Protein 3ML1 (pdb70)

Solvent-accessible surface area: 31423 Å² total; per-residue (Å²): 94,64,112,53,175,133,61,152,16,84,43,8,31,4,2,12,12,2,18,0,2,4,11,2,0,4,0,0,16,42,107,78,34,0,3,5,5,51,7,2,92,131,2,66,5,4,83,22,12,4,14,0,10,2,25,2,0,2,18,0,2,24,2,117,30,18,10,51,113,0,22,10,27,51,105,132,68,141,38,34,18,125,4,91,14,30,71,10,70,13,96,92,0,2,48,15,0,38,143,21,0,39,126,1,20,172,131,101,14,43,88,2,0,0,0,0,0,0,0,13,0,1,3,2,0,0,0,0,0,1,0,0,0,1,0,0,0,52,3,6,2,0,0,0,18,0,8,14,13,0,7,0,0,20,18,0,0,74,38,0,0,16,15,6,2,0,0,1,0,1,25,0,0,53,24,0,40,0,0,0,0,2,23,1,17,0,4,1,36,3,3,8,0,1,8,32,0,1,15,40,21,49,58,95,84,196,5,80,0,0,0,0,3,23,17,52,5,46,0,38,46,0,18,41,18,21,1,54,13,109,6,2,4,4,0,0,1,1,3,11,1,2,4,32,0,35,180,72,131,83,36,58,157,82,8,9,96,118,16,8,41,14,55,51,7,43,50,59,1,2,21,17,16,73,118,105,65,98,58,24,140,81,18,165,40,36,118,94,24,28,33,45,128,109,12,78,71,78,83,0,19,128,38,0,59,164,18,64,16,104,90,0,26,161,45,0,55,0,75,109,70,76,1,36,90,0,0,68,15,0,1,39,96,128,35,89,0,0,0,0,0,15,12,22,1,0,9,2,2,3,0,0,2,0,0,0,2,0,0,2,0,0,0,0,13,14,6,0,1,30,69,0,21,0,0,0,1,0,1,18,7,3,0,0,0,1,0,0,2,18,0,0,0,5,2,60,17,0,1,16,22,21,42,0,76,49,84,160,50,42,119,41,0,14,147,8,0,79,5,0,85,41,0,3,26,65,152,68,16,36,11,1,13,54,0,7,17,35,0,83,69,14,117,0,5,0,0,0,0,0,26,14,13,2,3,4,16,8,5,4,2,62,72,12,1,25,47,0,1,70,31,110,52,5,2,0,0,0,1,19,12,1,4,1,0,0,0,39,1,0,0,0,1,0,0,6,5,12,3,0,8,12,3,0,0,7,1,2,0,1,1,8,3,9,3,2,23,5,23,7,57,24,48,63,71,10,93,6,3,2,24,0,0,0,31,0,0,77,49,0,102,0,88,78,17,6,38,109,111,6,9,72,106,46,74,112,22,113,41,93,26,0,23,44,2,0,0,105,12,52,58,0,25,128,37,66,84,187,48,31,65,105,126,42,115,11,58,2,1,173,58,14,40,3,4,0,0,23,0,0,1,34,10,12,1,58,6,5,76,56,115,2,22,14,12,4,88,2,76,34,0,25,138,26,60,5,34,4,4,0,10,41,157,62,63,60,2,102,22,0,0,81,58,83,36,3,79,69,15,146,87,78,37,20,26,44,0,45,22,22,152,86,10,63,0,9,0,6,0,0,17,42,24,69,12,19,21,47,41,58,213,121,36,63,22,40,1,5,5,5,49,1,0,2,5,19,29,7,0,17,18,0,6,3,0,30,29,0,3,49,14,25,19,11,1,8,0,3,2,48,74,80,6,3,156,79,57,51,10,176,92,19,18,15,0,22,0,36,6,112,23,14,125,1,50,0,25,0,18,31,136,30,56,3,54,4,47,139,24,3,0,7,0,0,32,4,0,1,13,5,3,2,5,1,0,3,17,10,2,1,0,14,38,4,58,0,1,6,15,32,15,3,0,0,100,6,62,106,85,63,26,111,4,32,4,10,27,144,39,57,19,47,86,34,27,188,4,51,124,43,73,85,37,41,95,186,129,68,16,95,46,23,69,56,87,41,96,64,93,87,24,28,59,118,66,12,83,29,26,146,83,53,29,103,160,96,145,60,27,56,74,59,30,11,33,38,105,100,111,84,85,65,108,86,16,0,23,34,66,26,22,28,18,15,28,40,2,25,13,9,89,30,176,55,71,42,32,30,70,35,39,64,30,93,86,27,82,202

Organism: Cupriavidus necator (strain ATCC 17699 / DSM 428 / KCTC 22496 / NCIMB 10442 / H16 / Stanier 337) (NCBI:txid381666)

Secondary structure (DSSP, 8-state):
----S--SSEEEEEE-SS-TT--EEEEEEETTEEEEEEE-TT-TTTTT---HHHHTGGGTT-BTT---S-EEEEETTEE-TTSEEEE--HHHHHHHHHHHHHHHHHHT-GGGEEEEE-TTS-HHHHHHHHIIIIIII----EEEGGGGTTHHHHHHHHHHHSS-S-SS-GGGGGT-SEEEEES--HHHHSHHHHHHHHHHHHHSTT-EEEEEESSB-GGGGT-SEEEE--TTTHHHHHHHHHHHHHHTT---HHHHHHHEEEEEE------S--TTSHHHHH-SSTTSTT-EEEE-HHHHHHHHHTS-HHHHHHHHT--HHHHHHHHHHHH-TTS-EEEEESHHHHSSTTHHHHHHHHHHHHHHHT--SBTTBEEEEPP-STTIIIIIIIII-STTB-STT-BTT-HHHHHHHHHHTT--TT-S-SS----HHHHHHHHHHTS--EEEEES--HHHHSS-TTTTHHHHHH-TT-EEEEEESS--HHHHT-SEEEEEE-GGGS-EEEE-TTSEEEEE---S--STT-EEHHHHHHHHHTT-BHHHHS-HHHHTTSGGGTT-BHHHHHTSSSSTT-SBGGGS-TTS--HHHHHHSB-HHHHHHHHHHHHHTTTT-PPPPHHHHHHSS-EESS-BTTB--SSSSBTTT-TTSPTT-SB--TTSTTS-EEEEE------SS---SSS-EEEEEE--TT--TTSTTGGGSHHHHHHS-S-EEEE-HHHHHHHT--TT-EEEEE-SS-EEEEEEESSSS-BPPTTEEEEES--TTS-GGGTS---B-TTT--B--S-EEEEEEE-/----TTT-SS-TTS-PPPPP-PPBP---PPPPBSS--TT--EETTEEHHHHHHS---PPPPGGGGB-TT--B-SS--HHHHSGGGT--B-BSS--SS-B----HHHHT-

Structure (mmCIF, N/CA/C/O backbone):
data_3ML1
#
_entry.id   3ML1
#
_cell.length_a   142.202
_cell.length_b   82.384
_cell.length_c   96.837
_cell.angle_alpha   90.00
_cell.angle_beta   100.72
_cell.angle_gamma   90.00
#
_symmetry.space_group_name_H-M   'C 1 2 1'
#
loop_
_entity.id
_entity.type
_entity.pdbx_description
1 polymer 'Periplasmic nitrate reductase'
2 polymer 'Diheme cytochrome c napB'
3 non-polymer 'IRON/SULFUR CLUSTER'
4 non-polymer 'DIOXOTHIOMOLYBDENUM(VI) ION'
5 non-polymer '2-AMINO-5,6-DIMERCAPTO-7-METHYL-3,7,8A,9-TETRAHYDRO-8-OXA-1,3,9,10-TETRAAZA-ANTHRACEN-4-ONE GUANOSINE DINUCLEOTIDE'
6 non-polymer 'HEME C'
7 water water
#
loop_
_atom_site.group_PDB
_atom_site.id
_atom_site.type_symbol
_atom_site.label_atom_id
_atom_site.label_alt_id
_atom_site.label_comp_id
_atom_site.label_asym_id
_atom_site.label_entity_id
_atom_site.label_seq_id
_atom_site.pdbx_PDB_ins_code
_atom_site.Cartn_x
_atom_site.Cartn_y
_atom_site.Cartn_z
_atom_site.occupancy
_atom_site.B_iso_or_equiv
_atom_site.auth_seq_id
_atom_site.auth_comp_id
_atom_site.auth_asym_id
_atom_site.auth_atom_id
_atom_site.pdbx_PDB_model_num
ATOM 1 N N . VAL A 1 4 ? 68.764 -6.459 35.158 1.00 29.65 4 VAL A N 1
ATOM 2 C CA . VAL A 1 4 ? 68.212 -7.578 35.950 1.00 29.29 4 VAL A CA 1
ATOM 3 C C . VAL A 1 4 ? 69.166 -7.983 37.065 1.00 31.67 4 VAL A C 1
ATOM 4 O O . VAL A 1 4 ? 68.819 -7.856 38.249 1.00 31.57 4 VAL A O 1
ATOM 8 N N . THR A 1 5 ? 70.348 -8.475 36.665 1.00 33.76 5 THR A N 1
ATOM 9 C CA . THR A 1 5 ? 71.438 -8.908 37.583 1.00 38.05 5 THR A CA 1
ATOM 10 C C . THR A 1 5 ? 72.721 -8.060 37.352 1.00 39.23 5 THR A C 1
ATOM 11 O O . THR A 1 5 ? 73.073 -7.833 36.190 1.00 39.07 5 THR A O 1
ATOM 15 N N . ASP A 1 6 ? 73.410 -7.616 38.431 1.00 41.52 6 ASP A N 1
ATOM 16 C CA . ASP A 1 6 ? 74.769 -6.925 38.370 1.00 42.78 6 ASP A CA 1
ATOM 17 C C . ASP A 1 6 ? 75.977 -7.836 37.990 1.00 42.56 6 ASP A C 1
ATOM 18 O O . ASP A 1 6 ? 77.056 -7.372 37.537 1.00 43.52 6 ASP A O 1
ATOM 20 N N . SER A 1 7 ? 75.770 -9.135 38.171 1.00 40.68 7 SER A N 1
ATOM 21 C CA . SER A 1 7 ? 76.810 -10.142 38.091 1.00 39.12 7 SER A CA 1
ATOM 22 C C . SER A 1 7 ? 77.620 -10.168 36.787 1.00 38.87 7 SER A C 1
ATOM 23 O O . SER A 1 7 ? 77.048 -9.989 35.698 1.00 38.38 7 SER A O 1
ATOM 26 N N . GLU A 1 8 ? 78.925 -10.439 36.903 1.00 36.73 8 GLU A N 1
ATOM 27 C CA . GLU A 1 8 ? 79.822 -10.578 35.739 1.00 37.31 8 GLU A CA 1
ATOM 28 C C . GLU A 1 8 ? 80.119 -12.022 35.365 1.00 36.84 8 GLU A C 1
ATOM 29 O O . GLU A 1 8 ? 80.923 -12.261 34.464 1.00 37.73 8 GLU A O 1
ATOM 35 N N . VAL A 1 9 ? 79.507 -12.980 36.070 1.00 34.94 9 VAL A N 1
ATOM 36 C CA . VAL A 1 9 ? 79.806 -14.390 35.855 1.00 34.63 9 VAL A CA 1
ATOM 37 C C . VAL A 1 9 ? 78.581 -15.244 35.416 1.00 34.61 9 VAL A C 1
ATOM 38 O O . VAL A 1 9 ? 78.726 -16.440 35.326 1.00 36.91 9 VAL A O 1
ATOM 42 N N . THR A 1 10 ? 77.413 -14.662 35.174 1.00 33.40 10 THR A N 1
ATOM 43 C CA . THR A 1 10 ? 76.296 -15.479 34.613 1.00 33.63 10 THR A CA 1
ATOM 44 C C . THR A 1 10 ? 76.740 -15.846 33.163 1.00 31.65 10 THR A C 1
ATOM 45 O O . THR A 1 10 ? 77.396 -15.018 32.530 1.00 30.67 10 THR A O 1
ATOM 49 N N . LYS A 1 11 ? 76.493 -17.054 32.632 1.00 31.56 11 LYS A N 1
ATOM 50 C CA . LYS A 1 11 ? 76.713 -17.216 31.144 1.00 31.81 11 LYS A CA 1
ATOM 51 C C . LYS A 1 11 ? 75.434 -16.771 30.369 1.00 29.25 11 LYS A C 1
ATOM 52 O O . LYS A 1 11 ? 75.432 -16.533 29.105 1.00 28.73 11 LYS A O 1
ATOM 58 N N . LEU A 1 12 ? 74.371 -16.496 31.132 1.00 26.30 12 LEU A N 1
ATOM 59 C CA . LEU A 1 12 ? 73.149 -16.013 30.487 1.00 22.36 12 LEU A CA 1
ATOM 60 C C . LEU A 1 12 ? 73.018 -14.493 30.534 1.00 20.09 12 LEU A C 1
ATOM 61 O O . LEU A 1 12 ? 73.416 -13.923 31.543 1.00 20.41 12 LEU A O 1
ATOM 66 N N . LYS A 1 13 ? 72.464 -13.844 29.494 1.00 17.24 13 LYS A N 1
ATOM 67 C CA . LYS A 1 13 ? 72.210 -12.432 29.527 1.00 16.50 13 LYS A CA 1
ATOM 68 C C . LYS A 1 13 ? 70.715 -12.246 29.853 1.00 13.96 13 LYS A C 1
ATOM 69 O O . LYS A 1 13 ? 69.846 -12.626 29.070 1.00 14.20 13 LYS A O 1
ATOM 75 N N . TRP A 1 14 ? 70.441 -11.691 31.038 1.00 13.63 14 TRP A N 1
ATOM 76 C CA . TRP A 1 14 ? 69.052 -11.516 31.487 1.00 12.17 14 TRP A CA 1
ATOM 77 C C . TRP A 1 14 ? 68.636 -10.067 31.248 1.00 12.34 14 TRP A C 1
ATOM 78 O O . TRP A 1 14 ? 69.379 -9.134 31.655 1.00 12.90 14 TRP A O 1
ATOM 89 N N . SER A 1 15 ? 67.462 -9.877 30.617 1.00 10.87 15 SER A N 1
ATOM 90 C CA . SER A 1 15 ? 66.855 -8.515 30.338 1.00 9.61 15 SER A CA 1
ATOM 91 C C . SER A 1 15 ? 65.374 -8.479 30.611 1.00 10.30 15 SER A C 1
ATOM 92 O O . SER A 1 15 ? 64.693 -9.483 30.518 1.00 12.23 15 SER A O 1
ATOM 95 N N . LYS A 1 16 ? 64.883 -7.276 30.914 1.00 8.73 16 LYS A N 1
ATOM 96 C CA . LYS A 1 16 ? 63.484 -7.113 31.316 1.00 8.27 16 LYS A CA 1
ATOM 97 C C . LYS A 1 16 ? 62.620 -6.993 30.049 1.00 10.70 16 LYS A C 1
ATOM 98 O O . LYS A 1 16 ? 63.095 -6.480 28.990 1.00 11.06 16 LYS A O 1
ATOM 104 N N . ALA A 1 17 ? 61.315 -7.367 30.175 1.00 8.98 17 ALA A N 1
ATOM 105 C CA . ALA A 1 17 ? 60.369 -7.203 29.077 1.00 9.89 17 ALA A CA 1
ATOM 106 C C . ALA A 1 17 ? 59.008 -7.424 29.726 1.00 10.88 17 ALA A C 1
ATOM 107 O O . ALA A 1 17 ? 58.903 -8.129 30.748 1.00 10.38 17 ALA A O 1
ATOM 109 N N . PRO A 1 18 ? 57.964 -6.866 29.136 1.00 9.66 18 PRO A N 1
ATOM 110 C CA . PRO A 1 18 ? 56.597 -7.302 29.551 1.00 9.35 18 PRO A CA 1
ATOM 111 C C . PRO A 1 18 ? 56.247 -8.563 28.930 1.00 8.79 18 PRO A C 1
ATOM 112 O O . PRO A 1 18 ? 56.770 -8.958 27.862 1.00 9.23 18 PRO A O 1
ATOM 116 N N . CYS A 1 19 ? 55.363 -9.286 29.623 1.00 6.98 19 CYS A N 1
ATOM 117 C CA . CYS A 1 19 ? 54.803 -10.489 29.063 1.00 8.64 19 CYS A CA 1
ATOM 118 C C . CYS A 1 19 ? 54.173 -10.239 27.690 1.00 6.25 19 CYS A C 1
ATOM 119 O O . CYS A 1 19 ? 53.566 -9.177 27.455 1.00 8.27 19 CYS A O 1
ATOM 122 N N . ARG A 1 20 ? 54.333 -11.229 26.779 1.00 6.93 20 ARG A N 1
ATOM 123 C CA . ARG A 1 20 ? 53.760 -11.167 25.432 1.00 6.17 20 ARG A CA 1
ATOM 124 C C . ARG A 1 20 ? 52.205 -11.340 25.420 1.00 7.67 20 ARG A C 1
ATOM 125 O O . ARG A 1 20 ? 51.583 -11.040 24.407 1.00 8.28 20 ARG A O 1
ATOM 133 N N . PHE A 1 21 ? 51.590 -11.800 26.510 1.00 7.08 21 PHE A N 1
ATOM 134 C CA . PHE A 1 21 ? 50.182 -12.148 26.522 1.00 7.48 21 PHE A CA 1
ATOM 135 C C . PHE A 1 21 ? 49.300 -11.079 27.195 1.00 8.64 21 PHE A C 1
ATOM 136 O O . PHE A 1 21 ? 49.183 -10.023 26.589 1.00 8.35 21 PHE A O 1
ATOM 144 N N . CYS A 1 22 ? 48.599 -11.382 28.285 1.00 7.91 22 CYS A N 1
ATOM 145 C CA . CYS A 1 22 ? 47.406 -10.569 28.618 1.00 6.33 22 CYS A CA 1
ATOM 146 C C . CYS A 1 22 ? 47.704 -9.166 29.118 1.00 7.73 22 CYS A C 1
ATOM 147 O O . CYS A 1 22 ? 48.818 -8.834 29.492 1.00 6.86 22 CYS A O 1
ATOM 150 N N . GLY A 1 23 ? 46.623 -8.366 29.074 1.00 7.97 23 GLY A N 1
ATOM 151 C CA . GLY A 1 23 ? 46.713 -6.932 29.471 1.00 7.81 23 GLY A CA 1
ATOM 152 C C . GLY A 1 23 ? 47.090 -6.714 30.930 1.00 7.98 23 GLY A C 1
ATOM 153 O O . GLY A 1 23 ? 47.210 -5.562 31.358 1.00 8.25 23 GLY A O 1
ATOM 154 N N . THR A 1 24 ? 47.095 -7.766 31.761 1.00 6.50 24 THR A N 1
ATOM 155 C CA . THR A 1 24 ? 47.711 -7.597 33.106 1.00 6.60 24 THR A CA 1
ATOM 156 C C . THR A 1 24 ? 49.044 -6.855 32.947 1.00 7.05 24 THR A C 1
ATOM 157 O O . THR A 1 24 ? 49.372 -5.945 33.719 1.00 7.07 24 THR A O 1
ATOM 161 N N . GLY A 1 25 ? 49.878 -7.377 32.030 1.00 8.26 25 GLY A N 1
ATOM 162 C CA . GLY A 1 25 ? 51.188 -6.795 31.803 1.00 6.45 25 GLY A CA 1
ATOM 163 C C . GLY A 1 25 ? 52.198 -7.106 32.901 1.00 7.71 25 GLY A C 1
ATOM 164 O O . GLY A 1 25 ? 52.921 -6.159 33.316 1.00 7.87 25 GLY A O 1
ATOM 165 N N . CYS A 1 26 ? 52.280 -8.351 33.328 1.00 8.54 26 CYS A N 1
ATOM 166 C CA . CYS A 1 26 ? 53.411 -8.837 34.182 1.00 7.80 26 CYS A CA 1
ATOM 167 C C . CYS A 1 26 ? 54.734 -8.469 33.560 1.00 7.58 26 CYS A C 1
ATOM 168 O O . CYS A 1 26 ? 54.912 -8.504 32.357 1.00 8.93 26 CYS A O 1
ATOM 171 N N . GLY A 1 27 ? 55.663 -8.089 34.420 1.00 7.74 27 GLY A N 1
ATOM 172 C CA . GLY A 1 27 ? 57.048 -7.980 33.938 1.00 7.93 27 GLY A CA 1
ATOM 173 C C . GLY A 1 27 ? 57.712 -9.317 34.061 1.00 8.27 27 GLY A C 1
ATOM 174 O O . GLY A 1 27 ? 57.559 -10.059 35.074 1.00 8.96 27 GLY A O 1
ATOM 175 N N . VAL A 1 28 ? 58.445 -9.683 33.007 1.00 8.65 28 VAL A N 1
ATOM 176 C CA . VAL A 1 28 ? 59.334 -10.864 33.048 1.00 7.99 28 VAL A CA 1
ATOM 177 C C . VAL A 1 28 ? 60.804 -10.446 32.864 1.00 9.26 28 VAL A C 1
ATOM 178 O O . VAL A 1 28 ? 61.094 -9.286 32.474 1.00 9.32 28 VAL A O 1
ATOM 182 N N . THR A 1 29 ? 61.680 -11.335 33.237 1.00 8.59 29 THR A N 1
ATOM 183 C CA . THR A 1 29 ? 63.094 -11.282 32.849 1.00 10.46 29 THR A CA 1
ATOM 184 C C . THR A 1 29 ? 63.340 -12.533 31.933 1.00 11.77 29 THR A C 1
ATOM 185 O O . THR A 1 29 ? 62.810 -13.648 32.094 1.00 12.41 29 THR A O 1
ATOM 189 N N . VAL A 1 30 ? 64.173 -12.303 30.945 1.00 9.58 30 VAL A N 1
ATOM 190 C CA . VAL A 1 30 ? 64.335 -13.194 29.813 1.00 9.72 30 VAL A CA 1
ATOM 191 C C . VAL A 1 30 ? 65.845 -13.466 29.739 1.00 10.09 30 VAL A C 1
ATOM 192 O O . VAL A 1 30 ? 66.679 -12.522 29.642 1.00 11.08 30 VAL A O 1
ATOM 196 N N . ALA A 1 31 ? 66.175 -14.751 29.778 1.00 11.23 31 ALA A N 1
ATOM 197 C CA . ALA A 1 31 ? 67.556 -15.190 29.680 1.00 10.83 31 ALA A CA 1
ATOM 198 C C . ALA A 1 31 ? 67.953 -15.632 28.293 1.00 12.92 31 ALA A C 1
ATOM 199 O O . ALA A 1 31 ? 67.291 -16.520 27.727 1.00 14.55 31 ALA A O 1
ATOM 201 N N . VAL A 1 32 ? 69.045 -15.098 27.780 1.00 12.91 32 VAL A N 1
ATOM 202 C CA . VAL A 1 32 ? 69.492 -15.410 26.442 1.00 12.05 32 VAL A CA 1
ATOM 203 C C . VAL A 1 32 ? 70.932 -15.908 26.420 1.00 13.22 32 VAL A C 1
ATOM 204 O O . VAL A 1 32 ? 71.819 -15.387 27.098 1.00 13.92 32 VAL A O 1
ATOM 208 N N . LYS A 1 33 ? 71.196 -16.888 25.562 1.00 13.41 33 LYS A N 1
ATOM 209 C CA . LYS A 1 33 ? 72.601 -17.314 25.308 1.00 15.87 33 LYS A CA 1
ATOM 210 C C . LYS A 1 33 ? 72.578 -17.864 23.869 1.00 15.49 33 LYS A C 1
ATOM 211 O O . LYS A 1 33 ? 71.605 -18.584 23.543 1.00 14.87 33 LYS A O 1
ATOM 217 N N . ASP A 1 34 ? 73.565 -17.519 23.043 1.00 17.16 34 ASP A N 1
ATOM 218 C CA . ASP A 1 34 ? 73.723 -18.080 21.650 1.00 18.28 34 ASP A CA 1
ATOM 219 C C . ASP A 1 34 ? 72.430 -17.894 20.878 1.00 18.23 34 ASP A C 1
ATOM 220 O O . ASP A 1 34 ? 71.907 -18.842 20.234 1.00 17.62 34 ASP A O 1
ATOM 225 N N . ASN A 1 35 ? 71.897 -16.681 20.967 1.00 17.61 35 ASN A N 1
ATOM 226 C CA . ASN A 1 35 ? 70.671 -16.318 20.203 1.00 16.15 35 ASN A CA 1
ATOM 227 C C . ASN A 1 35 ? 69.440 -17.099 20.521 1.00 16.57 35 ASN A C 1
ATOM 228 O O . ASN A 1 35 ? 68.529 -17.197 19.713 1.00 17.77 35 ASN A O 1
ATOM 233 N N . LYS A 1 36 ? 69.393 -17.668 21.719 1.00 15.46 36 LYS A N 1
ATOM 234 C CA . LYS A 1 36 ? 68.218 -18.433 22.141 1.00 15.42 36 LYS A CA 1
ATOM 235 C C . LYS A 1 36 ? 67.725 -17.878 23.488 1.00 14.37 36 LYS A C 1
ATOM 236 O O . LYS A 1 36 ? 68.518 -17.736 24.411 1.00 14.76 36 LYS A O 1
ATOM 242 N N . VAL A 1 37 ? 66.399 -17.653 23.597 1.00 13.06 37 VAL A N 1
ATOM 243 C CA . VAL A 1 37 ? 65.769 -17.452 24.926 1.00 13.10 37 VAL A CA 1
ATOM 244 C C . VAL A 1 37 ? 65.651 -18.820 25.596 1.00 14.81 37 VAL A C 1
ATOM 245 O O . VAL A 1 37 ? 64.899 -19.720 25.127 1.00 16.49 37 VAL A O 1
ATOM 249 N N . VAL A 1 38 ? 66.377 -19.007 26.690 1.00 14.16 38 VAL A N 1
ATOM 250 C CA . VAL A 1 38 ? 66.438 -20.343 27.307 1.00 15.27 38 VAL A CA 1
ATOM 251 C C . VAL A 1 38 ? 65.606 -20.421 28.587 1.00 15.20 38 VAL A C 1
ATOM 252 O O . VAL A 1 38 ? 65.339 -21.522 29.152 1.00 18.50 38 VAL A O 1
ATOM 256 N N . ALA A 1 39 ? 65.145 -19.245 29.056 1.00 14.49 39 ALA A N 1
ATOM 257 C CA . ALA A 1 39 ? 64.286 -19.162 30.242 1.00 13.61 39 ALA A CA 1
ATOM 258 C C . ALA A 1 39 ? 63.662 -17.812 30.390 1.00 13.67 39 ALA A C 1
ATOM 259 O O . ALA A 1 39 ? 64.177 -16.820 29.881 1.00 12.32 39 ALA A O 1
ATOM 261 N N . THR A 1 40 ? 62.515 -17.769 31.040 1.00 13.29 40 THR A N 1
ATOM 262 C CA . THR A 1 40 ? 61.982 -16.490 31.446 1.00 15.06 40 THR A CA 1
ATOM 263 C C . THR A 1 40 ? 61.619 -16.713 32.921 1.00 15.46 40 THR A C 1
ATOM 264 O O . THR A 1 40 ? 61.617 -17.875 33.396 1.00 18.48 40 THR A O 1
ATOM 268 N N . GLN A 1 41 ? 61.407 -15.612 33.641 1.00 14.90 41 GLN A N 1
ATOM 269 C CA A GLN A 1 41 ? 60.969 -15.679 35.017 0.50 13.24 41 GLN A CA 1
ATOM 270 C CA B GLN A 1 41 ? 60.947 -15.692 35.038 0.50 13.12 41 GLN A CA 1
ATOM 271 C C . GLN A 1 41 ? 60.101 -14.473 35.274 1.00 12.17 41 GLN A C 1
ATOM 272 O O . GLN A 1 41 ? 60.251 -13.439 34.579 1.00 12.97 41 GLN A O 1
ATOM 283 N N . GLY A 1 42 ? 59.239 -14.554 36.290 1.00 12.33 42 GLY A N 1
ATOM 284 C CA . GLY A 1 42 ? 58.506 -13.368 36.708 1.00 10.20 42 GLY A CA 1
ATOM 285 C C . GLY A 1 42 ? 59.511 -12.371 37.276 1.00 10.30 42 GLY A C 1
ATOM 286 O O . GLY A 1 42 ? 60.374 -12.774 38.096 1.00 12.14 42 GLY A O 1
ATOM 287 N N . ASP A 1 43 ? 59.368 -11.090 36.901 1.00 9.20 43 ASP A N 1
ATOM 288 C CA . ASP A 1 43 ? 60.345 -10.119 37.350 1.00 8.52 43 ASP A CA 1
ATOM 289 C C . ASP A 1 43 ? 60.031 -9.741 38.819 1.00 9.98 43 ASP A C 1
ATOM 290 O O . ASP A 1 43 ? 58.977 -9.101 39.085 1.00 8.61 43 ASP A O 1
ATOM 295 N N . PRO A 1 44 ? 60.934 -10.048 39.777 1.00 9.65 44 PRO A N 1
ATOM 296 C CA . PRO A 1 44 ? 60.647 -9.663 41.205 1.00 12.91 44 PRO A CA 1
ATOM 297 C C . PRO A 1 44 ? 60.517 -8.165 41.413 1.00 15.32 44 PRO A C 1
ATOM 298 O O . PRO A 1 44 ? 59.805 -7.748 42.381 1.00 15.92 44 PRO A O 1
ATOM 302 N N . GLN A 1 45 ? 61.091 -7.382 40.500 1.00 13.16 45 GLN A N 1
ATOM 303 C CA A GLN A 1 45 ? 61.128 -5.900 40.602 0.60 15.95 45 GLN A CA 1
ATOM 304 C CA B GLN A 1 45 ? 61.117 -5.937 40.709 0.40 15.43 45 GLN A CA 1
ATOM 305 C C . GLN A 1 45 ? 59.940 -5.221 39.957 1.00 15.40 45 GLN A C 1
ATOM 306 O O . GLN A 1 45 ? 59.832 -3.963 40.001 1.00 18.13 45 GLN A O 1
ATOM 317 N N . ALA A 1 46 ? 59.086 -6.009 39.264 1.00 10.59 46 ALA A N 1
ATOM 318 C CA . ALA A 1 46 ? 57.948 -5.433 38.553 1.00 10.50 46 ALA A CA 1
ATOM 319 C C . ALA A 1 46 ? 56.800 -5.317 39.569 1.00 10.97 46 ALA A C 1
ATOM 320 O O . ALA A 1 46 ? 56.477 -6.283 40.332 1.00 10.58 46 ALA A O 1
ATOM 322 N N . GLU A 1 47 ? 56.189 -4.150 39.610 1.00 10.67 47 GLU A N 1
ATOM 323 C CA . GLU A 1 47 ? 55.128 -3.911 40.609 1.00 11.76 47 GLU A CA 1
ATOM 324 C C . GLU A 1 47 ? 53.841 -4.708 40.316 1.00 10.52 47 GLU A C 1
ATOM 325 O O . GLU A 1 47 ? 53.110 -5.064 41.254 1.00 11.53 47 GLU A O 1
ATOM 331 N N . VAL A 1 48 ? 53.538 -4.906 39.043 1.00 7.94 48 VAL A N 1
ATOM 332 C CA . VAL A 1 48 ? 52.245 -5.601 38.684 1.00 8.36 48 VAL A CA 1
ATOM 333 C C . VAL A 1 48 ? 52.250 -6.941 39.419 1.00 9.73 48 VAL A C 1
ATOM 334 O O . VAL A 1 48 ? 51.281 -7.345 40.071 1.00 10.49 48 VAL A O 1
ATOM 338 N N . ASN A 1 49 ? 53.299 -7.713 39.205 1.00 9.03 49 ASN A N 1
ATOM 339 C CA . ASN A 1 49 ? 53.260 -9.154 39.549 1.00 8.95 49 ASN A CA 1
ATOM 340 C C . ASN A 1 49 ? 54.260 -9.594 40.620 1.00 9.41 49 ASN A C 1
ATOM 341 O O . ASN A 1 49 ? 54.146 -10.677 41.179 1.00 9.80 49 ASN A O 1
ATOM 346 N N . LYS A 1 50 ? 55.255 -8.723 40.929 1.00 9.10 50 LYS A N 1
ATOM 347 C CA A LYS A 1 50 ? 56.241 -8.996 41.971 0.50 10.21 50 LYS A CA 1
ATOM 348 C CA B LYS A 1 50 ? 56.181 -8.987 42.014 0.50 9.87 50 LYS A CA 1
ATOM 349 C C . LYS A 1 50 ? 56.698 -10.456 41.946 1.00 9.24 50 LYS A C 1
ATOM 350 O O . LYS A 1 50 ? 56.588 -11.254 42.968 1.00 11.50 50 LYS A O 1
ATOM 361 N N . GLY A 1 51 ? 57.196 -10.836 40.764 1.00 9.58 51 GLY A N 1
ATOM 362 C CA . GLY A 1 51 ? 57.869 -12.089 40.547 1.00 9.65 51 GLY A CA 1
ATOM 363 C C . GLY A 1 51 ? 56.975 -13.217 40.110 1.00 11.76 51 GLY A C 1
ATOM 364 O O . GLY A 1 51 ? 57.522 -14.301 39.841 1.00 15.14 51 GLY A O 1
ATOM 365 N N . LEU A 1 52 ? 55.642 -13.056 40.086 1.00 8.72 52 LEU A N 1
ATOM 366 C CA . LEU A 1 52 ? 54.826 -14.291 39.756 1.00 8.83 52 LEU A CA 1
ATOM 367 C C . LEU A 1 52 ? 54.419 -14.235 38.277 1.00 8.23 52 LEU A C 1
ATOM 368 O O . LEU A 1 52 ? 54.384 -13.158 37.646 1.00 11.31 52 LEU A O 1
ATOM 373 N N . ASN A 1 53 ? 54.058 -15.372 37.693 1.00 8.26 53 ASN A N 1
ATOM 374 C CA . ASN A 1 53 ? 53.491 -15.364 36.367 1.00 7.89 53 ASN A CA 1
ATOM 375 C C . ASN A 1 53 ? 52.294 -16.385 36.416 1.00 8.10 53 ASN A C 1
ATOM 376 O O . ASN A 1 53 ? 52.114 -17.008 37.434 1.00 8.62 53 ASN A O 1
ATOM 381 N N . CYS A 1 54 ? 51.543 -16.548 35.311 1.00 8.69 54 CYS A N 1
ATOM 382 C CA . CYS A 1 54 ? 50.641 -17.722 35.185 1.00 8.76 54 CYS A CA 1
ATOM 383 C C . CYS A 1 54 ? 51.351 -18.689 34.238 1.00 8.26 54 CYS A C 1
ATOM 384 O O . CYS A 1 54 ? 52.467 -18.367 33.686 1.00 8.28 54 CYS A O 1
ATOM 387 N N . VAL A 1 55 ? 50.746 -19.851 34.047 1.00 8.62 55 VAL A N 1
ATOM 388 C CA . VAL A 1 55 ? 51.365 -20.847 33.197 1.00 8.80 55 VAL A CA 1
ATOM 389 C C . VAL A 1 55 ? 51.782 -20.339 31.809 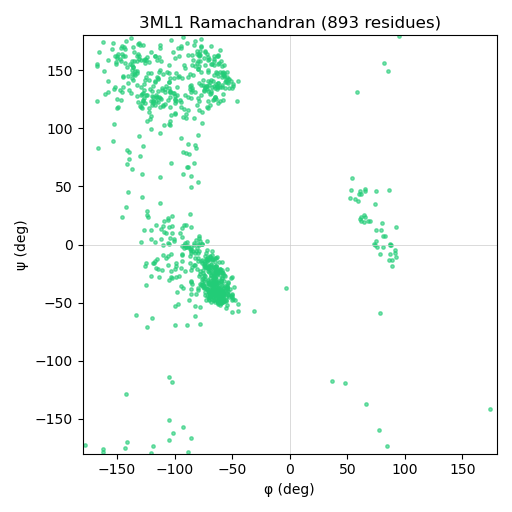1.00 8.40 55 VAL A C 1
ATOM 390 O O . VAL A 1 55 ? 52.832 -20.798 31.285 1.00 8.67 55 VAL A O 1
ATOM 394 N N . LYS A 1 56 ? 50.986 -19.473 31.169 1.00 8.05 56 LYS A N 1
ATOM 395 C CA . LYS A 1 56 ? 51.413 -18.919 29.831 1.00 7.73 56 LYS A CA 1
ATOM 396 C C . LYS A 1 56 ? 52.715 -18.106 29.917 1.00 7.49 56 LYS A C 1
ATOM 397 O O . LYS A 1 56 ? 53.591 -18.354 29.125 1.00 8.91 56 LYS A O 1
ATOM 403 N N . GLY A 1 57 ? 52.856 -17.236 30.950 1.00 7.36 57 GLY A N 1
ATOM 404 C CA . GLY A 1 57 ? 54.059 -16.417 31.063 1.00 7.80 57 GLY A CA 1
ATOM 405 C C . GLY A 1 57 ? 55.211 -17.371 31.376 1.00 8.89 57 GLY A C 1
ATOM 406 O O . GLY A 1 57 ? 56.351 -17.093 30.913 1.00 9.05 57 GLY A O 1
ATOM 407 N N . TYR A 1 58 ? 55.001 -18.424 32.173 1.00 8.48 58 TYR A N 1
ATOM 408 C CA . TYR A 1 58 ? 56.126 -19.348 32.423 1.00 9.94 58 TYR A CA 1
ATOM 409 C C . TYR A 1 58 ? 56.660 -20.107 31.191 1.00 10.35 58 TYR A C 1
ATOM 410 O O . TYR A 1 58 ? 57.822 -20.579 31.204 1.00 11.33 58 TYR A O 1
ATOM 419 N N . PHE A 1 59 ? 55.873 -20.183 30.114 1.00 8.34 59 PHE A N 1
ATOM 420 C CA . PHE A 1 59 ? 56.310 -20.887 28.888 1.00 9.81 59 PHE A CA 1
ATOM 421 C C . PHE A 1 59 ? 56.600 -19.920 27.742 1.00 11.62 59 PHE A C 1
ATOM 422 O O . PHE A 1 59 ? 56.714 -20.320 26.580 1.00 12.38 59 PHE A O 1
ATOM 430 N N . LEU A 1 60 ? 56.832 -18.667 28.111 1.00 10.34 60 LEU A N 1
ATOM 431 C CA . LEU A 1 60 ? 57.263 -17.661 27.114 1.00 10.18 60 LEU A CA 1
ATOM 432 C C . LEU A 1 60 ? 58.540 -18.075 26.393 1.00 8.40 60 LEU A C 1
ATOM 433 O O . LEU A 1 60 ? 58.694 -17.657 25.203 1.00 10.12 60 LEU A O 1
ATOM 438 N N . SER A 1 61 ? 59.413 -18.804 27.044 1.00 10.53 61 SER A N 1
ATOM 439 C CA . SER A 1 61 ? 60.727 -19.235 26.417 1.00 8.80 61 SER A CA 1
ATOM 440 C C . SER A 1 61 ? 60.447 -20.154 25.217 1.00 10.59 61 SER A C 1
ATOM 441 O O . SER A 1 61 ? 61.378 -20.423 24.443 1.00 12.30 61 SER A O 1
ATOM 444 N N . LYS A 1 62 ? 59.196 -20.630 25.038 1.00 10.21 62 LYS A N 1
ATOM 445 C CA . LYS A 1 62 ? 58.928 -21.590 23.899 1.00 9.15 62 LYS A CA 1
ATOM 446 C C . LYS A 1 62 ? 58.110 -21.042 22.790 1.00 9.68 62 LYS A C 1
ATOM 447 O O . LYS A 1 62 ? 58.017 -21.681 21.735 1.00 9.63 62 LYS A O 1
ATOM 453 N N . ILE A 1 63 ? 57.531 -19.832 22.951 1.00 8.54 63 ILE A N 1
ATOM 454 C CA . ILE A 1 63 ? 56.518 -19.399 21.967 1.00 10.18 63 ILE A CA 1
ATOM 455 C C . ILE A 1 63 ? 57.095 -18.996 20.629 1.00 10.07 63 ILE A C 1
ATOM 456 O O . ILE A 1 63 ? 56.379 -18.988 19.673 1.00 10.48 63 ILE A O 1
ATOM 461 N N . MET A 1 64 ? 58.405 -18.684 20.581 1.00 9.95 64 MET A N 1
ATOM 462 C CA . MET A 1 64 ? 59.035 -18.216 19.309 1.00 9.81 64 MET A CA 1
ATOM 463 C C . MET A 1 64 ? 59.616 -19.404 18.514 1.00 9.96 64 MET A C 1
ATOM 464 O O . MET A 1 64 ? 60.179 -19.168 17.445 1.00 11.12 64 MET A O 1
ATOM 469 N N . TYR A 1 65 ? 59.551 -20.652 19.052 1.00 10.30 65 TYR A N 1
ATOM 470 C CA . TYR A 1 65 ? 60.347 -21.741 18.517 1.00 10.45 65 TYR A CA 1
ATOM 471 C C . TYR A 1 65 ? 59.543 -22.893 17.911 1.00 11.18 65 TYR A C 1
ATOM 472 O O . TYR A 1 65 ? 60.075 -23.990 17.747 1.00 11.14 65 TYR A O 1
ATOM 481 N N . GLY A 1 66 ? 58.268 -22.675 17.606 1.00 10.56 66 GLY A N 1
ATOM 482 C CA . GLY A 1 66 ? 57.541 -23.646 16.755 1.00 11.82 66 GLY A CA 1
ATOM 483 C C . GLY A 1 66 ? 58.358 -23.963 15.497 1.00 12.68 66 GLY A C 1
ATOM 484 O O . GLY A 1 66 ? 58.926 -23.019 14.890 1.00 12.60 66 GLY A O 1
ATOM 485 N N . GLN A 1 67 ? 58.396 -25.242 15.108 1.00 12.03 67 GLN A N 1
ATOM 486 C CA . GLN A 1 67 ? 59.289 -25.691 13.996 1.00 16.59 67 GLN A CA 1
ATOM 487 C C . GLN A 1 67 ? 58.859 -25.037 12.657 1.00 14.89 67 GLN A C 1
ATOM 488 O O . GLN A 1 67 ? 59.714 -24.824 11.730 1.00 15.18 67 GLN A O 1
ATOM 494 N N . ASP A 1 68 ? 57.570 -24.574 12.585 1.00 13.10 68 ASP A N 1
ATOM 495 C CA . ASP A 1 68 ? 57.077 -24.013 11.323 1.00 13.35 68 ASP A CA 1
ATOM 496 C C . ASP A 1 68 ? 57.051 -22.447 11.347 1.00 12.54 68 ASP A C 1
ATOM 497 O O . ASP A 1 68 ? 56.305 -21.863 10.523 1.00 12.36 68 ASP A O 1
ATOM 502 N N . ARG A 1 69 ? 57.888 -21.795 12.195 1.00 11.62 69 ARG A N 1
ATOM 503 C CA . ARG A 1 69 ? 58.022 -20.313 12.095 1.00 11.64 69 ARG A CA 1
ATOM 504 C C . ARG A 1 69 ? 58.151 -20.002 10.598 1.00 11.95 69 ARG A C 1
ATOM 505 O O . ARG A 1 69 ? 58.987 -20.644 9.858 1.00 12.44 69 ARG A O 1
ATOM 513 N N . LEU A 1 70 ? 57.504 -18.901 10.201 1.00 11.11 70 LEU A N 1
ATOM 514 C CA . LEU A 1 70 ? 57.681 -18.386 8.816 1.00 12.18 70 LEU A CA 1
ATOM 515 C C . LEU A 1 70 ? 59.086 -17.706 8.685 1.00 12.05 70 LEU A C 1
ATOM 516 O O . LEU A 1 70 ? 59.511 -16.901 9.523 1.00 12.39 70 LEU A O 1
ATOM 521 N N . THR A 1 71 ? 59.787 -18.064 7.632 1.00 12.88 71 THR A N 1
ATOM 522 C CA . THR A 1 71 ? 61.184 -17.606 7.435 1.00 13.86 71 THR A CA 1
ATOM 523 C C . THR A 1 71 ? 61.363 -16.902 6.087 1.00 15.80 71 THR A C 1
ATOM 524 O O . THR A 1 71 ? 62.371 -16.253 5.855 1.00 16.32 71 THR A O 1
ATOM 528 N N . ARG A 1 72 ? 60.407 -17.081 5.167 1.00 13.89 72 ARG A N 1
ATOM 529 C CA . ARG A 1 72 ? 60.585 -16.463 3.818 1.00 15.20 72 ARG A CA 1
ATOM 530 C C . ARG A 1 72 ? 59.207 -15.928 3.388 1.00 13.75 72 ARG A C 1
ATOM 531 O O . ARG A 1 72 ? 58.194 -16.551 3.698 1.00 13.38 72 ARG A O 1
ATOM 539 N N . PRO A 1 73 ? 59.176 -14.783 2.673 1.00 14.16 73 PRO A N 1
ATOM 540 C CA . PRO A 1 73 ? 57.901 -14.353 2.047 1.00 14.95 73 PRO A CA 1
ATOM 541 C C . PRO A 1 73 ? 57.333 -15.468 1.132 1.00 15.51 73 PRO A C 1
ATOM 542 O O . PRO A 1 73 ? 58.103 -16.199 0.442 1.00 15.76 73 PRO A O 1
ATOM 546 N N . LEU A 1 74 ? 55.999 -15.642 1.161 1.00 14.13 74 LEU A N 1
ATOM 547 C CA . LEU A 1 74 ? 55.367 -16.707 0.353 1.00 14.24 74 LEU A CA 1
ATOM 548 C C . LEU A 1 74 ? 54.282 -16.061 -0.478 1.00 14.54 74 LEU A C 1
ATOM 549 O O . LEU A 1 74 ? 53.441 -15.352 0.073 1.00 14.08 74 LEU A O 1
ATOM 554 N N . MET A 1 75 ? 54.281 -16.240 -1.796 1.00 14.98 75 MET A N 1
ATOM 555 C CA . MET A 1 75 ? 53.276 -15.537 -2.603 1.00 16.12 75 MET A CA 1
ATOM 556 C C . MET A 1 75 ? 52.542 -16.585 -3.456 1.00 16.28 75 MET A C 1
ATOM 557 O O . MET A 1 75 ? 53.198 -17.537 -3.945 1.00 17.29 75 MET A O 1
ATOM 562 N N . ARG A 1 76 ? 51.207 -16.483 -3.596 1.00 16.79 76 ARG A N 1
ATOM 563 C CA . ARG A 1 76 ? 50.508 -17.392 -4.537 1.00 17.90 76 ARG A CA 1
ATOM 564 C C . ARG A 1 76 ? 50.991 -17.160 -5.977 1.00 19.75 76 ARG A C 1
ATOM 565 O O . ARG A 1 76 ? 50.973 -16.036 -6.483 1.00 18.34 76 ARG A O 1
ATOM 573 N N . MET A 1 77 ? 51.512 -18.210 -6.602 1.00 20.24 77 MET A N 1
ATOM 574 C CA . MET A 1 77 ? 52.016 -18.119 -7.997 1.00 21.53 77 MET A CA 1
ATOM 575 C C . MET A 1 77 ? 51.550 -19.280 -8.880 1.00 22.00 77 MET A C 1
ATOM 576 O O . MET A 1 77 ? 51.288 -20.382 -8.428 1.00 19.93 77 MET A O 1
ATOM 581 N N . LYS A 1 78 ? 51.396 -18.983 -10.150 1.00 24.52 78 LYS A N 1
ATOM 582 C CA . LYS A 1 78 ? 51.148 -20.038 -11.145 1.00 27.38 78 LYS A CA 1
ATOM 583 C C . LYS A 1 78 ? 51.807 -19.556 -12.405 1.00 28.59 78 LYS A C 1
ATOM 584 O O . LYS A 1 78 ? 51.694 -18.396 -12.734 1.00 26.12 78 LYS A O 1
ATOM 590 N N . ASN A 1 79 ? 52.575 -20.441 -13.073 1.00 29.55 79 ASN A N 1
ATOM 591 C CA . ASN A 1 79 ? 53.189 -20.143 -14.375 1.00 33.96 79 ASN A CA 1
ATOM 592 C C . ASN A 1 79 ? 54.050 -18.902 -14.273 1.00 33.36 79 ASN A C 1
ATOM 593 O O . ASN A 1 79 ? 54.014 -18.057 -15.166 1.00 35.50 79 ASN A O 1
ATOM 598 N N . GLY A 1 80 ? 54.754 -18.771 -13.154 1.00 33.03 80 GLY A N 1
ATOM 599 C CA . GLY A 1 80 ? 55.759 -17.714 -12.948 1.00 33.04 80 GLY A CA 1
ATOM 600 C C . GLY A 1 80 ? 55.304 -16.313 -12.573 1.00 32.51 80 GLY A C 1
ATOM 601 O O . GLY A 1 80 ? 56.106 -15.380 -12.593 1.00 33.62 80 GLY A O 1
ATOM 602 N N . LYS A 1 81 ? 54.031 -16.131 -12.193 1.00 29.90 81 LYS A N 1
ATOM 603 C CA . LYS A 1 81 ? 53.585 -14.783 -11.802 1.00 27.43 81 LYS A CA 1
ATOM 604 C C . LYS A 1 81 ? 52.555 -14.900 -10.701 1.00 24.32 81 LYS A C 1
ATOM 605 O O . LYS A 1 81 ? 51.996 -16.003 -10.464 1.00 22.53 81 LYS A O 1
ATOM 611 N N . TYR A 1 82 ? 52.312 -13.797 -10.025 1.00 20.94 82 TYR A N 1
ATOM 612 C CA . TYR A 1 82 ? 51.248 -13.764 -9.016 1.00 20.19 82 TYR A CA 1
ATOM 613 C C . TYR A 1 82 ? 49.911 -14.256 -9.608 1.00 20.29 82 TYR A C 1
ATOM 614 O O . TYR A 1 82 ? 49.542 -13.865 -10.727 1.00 21.32 82 TYR A O 1
ATOM 623 N N . ASP A 1 83 ? 49.207 -15.123 -8.872 1.00 19.35 83 ASP A N 1
ATOM 624 C CA . ASP A 1 83 ? 47.904 -15.634 -9.295 1.00 20.95 83 ASP A CA 1
ATOM 625 C C . ASP A 1 83 ? 47.090 -15.929 -8.035 1.00 19.52 83 ASP A C 1
ATOM 626 O O . ASP A 1 83 ? 47.525 -16.673 -7.178 1.00 19.22 83 ASP A O 1
ATOM 631 N N . LYS A 1 84 ? 45.886 -15.358 -7.936 1.00 18.37 84 LYS A N 1
ATOM 632 C CA . LYS A 1 84 ? 44.976 -15.625 -6.792 1.00 17.64 84 LYS A CA 1
ATOM 633 C C . LYS A 1 84 ? 44.703 -17.138 -6.560 1.00 18.94 84 LYS A C 1
ATOM 634 O O . LYS A 1 84 ? 44.405 -17.592 -5.420 1.00 19.35 84 LYS A O 1
ATOM 640 N N . ASN A 1 85 ? 44.697 -17.910 -7.647 1.00 21.24 85 ASN A N 1
ATOM 641 C CA . ASN A 1 85 ? 44.443 -19.355 -7.564 1.00 24.35 85 ASN A CA 1
ATOM 642 C C . ASN A 1 85 ? 45.674 -20.206 -7.425 1.00 24.69 85 ASN A C 1
ATOM 643 O O . ASN A 1 85 ? 45.554 -21.424 -7.291 1.00 26.65 85 ASN A O 1
ATOM 648 N N . GLY A 1 86 ? 46.857 -19.604 -7.396 1.00 23.75 86 GLY A N 1
ATOM 649 C CA . GLY A 1 86 ? 48.073 -20.450 -7.330 1.00 23.16 86 GLY A CA 1
ATOM 650 C C . GLY A 1 86 ? 48.349 -20.932 -5.896 1.00 22.11 86 GLY A C 1
ATOM 651 O O . GLY A 1 86 ? 47.738 -20.399 -4.954 1.00 19.95 86 GLY A O 1
ATOM 652 N N . ASP A 1 87 ? 49.247 -21.925 -5.747 1.00 22.75 87 ASP A N 1
ATOM 653 C CA A ASP A 1 87 ? 49.660 -22.250 -4.348 0.50 21.59 87 ASP A CA 1
ATOM 654 C CA B ASP A 1 87 ? 49.864 -22.425 -4.514 0.50 21.99 87 ASP A CA 1
ATOM 655 C C . ASP A 1 87 ? 50.884 -21.386 -4.033 1.00 19.97 87 ASP A C 1
ATOM 656 O O . ASP A 1 87 ? 51.549 -20.755 -4.887 1.00 19.17 87 ASP A O 1
ATOM 665 N N . PHE A 1 88 ? 51.121 -21.261 -2.737 1.00 18.23 88 PHE A N 1
ATOM 666 C CA . PHE A 1 88 ? 52.202 -20.447 -2.273 1.00 16.75 88 PHE A CA 1
ATOM 667 C C . PHE A 1 88 ? 53.567 -20.891 -2.706 1.00 18.03 88 PHE A C 1
ATOM 668 O O . PHE A 1 88 ? 53.888 -22.108 -2.717 1.00 21.60 88 PHE A O 1
ATOM 676 N N . ALA A 1 89 ? 54.410 -19.924 -3.078 1.00 19.45 89 ALA A N 1
ATOM 677 C CA . ALA A 1 89 ? 55.794 -20.241 -3.395 1.00 19.70 89 ALA A CA 1
ATOM 678 C C . ALA A 1 89 ? 56.713 -19.202 -2.715 1.00 19.85 89 ALA A C 1
ATOM 679 O O . ALA A 1 89 ? 56.333 -18.048 -2.572 1.00 20.84 89 ALA A O 1
ATOM 681 N N . PRO A 1 90 ? 57.922 -19.606 -2.290 1.00 21.45 90 PRO A N 1
ATOM 682 C CA . PRO A 1 90 ? 58.863 -18.626 -1.720 1.00 20.27 90 PRO A CA 1
ATOM 683 C C . PRO A 1 90 ? 59.305 -17.547 -2.727 1.00 19.96 90 PRO A C 1
ATOM 684 O O . PRO A 1 90 ? 59.580 -17.840 -3.890 1.00 20.46 90 PRO A O 1
ATOM 688 N N . VAL A 1 91 ? 59.326 -16.289 -2.287 1.00 18.44 91 VAL A N 1
ATOM 689 C CA . VAL A 1 91 ? 59.798 -15.184 -3.103 1.00 19.18 91 VAL A CA 1
ATOM 690 C C . VAL A 1 91 ? 60.711 -14.332 -2.199 1.00 18.98 91 VAL A C 1
ATOM 691 O O . VAL A 1 91 ? 60.722 -14.512 -0.943 1.00 18.37 91 VAL A O 1
ATOM 695 N N . THR A 1 92 ? 61.492 -13.441 -2.795 1.00 19.05 92 THR A N 1
ATOM 696 C CA . THR A 1 92 ? 62.294 -12.513 -1.959 1.00 18.92 92 THR A CA 1
ATOM 697 C C . THR A 1 92 ? 61.460 -11.356 -1.402 1.00 17.27 92 THR A C 1
ATOM 698 O O . THR A 1 92 ? 60.329 -11.110 -1.866 1.00 17.23 92 THR A O 1
ATOM 702 N N . TRP A 1 93 ? 61.981 -10.670 -0.365 1.00 16.15 93 TRP A N 1
ATOM 703 C CA . TRP A 1 93 ? 61.318 -9.495 0.141 1.00 16.22 93 TRP A CA 1
ATOM 704 C C . TRP A 1 93 ? 61.064 -8.471 -1.028 1.00 17.03 93 TRP A C 1
ATOM 705 O O . TRP A 1 93 ? 59.979 -7.823 -1.066 1.00 15.93 93 TRP A O 1
ATOM 716 N N . ASP A 1 94 ? 62.077 -8.274 -1.886 1.00 18.44 94 ASP A N 1
ATOM 717 C CA . ASP A 1 94 ? 61.927 -7.296 -2.958 1.00 19.86 94 ASP A CA 1
ATOM 718 C C . ASP A 1 94 ? 60.787 -7.725 -3.902 1.00 20.65 94 ASP A C 1
ATOM 719 O O . ASP A 1 94 ? 59.972 -6.863 -4.302 1.00 22.13 94 ASP A O 1
ATOM 724 N N . GLN A 1 95 ? 60.682 -9.019 -4.214 1.00 18.56 95 GLN A N 1
ATOM 725 C CA . GLN A 1 95 ? 59.590 -9.490 -5.022 1.00 18.87 95 GLN A CA 1
ATOM 726 C C . GLN A 1 95 ? 58.199 -9.362 -4.355 1.00 18.72 95 GLN A C 1
ATOM 727 O O . GLN A 1 95 ? 57.185 -9.050 -5.053 1.00 20.20 95 GLN A O 1
ATOM 733 N N . ALA A 1 96 ? 58.151 -9.594 -3.030 1.00 14.72 96 ALA A N 1
ATOM 734 C CA . ALA A 1 96 ? 56.890 -9.490 -2.312 1.00 15.38 96 ALA A CA 1
ATOM 735 C C . ALA A 1 96 ? 56.425 -8.023 -2.353 1.00 16.19 96 ALA A C 1
ATOM 736 O O . ALA A 1 96 ? 55.229 -7.684 -2.611 1.00 16.33 96 ALA A O 1
ATOM 738 N N . PHE A 1 97 ? 57.347 -7.130 -2.035 1.00 16.46 97 PHE A N 1
ATOM 739 C CA . PHE A 1 97 ? 56.987 -5.718 -2.047 1.00 14.86 97 PHE A CA 1
ATOM 740 C C . PHE A 1 97 ? 56.684 -5.189 -3.461 1.00 15.85 97 PHE A C 1
ATOM 741 O O . PHE A 1 97 ? 55.861 -4.273 -3.601 1.00 19.47 97 PHE A O 1
ATOM 749 N N . ASP A 1 98 ? 57.371 -5.710 -4.505 1.00 16.24 98 ASP A N 1
ATOM 750 C CA . ASP A 1 98 ? 57.099 -5.315 -5.890 1.00 16.75 98 ASP A CA 1
ATOM 751 C C . ASP A 1 98 ? 55.626 -5.643 -6.194 1.00 18.05 98 ASP A C 1
ATOM 752 O O . ASP A 1 98 ? 54.915 -4.885 -6.841 1.00 18.66 98 ASP A O 1
ATOM 757 N N . GLU A 1 99 ? 55.186 -6.816 -5.782 1.00 17.67 99 GLU A N 1
ATOM 758 C CA . GLU A 1 99 ? 53.801 -7.218 -6.039 1.00 18.64 99 GLU A CA 1
ATOM 759 C C . GLU A 1 99 ? 52.800 -6.423 -5.225 1.00 17.57 99 GLU A C 1
ATOM 760 O O . GLU A 1 99 ? 51.762 -6.026 -5.770 1.00 17.19 99 GLU A O 1
ATOM 766 N N . MET A 1 100 ? 53.082 -6.158 -3.934 1.00 15.14 100 MET A N 1
ATOM 767 C CA . MET A 1 100 ? 52.194 -5.358 -3.103 1.00 15.00 100 MET A CA 1
ATOM 768 C C . MET A 1 100 ? 52.134 -3.959 -3.681 1.00 16.27 100 MET A C 1
ATOM 769 O O . MET A 1 100 ? 51.083 -3.333 -3.699 1.00 15.72 100 MET A O 1
ATOM 774 N N . GLU A 1 101 ? 53.281 -3.484 -4.133 1.00 15.92 101 GLU A N 1
ATOM 775 C CA . GLU A 1 101 ? 53.328 -2.172 -4.793 1.00 16.54 101 GLU A CA 1
ATOM 776 C C . GLU A 1 101 ? 52.431 -2.095 -6.049 1.00 17.72 101 GLU A C 1
ATOM 777 O O . GLU A 1 101 ? 51.637 -1.155 -6.170 1.00 17.71 101 GLU A O 1
ATOM 783 N N . ARG A 1 102 ? 52.552 -3.059 -6.965 1.00 17.83 102 ARG A N 1
ATOM 784 C CA . ARG A 1 102 ? 51.677 -3.084 -8.130 1.00 17.64 102 ARG A CA 1
ATOM 785 C C . ARG A 1 102 ? 50.212 -3.151 -7.703 1.00 16.47 102 ARG A C 1
ATOM 786 O O . ARG A 1 102 ? 49.432 -2.335 -8.210 1.00 17.55 102 ARG A O 1
ATOM 794 N N . GLN A 1 103 ? 49.851 -4.075 -6.794 1.00 14.88 103 GLN A N 1
ATOM 795 C CA . GLN A 1 103 ? 48.445 -4.197 -6.393 1.00 14.62 103 GLN A CA 1
ATOM 796 C C . GLN A 1 103 ? 47.877 -2.927 -5.708 1.00 14.87 103 GLN A C 1
ATOM 797 O O . GLN A 1 103 ? 46.812 -2.495 -6.113 1.00 15.54 103 GLN A O 1
ATOM 803 N N . PHE A 1 104 ? 48.558 -2.362 -4.677 1.00 15.34 104 PHE A N 1
ATOM 804 C CA . PHE A 1 104 ? 48.086 -1.158 -4.009 1.00 13.91 104 PHE A CA 1
ATOM 805 C C . PHE A 1 104 ? 48.014 0.033 -4.999 1.00 14.69 104 PHE A C 1
ATOM 806 O O . PHE A 1 104 ? 47.047 0.789 -5.004 1.00 16.87 104 PHE A O 1
ATOM 814 N N . LYS A 1 105 ? 49.009 0.159 -5.871 1.00 14.60 105 LYS A N 1
ATOM 815 C CA . LYS A 1 105 ? 48.948 1.269 -6.820 1.00 16.46 105 LYS A CA 1
ATOM 816 C C . LYS A 1 105 ? 47.773 1.181 -7.793 1.00 16.79 105 LYS A C 1
ATOM 817 O O . LYS A 1 105 ? 47.134 2.201 -8.060 1.00 18.96 105 LYS A O 1
ATOM 823 N N . ARG A 1 106 ? 47.471 -0.025 -8.273 1.00 16.37 106 ARG A N 1
ATOM 824 C CA . ARG A 1 106 ? 46.367 -0.269 -9.205 1.00 17.73 106 ARG A CA 1
ATOM 825 C C . ARG A 1 106 ? 45.028 0.108 -8.532 1.00 15.81 106 ARG A C 1
ATOM 826 O O . ARG A 1 106 ? 44.244 0.829 -9.068 1.00 16.28 106 ARG A O 1
ATOM 834 N N . VAL A 1 107 ? 44.858 -0.361 -7.293 1.00 14.93 107 VAL A N 1
ATOM 835 C CA . VAL A 1 107 ? 43.656 -0.099 -6.537 1.00 14.53 107 VAL A CA 1
ATOM 836 C C . VAL A 1 107 ? 43.534 1.398 -6.190 1.00 15.24 107 VAL A C 1
ATOM 837 O O . VAL A 1 107 ? 42.464 1.969 -6.382 1.00 15.14 107 VAL A O 1
ATOM 841 N N . LEU A 1 108 ? 44.640 2.048 -5.742 1.00 16.03 108 LEU A N 1
ATOM 842 C CA . LEU A 1 108 ? 44.601 3.485 -5.405 1.00 16.36 108 LEU A CA 1
ATOM 843 C C . LEU A 1 108 ? 44.202 4.251 -6.646 1.00 17.10 108 LEU A C 1
ATOM 844 O O . LEU A 1 108 ? 43.405 5.210 -6.577 1.00 18.02 108 LEU A O 1
ATOM 849 N N . LYS A 1 109 ? 44.747 3.862 -7.800 1.00 17.05 109 LYS A N 1
ATOM 850 C CA . LYS A 1 109 ? 44.431 4.633 -9.023 1.00 18.06 109 LYS A CA 1
ATOM 851 C C . LYS A 1 109 ? 42.976 4.437 -9.474 1.00 19.52 109 LYS A C 1
ATOM 852 O O . LYS A 1 109 ? 42.314 5.365 -9.950 1.00 17.87 109 LYS A O 1
ATOM 858 N N . GLU A 1 110 ? 42.481 3.217 -9.397 1.00 16.81 110 GLU A N 1
ATOM 859 C CA . GLU A 1 110 ? 41.156 2.930 -10.018 1.00 17.48 110 GLU A CA 1
ATOM 860 C C . GLU A 1 110 ? 40.002 3.272 -9.027 1.00 16.71 110 GLU A C 1
ATOM 861 O O . GLU A 1 110 ? 38.954 3.704 -9.456 1.00 17.16 110 GLU A O 1
ATOM 867 N N . LYS A 1 111 ? 40.198 2.982 -7.736 1.00 17.85 111 LYS A N 1
ATOM 868 C CA . LYS A 1 111 ? 39.133 3.100 -6.758 1.00 18.08 111 LYS A CA 1
ATOM 869 C C . LYS A 1 111 ? 39.420 4.182 -5.767 1.00 18.11 111 LYS A C 1
ATOM 870 O O . LYS A 1 111 ? 38.480 4.649 -5.127 1.00 19.51 111 LYS A O 1
ATOM 876 N N . GLY A 1 112 ? 40.703 4.463 -5.530 1.00 16.41 112 GLY A N 1
ATOM 877 C CA . GLY A 1 112 ? 41.110 5.395 -4.458 1.00 16.06 112 GLY A CA 1
ATOM 878 C C . GLY A 1 112 ? 41.244 4.814 -3.056 1.00 15.51 112 GLY A C 1
ATOM 879 O O . GLY A 1 112 ? 41.153 3.599 -2.896 1.00 15.47 112 GLY A O 1
ATOM 880 N N . PRO A 1 113 ? 41.487 5.678 -2.038 1.00 15.27 113 PRO A N 1
ATOM 881 C CA . PRO A 1 113 ? 41.965 5.217 -0.744 1.00 15.92 113 PRO A CA 1
ATOM 882 C C . PRO A 1 113 ? 40.894 4.528 0.068 1.00 14.76 113 PRO A C 1
ATOM 883 O O . PRO A 1 113 ? 41.220 3.786 1.043 1.00 14.14 113 PRO A O 1
ATOM 887 N N . THR A 1 114 ? 39.627 4.673 -0.318 1.00 15.95 114 THR A N 1
ATOM 888 C CA . THR A 1 114 ? 38.595 3.881 0.414 1.00 15.04 114 THR A CA 1
ATOM 889 C C . THR A 1 114 ? 38.678 2.390 0.076 1.00 15.54 114 THR A C 1
ATOM 890 O O . THR A 1 114 ? 37.991 1.619 0.701 1.00 14.97 114 THR A O 1
ATOM 894 N N . ALA A 1 115 ? 39.473 2.021 -0.946 1.00 14.36 115 ALA A N 1
ATOM 895 C CA . ALA A 1 115 ? 39.608 0.615 -1.361 1.00 13.85 115 ALA A CA 1
ATOM 896 C C . ALA A 1 115 ? 40.926 -0.040 -0.904 1.00 14.50 115 ALA A C 1
ATOM 897 O O . ALA A 1 115 ? 41.199 -1.220 -1.228 1.00 15.43 115 ALA A O 1
ATOM 899 N N . VAL A 1 116 ? 41.726 0.678 -0.114 1.00 12.02 116 VAL A N 1
ATOM 900 C CA . VAL A 1 116 ? 42.843 -0.019 0.540 1.00 12.41 116 VAL A CA 1
ATOM 901 C C . VAL A 1 116 ? 42.593 -0.081 2.048 1.00 12.90 116 VAL A C 1
ATOM 902 O O . VAL A 1 116 ? 41.859 0.724 2.592 1.00 12.92 116 VAL A O 1
ATOM 906 N N . GLY A 1 117 ? 43.215 -1.010 2.733 1.00 12.07 117 GLY A N 1
ATOM 907 C CA . GLY A 1 117 ? 42.986 -1.044 4.202 1.00 11.11 117 GLY A CA 1
ATOM 908 C C . GLY A 1 117 ? 44.028 -1.837 4.932 1.00 12.04 117 GLY A C 1
ATOM 909 O O . GLY A 1 117 ? 44.894 -2.504 4.336 1.00 11.55 117 GLY A O 1
ATOM 910 N N . MET A 1 118 ? 43.900 -1.783 6.246 1.00 11.75 118 MET A N 1
ATOM 911 C CA . MET A 1 118 ? 44.772 -2.572 7.105 1.00 11.28 118 MET A CA 1
ATOM 912 C C . MET A 1 118 ? 43.983 -3.018 8.303 1.00 11.14 118 MET A C 1
ATOM 913 O O . MET A 1 118 ? 43.177 -2.258 8.864 1.00 10.67 118 MET A O 1
ATOM 918 N N . PHE A 1 119 ? 44.303 -4.237 8.750 1.00 9.47 119 PHE A N 1
ATOM 919 C CA . PHE A 1 119 ? 43.747 -4.756 9.982 1.00 9.44 119 PHE A CA 1
ATOM 920 C C . PHE A 1 119 ? 44.920 -5.061 10.879 1.00 9.25 119 PHE A C 1
ATOM 921 O O . PHE A 1 119 ? 45.715 -5.976 10.652 1.00 10.52 119 PHE A O 1
ATOM 929 N N . GLY A 1 120 ? 45.023 -4.187 11.910 1.00 9.67 120 GLY A N 1
ATOM 930 C CA . GLY A 1 120 ? 46.129 -4.238 12.849 1.00 11.08 120 GLY A CA 1
ATOM 931 C C . GLY A 1 120 ? 45.789 -4.826 14.224 1.00 10.01 120 GLY A C 1
ATOM 932 O O . GLY A 1 120 ? 44.856 -5.592 14.370 1.00 10.45 120 GLY A O 1
ATOM 933 N N . SER A 1 121 ? 46.514 -4.369 15.264 1.00 8.32 121 SER A N 1
ATOM 934 C CA . SER A 1 121 ? 46.574 -5.201 16.438 1.00 6.89 121 SER A CA 1
ATOM 935 C C . SER A 1 121 ? 46.929 -4.404 17.707 1.00 8.34 121 SER A C 1
ATOM 936 O O . SER A 1 121 ? 47.839 -3.550 17.694 1.00 8.50 121 SER A O 1
ATOM 939 N N . GLY A 1 122 ? 46.260 -4.771 18.800 1.00 7.76 122 GLY A N 1
ATOM 940 C CA . GLY A 1 122 ? 46.716 -4.477 20.181 1.00 7.95 122 GLY A CA 1
ATOM 941 C C . GLY A 1 122 ? 47.941 -5.327 20.615 1.00 8.03 122 GLY A C 1
ATOM 942 O O . GLY A 1 122 ? 48.366 -5.246 21.773 1.00 9.07 122 GLY A O 1
ATOM 943 N N . GLN A 1 123 ? 48.487 -6.149 19.726 1.00 6.82 123 GLN A N 1
ATOM 944 C CA . GLN A 1 123 ? 49.788 -6.759 19.968 1.00 7.89 123 GLN A CA 1
ATOM 945 C C . GLN A 1 123 ? 50.912 -6.118 19.154 1.00 8.59 123 GLN A C 1
ATOM 946 O O . GLN A 1 123 ? 52.025 -6.565 19.197 1.00 9.39 123 GLN A O 1
ATOM 952 N N . TRP A 1 124 ? 50.606 -5.113 18.358 1.00 10.04 124 TRP A N 1
ATOM 953 C CA . TRP A 1 124 ? 51.638 -4.259 17.801 1.00 8.27 124 TRP A CA 1
ATOM 954 C C . TRP A 1 124 ? 52.315 -3.536 18.915 1.00 7.94 124 TRP A C 1
ATOM 955 O O . TRP A 1 124 ? 51.694 -3.129 19.923 1.00 8.35 124 TRP A O 1
ATOM 966 N N . THR A 1 125 ? 53.596 -3.266 18.694 1.00 8.58 125 THR A N 1
ATOM 967 C CA . THR A 1 125 ? 54.258 -2.323 19.591 1.00 8.38 125 THR A CA 1
ATOM 968 C C . THR A 1 125 ? 53.787 -0.906 19.384 1.00 10.04 125 THR A C 1
ATOM 969 O O . THR A 1 125 ? 53.157 -0.593 18.390 1.00 8.45 125 THR A O 1
ATOM 973 N N . VAL A 1 126 ? 53.964 -0.055 20.384 1.00 9.71 126 VAL A N 1
ATOM 974 C CA . VAL A 1 126 ? 53.475 1.342 20.247 1.00 8.73 126 VAL A CA 1
ATOM 975 C C . VAL A 1 126 ? 53.924 2.018 18.945 1.00 11.28 126 VAL A C 1
ATOM 976 O O . VAL A 1 126 ? 53.147 2.670 18.296 1.00 9.96 126 VAL A O 1
ATOM 980 N N . TRP A 1 127 ? 55.233 1.899 18.648 1.00 11.51 127 TRP A N 1
ATOM 981 C CA . TRP A 1 127 ? 55.758 2.459 17.425 1.00 10.86 127 TRP A CA 1
ATOM 982 C C . TRP A 1 127 ? 55.305 1.741 16.155 1.00 11.48 127 TRP A C 1
ATOM 983 O O . TRP A 1 127 ? 55.242 2.432 15.117 1.00 10.91 127 TRP A O 1
ATOM 994 N N . GLU A 1 128 ? 54.996 0.431 16.188 1.00 9.06 128 GLU A N 1
ATOM 995 C CA . GLU A 1 128 ? 54.361 -0.200 15.016 1.00 9.52 128 GLU A CA 1
ATOM 996 C C . GLU A 1 128 ? 52.997 0.441 14.718 1.00 10.17 128 GLU A C 1
ATOM 997 O O . GLU A 1 128 ? 52.661 0.835 13.566 1.00 10.15 128 GLU A O 1
ATOM 1003 N N . GLY A 1 129 ? 52.201 0.542 15.783 1.00 10.63 129 GLY A N 1
ATOM 1004 C CA . GLY A 1 129 ? 50.840 1.143 15.621 1.00 8.40 129 GLY A CA 1
ATOM 1005 C C . GLY A 1 129 ? 50.972 2.542 15.072 1.00 10.55 129 GLY A C 1
ATOM 1006 O O . GLY A 1 129 ? 50.168 2.956 14.207 1.00 9.98 129 GLY A O 1
ATOM 1007 N N . TYR A 1 130 ? 51.933 3.293 15.606 1.00 9.32 130 TYR A N 1
ATOM 1008 C CA . TYR A 1 130 ? 52.002 4.718 15.230 1.00 11.42 130 TYR A CA 1
ATOM 1009 C C . TYR A 1 130 ? 52.476 4.781 13.751 1.00 12.14 130 TYR A C 1
ATOM 1010 O O . TYR A 1 130 ? 51.978 5.589 12.957 1.00 11.61 130 TYR A O 1
ATOM 1019 N N . ALA A 1 131 ? 53.501 4.002 13.427 1.00 13.12 131 ALA A N 1
ATOM 1020 C CA . ALA A 1 131 ? 53.981 4.032 12.026 1.00 11.93 131 ALA A CA 1
ATOM 1021 C C . ALA A 1 131 ? 52.827 3.635 11.049 1.00 11.69 131 ALA A C 1
ATOM 1022 O O . ALA A 1 131 ? 52.738 4.178 9.939 1.00 11.21 131 ALA A O 1
ATOM 1024 N N . ALA A 1 132 ? 51.999 2.663 11.415 1.00 10.01 132 ALA A N 1
ATOM 1025 C CA . ALA A 1 132 ? 50.917 2.167 10.501 1.00 11.12 132 ALA A CA 1
ATOM 1026 C C . ALA A 1 132 ? 49.851 3.275 10.387 1.00 10.06 132 ALA A C 1
ATOM 1027 O O . ALA A 1 132 ? 49.317 3.527 9.283 1.00 11.37 132 ALA A O 1
ATOM 1029 N N . ALA A 1 133 ? 49.525 3.936 11.513 1.00 11.49 133 ALA A N 1
ATOM 1030 C CA . ALA A 1 133 ? 48.467 4.975 11.530 1.00 10.52 133 ALA A CA 1
ATOM 1031 C C . ALA A 1 133 ? 48.957 6.085 10.580 1.00 11.88 133 ALA A C 1
ATOM 1032 O O . ALA A 1 133 ? 48.173 6.679 9.813 1.00 12.34 133 ALA A O 1
ATOM 1034 N N . LYS A 1 134 ? 50.265 6.424 10.667 1.00 10.49 134 LYS A N 1
ATOM 1035 C CA . LYS A 1 134 ? 50.795 7.431 9.748 1.00 11.11 134 LYS A CA 1
ATOM 1036 C C . LYS A 1 134 ? 50.690 7.023 8.284 1.00 12.53 134 LYS A C 1
ATOM 1037 O O . LYS A 1 134 ? 50.252 7.799 7.432 1.00 12.26 134 LYS A O 1
ATOM 1043 N N . LEU A 1 135 ? 51.116 5.790 7.994 1.00 12.28 135 LEU A N 1
ATOM 1044 C CA . LEU A 1 135 ? 51.134 5.253 6.588 1.00 12.97 135 LEU A CA 1
ATOM 1045 C C . LEU A 1 135 ? 49.732 5.313 5.969 1.00 12.73 135 LEU A C 1
ATOM 1046 O O . LEU A 1 135 ? 49.554 5.802 4.842 1.00 13.30 135 LEU A O 1
ATOM 1051 N N . TYR A 1 136 ? 48.718 4.926 6.746 1.00 12.39 136 TYR A N 1
ATOM 1052 C CA . TYR A 1 136 ? 47.377 4.960 6.201 1.00 12.22 136 TYR A CA 1
ATOM 1053 C C . TYR A 1 136 ? 46.696 6.310 6.243 1.00 14.06 136 TYR A C 1
ATOM 1054 O O . TYR A 1 136 ? 46.202 6.773 5.205 1.00 13.19 136 TYR A O 1
ATOM 1063 N N . LYS A 1 137 ? 46.636 6.956 7.420 1.00 13.30 137 LYS A N 1
ATOM 1064 C CA . LYS A 1 137 ? 45.842 8.175 7.529 1.00 13.75 137 LYS A CA 1
ATOM 1065 C C . LYS A 1 137 ? 46.526 9.345 6.886 1.00 15.59 137 LYS A C 1
ATOM 1066 O O . LYS A 1 137 ? 45.854 10.202 6.333 1.00 14.28 137 LYS A O 1
ATOM 1072 N N . ALA A 1 138 ? 47.883 9.419 6.959 1.00 15.28 138 ALA A N 1
ATOM 1073 C CA . ALA A 1 138 ? 48.573 10.586 6.362 1.00 16.18 138 ALA A CA 1
ATOM 1074 C C . ALA A 1 138 ? 49.131 10.253 4.988 1.00 16.33 138 ALA A C 1
ATOM 1075 O O . ALA A 1 138 ? 49.332 11.158 4.164 1.00 16.28 138 ALA A O 1
ATOM 1077 N N . GLY A 1 139 ? 49.455 8.973 4.765 1.00 15.68 139 GLY A N 1
ATOM 1078 C CA . GLY A 1 139 ? 50.146 8.576 3.503 1.00 15.74 139 GLY A CA 1
ATOM 1079 C C . GLY A 1 139 ? 49.152 8.243 2.404 1.00 16.16 139 GLY A C 1
ATOM 1080 O O . GLY A 1 139 ? 49.053 8.960 1.413 1.00 17.38 139 GLY A O 1
ATOM 1081 N N . PHE A 1 140 ? 48.421 7.124 2.566 1.00 14.74 140 PHE A N 1
ATOM 1082 C CA . PHE A 1 140 ? 47.418 6.728 1.588 1.00 15.51 140 PHE A CA 1
ATOM 1083 C C . PHE A 1 140 ? 46.145 7.590 1.722 1.00 13.67 140 PHE A C 1
ATOM 1084 O O . PHE A 1 140 ? 45.307 7.612 0.805 1.00 14.53 140 PHE A O 1
ATOM 1092 N N . ARG A 1 141 ? 46.042 8.328 2.829 1.00 14.51 141 ARG A N 1
ATOM 1093 C CA . ARG A 1 141 ? 44.849 9.156 3.125 1.00 14.04 141 ARG A CA 1
ATOM 1094 C C . ARG A 1 141 ? 43.584 8.275 3.216 1.00 15.03 141 ARG A C 1
ATOM 1095 O O . ARG A 1 141 ? 42.515 8.621 2.649 1.00 15.14 141 ARG A O 1
ATOM 1103 N N . SER A 1 142 ? 43.741 7.138 3.908 1.00 13.76 142 SER A N 1
ATOM 1104 C CA . SER A 1 142 ? 42.652 6.160 4.108 1.00 13.07 142 SER A CA 1
ATOM 1105 C C . SER A 1 142 ? 42.416 6.019 5.594 1.00 11.67 142 SER A C 1
ATOM 1106 O O . SER A 1 142 ? 43.377 5.800 6.327 1.00 12.02 142 SER A O 1
ATOM 1109 N N . ASN A 1 143 ? 41.147 6.079 6.020 1.00 11.78 143 ASN A N 1
ATOM 1110 C CA . ASN A 1 143 ? 40.868 5.780 7.434 1.00 11.72 143 ASN A CA 1
ATOM 1111 C C . ASN A 1 143 ? 40.501 4.296 7.602 1.00 11.18 143 ASN A C 1
ATOM 1112 O O . ASN A 1 143 ? 39.972 3.905 8.655 1.00 13.02 143 ASN A O 1
ATOM 1117 N N . ASN A 1 144 ? 40.758 3.433 6.591 1.00 12.09 144 ASN A N 1
ATOM 1118 C CA . ASN A 1 144 ? 40.514 1.946 6.689 1.00 11.59 144 ASN A CA 1
ATOM 1119 C C . ASN A 1 144 ? 41.599 1.220 7.428 1.00 11.68 144 ASN A C 1
ATOM 1120 O O . ASN A 1 144 ? 42.259 0.340 6.883 1.00 13.71 144 ASN A O 1
ATOM 1125 N N . ILE A 1 145 ? 41.877 1.683 8.634 1.00 11.17 145 ILE A N 1
ATOM 1126 C CA . ILE A 1 145 ? 42.791 0.948 9.487 1.00 12.34 145 ILE A CA 1
ATOM 1127 C C . ILE A 1 145 ? 42.014 0.788 10.763 1.00 11.24 145 ILE A C 1
ATOM 1128 O O . ILE A 1 145 ? 41.539 1.759 11.354 1.00 12.17 145 ILE A O 1
ATOM 1133 N N . ASP A 1 146 ? 41.868 -0.458 11.149 1.00 11.03 146 ASP A N 1
ATOM 1134 C CA . ASP A 1 146 ? 41.184 -0.781 12.383 1.00 9.21 146 ASP A CA 1
ATOM 1135 C C . ASP A 1 146 ? 41.928 -1.963 12.968 1.00 9.42 146 ASP A C 1
ATOM 1136 O O . ASP A 1 146 ? 42.717 -2.676 12.252 1.00 10.23 146 ASP A O 1
ATOM 1141 N N . PRO A 1 147 ? 41.726 -2.235 14.274 1.00 9.98 147 PRO A N 1
ATOM 1142 C CA . PRO A 1 147 ? 42.491 -3.350 14.871 1.00 8.36 147 PRO A CA 1
ATOM 1143 C C . PRO A 1 147 ? 41.587 -4.462 15.447 1.00 7.27 147 PRO A C 1
ATOM 1144 O O . PRO A 1 147 ? 40.371 -4.266 15.645 1.00 8.21 147 PRO A O 1
ATOM 1148 N N . ASN A 1 148 ? 42.202 -5.600 15.724 1.00 9.64 148 ASN A N 1
ATOM 1149 C CA . ASN A 1 148 ? 41.535 -6.636 16.502 1.00 8.47 148 ASN A CA 1
ATOM 1150 C C . ASN A 1 148 ? 40.905 -6.131 17.804 1.00 9.45 148 ASN A C 1
ATOM 1151 O O . ASN A 1 148 ? 39.891 -6.669 18.259 1.00 8.30 148 ASN A O 1
ATOM 1156 N N . ALA A 1 149 ? 41.462 -5.081 18.353 1.00 8.00 149 ALA A N 1
ATOM 1157 C CA . ALA A 1 149 ? 40.887 -4.483 19.556 1.00 9.73 149 ALA A CA 1
ATOM 1158 C C . ALA A 1 149 ? 39.503 -3.813 19.352 1.00 8.79 149 ALA A C 1
ATOM 1159 O O . ALA A 1 149 ? 38.852 -3.460 20.356 1.00 7.84 149 ALA A O 1
ATOM 1161 N N . ARG A 1 150 ? 39.052 -3.684 18.104 1.00 8.69 150 ARG A N 1
ATOM 1162 C CA . ARG A 1 150 ? 37.638 -3.314 17.860 1.00 8.63 150 ARG A CA 1
ATOM 1163 C C . ARG A 1 150 ? 36.715 -4.421 18.388 1.00 9.62 150 ARG A C 1
ATOM 1164 O O . ARG A 1 150 ? 35.560 -4.158 18.795 1.00 9.62 150 ARG A O 1
ATOM 1172 N N . HIS A 1 151 ? 37.209 -5.670 18.343 1.00 8.28 151 HIS A N 1
ATOM 1173 C CA . HIS A 1 151 ? 36.397 -6.801 18.841 1.00 7.61 151 HIS A CA 1
ATOM 1174 C C . HIS A 1 151 ? 36.386 -6.844 20.364 1.00 8.13 151 HIS A C 1
ATOM 1175 O O . HIS A 1 151 ? 35.759 -7.718 20.948 1.00 7.08 151 HIS A O 1
ATOM 1182 N N . CYS A 1 152 ? 37.047 -5.924 21.011 1.00 7.05 152 CYS A N 1
ATOM 1183 C CA . CYS A 1 152 ? 37.445 -6.094 22.403 1.00 7.56 152 CYS A CA 1
ATOM 1184 C C . CYS A 1 152 ? 37.141 -4.841 23.284 1.00 7.85 152 CYS A C 1
ATOM 1185 O O . CYS A 1 152 ? 36.404 -4.939 24.304 1.00 8.54 152 CYS A O 1
ATOM 1188 N N . MET A 1 153 ? 37.720 -3.708 22.947 1.00 7.40 153 MET A N 1
ATOM 1189 C CA . MET A 1 153 ? 37.702 -2.607 23.894 1.00 8.71 153 MET A CA 1
ATOM 1190 C C . MET A 1 153 ? 36.935 -1.404 23.366 1.00 7.03 153 MET A C 1
ATOM 1191 O O . MET A 1 153 ? 36.869 -0.353 23.986 1.00 9.33 153 MET A O 1
ATOM 1196 N N . ALA A 1 154 ? 36.367 -1.561 22.165 1.00 7.54 154 ALA A N 1
ATOM 1197 C CA . ALA A 1 154 ? 35.681 -0.375 21.577 1.00 7.67 154 ALA A CA 1
ATOM 1198 C C . ALA A 1 154 ? 34.451 0.021 22.395 1.00 7.65 154 ALA A C 1
ATOM 1199 O O . ALA A 1 154 ? 34.123 1.203 22.531 1.00 9.69 154 ALA A O 1
ATOM 1201 N N . SER A 1 155 ? 33.713 -0.953 22.976 1.00 8.57 155 SER A N 1
ATOM 1202 C CA . SER A 1 155 ? 32.583 -0.568 23.872 1.00 8.52 155 SER A CA 1
ATOM 1203 C C . SER A 1 155 ? 33.096 0.134 25.151 1.00 7.71 155 SER A C 1
ATOM 1204 O O . SER A 1 155 ? 32.411 1.084 25.621 1.00 8.26 155 SER A O 1
ATOM 1207 N N . ALA A 1 156 ? 34.270 -0.261 25.669 1.00 10.26 156 ALA A N 1
ATOM 1208 C CA . ALA A 1 156 ? 34.815 0.393 26.837 1.00 7.73 156 ALA A CA 1
ATOM 1209 C C . ALA A 1 156 ? 35.225 1.819 26.464 1.00 8.03 156 ALA A C 1
ATOM 1210 O O . ALA A 1 156 ? 34.971 2.768 27.192 1.00 8.70 156 ALA A O 1
ATOM 1212 N N . ALA A 1 157 ? 35.904 1.936 25.340 1.00 9.37 157 ALA A N 1
ATOM 1213 C CA . ALA A 1 157 ? 36.368 3.252 24.912 1.00 10.54 157 ALA A CA 1
ATOM 1214 C C . ALA A 1 157 ? 35.155 4.160 24.650 1.00 11.36 157 ALA A C 1
ATOM 1215 O O . ALA A 1 157 ? 35.145 5.364 25.046 1.00 8.29 157 ALA A O 1
ATOM 1217 N N . ALA A 1 158 ? 34.164 3.674 23.946 1.00 10.22 158 ALA A N 1
ATOM 1218 C CA . ALA A 1 158 ? 32.942 4.518 23.720 1.00 10.40 158 ALA A CA 1
ATOM 1219 C C . ALA A 1 158 ? 32.296 4.899 25.101 1.00 10.46 158 ALA A C 1
ATOM 1220 O O . ALA A 1 158 ? 31.856 6.062 25.298 1.00 11.00 158 ALA A O 1
ATOM 1222 N N . GLY A 1 159 ? 32.246 3.916 26.015 1.00 8.71 159 GLY A N 1
ATOM 1223 C CA . GLY A 1 159 ? 31.692 4.182 27.371 1.00 8.80 159 GLY A CA 1
ATOM 1224 C C . GLY A 1 159 ? 32.480 5.297 28.092 1.00 8.82 159 GLY A C 1
ATOM 1225 O O . GLY A 1 159 ? 31.916 6.229 28.614 1.00 9.97 159 GLY A O 1
ATOM 1226 N N . PHE A 1 160 ? 33.808 5.177 28.072 1.00 8.49 160 PHE A N 1
ATOM 1227 C CA . PHE A 1 160 ? 34.679 6.262 28.670 1.00 8.02 160 PHE A CA 1
ATOM 1228 C C . PHE A 1 160 ? 34.451 7.602 28.032 1.00 8.54 160 PHE A C 1
ATOM 1229 O O . PHE A 1 160 ? 34.275 8.579 28.784 1.00 9.01 160 PHE A O 1
ATOM 1237 N N . MET A 1 161 ? 34.410 7.671 26.684 1.00 8.74 161 MET A N 1
ATOM 1238 C CA . MET A 1 161 ? 34.299 8.979 26.021 1.00 9.31 161 MET A CA 1
ATOM 1239 C C . MET A 1 161 ? 32.902 9.589 26.361 1.00 10.39 161 MET A C 1
ATOM 1240 O O . MET A 1 161 ? 32.764 10.816 26.596 1.00 11.42 161 MET A O 1
ATOM 1245 N N . ARG A 1 162 ? 31.874 8.764 26.461 1.00 9.46 162 ARG A N 1
ATOM 1246 C CA . ARG A 1 162 ? 30.539 9.270 26.777 1.00 9.50 162 ARG A CA 1
ATOM 1247 C C . ARG A 1 162 ? 30.391 9.686 28.231 1.00 10.21 162 ARG A C 1
ATOM 1248 O O . ARG A 1 162 ? 29.665 10.656 28.491 1.00 11.32 162 ARG A O 1
ATOM 1256 N N . THR A 1 163 ? 30.998 8.974 29.172 1.00 9.06 163 THR A N 1
ATOM 1257 C CA . THR A 1 163 ? 30.785 9.284 30.607 1.00 9.07 163 THR A CA 1
ATOM 1258 C C . THR A 1 163 ? 31.775 10.381 31.022 1.00 9.74 163 THR A C 1
ATOM 1259 O O . THR A 1 163 ? 31.385 11.301 31.752 1.00 10.61 163 THR A O 1
ATOM 1263 N N . PHE A 1 164 ? 33.043 10.271 30.560 1.00 10.10 164 PHE A N 1
ATOM 1264 C CA . PHE A 1 164 ? 34.124 11.079 31.072 1.00 10.00 164 PHE A CA 1
ATOM 1265 C C . PHE A 1 164 ? 34.799 11.992 30.059 1.00 11.08 164 PHE A C 1
ATOM 1266 O O . PHE A 1 164 ? 35.596 12.823 30.494 1.00 12.52 164 PHE A O 1
ATOM 1274 N N . GLY A 1 165 ? 34.572 11.737 28.765 1.00 11.42 165 GLY A N 1
ATOM 1275 C CA . GLY A 1 165 ? 35.170 12.531 27.694 1.00 12.03 165 GLY A CA 1
ATOM 1276 C C . GLY A 1 165 ? 36.625 12.229 27.505 1.00 13.25 165 GLY A C 1
ATOM 1277 O O . GLY A 1 165 ? 37.278 12.938 26.761 1.00 12.97 165 GLY A O 1
ATOM 1278 N N . MET A 1 166 ? 37.122 11.163 28.098 1.00 12.07 166 MET A N 1
ATOM 1279 C CA A MET A 1 166 ? 38.540 10.808 27.986 0.50 12.08 166 MET A CA 1
ATOM 1280 C CA B MET A 1 166 ? 38.553 10.799 28.011 0.50 12.65 166 MET A CA 1
ATOM 1281 C C . MET A 1 166 ? 38.659 9.297 28.266 1.00 12.24 166 MET A C 1
ATOM 1282 O O . MET A 1 166 ? 37.900 8.737 29.086 1.00 12.39 166 MET A O 1
ATOM 1291 N N . ASP A 1 167 ? 39.560 8.603 27.561 1.00 9.86 167 ASP A N 1
ATOM 1292 C CA . ASP A 1 167 ? 39.630 7.132 27.656 1.00 10.51 167 ASP A CA 1
ATOM 1293 C C . ASP A 1 167 ? 40.470 6.682 28.815 1.00 10.45 167 ASP A C 1
ATOM 1294 O O . ASP A 1 167 ? 41.267 7.423 29.345 1.00 11.11 167 ASP A O 1
ATOM 1299 N N . GLU A 1 168 ? 40.269 5.432 29.146 1.00 10.08 168 GLU A N 1
ATOM 1300 C CA . GLU A 1 168 ? 41.074 4.498 29.978 1.00 11.95 168 GLU A CA 1
ATOM 1301 C C . GLU A 1 168 ? 40.805 4.723 31.468 1.00 10.42 168 GLU A C 1
ATOM 1302 O O . GLU A 1 168 ? 40.291 5.773 31.866 1.00 10.39 168 GLU A O 1
ATOM 1308 N N . PRO A 1 169 ? 41.042 3.684 32.293 1.00 9.63 169 PRO A N 1
ATOM 1309 C CA . PRO A 1 169 ? 40.644 3.785 33.721 1.00 9.26 169 PRO A CA 1
ATOM 1310 C C . PRO A 1 169 ? 41.257 4.963 34.485 1.00 10.58 169 PRO A C 1
ATOM 1311 O O . PRO A 1 169 ? 42.335 5.459 34.140 1.00 12.14 169 PRO A O 1
ATOM 1315 N N . MET A 1 170 ? 40.542 5.370 35.542 1.00 8.86 170 MET A N 1
ATOM 1316 C CA . MET A 1 170 ? 40.997 6.429 36.408 1.00 10.43 170 MET A CA 1
ATOM 1317 C C . MET A 1 170 ? 41.528 5.768 37.679 1.00 9.97 170 MET A C 1
ATOM 1318 O O . MET A 1 170 ? 42.061 6.492 38.438 1.00 12.25 170 MET A O 1
ATOM 1323 N N . GLY A 1 171 ? 41.373 4.468 37.894 1.00 10.41 171 GLY A N 1
ATOM 1324 C CA . GLY A 1 171 ? 42.043 3.780 39.052 1.00 10.03 171 GLY A CA 1
ATOM 1325 C C . GLY A 1 171 ? 43.275 3.053 38.498 1.00 12.52 171 GLY A C 1
ATOM 1326 O O . GLY A 1 171 ? 43.759 3.306 37.324 1.00 9.91 171 GLY A O 1
ATOM 1327 N N . CYS A 1 172 ? 43.754 2.101 39.310 1.00 10.90 172 CYS A N 1
ATOM 1328 C CA . CYS A 1 172 ? 44.980 1.391 38.937 1.00 8.94 172 CYS A CA 1
ATOM 1329 C C . CYS A 1 172 ? 45.043 0.116 39.769 1.00 7.58 172 CYS A C 1
ATOM 1330 O O . CYS A 1 172 ? 44.156 -0.197 40.557 1.00 9.26 172 CYS A O 1
ATOM 1333 N N . TYR A 1 173 ? 46.113 -0.621 39.566 1.00 7.60 173 TYR A N 1
ATOM 1334 C CA . TYR A 1 173 ? 46.066 -1.941 40.233 1.00 7.17 173 TYR A CA 1
ATOM 1335 C C . TYR A 1 173 ? 46.230 -1.823 41.770 1.00 7.50 173 TYR A C 1
ATOM 1336 O O . TYR A 1 173 ? 45.894 -2.769 42.493 1.00 8.44 173 TYR A O 1
ATOM 1345 N N . ASP A 1 174 ? 46.718 -0.723 42.262 1.00 8.27 174 ASP A N 1
ATOM 1346 C CA . ASP A 1 174 ? 46.825 -0.514 43.735 1.00 8.70 174 ASP A CA 1
ATOM 1347 C C . ASP A 1 174 ? 45.400 -0.623 44.350 1.00 9.94 174 ASP A C 1
ATOM 1348 O O . ASP A 1 174 ? 45.267 -0.897 45.539 1.00 10.37 174 ASP A O 1
ATOM 1353 N N . ASP A 1 175 ? 44.366 -0.413 43.539 1.00 9.08 175 ASP A N 1
ATOM 1354 C CA . ASP A 1 175 ? 42.983 -0.551 44.071 1.00 8.73 175 ASP A CA 1
ATOM 1355 C C . ASP A 1 175 ? 42.696 -2.005 44.600 1.00 8.97 175 ASP A C 1
ATOM 1356 O O . ASP A 1 175 ? 41.816 -2.162 45.437 1.00 9.15 175 ASP A O 1
ATOM 1361 N N . PHE A 1 176 ? 43.393 -3.008 44.076 1.00 8.77 176 PHE A N 1
ATOM 1362 C CA . PHE A 1 176 ? 43.130 -4.416 44.464 1.00 7.45 176 PHE A CA 1
ATOM 1363 C C . PHE A 1 176 ? 43.523 -4.559 45.954 1.00 8.59 176 PHE A C 1
ATOM 1364 O O . PHE A 1 176 ? 42.891 -5.323 46.656 1.00 8.95 176 PHE A O 1
ATOM 1372 N N . GLU A 1 177 ? 44.472 -3.787 46.464 1.00 9.45 177 GLU A N 1
ATOM 1373 C CA . GLU A 1 177 ? 44.867 -3.906 47.875 1.00 9.06 177 GLU A CA 1
ATOM 1374 C C . GLU A 1 177 ? 44.036 -3.068 48.835 1.00 9.86 177 GLU A C 1
ATOM 1375 O O . GLU A 1 177 ? 44.171 -3.175 50.051 1.00 10.95 177 GLU A O 1
ATOM 1381 N N . ALA A 1 178 ? 43.132 -2.281 48.274 1.00 9.55 178 ALA A N 1
ATOM 1382 C CA . ALA A 1 178 ? 42.299 -1.330 49.087 1.00 8.20 178 ALA A CA 1
ATOM 1383 C C . ALA A 1 178 ? 40.774 -1.639 49.055 1.00 8.03 178 ALA A C 1
ATOM 1384 O O . ALA A 1 178 ? 40.044 -1.177 49.920 1.00 8.59 178 ALA A O 1
ATOM 1386 N N . ALA A 1 179 ? 40.302 -2.383 48.048 1.00 8.28 179 ALA A N 1
ATOM 1387 C CA . ALA A 1 179 ? 38.847 -2.638 47.952 1.00 8.01 179 ALA A CA 1
ATOM 1388 C C . ALA A 1 179 ? 38.270 -3.483 49.075 1.00 8.91 179 ALA A C 1
ATOM 1389 O O . ALA A 1 179 ? 38.963 -4.325 49.628 1.00 9.48 179 ALA A O 1
ATOM 1391 N N . ASP A 1 180 ? 37.030 -3.186 49.450 1.00 8.07 180 ASP A N 1
ATOM 1392 C CA . ASP A 1 180 ? 36.312 -4.078 50.408 1.00 9.20 180 ASP A CA 1
ATOM 1393 C C . ASP A 1 180 ? 35.362 -5.039 49.702 1.00 7.84 180 ASP A C 1
ATOM 1394 O O . ASP A 1 180 ? 34.859 -5.962 50.356 1.00 10.39 180 ASP A O 1
ATOM 1399 N N . ALA A 1 181 ? 35.023 -4.789 48.446 1.00 7.52 181 ALA A N 1
ATOM 1400 C CA . ALA A 1 181 ? 34.195 -5.710 47.688 1.00 7.83 181 ALA A CA 1
ATOM 1401 C C . ALA A 1 181 ? 34.664 -5.671 46.277 1.00 8.11 181 ALA A C 1
ATOM 1402 O O . ALA A 1 181 ? 34.952 -4.603 45.760 1.00 9.64 181 ALA A O 1
ATOM 1404 N N . PHE A 1 182 ? 34.788 -6.853 45.688 1.00 8.43 182 PHE A N 1
ATOM 1405 C CA . PHE A 1 182 ? 35.083 -6.937 44.287 1.00 7.80 182 PHE A CA 1
ATOM 1406 C C . PHE A 1 182 ? 33.852 -7.489 43.600 1.00 7.78 182 PHE A C 1
ATOM 1407 O O . PHE A 1 182 ? 33.317 -8.512 44.069 1.00 9.43 182 PHE A O 1
ATOM 1415 N N . VAL A 1 183 ? 33.463 -6.837 42.495 1.00 6.24 183 VAL A N 1
ATOM 1416 C CA . VAL A 1 183 ? 32.272 -7.284 41.774 1.00 6.26 183 VAL A CA 1
ATOM 1417 C C . VAL A 1 183 ? 32.667 -7.570 40.345 1.00 7.26 183 VAL A C 1
ATOM 1418 O O . VAL A 1 183 ? 32.981 -6.636 39.588 1.00 8.40 183 VAL A O 1
ATOM 1422 N N . LEU A 1 184 ? 32.740 -8.873 39.999 1.00 5.96 184 LEU A N 1
ATOM 1423 C CA . LEU A 1 184 ? 33.108 -9.292 38.634 1.00 5.87 184 LEU A CA 1
ATOM 1424 C C . LEU A 1 184 ? 31.854 -9.428 37.735 1.00 6.32 184 LEU A C 1
ATOM 1425 O O . LEU A 1 184 ? 31.051 -10.325 37.922 1.00 6.82 184 LEU A O 1
ATOM 1430 N N . TRP A 1 185 ? 31.730 -8.482 36.800 1.00 6.52 185 TRP A N 1
ATOM 1431 C CA . TRP A 1 185 ? 30.561 -8.440 35.940 1.00 6.60 185 TRP A CA 1
ATOM 1432 C C . TRP A 1 185 ? 30.793 -9.299 34.674 1.00 6.61 185 TRP A C 1
ATOM 1433 O O . TRP A 1 185 ? 30.874 -8.741 33.548 1.00 8.17 185 TRP A O 1
ATOM 1444 N N . GLY A 1 186 ? 30.904 -10.617 34.886 1.00 6.83 186 GLY A N 1
ATOM 1445 C CA . GLY A 1 186 ? 31.174 -11.574 33.777 1.00 5.95 186 GLY A CA 1
ATOM 1446 C C . GLY A 1 186 ? 32.679 -11.761 33.487 1.00 6.66 186 GLY A C 1
ATOM 1447 O O . GLY A 1 186 ? 32.982 -12.609 32.645 1.00 8.19 186 GLY A O 1
ATOM 1448 N N . SER A 1 187 ? 33.587 -10.981 34.088 1.00 6.52 187 SER A N 1
ATOM 1449 C CA . SER A 1 187 ? 35.054 -11.234 33.885 1.00 6.93 187 SER A CA 1
ATOM 1450 C C . SER A 1 187 ? 35.381 -12.615 34.421 1.00 7.87 187 SER A C 1
ATOM 1451 O O . SER A 1 187 ? 35.028 -12.902 35.564 1.00 8.63 187 SER A O 1
ATOM 1454 N N . ASN A 1 188 ? 36.165 -13.407 33.660 1.00 6.18 188 ASN A N 1
ATOM 1455 C CA . ASN A 1 188 ? 36.704 -14.689 34.211 1.00 5.63 188 ASN A CA 1
ATOM 1456 C C . ASN A 1 188 ? 38.144 -14.442 34.544 1.00 5.70 188 ASN A C 1
ATOM 1457 O O . ASN A 1 188 ? 39.065 -14.865 33.835 1.00 7.12 188 ASN A O 1
ATOM 1462 N N . MET A 1 189 ? 38.364 -13.617 35.609 1.00 5.47 189 MET A N 1
ATOM 1463 C CA . MET A 1 189 ? 39.790 -13.257 35.931 1.00 5.93 189 MET A CA 1
ATOM 1464 C C . MET A 1 189 ? 40.730 -14.389 36.280 1.00 5.55 189 MET A C 1
ATOM 1465 O O . MET A 1 189 ? 41.940 -14.303 35.997 1.00 5.83 189 MET A O 1
ATOM 1470 N N . ALA A 1 190 ? 40.184 -15.451 36.875 1.00 5.85 190 ALA A N 1
ATOM 1471 C CA . ALA A 1 190 ? 40.988 -16.582 37.212 1.00 6.52 190 ALA A CA 1
ATOM 1472 C C . ALA A 1 190 ? 41.764 -17.165 36.063 1.00 5.91 190 ALA A C 1
ATOM 1473 O O . ALA A 1 190 ? 42.936 -17.604 36.255 1.00 7.68 190 ALA A O 1
ATOM 1475 N N . GLU A 1 191 ? 41.152 -17.159 34.887 1.00 5.86 191 GLU A N 1
ATOM 1476 C CA . GLU A 1 191 ? 41.847 -17.692 33.688 1.00 5.95 191 GLU A CA 1
ATOM 1477 C C . GLU A 1 191 ? 42.389 -16.607 32.768 1.00 5.83 191 GLU A C 1
ATOM 1478 O O . GLU A 1 191 ? 43.357 -16.888 32.058 1.00 5.94 191 GLU A O 1
ATOM 1484 N N . MET A 1 192 ? 41.721 -15.440 32.793 1.00 6.06 192 MET A N 1
ATOM 1485 C CA . MET A 1 192 ? 41.993 -14.369 31.798 1.00 5.73 192 MET A CA 1
ATOM 1486 C C . MET A 1 192 ? 42.829 -13.166 32.277 1.00 6.80 192 MET A C 1
ATOM 1487 O O . MET A 1 192 ? 43.357 -12.411 31.442 1.00 6.48 192 MET A O 1
ATOM 1492 N N . HIS A 1 193 ? 42.839 -12.942 33.615 1.00 5.48 193 HIS A N 1
ATOM 1493 C CA . HIS A 1 193 ? 43.803 -11.990 34.204 1.00 5.50 193 HIS A CA 1
ATOM 1494 C C . HIS A 1 193 ? 44.371 -12.617 35.463 1.00 5.59 193 HIS A C 1
ATOM 1495 O O . HIS A 1 193 ? 44.158 -12.072 36.553 1.00 7.27 193 HIS A O 1
ATOM 1502 N N . PRO A 1 194 ? 45.119 -13.735 35.309 1.00 5.72 194 PRO A N 1
ATOM 1503 C CA . PRO A 1 194 ? 45.414 -14.574 36.468 1.00 6.00 194 PRO A CA 1
ATOM 1504 C C . PRO A 1 194 ? 46.171 -13.819 37.573 1.00 7.94 194 PRO A C 1
ATOM 1505 O O . PRO A 1 194 ? 45.773 -13.979 38.736 1.00 6.75 194 PRO A O 1
ATOM 1509 N N . ILE A 1 195 ? 47.151 -12.967 37.219 1.00 7.71 195 ILE A N 1
ATOM 1510 C CA . ILE A 1 195 ? 47.895 -12.296 38.309 1.00 7.12 195 ILE A CA 1
ATOM 1511 C C . ILE A 1 195 ? 47.053 -11.214 38.951 1.00 6.09 195 ILE A C 1
ATOM 1512 O O . ILE A 1 195 ? 47.196 -10.992 40.177 1.00 6.21 195 ILE A O 1
ATOM 1517 N N . LEU A 1 196 ? 46.081 -10.622 38.238 1.00 5.87 196 LEU A N 1
ATOM 1518 C CA . LEU A 1 196 ? 45.154 -9.666 38.959 1.00 5.82 196 LEU A CA 1
ATOM 1519 C C . LEU A 1 196 ? 44.213 -10.499 39.846 1.00 6.59 196 LEU A C 1
ATOM 1520 O O . LEU A 1 196 ? 43.907 -10.018 40.936 1.00 6.19 196 LEU A O 1
ATOM 1525 N N . TRP A 1 197 ? 43.801 -11.681 39.391 1.00 7.38 197 TRP A N 1
ATOM 1526 C CA . TRP A 1 197 ? 43.009 -12.601 40.289 1.00 5.82 197 TRP A CA 1
ATOM 1527 C C . TRP A 1 197 ? 43.841 -12.974 41.516 1.00 7.91 197 TRP A C 1
ATOM 1528 O O . TRP A 1 197 ? 43.273 -13.014 42.609 1.00 6.44 197 TRP A O 1
ATOM 1539 N N . THR A 1 198 ? 45.189 -13.176 41.366 1.00 6.17 198 THR A N 1
ATOM 1540 C CA . THR A 1 198 ? 46.030 -13.402 42.563 1.00 6.46 198 THR A CA 1
ATOM 1541 C C . THR A 1 198 ? 45.920 -12.200 43.520 1.00 6.55 198 THR A C 1
ATOM 1542 O O . THR A 1 198 ? 45.906 -12.431 44.743 1.00 8.41 198 THR A O 1
ATOM 1546 N N . ARG A 1 199 ? 45.907 -10.989 42.992 1.00 6.43 199 ARG A N 1
ATOM 1547 C CA . ARG A 1 199 ? 45.796 -9.848 43.906 1.00 7.87 199 ARG A CA 1
ATOM 1548 C C . ARG A 1 199 ? 44.390 -9.730 44.547 1.00 6.54 199 ARG A C 1
ATOM 1549 O O . ARG A 1 199 ? 44.329 -9.372 45.771 1.00 8.06 199 ARG A O 1
ATOM 1557 N N . VAL A 1 200 ? 43.324 -10.138 43.818 1.00 6.56 200 VAL A N 1
ATOM 1558 C CA . VAL A 1 200 ? 42.006 -10.169 44.452 1.00 6.34 200 VAL A CA 1
ATOM 1559 C C . VAL A 1 200 ? 42.020 -11.285 45.561 1.00 7.56 200 VAL A C 1
ATOM 1560 O O . VAL A 1 200 ? 41.514 -11.093 46.674 1.00 6.87 200 VAL A O 1
ATOM 1564 N N . THR A 1 201 ? 42.625 -12.437 45.194 1.00 6.60 201 THR A N 1
ATOM 1565 C CA . THR A 1 201 ? 42.664 -13.580 46.162 1.00 6.89 201 THR A CA 1
ATOM 1566 C C . THR A 1 201 ? 43.439 -13.223 47.466 1.00 7.72 201 THR A C 1
ATOM 1567 O O . THR A 1 201 ? 43.046 -13.546 48.598 1.00 7.98 201 THR A O 1
ATOM 1571 N N . ASP A 1 202 ? 44.622 -12.535 47.300 1.00 7.24 202 ASP A N 1
ATOM 1572 C CA . ASP A 1 202 ? 45.381 -12.092 48.476 1.00 8.17 202 ASP A CA 1
ATOM 1573 C C . ASP A 1 202 ? 44.518 -11.168 49.325 1.00 8.45 202 ASP A C 1
ATOM 1574 O O . ASP A 1 202 ? 44.529 -11.297 50.577 1.00 8.41 202 ASP A O 1
ATOM 1579 N N . ARG A 1 203 ? 43.901 -10.166 48.690 1.00 7.48 203 ARG A N 1
ATOM 1580 C CA . ARG A 1 203 ? 43.049 -9.203 49.431 1.00 9.27 203 ARG A CA 1
ATOM 1581 C C . ARG A 1 203 ? 41.940 -10.002 50.180 1.00 8.20 203 ARG A C 1
ATOM 1582 O O . ARG A 1 203 ? 41.776 -9.795 51.395 1.00 10.52 203 ARG A O 1
ATOM 1590 N N . ARG A 1 204 ? 41.251 -10.912 49.510 1.00 7.57 204 ARG A N 1
ATOM 1591 C CA . ARG A 1 204 ? 40.091 -11.634 50.122 1.00 7.77 204 ARG A CA 1
ATOM 1592 C C . ARG A 1 204 ? 40.503 -12.603 51.227 1.00 9.31 204 ARG A C 1
ATOM 1593 O O . ARG A 1 204 ? 39.902 -12.632 52.292 1.00 9.45 204 ARG A O 1
ATOM 1601 N N . LEU A 1 205 ? 41.548 -13.361 50.966 1.00 8.17 205 LEU A N 1
ATOM 1602 C CA . LEU A 1 205 ? 41.938 -14.334 51.977 1.00 10.13 205 LEU A CA 1
ATOM 1603 C C . LEU A 1 205 ? 42.656 -13.675 53.142 1.00 9.74 205 LEU A C 1
ATOM 1604 O O . LEU A 1 205 ? 42.525 -14.168 54.286 1.00 12.59 205 LEU A O 1
ATOM 1609 N N . SER A 1 206 ? 43.447 -12.625 52.880 1.00 10.28 206 SER A N 1
ATOM 1610 C CA . SER A 1 206 ? 44.165 -11.963 53.995 1.00 10.92 206 SER A CA 1
ATOM 1611 C C . SER A 1 206 ? 43.337 -10.993 54.789 1.00 12.65 206 SER A C 1
ATOM 1612 O O . SER A 1 206 ? 43.702 -10.688 55.942 1.00 13.41 206 SER A O 1
ATOM 1615 N N . HIS A 1 207 ? 42.237 -10.494 54.189 1.00 11.38 207 HIS A N 1
ATOM 1616 C CA . HIS A 1 207 ? 41.342 -9.513 54.839 1.00 12.11 207 HIS A CA 1
ATOM 1617 C C . HIS A 1 207 ? 39.896 -10.075 54.668 1.00 12.46 207 HIS A C 1
ATOM 1618 O O . HIS A 1 207 ? 39.197 -9.617 53.790 1.00 10.90 207 HIS A O 1
ATOM 1625 N N . PRO A 1 208 ? 39.492 -11.110 55.459 1.00 13.57 208 PRO A N 1
ATOM 1626 C CA . PRO A 1 208 ? 38.330 -11.910 55.127 1.00 13.82 208 PRO A CA 1
ATOM 1627 C C . PRO A 1 208 ? 36.951 -11.250 55.287 1.00 14.05 208 PRO A C 1
ATOM 1628 O O . PRO A 1 208 ? 35.969 -11.842 54.872 1.00 14.44 208 PRO A O 1
ATOM 1632 N N . LYS A 1 209 ? 36.900 -10.031 55.798 1.00 12.82 209 LYS A N 1
ATOM 1633 C CA . LYS A 1 209 ? 35.643 -9.250 55.703 1.00 12.87 209 LYS A CA 1
ATOM 1634 C C . LYS A 1 209 ? 35.334 -8.821 54.263 1.00 11.70 209 LYS A C 1
ATOM 1635 O O . LYS A 1 209 ? 34.150 -8.515 53.918 1.00 12.21 209 LYS A O 1
ATOM 1641 N N . THR A 1 210 ? 36.377 -8.784 53.419 1.00 9.82 210 THR A N 1
ATOM 1642 C CA . THR A 1 210 ? 36.256 -8.435 52.003 1.00 9.72 210 THR A CA 1
ATOM 1643 C C . THR A 1 210 ? 35.259 -9.411 51.379 1.00 10.32 210 THR A C 1
ATOM 1644 O O . THR A 1 210 ? 35.202 -10.546 51.791 1.00 13.07 210 THR A O 1
ATOM 1648 N N . ARG A 1 211 ? 34.480 -8.907 50.420 1.00 10.55 211 ARG A N 1
ATOM 1649 C CA . ARG A 1 211 ? 33.563 -9.760 49.715 1.00 9.72 211 ARG A CA 1
ATOM 1650 C C . ARG A 1 211 ? 33.953 -9.876 48.262 1.00 9.19 211 ARG A C 1
ATOM 1651 O O . ARG A 1 211 ? 34.376 -8.892 47.639 1.00 10.93 211 ARG A O 1
ATOM 1659 N N . VAL A 1 212 ? 33.777 -11.074 47.725 1.00 7.50 212 VAL A N 1
ATOM 1660 C CA . VAL A 1 212 ? 34.022 -11.273 46.294 1.00 7.23 212 VAL A CA 1
ATOM 1661 C C . VAL A 1 212 ? 32.697 -11.748 45.681 1.00 8.43 212 VAL A C 1
ATOM 1662 O O . VAL A 1 212 ? 32.144 -12.772 46.131 1.00 8.37 212 VAL A O 1
ATOM 1666 N N . VAL A 1 213 ? 32.175 -10.983 44.713 1.00 7.93 213 VAL A N 1
ATOM 1667 C CA . VAL A 1 213 ? 30.926 -11.310 44.085 1.00 8.25 213 VAL A CA 1
ATOM 1668 C C . VAL A 1 213 ? 31.202 -11.524 42.599 1.00 8.89 213 VAL A C 1
ATOM 1669 O O . VAL A 1 213 ? 31.904 -10.748 41.939 1.00 9.07 213 VAL A O 1
ATOM 1673 N N . VAL A 1 214 ? 30.812 -12.708 42.155 1.00 6.78 214 VAL A N 1
ATOM 1674 C CA . VAL A 1 214 ? 31.068 -13.060 40.750 1.00 7.77 214 VAL A CA 1
ATOM 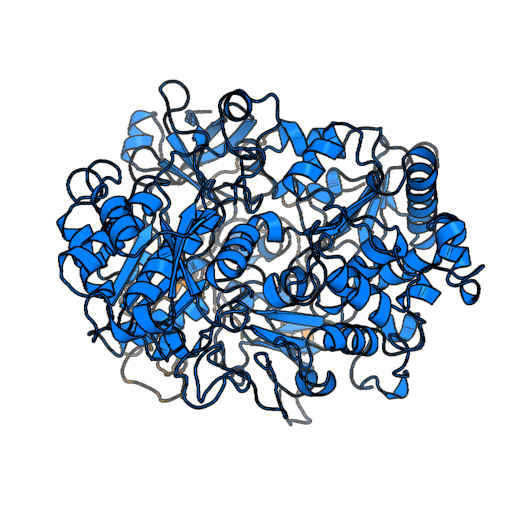1675 C C . VAL A 1 214 ? 29.746 -13.294 40.056 1.00 6.75 214 VAL A C 1
ATOM 1676 O O . VAL A 1 214 ? 28.939 -14.151 40.477 1.00 7.27 214 VAL A O 1
ATOM 1680 N N . LEU A 1 215 ? 29.543 -12.526 38.981 1.00 6.64 215 LEU A N 1
ATOM 1681 C CA . LEU A 1 215 ? 28.362 -12.621 38.121 1.00 7.59 215 LEU A CA 1
ATOM 1682 C C . LEU A 1 215 ? 28.769 -13.238 36.783 1.00 6.65 215 LEU A C 1
ATOM 1683 O O . LEU A 1 215 ? 29.820 -12.887 36.256 1.00 8.65 215 LEU A O 1
ATOM 1688 N N . SER A 1 216 ? 28.052 -14.232 36.292 1.00 8.44 216 SER A N 1
ATOM 1689 C CA . SER A 1 216 ? 28.478 -14.857 35.030 1.00 7.89 216 SER A CA 1
ATOM 1690 C C . SER A 1 216 ? 27.292 -15.538 34.381 1.00 8.66 216 SER A C 1
ATOM 1691 O O . SER A 1 216 ? 26.263 -15.795 35.022 1.00 7.78 216 SER A O 1
ATOM 1694 N N . THR A 1 217 ? 27.385 -15.764 33.084 1.00 7.59 217 THR A N 1
ATOM 1695 C CA . THR A 1 217 ? 26.328 -16.644 32.462 1.00 8.21 217 THR A CA 1
ATOM 1696 C C . THR A 1 217 ? 26.614 -18.151 32.529 1.00 8.95 217 THR A C 1
ATOM 1697 O O . THR A 1 217 ? 25.789 -18.971 32.205 1.00 8.77 217 THR A O 1
ATOM 1701 N N . PHE A 1 218 ? 27.790 -18.547 33.060 1.00 8.38 218 PHE A N 1
ATOM 1702 C CA . PHE A 1 218 ? 28.074 -19.947 33.432 1.00 8.94 218 PHE A CA 1
ATOM 1703 C C . PHE A 1 218 ? 29.084 -20.013 34.577 1.00 9.18 218 PHE A C 1
ATOM 1704 O O . PHE A 1 218 ? 29.799 -19.016 34.828 1.00 7.79 218 PHE A O 1
ATOM 1712 N N . THR A 1 219 ? 29.173 -21.151 35.263 1.00 8.08 219 THR A N 1
ATOM 1713 C CA . THR A 1 219 ? 30.052 -21.219 36.461 1.00 8.25 219 THR A CA 1
ATOM 1714 C C . THR A 1 219 ? 31.465 -21.568 35.999 1.00 8.72 219 THR A C 1
ATOM 1715 O O . THR A 1 219 ? 31.632 -22.455 35.133 1.00 9.10 219 THR A O 1
ATOM 1719 N N . HIS A 1 220 ? 32.456 -20.864 36.508 1.00 7.44 220 HIS A N 1
ATOM 1720 C CA . HIS A 1 220 ? 33.854 -21.088 36.103 1.00 7.84 220 HIS A CA 1
ATOM 1721 C C . HIS A 1 220 ? 34.690 -20.913 37.339 1.00 7.11 220 HIS A C 1
ATOM 1722 O O . HIS A 1 220 ? 34.159 -20.728 38.487 1.00 8.21 220 HIS A O 1
ATOM 1729 N N . ARG A 1 221 ? 36.010 -20.987 37.147 1.00 6.96 221 ARG A N 1
ATOM 1730 C CA . ARG A 1 221 ? 36.899 -20.984 38.314 1.00 7.62 221 ARG A CA 1
ATOM 1731 C C . ARG A 1 221 ? 36.807 -19.724 39.211 1.00 6.76 221 ARG A C 1
ATOM 1732 O O . ARG A 1 221 ? 37.257 -19.803 40.353 1.00 7.92 221 ARG A O 1
ATOM 1740 N N . CYS A 1 222 ? 36.312 -18.568 38.760 1.00 6.51 222 CYS A N 1
ATOM 1741 C CA . CYS A 1 222 ? 36.240 -17.507 39.752 1.00 8.63 222 CYS A CA 1
ATOM 1742 C C . CYS A 1 222 ? 35.266 -17.841 40.866 1.00 6.71 222 CYS A C 1
ATOM 1743 O O . CYS A 1 222 ? 35.384 -17.246 41.942 1.00 7.89 222 CYS A O 1
ATOM 1746 N N . PHE A 1 223 ? 34.284 -18.734 40.613 1.00 7.33 223 PHE A N 1
ATOM 1747 C CA . PHE A 1 223 ? 33.359 -19.102 41.647 1.00 7.33 223 PHE A CA 1
ATOM 1748 C C . PHE A 1 223 ? 34.004 -19.839 42.810 1.00 9.67 223 PHE A C 1
ATOM 1749 O O . PHE A 1 223 ? 33.360 -20.077 43.851 1.00 12.74 223 PHE A O 1
ATOM 1757 N N . ASP A 1 224 ? 35.267 -20.261 42.649 1.00 8.52 224 ASP A N 1
ATOM 1758 C CA . ASP A 1 224 ? 35.951 -21.003 43.710 1.00 9.93 224 ASP A CA 1
ATOM 1759 C C . ASP A 1 224 ? 36.455 -19.984 44.788 1.00 8.55 224 ASP A C 1
ATOM 1760 O O . ASP A 1 224 ? 36.874 -20.459 45.855 1.00 10.63 224 ASP A O 1
ATOM 1765 N N . LEU A 1 225 ? 36.347 -18.655 44.549 1.00 7.40 225 LEU A N 1
ATOM 1766 C CA . LEU A 1 225 ? 36.678 -17.694 45.607 1.00 8.03 225 LEU A CA 1
ATOM 1767 C C . LEU A 1 225 ? 35.405 -16.930 46.006 1.00 10.55 225 LEU A C 1
ATOM 1768 O O . LEU A 1 225 ? 35.394 -16.237 47.035 1.00 12.00 225 LEU A O 1
ATOM 1773 N N . ALA A 1 226 ? 34.342 -17.044 45.209 1.00 9.88 226 ALA A N 1
ATOM 1774 C CA . ALA A 1 226 ? 33.160 -16.120 45.370 1.00 10.49 226 ALA A CA 1
ATOM 1775 C C . ALA A 1 226 ? 32.446 -16.302 46.704 1.00 10.42 226 ALA A C 1
ATOM 1776 O O . ALA A 1 226 ? 32.183 -17.471 47.153 1.00 13.21 226 ALA A O 1
ATOM 1778 N N . ASP A 1 227 ? 32.125 -15.159 47.357 1.00 10.89 227 ASP A N 1
ATOM 1779 C CA . ASP A 1 227 ? 31.202 -15.170 48.483 1.00 11.85 227 ASP A CA 1
ATOM 1780 C C . ASP A 1 227 ? 29.770 -15.235 48.023 1.00 11.24 227 ASP A C 1
ATOM 1781 O O . ASP A 1 227 ? 28.940 -15.855 48.720 1.00 12.84 227 ASP A O 1
ATOM 1786 N N . ILE A 1 228 ? 29.487 -14.538 46.923 1.00 10.88 228 ILE A N 1
ATOM 1787 C CA . ILE A 1 228 ? 28.141 -14.542 46.319 1.00 11.56 228 ILE A CA 1
ATOM 1788 C C . ILE A 1 228 ? 28.393 -14.845 44.806 1.00 10.44 228 ILE A C 1
ATOM 1789 O O . ILE A 1 228 ? 29.179 -14.109 44.162 1.00 10.58 228 ILE A O 1
ATOM 1794 N N . GLY A 1 229 ? 27.825 -15.950 44.355 1.00 11.29 229 GLY A N 1
ATOM 1795 C CA . GLY A 1 229 ? 27.884 -16.362 42.902 1.00 9.88 229 GLY A CA 1
ATOM 1796 C C . GLY A 1 229 ? 26.526 -16.064 42.317 1.00 9.93 229 GLY A C 1
ATOM 1797 O O . GLY A 1 229 ? 25.502 -16.517 42.892 1.00 10.54 229 GLY A O 1
ATOM 1798 N N . ILE A 1 230 ? 26.494 -15.392 41.153 1.00 7.96 230 ILE A N 1
ATOM 1799 C CA . ILE A 1 230 ? 25.231 -15.157 40.498 1.00 10.12 230 ILE A CA 1
ATOM 1800 C C . ILE A 1 230 ? 25.327 -15.612 39.019 1.00 9.06 230 ILE A C 1
ATOM 1801 O O . ILE A 1 230 ? 26.147 -15.095 38.269 1.00 10.61 230 ILE A O 1
ATOM 1806 N N . ILE A 1 231 ? 24.510 -16.574 38.664 1.00 10.78 231 ILE A N 1
ATOM 1807 C CA . ILE A 1 231 ? 24.379 -16.962 37.219 1.00 9.54 231 ILE A CA 1
ATOM 1808 C C . ILE A 1 231 ? 23.123 -16.263 36.706 1.00 11.82 231 ILE A C 1
ATOM 1809 O O . ILE A 1 231 ? 21.988 -16.433 37.256 1.00 11.59 231 ILE A O 1
ATOM 1814 N N . PHE A 1 232 ? 23.297 -15.462 35.652 1.00 9.45 232 PHE A N 1
ATOM 1815 C CA . PHE A 1 232 ? 22.206 -14.677 35.123 1.00 9.01 232 PHE A CA 1
ATOM 1816 C C . PHE A 1 232 ? 22.021 -14.970 33.638 1.00 10.11 232 PHE A C 1
ATOM 1817 O O . PHE A 1 232 ? 22.937 -15.491 32.951 1.00 9.72 232 PHE A O 1
ATOM 1825 N N . LYS A 1 233 ? 20.821 -14.673 33.142 1.00 9.90 233 LYS A N 1
ATOM 1826 C CA . LYS A 1 233 ? 20.482 -14.905 31.671 1.00 9.31 233 LYS A CA 1
ATOM 1827 C C . LYS A 1 233 ? 21.290 -13.877 30.813 1.00 9.16 233 LYS A C 1
ATOM 1828 O O . LYS A 1 233 ? 21.432 -12.690 31.177 1.00 9.27 233 LYS A O 1
ATOM 1834 N N . PRO A 1 234 ? 21.866 -14.314 29.682 1.00 8.81 234 PRO A N 1
ATOM 1835 C CA . PRO A 1 234 ? 22.640 -13.398 28.816 1.00 8.64 234 PRO A CA 1
ATOM 1836 C C . PRO A 1 234 ? 21.877 -12.120 28.523 1.00 8.59 234 PRO A C 1
ATOM 1837 O O . PRO A 1 234 ? 20.654 -12.175 28.226 1.00 9.58 234 PRO A O 1
ATOM 1841 N N . GLN A 1 235 ? 22.624 -10.976 28.602 1.00 8.44 235 GLN A N 1
ATOM 1842 C CA . GLN A 1 235 ? 22.190 -9.612 28.272 1.00 11.06 235 GLN A CA 1
ATOM 1843 C C . GLN A 1 235 ? 21.336 -8.962 29.389 1.00 9.57 235 GLN A C 1
ATOM 1844 O O . GLN A 1 235 ? 21.048 -7.753 29.314 1.00 11.44 235 GLN A O 1
ATOM 1850 N N . THR A 1 236 ? 20.962 -9.740 30.418 1.00 8.53 236 THR A N 1
ATOM 1851 C CA . THR A 1 236 ? 20.067 -9.188 31.516 1.00 8.76 236 THR A CA 1
ATOM 1852 C C . THR A 1 236 ? 20.862 -8.397 32.516 1.00 10.09 236 THR A C 1
ATOM 1853 O O . THR A 1 236 ? 20.274 -7.820 33.422 1.00 9.75 236 THR A O 1
ATOM 1857 N N . ASP A 1 237 ? 22.172 -8.408 32.362 1.00 9.92 237 ASP A N 1
ATOM 1858 C CA . ASP A 1 237 ? 22.999 -7.504 33.147 1.00 8.13 237 ASP A CA 1
ATOM 1859 C C . ASP A 1 237 ? 22.569 -6.042 33.018 1.00 8.34 237 ASP A C 1
ATOM 1860 O O . ASP A 1 237 ? 22.602 -5.316 34.004 1.00 9.49 237 ASP A O 1
ATOM 1865 N N . LEU A 1 238 ? 22.062 -5.622 31.850 1.00 8.64 238 LEU A N 1
ATOM 1866 C CA . LEU A 1 238 ? 21.553 -4.255 31.726 1.00 8.46 238 LEU A CA 1
ATOM 1867 C C . LEU A 1 238 ? 20.468 -4.008 32.767 1.00 9.94 238 LEU A C 1
ATOM 1868 O O . LEU A 1 238 ? 20.450 -2.953 33.402 1.00 11.10 238 LEU A O 1
ATOM 1873 N N . ALA A 1 239 ? 19.589 -4.964 32.989 1.00 8.79 239 ALA A N 1
ATOM 1874 C CA . ALA A 1 239 ? 18.489 -4.762 33.919 1.00 10.27 239 ALA A CA 1
ATOM 1875 C C . ALA A 1 239 ? 19.017 -4.794 35.345 1.00 9.80 239 ALA A C 1
ATOM 1876 O O . ALA A 1 239 ? 18.507 -4.073 36.191 1.00 10.60 239 ALA A O 1
ATOM 1878 N N . MET A 1 240 ? 19.936 -5.708 35.624 1.00 11.00 240 MET A N 1
ATOM 1879 C CA . MET A 1 240 ? 20.546 -5.796 36.969 1.00 9.24 240 MET A CA 1
ATOM 1880 C C . MET A 1 240 ? 21.257 -4.461 37.295 1.00 10.03 240 MET A C 1
ATOM 1881 O O . MET A 1 240 ? 21.225 -4.004 38.452 1.00 9.27 240 MET A O 1
ATOM 1886 N N . LEU A 1 241 ? 21.977 -3.870 36.316 1.00 8.25 241 LEU A N 1
ATOM 1887 C CA . LEU A 1 241 ? 22.680 -2.612 36.575 1.00 7.96 241 LEU A CA 1
ATOM 1888 C C . LEU A 1 241 ? 21.618 -1.521 36.941 1.00 9.40 241 LEU A C 1
ATOM 1889 O O . LEU A 1 241 ? 21.807 -0.733 37.914 1.00 9.06 241 LEU A O 1
ATOM 1894 N N . ASN A 1 242 ? 20.510 -1.427 36.214 1.00 8.72 242 ASN A N 1
ATOM 1895 C CA . ASN A 1 242 ? 19.487 -0.454 36.576 1.00 9.83 242 ASN A CA 1
ATOM 1896 C C . ASN A 1 242 ? 18.829 -0.747 37.914 1.00 9.90 242 ASN A C 1
ATOM 1897 O O . ASN A 1 242 ? 18.437 0.193 38.640 1.00 10.77 242 ASN A O 1
ATOM 1902 N N . TYR A 1 243 ? 18.681 -2.035 38.241 1.00 9.45 243 TYR A N 1
ATOM 1903 C CA . TYR A 1 243 ? 18.109 -2.451 39.559 1.00 10.54 243 TYR A CA 1
ATOM 1904 C C . TYR A 1 243 ? 18.978 -1.836 40.686 1.00 9.63 243 TYR A C 1
ATOM 1905 O O . TYR A 1 243 ? 18.463 -1.336 41.674 1.00 10.00 243 TYR A O 1
ATOM 1914 N N . ILE A 1 244 ? 20.298 -1.894 40.520 1.00 9.13 244 ILE A N 1
ATOM 1915 C CA . ILE A 1 244 ? 21.166 -1.386 41.602 1.00 9.04 244 ILE A CA 1
ATOM 1916 C C . ILE A 1 244 ? 21.113 0.130 41.724 1.00 9.46 244 ILE A C 1
ATOM 1917 O O . ILE A 1 244 ? 21.042 0.667 42.813 1.00 9.52 244 ILE A O 1
ATOM 1922 N N . ALA A 1 245 ? 21.047 0.793 40.562 1.00 9.19 245 ALA A N 1
ATOM 1923 C CA . ALA A 1 245 ? 20.824 2.259 40.575 1.00 9.49 245 ALA A CA 1
ATOM 1924 C C . ALA A 1 245 ? 19.523 2.608 41.295 1.00 10.07 245 ALA A C 1
ATOM 1925 O O . ALA A 1 245 ? 19.490 3.500 42.173 1.00 10.38 245 ALA A O 1
ATOM 1927 N N . ASN A 1 246 ? 18.466 1.876 40.955 1.00 10.28 246 ASN A N 1
ATOM 1928 C CA . ASN A 1 246 ? 17.170 2.049 41.617 1.00 10.99 246 ASN A CA 1
ATOM 1929 C C . ASN A 1 246 ? 17.255 1.759 43.138 1.00 11.77 246 ASN A C 1
ATOM 1930 O O . ASN A 1 246 ? 16.705 2.520 43.934 1.00 12.56 246 ASN A O 1
ATOM 1935 N N . TYR A 1 247 ? 18.001 0.706 43.515 1.00 10.84 247 TYR A N 1
ATOM 1936 C CA . TYR A 1 247 ? 18.174 0.372 44.950 1.00 10.89 247 TYR A CA 1
ATOM 1937 C C . TYR A 1 247 ? 18.876 1.516 45.658 1.00 10.94 247 TYR A C 1
ATOM 1938 O O . TYR A 1 247 ? 18.450 1.897 46.722 1.00 11.40 247 TYR A O 1
ATOM 1947 N N . ILE A 1 248 ? 19.985 2.021 45.096 1.00 11.00 248 ILE A N 1
ATOM 1948 C CA . ILE A 1 248 ? 20.681 3.144 45.708 1.00 10.97 248 ILE A CA 1
ATOM 1949 C C . ILE A 1 248 ? 19.775 4.312 45.979 1.00 12.53 248 ILE A C 1
ATOM 1950 O O . ILE A 1 248 ? 19.785 4.869 47.067 1.00 12.40 248 ILE A O 1
ATOM 1955 N N . ILE A 1 249 ? 18.953 4.653 44.997 1.00 11.32 249 ILE A N 1
ATOM 1956 C CA . ILE A 1 249 ? 18.038 5.783 45.143 1.00 11.93 249 ILE A CA 1
ATOM 1957 C C . ILE A 1 249 ? 16.950 5.451 46.132 1.00 12.93 249 ILE A C 1
ATOM 1958 O O . ILE A 1 249 ? 16.657 6.299 47.059 1.00 14.12 249 ILE A O 1
ATOM 1963 N N . ARG A 1 250 ? 16.363 4.270 45.971 1.00 14.59 250 ARG A N 1
ATOM 1964 C CA . ARG A 1 250 ? 15.216 3.864 46.856 1.00 15.95 250 ARG A CA 1
ATOM 1965 C C . ARG A 1 250 ? 15.603 3.842 48.348 1.00 13.62 250 ARG A C 1
ATOM 1966 O O . ARG A 1 250 ? 14.759 4.040 49.238 1.00 14.97 250 ARG A O 1
ATOM 1974 N N . ASN A 1 251 ? 16.869 3.589 48.605 1.00 13.96 251 ASN A N 1
ATOM 1975 C CA . ASN A 1 251 ? 17.318 3.423 50.017 1.00 15.36 251 ASN A CA 1
ATOM 1976 C C . ASN A 1 251 ? 18.021 4.693 50.508 1.00 16.11 251 ASN A C 1
ATOM 1977 O O . ASN A 1 251 ? 18.652 4.661 51.586 1.00 17.44 251 ASN A O 1
ATOM 1982 N N . ASN A 1 252 ? 17.946 5.768 49.719 1.00 14.22 252 ASN A N 1
ATOM 1983 C CA . ASN A 1 252 ? 18.471 7.079 50.045 1.00 16.73 252 ASN A CA 1
ATOM 1984 C C . ASN A 1 252 ? 19.991 7.046 50.234 1.00 16.28 252 ASN A C 1
ATOM 1985 O O . ASN A 1 252 ? 20.507 7.617 51.211 1.00 18.69 252 ASN A O 1
ATOM 1990 N N . LYS A 1 253 ? 20.673 6.344 49.338 1.00 12.95 253 LYS A N 1
ATOM 1991 C CA . LYS A 1 253 ? 22.137 6.199 49.448 1.00 12.94 253 LYS A CA 1
ATOM 1992 C C . LYS A 1 253 ? 22.888 6.959 48.347 1.00 12.21 253 LYS A C 1
ATOM 1993 O O . LYS A 1 253 ? 24.090 6.689 48.127 1.00 12.94 253 LYS A O 1
ATOM 1999 N N . VAL A 1 254 ? 22.206 7.888 47.660 1.00 13.05 254 VAL A N 1
ATOM 2000 C CA . VAL A 1 254 ? 22.929 8.760 46.700 1.00 12.79 254 VAL A CA 1
ATOM 2001 C C . VAL A 1 254 ? 23.877 9.685 47.471 1.00 12.67 254 VAL A C 1
ATOM 2002 O O . VAL A 1 254 ? 23.476 10.255 48.466 1.00 14.95 254 VAL A O 1
ATOM 2006 N N . ASN A 1 255 ? 25.107 9.815 46.967 1.00 11.51 255 ASN A N 1
ATOM 2007 C CA . ASN A 1 255 ? 26.068 10.773 47.539 1.00 12.47 255 ASN A CA 1
ATOM 2008 C C . ASN A 1 255 ? 25.704 12.143 46.979 1.00 12.75 255 ASN A C 1
ATOM 2009 O O . ASN A 1 255 ? 26.124 12.510 45.836 1.00 12.24 255 ASN A O 1
ATOM 2014 N N . LYS A 1 256 ? 24.897 12.880 47.759 1.00 14.03 256 LYS A N 1
ATOM 2015 C CA . LYS A 1 256 ? 24.302 14.144 47.307 1.00 15.83 256 LYS A CA 1
ATOM 2016 C C . LYS A 1 256 ? 25.421 15.113 46.914 1.00 16.10 256 LYS A C 1
ATOM 2017 O O . LYS A 1 256 ? 25.329 15.788 45.866 1.00 15.76 256 LYS A O 1
ATOM 2023 N N . ASP A 1 257 ? 26.460 15.187 47.755 1.00 15.20 257 ASP A N 1
ATOM 2024 C CA . ASP A 1 257 ? 27.531 16.177 47.508 1.00 16.99 257 ASP A CA 1
ATOM 2025 C C . ASP A 1 257 ? 28.280 15.883 46.202 1.00 14.46 257 ASP A C 1
ATOM 2026 O O . ASP A 1 257 ? 28.480 16.771 45.364 1.00 16.67 257 ASP A O 1
ATOM 2031 N N . PHE A 1 258 ? 28.584 14.622 45.996 1.00 13.77 258 PHE A N 1
ATOM 2032 C CA . PHE A 1 258 ? 29.326 14.283 44.818 1.00 14.11 258 PHE A CA 1
ATOM 2033 C C . PHE A 1 258 ? 28.477 14.452 43.563 1.00 14.05 258 PHE A C 1
ATOM 2034 O O . PHE A 1 258 ? 28.942 15.007 42.541 1.00 14.22 258 PHE A O 1
ATOM 2042 N N . VAL A 1 259 ? 27.217 13.960 43.616 1.00 13.00 259 VAL A N 1
ATOM 2043 C CA . VAL A 1 259 ? 26.340 14.082 42.479 1.00 13.67 259 VAL A CA 1
ATOM 2044 C C . VAL A 1 259 ? 26.060 15.551 42.077 1.00 14.31 259 VAL A C 1
ATOM 2045 O O . VAL A 1 259 ? 26.142 15.899 40.865 1.00 12.66 259 VAL A O 1
ATOM 2049 N N . ASN A 1 260 ? 25.776 16.380 43.068 1.00 14.36 260 ASN A N 1
ATOM 2050 C CA . ASN A 1 260 ? 25.529 17.794 42.827 1.00 17.68 260 ASN A CA 1
ATOM 2051 C C . ASN A 1 260 ? 26.741 18.516 42.286 1.00 17.26 260 ASN A C 1
ATOM 2052 O O . ASN A 1 260 ? 26.560 19.368 41.442 1.00 18.47 260 ASN A O 1
ATOM 2057 N N . LYS A 1 261 ? 27.965 18.178 42.740 1.00 16.65 261 LYS A N 1
ATOM 2058 C CA . LYS A 1 261 ? 29.149 18.959 42.306 1.00 16.24 261 LYS A CA 1
ATOM 2059 C C . LYS A 1 261 ? 29.704 18.439 40.991 1.00 16.71 261 LYS A C 1
ATOM 2060 O O . LYS A 1 261 ? 30.298 19.192 40.208 1.00 17.16 261 LYS A O 1
ATOM 2066 N N . HIS A 1 262 ? 29.570 17.131 40.759 1.00 12.84 262 HIS A N 1
ATOM 2067 C CA . HIS A 1 262 ? 30.434 16.475 39.806 1.00 13.80 262 HIS A CA 1
ATOM 2068 C C . HIS A 1 262 ? 29.727 15.627 38.731 1.00 12.06 262 HIS A C 1
ATOM 2069 O O . HIS A 1 262 ? 30.426 15.025 37.925 1.00 11.78 262 HIS A O 1
ATOM 2076 N N . THR A 1 263 ? 28.385 15.602 38.724 1.00 13.27 263 THR A N 1
ATOM 2077 C CA . THR A 1 263 ? 27.714 14.831 37.677 1.00 13.17 263 THR A CA 1
ATOM 2078 C C . THR A 1 263 ? 26.582 15.613 37.005 1.00 12.12 263 THR A C 1
ATOM 2079 O O . THR A 1 263 ? 26.056 16.631 37.530 1.00 13.11 263 THR A O 1
ATOM 2083 N N . VAL A 1 264 ? 26.254 15.161 35.765 1.00 11.91 264 VAL A N 1
ATOM 2084 C CA . VAL A 1 264 ? 25.028 15.571 35.125 1.00 12.67 264 VAL A CA 1
ATOM 2085 C C . VAL A 1 264 ? 24.346 14.251 34.636 1.00 11.82 264 VAL A C 1
ATOM 2086 O O . VAL A 1 264 ? 24.932 13.180 34.699 1.00 11.95 264 VAL A O 1
ATOM 2090 N N . PHE A 1 265 ? 23.117 14.385 34.172 1.00 12.13 265 PHE A N 1
ATOM 2091 C CA . PHE A 1 265 ? 22.326 13.231 33.713 1.00 11.83 265 PHE A CA 1
ATOM 2092 C C . PHE A 1 265 ? 21.895 13.382 32.303 1.00 12.03 265 PHE A C 1
ATOM 2093 O O . PHE A 1 265 ? 21.542 14.484 31.817 1.00 12.60 265 PHE A O 1
ATOM 2101 N N . LYS A 1 266 ? 21.931 12.227 31.598 1.00 11.59 266 LYS A N 1
ATOM 2102 C CA . LYS A 1 266 ? 21.393 12.139 30.237 1.00 13.63 266 LYS A CA 1
ATOM 2103 C C . LYS A 1 266 ? 20.564 10.885 30.037 1.00 12.65 266 LYS A C 1
ATOM 2104 O O . LYS A 1 266 ? 20.718 9.913 30.779 1.00 14.01 266 LYS A O 1
ATOM 2110 N N . GLU A 1 267 ? 19.681 10.942 29.032 1.00 12.91 267 GLU A N 1
ATOM 2111 C CA . GLU A 1 267 ? 18.881 9.801 28.635 1.00 11.82 267 GLU A CA 1
ATOM 2112 C C . GLU A 1 267 ? 19.199 9.496 27.188 1.00 12.35 267 GLU A C 1
ATOM 2113 O O . GLU A 1 267 ? 19.123 10.326 26.331 1.00 14.04 267 GLU A O 1
ATOM 2119 N N . GLY A 1 268 ? 19.625 8.256 26.938 1.00 12.67 268 GLY A N 1
ATOM 2120 C CA . GLY A 1 268 ? 20.052 7.960 25.533 1.00 14.99 268 GLY A CA 1
ATOM 2121 C C . GLY A 1 268 ? 18.923 7.486 24.646 1.00 14.66 268 GLY A C 1
ATOM 2122 O O . GLY A 1 268 ? 17.842 6.961 25.113 1.00 15.48 268 GLY A O 1
ATOM 2123 N N . VAL A 1 269 ? 19.197 7.561 23.329 1.00 13.83 269 VAL A N 1
ATOM 2124 C CA . VAL A 1 269 ? 18.210 7.044 22.367 1.00 13.79 269 VAL A CA 1
ATOM 2125 C C . VAL A 1 269 ? 18.136 5.534 22.409 1.00 12.25 269 VAL A C 1
ATOM 2126 O O . VAL A 1 269 ? 19.096 4.875 22.758 1.00 12.77 269 VAL A O 1
ATOM 2130 N N . THR A 1 270 ? 16.966 5.005 22.107 1.00 12.24 270 THR A N 1
ATOM 2131 C CA . THR A 1 270 ? 16.780 3.556 22.238 1.00 12.69 270 THR A CA 1
ATOM 2132 C C . THR A 1 270 ? 16.397 2.968 20.886 1.00 13.81 270 THR A C 1
ATOM 2133 O O . THR A 1 270 ? 16.296 3.722 19.876 1.00 15.52 270 THR A O 1
ATOM 2137 N N . ASP A 1 271 ? 16.176 1.637 20.846 1.00 12.69 271 ASP A N 1
ATOM 2138 C CA . ASP A 1 271 ? 15.771 0.978 19.600 1.00 13.61 271 ASP A CA 1
ATOM 2139 C C . ASP A 1 271 ? 16.787 1.309 18.482 1.00 13.73 271 ASP A C 1
ATOM 2140 O O . ASP A 1 271 ? 16.460 1.818 17.412 1.00 14.67 271 ASP A O 1
ATOM 2145 N N . ILE A 1 272 ? 18.057 0.963 18.765 1.00 13.17 272 ILE A N 1
ATOM 2146 C CA . ILE A 1 272 ? 19.136 1.422 17.916 1.00 12.66 272 ILE A CA 1
ATOM 2147 C C . ILE A 1 272 ? 19.701 0.295 16.972 1.00 13.56 272 ILE A C 1
ATOM 2148 O O . ILE A 1 272 ? 20.778 0.450 16.411 1.00 13.61 272 ILE A O 1
ATOM 2153 N N . GLY A 1 273 ? 18.976 -0.804 16.829 1.00 13.60 273 GLY A N 1
ATOM 2154 C CA . GLY A 1 273 ? 19.412 -1.851 15.916 1.00 12.89 273 GLY A CA 1
ATOM 2155 C C . GLY A 1 273 ? 20.554 -2.688 16.526 1.00 11.88 273 GLY A C 1
ATOM 2156 O O . GLY A 1 273 ? 20.800 -2.661 17.745 1.00 11.53 273 GLY A O 1
ATOM 2157 N N . TYR A 1 274 ? 21.283 -3.354 15.657 1.00 11.95 274 TYR A N 1
ATOM 2158 C CA . TYR A 1 274 ? 22.269 -4.364 16.093 1.00 11.67 274 TYR A CA 1
ATOM 2159 C C . TYR A 1 274 ? 23.485 -4.400 15.213 1.00 11.03 274 TYR A C 1
ATOM 2160 O O . TYR A 1 274 ? 24.151 -5.466 15.133 1.00 10.69 274 TYR A O 1
ATOM 2169 N N . GLY A 1 275 ? 23.755 -3.285 14.522 1.00 11.14 275 GLY A N 1
ATOM 2170 C CA . GLY A 1 275 ? 25.046 -3.182 13.725 1.00 11.13 275 GLY A CA 1
ATOM 2171 C C . GLY A 1 275 ? 25.156 -4.221 12.611 1.00 11.47 275 GLY A C 1
ATOM 2172 O O . GLY A 1 275 ? 26.225 -4.440 12.073 1.00 11.43 275 GLY A O 1
ATOM 2173 N N . LEU A 1 276 ? 24.031 -4.770 12.197 1.00 11.89 276 LEU A N 1
ATOM 2174 C CA . LEU A 1 276 ? 24.012 -5.696 11.067 1.00 12.34 276 LEU A CA 1
ATOM 2175 C C . LEU A 1 276 ? 23.994 -4.934 9.697 1.00 13.00 276 LEU A C 1
ATOM 2176 O O . LEU A 1 276 ? 23.858 -3.691 9.656 1.00 13.41 276 LEU A O 1
ATOM 2181 N N . ARG A 1 277 ? 24.076 -5.655 8.578 1.00 13.48 277 ARG A N 1
ATOM 2182 C CA . ARG A 1 277 ? 23.920 -4.991 7.245 1.00 14.21 277 ARG A CA 1
ATOM 2183 C C . ARG A 1 277 ? 22.561 -4.295 7.136 1.00 17.22 277 ARG A C 1
ATOM 2184 O O . ARG A 1 277 ? 21.583 -4.731 7.705 1.00 16.86 277 ARG A O 1
ATOM 2192 N N . PRO A 1 278 ? 22.497 -3.175 6.399 1.00 18.22 278 PRO A N 1
ATOM 2193 C CA . PRO A 1 278 ? 21.317 -2.327 6.419 1.00 21.11 278 PRO A CA 1
ATOM 2194 C C . PRO A 1 278 ? 20.006 -3.023 5.949 1.00 21.44 278 PRO A C 1
ATOM 2195 O O . PRO A 1 278 ? 18.902 -2.536 6.296 1.00 21.44 278 PRO A O 1
ATOM 2199 N N . ASP A 1 279 ? 20.158 -4.098 5.160 1.00 20.89 279 ASP A N 1
ATOM 2200 C CA A ASP A 1 279 ? 18.996 -4.831 4.682 0.50 23.10 279 ASP A CA 1
ATOM 2201 C CA B ASP A 1 279 ? 19.145 -4.982 4.604 0.50 22.93 279 ASP A CA 1
ATOM 2202 C C . ASP A 1 279 ? 18.567 -6.009 5.611 1.00 20.63 279 ASP A C 1
ATOM 2203 O O . ASP A 1 279 ? 17.528 -6.630 5.378 1.00 21.49 279 ASP A O 1
ATOM 2212 N N . HIS A 1 280 ? 19.257 -6.223 6.709 1.00 19.05 280 HIS A N 1
ATOM 2213 C CA . HIS A 1 280 ? 18.848 -7.229 7.713 1.00 17.50 280 HIS A CA 1
ATOM 2214 C C . HIS A 1 280 ? 17.510 -6.722 8.327 1.00 18.76 280 HIS A C 1
ATOM 2215 O O . HIS A 1 280 ? 17.351 -5.509 8.583 1.00 17.45 280 HIS A O 1
ATOM 2222 N N . PRO A 1 281 ? 16.553 -7.615 8.596 1.00 18.91 281 PRO A N 1
ATOM 2223 C CA . PRO A 1 281 ? 15.262 -7.228 9.193 1.00 19.95 281 PRO A CA 1
ATOM 2224 C C . PRO A 1 281 ? 15.393 -6.429 10.521 1.00 19.60 281 PRO A C 1
ATOM 2225 O O . PRO A 1 281 ? 14.632 -5.455 10.742 1.00 19.89 281 PRO A O 1
ATOM 2229 N N . LEU A 1 282 ? 16.398 -6.761 11.314 1.00 17.10 282 LEU A N 1
ATOM 2230 C CA . LEU A 1 282 ? 16.652 -6.008 12.598 1.00 16.63 282 LEU A CA 1
ATOM 2231 C C . LEU A 1 282 ? 17.092 -4.554 12.378 1.00 17.16 282 LEU A C 1
ATOM 2232 O O . LEU A 1 282 ? 16.804 -3.644 13.200 1.00 18.08 282 LEU A O 1
ATOM 2237 N N . GLN A 1 283 ? 17.759 -4.306 11.255 1.00 16.64 283 GLN A N 1
ATOM 2238 C CA . GLN A 1 283 ? 18.077 -2.957 10.903 1.00 14.43 283 GLN A CA 1
ATOM 2239 C C . GLN A 1 283 ? 16.884 -2.208 10.278 1.00 15.79 283 GLN A C 1
ATOM 2240 O O . GLN A 1 283 ? 16.672 -1.086 10.644 1.00 17.87 283 GLN A O 1
ATOM 2246 N N . LYS A 1 284 ? 16.088 -2.869 9.447 1.00 16.08 284 LYS A N 1
ATOM 2247 C CA . LYS A 1 284 ? 14.937 -2.218 8.826 1.00 20.18 284 LYS A CA 1
ATOM 2248 C C . LYS A 1 284 ? 13.919 -1.814 9.900 1.00 21.21 284 LYS A C 1
ATOM 2249 O O . LYS A 1 284 ? 13.198 -0.847 9.748 1.00 23.19 284 LYS A O 1
ATOM 2255 N N . ALA A 1 285 ? 13.844 -2.624 10.948 1.00 21.83 285 ALA A N 1
ATOM 2256 C CA . ALA A 1 285 ? 12.871 -2.440 12.016 1.00 21.80 285 ALA A CA 1
ATOM 2257 C C . ALA A 1 285 ? 13.297 -1.339 12.997 1.00 22.57 285 ALA A C 1
ATOM 2258 O O . ALA A 1 285 ? 12.434 -0.794 13.707 1.00 21.99 285 ALA A O 1
ATOM 2260 N N . ALA A 1 286 ? 14.612 -1.085 13.138 1.00 18.15 286 ALA A N 1
ATOM 2261 C CA . ALA A 1 286 ? 15.118 -0.194 14.188 1.00 20.19 286 ALA A CA 1
ATOM 2262 C C . ALA A 1 286 ? 14.775 1.268 13.860 1.00 20.55 286 ALA A C 1
ATOM 2263 O O . ALA A 1 286 ? 14.938 1.700 12.726 1.00 23.31 286 ALA A O 1
ATOM 2265 N N . LYS A 1 287 ? 14.266 2.033 14.819 1.00 21.14 287 LYS A N 1
ATOM 2266 C CA . LYS A 1 287 ? 13.972 3.457 14.570 1.00 22.98 287 LYS A CA 1
ATOM 2267 C C . LYS A 1 287 ? 15.211 4.365 14.564 1.00 21.47 287 LYS A C 1
ATOM 2268 O O . LYS A 1 287 ? 15.247 5.339 13.780 1.00 22.84 287 LYS A O 1
ATOM 2274 N N . ASN A 1 288 ? 16.241 4.029 15.372 1.00 18.49 288 ASN A N 1
ATOM 2275 C CA . ASN A 1 288 ? 17.332 4.959 15.712 1.00 17.69 288 ASN A CA 1
ATOM 2276 C C . ASN A 1 288 ? 18.708 4.415 15.373 1.00 16.94 288 ASN A C 1
ATOM 2277 O O . ASN A 1 288 ? 19.712 4.802 15.958 1.00 16.69 288 ASN A O 1
ATOM 2282 N N . ALA A 1 289 ? 18.761 3.508 14.406 1.00 15.76 289 ALA A N 1
ATOM 2283 C CA . ALA A 1 289 ? 20.093 3.045 13.995 1.00 16.68 289 ALA A CA 1
ATOM 2284 C C . ALA A 1 289 ? 21.018 4.104 13.367 1.00 17.87 289 ALA A C 1
ATOM 2285 O O . ALA A 1 289 ? 22.248 3.917 13.297 1.00 18.14 289 ALA A O 1
ATOM 2287 N N . SER A 1 290 ? 20.466 5.199 12.851 1.00 19.77 290 SER A N 1
ATOM 2288 C CA . SER A 1 290 ? 21.376 6.081 12.088 1.00 23.21 290 SER A CA 1
ATOM 2289 C C . SER A 1 290 ? 22.139 7.060 12.999 1.00 23.94 290 SER A C 1
ATOM 2290 O O . SER A 1 290 ? 23.230 7.556 12.650 1.00 26.14 290 SER A O 1
ATOM 2293 N N . ASP A 1 291 ? 21.644 7.289 14.208 1.00 22.93 291 ASP A N 1
ATOM 2294 C CA . ASP A 1 291 ? 22.421 8.101 15.163 1.00 21.34 291 ASP A CA 1
ATOM 2295 C C . ASP A 1 291 ? 22.284 7.443 16.551 1.00 19.00 291 ASP A C 1
ATOM 2296 O O . ASP A 1 291 ? 21.585 7.988 17.424 1.00 17.59 291 ASP A O 1
ATOM 2301 N N . PRO A 1 292 ? 22.960 6.299 16.763 1.00 15.60 292 PRO A N 1
ATOM 2302 C CA . PRO A 1 292 ? 22.608 5.431 17.885 1.00 14.44 292 PRO A CA 1
ATOM 2303 C C . PRO A 1 292 ? 23.169 5.876 19.250 1.00 13.94 292 PRO A C 1
ATOM 2304 O O . PRO A 1 292 ? 22.768 5.295 20.243 1.00 12.74 292 PRO A O 1
ATOM 2308 N N . GLY A 1 293 ? 24.087 6.844 19.268 1.00 12.98 293 GLY A N 1
ATOM 2309 C CA . GLY A 1 293 ? 24.670 7.332 20.547 1.00 14.96 293 GLY A CA 1
ATOM 2310 C C . GLY A 1 293 ? 24.041 8.643 21.035 1.00 14.25 293 GLY A C 1
ATOM 2311 O O . GLY A 1 293 ? 24.503 9.205 22.058 1.00 14.69 293 GLY A O 1
ATOM 2312 N N . ALA A 1 294 ? 22.997 9.156 20.337 1.00 13.77 294 ALA A N 1
ATOM 2313 C CA . ALA A 1 294 ? 22.317 10.425 20.650 1.00 13.66 294 ALA A CA 1
ATOM 2314 C C . ALA A 1 294 ? 21.779 10.377 22.119 1.00 14.06 294 ALA A C 1
ATOM 2315 O O . ALA A 1 294 ? 21.476 9.293 22.628 1.00 12.25 294 ALA A O 1
ATOM 2317 N N . ALA A 1 295 ? 21.770 11.521 22.818 1.00 15.80 295 ALA A N 1
ATOM 2318 C CA . ALA A 1 295 ? 21.286 11.574 24.214 1.00 14.11 295 ALA A CA 1
ATOM 2319 C C . ALA A 1 295 ? 20.737 12.966 24.470 1.00 18.53 295 ALA A C 1
ATOM 2320 O O . ALA A 1 295 ? 21.081 13.903 23.741 1.00 20.46 295 ALA A O 1
ATOM 2322 N N . LYS A 1 296 ? 19.831 13.104 25.438 1.00 18.03 296 LYS A N 1
ATOM 2323 C CA . LYS A 1 296 ? 19.379 14.444 25.820 1.00 17.43 296 LYS A CA 1
ATOM 2324 C C . LYS A 1 296 ? 19.668 14.619 27.313 1.00 17.81 296 LYS A C 1
ATOM 2325 O O . LYS A 1 296 ? 19.687 13.649 28.079 1.00 14.43 296 LYS A O 1
ATOM 2331 N N . VAL A 1 297 ? 19.780 15.878 27.727 1.00 17.21 297 VAL A N 1
ATOM 2332 C CA . VAL A 1 297 ? 19.999 16.181 29.142 1.00 17.56 297 VAL A CA 1
ATOM 2333 C C . VAL A 1 297 ? 18.669 15.966 29.881 1.00 15.85 297 VAL A C 1
ATOM 2334 O O . VAL A 1 297 ? 17.594 16.346 29.402 1.00 17.78 297 VAL A O 1
ATOM 2338 N N . ILE A 1 298 ? 18.769 15.327 31.057 1.00 13.76 298 ILE A N 1
ATOM 2339 C CA . ILE A 1 298 ? 17.611 15.126 31.939 1.00 14.42 298 ILE A CA 1
ATOM 2340 C C . ILE A 1 298 ? 17.981 15.552 33.364 1.00 15.38 298 ILE A C 1
ATOM 2341 O O . ILE A 1 298 ? 19.126 15.868 33.660 1.00 16.25 298 ILE A O 1
ATOM 2346 N N . THR A 1 299 ? 17.003 15.556 34.246 1.00 16.78 299 THR A N 1
ATOM 2347 C CA . THR A 1 299 ? 17.288 15.767 35.667 1.00 16.15 299 THR A CA 1
ATOM 2348 C C . THR A 1 299 ? 17.453 14.486 36.454 1.00 15.62 299 THR A C 1
ATOM 2349 O O . THR A 1 299 ? 17.162 13.386 35.970 1.00 15.27 299 THR A O 1
ATOM 2353 N N . PHE A 1 300 ? 17.894 14.645 37.702 1.00 15.33 300 PHE A N 1
ATOM 2354 C CA . PHE A 1 300 ? 18.017 13.530 38.607 1.00 15.13 300 PHE A CA 1
ATOM 2355 C C . PHE A 1 300 ? 16.642 12.889 38.804 1.00 13.97 300 PHE A C 1
ATOM 2356 O O . PHE A 1 300 ? 16.515 11.636 38.800 1.00 14.07 300 PHE A O 1
ATOM 2364 N N . ASP A 1 301 ? 15.622 13.698 38.949 1.00 14.29 301 ASP A N 1
ATOM 2365 C CA . ASP A 1 301 ? 14.288 13.195 39.161 1.00 14.63 301 ASP A CA 1
ATOM 2366 C C . ASP A 1 301 ? 13.816 12.297 37.967 1.00 16.91 301 ASP A C 1
ATOM 2367 O O . ASP A 1 301 ? 13.298 11.199 38.170 1.00 14.36 301 ASP A O 1
ATOM 2372 N N . GLU A 1 302 ? 14.070 12.748 36.740 1.00 14.74 302 GLU A N 1
ATOM 2373 C CA . GLU A 1 302 ? 13.811 11.859 35.556 1.00 16.13 302 GLU A CA 1
ATOM 2374 C C . GLU A 1 302 ? 14.632 10.605 35.525 1.00 15.29 302 GLU A C 1
ATOM 2375 O O . GLU A 1 302 ? 14.124 9.541 35.152 1.00 14.13 302 GLU A O 1
ATOM 2381 N N . PHE A 1 303 ? 15.911 10.681 35.947 1.00 12.90 303 PHE A N 1
ATOM 2382 C CA . PHE A 1 303 ? 16.712 9.485 36.048 1.00 12.22 303 PHE A CA 1
ATOM 2383 C C . PHE A 1 303 ? 16.082 8.473 37.067 1.00 12.21 303 PHE A C 1
ATOM 2384 O O . PHE A 1 303 ? 15.994 7.277 36.792 1.00 11.91 303 PHE A O 1
ATOM 2392 N N . ALA A 1 304 ? 15.712 8.977 38.243 1.00 12.58 304 ALA A N 1
ATOM 2393 C CA . ALA A 1 304 ? 15.145 8.129 39.268 1.00 13.85 304 ALA A CA 1
ATOM 2394 C C . ALA A 1 304 ? 13.829 7.529 38.757 1.00 13.00 304 ALA A C 1
ATOM 2395 O O . ALA A 1 304 ? 13.583 6.309 38.981 1.00 13.26 304 ALA A O 1
ATOM 2397 N N . LYS A 1 305 ? 13.024 8.301 38.034 1.00 14.17 305 LYS A N 1
ATOM 2398 C CA . LYS A 1 305 ? 11.764 7.722 37.499 1.00 13.87 305 LYS A CA 1
ATOM 2399 C C . LYS A 1 305 ? 12.069 6.621 36.482 1.00 13.40 305 LYS A C 1
ATOM 2400 O O . LYS A 1 305 ? 11.426 5.588 36.474 1.00 13.48 305 LYS A O 1
ATOM 2406 N N . PHE A 1 306 ? 13.082 6.857 35.678 1.00 12.96 306 PHE A N 1
ATOM 2407 C CA . PHE A 1 306 ? 13.509 5.892 34.607 1.00 12.52 306 PHE A CA 1
ATOM 2408 C C . PHE A 1 306 ? 13.933 4.531 35.210 1.00 12.12 306 PHE A C 1
ATOM 2409 O O . PHE A 1 306 ? 13.413 3.485 34.838 1.00 12.79 306 PHE A O 1
ATOM 2417 N N . VAL A 1 307 ? 14.836 4.547 36.202 1.00 11.72 307 VAL A N 1
ATOM 2418 C CA . VAL A 1 307 ? 15.323 3.316 36.756 1.00 11.32 307 VAL A CA 1
ATOM 2419 C C . VAL A 1 307 ? 14.297 2.697 37.671 1.00 11.72 307 VAL A C 1
ATOM 2420 O O . VAL A 1 307 ? 14.441 1.532 37.976 1.00 11.51 307 VAL A O 1
ATOM 2424 N N . SER A 1 308 ? 13.242 3.440 38.126 1.00 12.49 308 SER A N 1
ATOM 2425 C CA . SER A 1 308 ? 12.232 2.851 39.025 1.00 15.31 308 SER A CA 1
ATOM 2426 C C . SER A 1 308 ? 11.442 1.710 38.379 1.00 15.50 308 SER A C 1
ATOM 2427 O O . SER A 1 308 ? 10.907 0.898 39.117 1.00 17.78 308 SER A O 1
ATOM 2430 N N . LYS A 1 309 ? 11.372 1.670 37.034 1.00 16.74 309 LYS A N 1
ATOM 2431 C CA . LYS A 1 309 ? 10.776 0.539 36.305 1.00 18.43 309 LYS A CA 1
ATOM 2432 C C . LYS A 1 309 ? 11.547 -0.771 36.529 1.00 17.66 309 LYS A C 1
ATOM 2433 O O . LYS A 1 309 ? 10.928 -1.882 36.429 1.00 16.98 309 LYS A O 1
ATOM 2439 N N . TYR A 1 310 ? 12.838 -0.691 36.886 1.00 13.43 310 TYR A N 1
ATOM 2440 C CA . TYR A 1 310 ? 13.666 -1.917 37.117 1.00 14.49 310 TYR A CA 1
ATOM 2441 C C . TYR A 1 310 ? 13.545 -2.353 38.563 1.00 14.31 310 TYR A C 1
ATOM 2442 O O . TYR A 1 310 ? 14.500 -2.273 39.327 1.00 14.88 310 TYR A O 1
ATOM 2451 N N . ASP A 1 311 ? 12.355 -2.778 38.936 1.00 15.42 311 ASP A N 1
ATOM 2452 C CA . ASP A 1 311 ? 12.096 -3.204 40.278 1.00 17.01 311 ASP A CA 1
ATOM 2453 C C . ASP A 1 311 ? 12.385 -4.694 40.459 1.00 16.31 311 ASP A C 1
ATOM 2454 O O . ASP A 1 311 ? 12.751 -5.434 39.503 1.00 16.33 311 ASP A O 1
ATOM 2459 N N . ALA A 1 312 ? 12.318 -5.169 41.685 1.00 17.20 312 ALA A N 1
ATOM 2460 C CA . ALA A 1 312 ? 12.812 -6.479 41.970 1.00 19.13 312 ALA A CA 1
ATOM 2461 C C . ALA A 1 312 ? 12.064 -7.587 41.262 1.00 19.36 312 ALA A C 1
ATOM 2462 O O . ALA A 1 312 ? 12.717 -8.542 40.779 1.00 19.24 312 ALA A O 1
ATOM 2464 N N . ASP A 1 313 ? 10.745 -7.460 41.170 1.00 19.44 313 ASP A N 1
ATOM 2465 C CA . ASP A 1 313 ? 9.905 -8.443 40.452 1.00 21.84 313 ASP A CA 1
ATOM 2466 C C . ASP A 1 313 ? 10.301 -8.564 38.953 1.00 21.27 313 ASP A C 1
ATOM 2467 O O . ASP A 1 313 ? 10.487 -9.692 38.420 1.00 20.21 313 ASP A O 1
ATOM 2472 N N . TYR A 1 314 ? 10.389 -7.419 38.280 1.00 16.80 314 TYR A N 1
ATOM 2473 C CA . TYR A 1 314 ? 10.745 -7.438 36.863 1.00 15.81 314 TYR A CA 1
ATOM 2474 C C . TYR A 1 314 ? 12.208 -7.978 36.656 1.00 14.36 314 TYR A C 1
ATOM 2475 O O . TYR A 1 314 ? 12.454 -8.801 35.750 1.00 12.74 314 TYR A O 1
ATOM 2484 N N . VAL A 1 315 ? 13.154 -7.471 37.431 1.00 12.49 315 VAL A N 1
ATOM 2485 C CA . VAL A 1 315 ? 14.554 -7.868 37.196 1.00 12.60 315 VAL A CA 1
ATOM 2486 C C . VAL A 1 315 ? 14.849 -9.280 37.569 1.00 12.67 315 VAL A C 1
ATOM 2487 O O . VAL A 1 315 ? 15.541 -9.952 36.817 1.00 13.38 315 VAL A O 1
ATOM 2491 N N . SER A 1 316 ? 14.303 -9.753 38.706 1.00 13.47 316 SER A N 1
ATOM 2492 C CA A SER A 1 316 ? 14.501 -11.134 39.105 0.50 14.03 316 SER A CA 1
ATOM 2493 C CA B SER A 1 316 ? 14.529 -11.139 39.093 0.50 14.45 316 SER A CA 1
ATOM 2494 C C . SER A 1 316 ? 13.915 -12.110 38.078 1.00 14.54 316 SER A C 1
ATOM 2495 O O . SER A 1 316 ? 14.557 -13.155 37.734 1.00 15.19 316 SER A O 1
ATOM 2500 N N . LYS A 1 317 ? 12.710 -11.800 37.584 1.00 15.09 317 LYS A N 1
ATOM 2501 C CA . LYS A 1 317 ? 12.083 -12.696 36.595 1.00 16.30 317 LYS A CA 1
ATOM 2502 C C . LYS A 1 317 ? 12.854 -12.642 35.265 1.00 16.28 317 LYS A C 1
ATOM 2503 O O . LYS A 1 317 ? 13.076 -13.694 34.619 1.00 16.88 317 LYS A O 1
ATOM 2509 N N . LEU A 1 318 ? 13.278 -11.463 34.843 1.00 14.73 318 LEU A N 1
ATOM 2510 C CA . LEU A 1 318 ? 13.995 -11.365 33.540 1.00 14.35 318 LEU A CA 1
ATOM 2511 C C . LEU A 1 318 ? 15.368 -12.022 33.578 1.00 13.42 318 LEU A C 1
ATOM 2512 O O . LEU A 1 318 ? 15.741 -12.778 32.671 1.00 13.15 318 LEU A O 1
ATOM 2517 N N . SER A 1 319 ? 16.091 -11.749 34.648 1.00 11.31 319 SER A N 1
ATOM 2518 C CA . SER A 1 319 ? 17.504 -12.220 34.779 1.00 10.20 319 SER A CA 1
ATOM 2519 C C . SER A 1 319 ? 17.666 -13.665 35.291 1.00 11.86 319 SER A C 1
ATOM 2520 O O . SER A 1 319 ? 18.789 -14.245 35.192 1.00 11.69 319 SER A O 1
ATOM 2523 N N . ALA A 1 320 ? 16.601 -14.217 35.912 1.00 14.68 320 ALA A N 1
ATOM 2524 C CA . ALA A 1 320 ? 16.616 -15.480 36.707 1.00 17.43 320 ALA A CA 1
ATOM 2525 C C . ALA A 1 320 ? 17.459 -15.400 37.960 1.00 16.81 320 ALA A C 1
ATOM 2526 O O . ALA A 1 320 ? 17.953 -16.400 38.450 1.00 19.04 320 ALA A O 1
ATOM 2528 N N . VAL A 1 321 ? 17.666 -14.216 38.470 1.00 14.38 321 VAL A N 1
ATOM 2529 C CA . VAL A 1 321 ? 18.466 -14.124 39.686 1.00 14.13 321 VAL A CA 1
ATOM 2530 C C . VAL A 1 321 ? 17.477 -13.871 40.860 1.00 16.24 321 VAL A C 1
ATOM 2531 O O . VAL A 1 321 ? 16.732 -12.915 40.819 1.00 15.97 321 VAL A O 1
ATOM 2535 N N . PRO A 1 322 ? 17.614 -14.631 41.945 1.00 16.50 322 PRO A N 1
ATOM 2536 C CA . PRO A 1 322 ? 16.768 -14.377 43.096 1.00 16.95 322 PRO A CA 1
ATOM 2537 C C . PRO A 1 322 ? 16.923 -12.955 43.652 1.00 14.76 322 PRO A C 1
ATOM 2538 O O . PRO A 1 322 ? 18.017 -12.401 43.669 1.00 15.43 322 PRO A O 1
ATOM 2542 N N . LYS A 1 323 ? 15.808 -12.419 44.121 1.00 16.95 323 LYS A N 1
ATOM 2543 C CA . LYS A 1 323 ? 15.763 -11.076 44.719 1.00 16.53 323 LYS A CA 1
ATOM 2544 C C . LYS A 1 323 ? 16.784 -10.943 45.851 1.00 15.28 323 LYS A C 1
ATOM 2545 O O . LYS A 1 323 ? 17.412 -9.924 45.989 1.00 13.86 323 LYS A O 1
ATOM 2551 N N . ALA A 1 324 ? 16.947 -11.995 46.669 1.00 17.43 324 ALA A N 1
ATOM 2552 C CA . ALA A 1 324 ? 17.850 -11.886 47.813 1.00 16.64 324 ALA A CA 1
ATOM 2553 C C . ALA A 1 324 ? 19.280 -11.612 47.335 1.00 15.75 324 ALA A C 1
ATOM 2554 O O . ALA A 1 324 ? 19.991 -10.788 47.969 1.00 15.92 324 ALA A O 1
ATOM 2556 N N . LYS A 1 325 ? 19.709 -12.228 46.205 1.00 14.72 325 LYS A N 1
ATOM 2557 C CA . LYS A 1 325 ? 21.076 -12.015 45.725 1.00 14.47 325 LYS A CA 1
ATOM 2558 C C . LYS A 1 325 ? 21.174 -10.629 45.073 1.00 12.33 325 LYS A C 1
ATOM 2559 O O . LYS A 1 325 ? 22.213 -9.989 45.191 1.00 11.49 325 LYS A O 1
ATOM 2565 N N . LEU A 1 326 ? 20.095 -10.166 44.418 1.00 12.75 326 LEU A N 1
ATOM 2566 C CA . LEU A 1 326 ? 20.105 -8.820 43.779 1.00 12.30 326 LEU A CA 1
ATOM 2567 C C . LEU A 1 326 ? 20.340 -7.791 44.906 1.00 13.12 326 LEU A C 1
ATOM 2568 O O . LEU A 1 326 ? 21.129 -6.826 44.732 1.00 10.83 326 LEU A O 1
ATOM 2573 N N . ASP A 1 327 ? 19.629 -7.990 46.003 1.00 12.17 327 ASP A N 1
ATOM 2574 C CA . ASP A 1 327 ? 19.743 -7.061 47.148 1.00 14.19 327 ASP A CA 1
ATOM 2575 C C . ASP A 1 327 ? 21.092 -7.118 47.822 1.00 13.68 327 ASP A C 1
ATOM 2576 O O . ASP A 1 327 ? 21.625 -6.093 48.220 1.00 14.84 327 ASP A O 1
ATOM 2581 N N . GLN A 1 328 ? 21.655 -8.315 47.984 1.00 12.07 328 GLN A N 1
ATOM 2582 C CA . GLN A 1 328 ? 23.034 -8.431 48.558 1.00 12.76 328 GLN A CA 1
ATOM 2583 C C . GLN A 1 328 ? 24.071 -7.649 47.723 1.00 12.17 328 GLN A C 1
ATOM 2584 O O . GLN A 1 328 ? 24.928 -6.964 48.276 1.00 13.95 328 GLN A O 1
ATOM 2590 N N . LEU A 1 329 ? 23.917 -7.744 46.402 1.00 12.01 329 LEU A N 1
ATOM 2591 C CA . LEU A 1 329 ? 24.834 -7.110 45.499 1.00 11.45 329 LEU A CA 1
ATOM 2592 C C . LEU A 1 329 ? 24.581 -5.597 45.553 1.00 12.06 329 LEU A C 1
ATOM 2593 O O . LEU A 1 329 ? 25.512 -4.806 45.683 1.00 11.21 329 LEU A O 1
ATOM 2598 N N . ALA A 1 330 ? 23.309 -5.171 45.472 1.00 11.54 330 ALA A N 1
ATOM 2599 C CA . ALA A 1 330 ? 23.081 -3.729 45.473 1.00 11.56 330 ALA A CA 1
ATOM 2600 C C . ALA A 1 330 ? 23.530 -3.100 46.782 1.00 12.25 330 ALA A C 1
ATOM 2601 O O . ALA A 1 330 ? 24.023 -1.982 46.755 1.00 13.38 330 ALA A O 1
ATOM 2603 N N . GLU A 1 331 ? 23.423 -3.821 47.889 1.00 11.53 331 GLU A N 1
ATOM 2604 C CA . GLU A 1 331 ? 23.775 -3.235 49.198 1.00 10.59 331 GLU A CA 1
ATOM 2605 C C . GLU A 1 331 ? 25.263 -2.890 49.242 1.00 11.08 331 GLU A C 1
ATOM 2606 O O . GLU A 1 331 ? 25.630 -1.951 49.919 1.00 10.35 331 GLU A O 1
ATOM 2612 N N . LEU A 1 332 ? 26.101 -3.713 48.573 1.00 10.05 332 LEU A N 1
ATOM 2613 C CA . LEU A 1 332 ? 27.547 -3.424 48.561 1.00 10.58 332 LEU A CA 1
ATOM 2614 C C . LEU A 1 332 ? 27.787 -2.098 47.867 1.00 10.83 332 LEU A C 1
ATOM 2615 O O . LEU A 1 332 ? 28.575 -1.281 48.344 1.00 11.96 332 LEU A O 1
ATOM 2620 N N . TYR A 1 333 ? 27.095 -1.867 46.741 1.00 10.39 333 TYR A N 1
ATOM 2621 C CA . TYR A 1 333 ? 27.193 -0.599 46.071 1.00 9.95 333 TYR A CA 1
ATOM 2622 C C . TYR A 1 333 ? 26.707 0.525 46.957 1.00 10.00 333 TYR A C 1
ATOM 2623 O O . TYR A 1 333 ? 27.311 1.611 46.959 1.00 10.93 333 TYR A O 1
ATOM 2632 N N . ALA A 1 334 ? 25.533 0.319 47.540 1.00 9.70 334 ALA A N 1
ATOM 2633 C CA . ALA A 1 334 ? 24.904 1.470 48.266 1.00 9.78 334 ALA A CA 1
ATOM 2634 C C . ALA A 1 334 ? 25.628 1.889 49.560 1.00 11.76 334 ALA A C 1
ATOM 2635 O O . ALA A 1 334 ? 25.510 3.026 50.017 1.00 11.84 334 ALA A O 1
ATOM 2637 N N . ASP A 1 335 ? 26.250 0.937 50.272 1.00 11.07 335 ASP A N 1
ATOM 2638 C CA . ASP A 1 335 ? 26.724 1.233 51.675 1.00 12.15 335 ASP A CA 1
ATOM 2639 C C . ASP A 1 335 ? 27.927 2.194 51.553 1.00 10.81 335 ASP A C 1
ATOM 2640 O O . ASP A 1 335 ? 28.932 1.826 50.919 1.00 10.98 335 ASP A O 1
ATOM 2645 N N . PRO A 1 336 ? 27.830 3.434 52.097 1.00 13.07 336 PRO A N 1
ATOM 2646 C CA . PRO A 1 336 ? 28.922 4.375 51.806 1.00 13.63 336 PRO A CA 1
ATOM 2647 C C . PRO A 1 336 ? 30.281 3.965 52.456 1.00 14.70 336 PRO A C 1
ATOM 2648 O O . PRO A 1 336 ? 31.325 4.470 52.052 1.00 17.53 336 PRO A O 1
ATOM 2652 N N . ASN A 1 337 ? 30.275 3.028 53.383 1.00 12.67 337 ASN A N 1
ATOM 2653 C CA . ASN A 1 337 ? 31.551 2.548 54.000 1.00 15.38 337 ASN A CA 1
ATOM 2654 C C . ASN A 1 337 ? 32.195 1.344 53.379 1.00 15.22 337 ASN A C 1
ATOM 2655 O O . ASN A 1 337 ? 33.204 0.834 53.888 1.00 17.33 337 ASN A O 1
ATOM 2660 N N . ILE A 1 338 ? 31.663 0.883 52.258 1.00 10.28 338 ILE A N 1
ATOM 2661 C CA . ILE A 1 338 ? 32.279 -0.275 51.611 1.00 10.83 338 ILE A CA 1
ATOM 2662 C C . ILE A 1 338 ? 32.915 0.249 50.326 1.00 11.52 338 ILE A C 1
ATOM 2663 O O . ILE A 1 338 ? 32.201 0.780 49.468 1.00 11.81 338 ILE A O 1
ATOM 2668 N N . LYS A 1 339 ? 34.241 0.079 50.200 1.00 8.68 339 LYS A N 1
ATOM 2669 C CA . LYS A 1 339 ? 34.915 0.515 48.971 1.00 9.19 339 LYS A CA 1
ATOM 2670 C C . LYS A 1 339 ? 34.690 -0.644 47.951 1.00 9.41 339 LYS A C 1
ATOM 2671 O O . LYS A 1 339 ? 34.980 -1.773 48.225 1.00 10.50 339 LYS A O 1
ATOM 2677 N N . VAL A 1 340 ? 34.257 -0.265 46.765 1.00 8.19 340 VAL A N 1
ATOM 2678 C CA . VAL A 1 340 ? 33.840 -1.260 45.741 1.00 7.32 340 VAL A CA 1
ATOM 2679 C C . VAL A 1 340 ? 34.724 -1.116 44.520 1.00 8.45 340 VAL A C 1
ATOM 2680 O O . VAL A 1 340 ? 34.827 -0.030 43.956 1.00 7.11 340 VAL A O 1
ATOM 2684 N N . MET A 1 341 ? 35.327 -2.254 44.102 1.00 7.71 341 MET A N 1
ATOM 2685 C CA . MET A 1 341 ? 36.004 -2.273 42.805 1.00 6.90 341 MET A CA 1
ATOM 2686 C C . MET A 1 341 ? 35.109 -3.178 41.894 1.00 7.76 341 MET A C 1
ATOM 2687 O O . MET A 1 341 ? 34.970 -4.363 42.168 1.00 8.51 341 MET A O 1
ATOM 2692 N N . SER A 1 342 ? 34.600 -2.569 40.819 1.00 7.18 342 SER A N 1
ATOM 2693 C CA . SER A 1 342 ? 33.788 -3.270 39.802 1.00 6.80 342 SER A CA 1
ATOM 2694 C C . SER A 1 342 ? 34.751 -3.597 38.693 1.00 7.46 342 SER A C 1
ATOM 2695 O O . SER A 1 342 ? 35.504 -2.744 38.228 1.00 7.65 342 SER A O 1
ATOM 2698 N N . LEU A 1 343 ? 34.658 -4.817 38.206 1.00 7.70 343 LEU A N 1
ATOM 2699 C CA . LEU A 1 343 ? 35.594 -5.281 37.142 1.00 7.63 343 LEU A CA 1
ATOM 2700 C C . LEU A 1 343 ? 34.782 -5.881 35.998 1.00 7.07 343 LEU A C 1
ATOM 2701 O O . LEU A 1 343 ? 33.817 -6.615 36.244 1.00 7.04 343 LEU A O 1
ATOM 2706 N N . TRP A 1 344 ? 35.159 -5.517 34.760 1.00 5.49 344 TRP A N 1
ATOM 2707 C CA . TRP A 1 344 ? 34.443 -6.200 33.619 1.00 5.66 344 TRP A CA 1
ATOM 2708 C C . TRP A 1 344 ? 35.401 -6.282 32.464 1.00 6.69 344 TRP A C 1
ATOM 2709 O O . TRP A 1 344 ? 36.369 -5.521 32.373 1.00 7.29 344 TRP A O 1
ATOM 2720 N N . THR A 1 345 ? 35.088 -7.193 31.559 1.00 5.51 345 THR A N 1
ATOM 2721 C CA . THR A 1 345 ? 35.914 -7.537 30.423 1.00 7.09 345 THR A CA 1
ATOM 2722 C C . THR A 1 345 ? 34.948 -7.795 29.252 1.00 7.00 345 THR A C 1
ATOM 2723 O O . THR A 1 345 ? 34.106 -6.927 28.980 1.00 7.61 345 THR A O 1
ATOM 2727 N N . MET A 1 346 ? 35.012 -8.927 28.512 1.00 5.69 346 MET A N 1
ATOM 2728 C CA . MET A 1 346 ? 34.2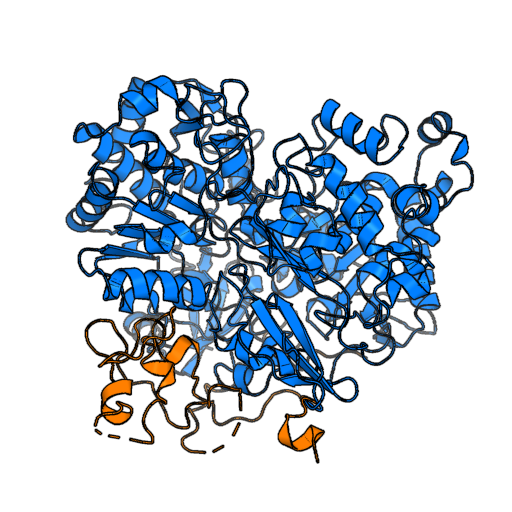54 -8.986 27.287 1.00 6.54 346 MET A CA 1
ATOM 2729 C C . MET A 1 346 ? 32.725 -9.187 27.545 1.00 8.04 346 MET A C 1
ATOM 2730 O O . MET A 1 346 ? 31.927 -8.955 26.641 1.00 8.70 346 MET A O 1
ATOM 2735 N N . GLY A 1 347 ? 32.351 -9.710 28.716 1.00 8.77 347 GLY A N 1
ATOM 2736 C CA . GLY A 1 347 ? 30.924 -9.870 28.999 1.00 7.39 347 GLY A CA 1
ATOM 2737 C C . GLY A 1 347 ? 30.169 -8.562 28.874 1.00 9.15 347 GLY A C 1
ATOM 2738 O O . GLY A 1 347 ? 29.026 -8.607 28.399 1.00 9.37 347 GLY A O 1
ATOM 2739 N N . PHE A 1 348 ? 30.790 -7.421 29.256 1.00 8.04 348 PHE A N 1
ATOM 2740 C CA . PHE A 1 348 ? 30.216 -6.120 29.048 1.00 7.19 348 PHE A CA 1
ATOM 2741 C C . PHE A 1 348 ? 30.553 -5.579 27.663 1.00 8.14 348 PHE A C 1
ATOM 2742 O O . PHE A 1 348 ? 29.748 -4.846 27.120 1.00 10.40 348 PHE A O 1
ATOM 2750 N N . ASN A 1 349 ? 31.727 -5.902 27.085 1.00 7.13 349 ASN A N 1
ATOM 2751 C CA . ASN A 1 349 ? 32.150 -5.144 25.896 1.00 8.06 349 ASN A CA 1
ATOM 2752 C C . ASN A 1 349 ? 31.678 -5.845 24.605 1.00 6.65 349 ASN A C 1
ATOM 2753 O O . ASN A 1 349 ? 31.290 -5.174 23.631 1.00 8.46 349 ASN A O 1
ATOM 2758 N N . GLN A 1 350 ? 31.713 -7.166 24.584 1.00 6.91 350 GLN A N 1
ATOM 2759 C CA . GLN A 1 350 ? 31.297 -7.962 23.382 1.00 6.88 350 GLN A CA 1
ATOM 2760 C C . GLN A 1 350 ? 29.801 -8.187 23.630 1.00 8.30 350 GLN A C 1
ATOM 2761 O O . GLN A 1 350 ? 29.400 -9.251 24.127 1.00 7.93 350 GLN A O 1
ATOM 2767 N N . HIS A 1 351 ? 28.975 -7.175 23.353 1.00 9.13 351 HIS A N 1
ATOM 2768 C CA . HIS A 1 351 ? 27.585 -7.151 23.892 1.00 9.01 351 HIS A CA 1
ATOM 2769 C C . HIS A 1 351 ? 26.927 -6.182 22.979 1.00 7.99 351 HIS A C 1
ATOM 2770 O O . HIS A 1 351 ? 27.451 -5.056 22.734 1.00 7.89 351 HIS A O 1
ATOM 2777 N N . THR A 1 352 ? 25.775 -6.593 22.439 1.00 8.79 352 THR A N 1
ATOM 2778 C CA . THR A 1 352 ? 25.096 -5.646 21.505 1.00 9.16 352 THR A CA 1
ATOM 2779 C C . THR A 1 352 ? 24.550 -4.353 22.216 1.00 9.30 352 THR A C 1
ATOM 2780 O O . THR A 1 352 ? 24.187 -3.397 21.509 1.00 10.49 352 THR A O 1
ATOM 2784 N N . ARG A 1 353 ? 24.636 -4.272 23.567 1.00 8.26 353 ARG A N 1
ATOM 2785 C CA . ARG A 1 353 ? 24.471 -2.980 24.224 1.00 8.27 353 ARG A CA 1
ATOM 2786 C C . ARG A 1 353 ? 25.640 -2.750 25.155 1.00 8.55 353 ARG A C 1
ATOM 2787 O O . ARG A 1 353 ? 25.495 -2.200 26.284 1.00 7.90 353 ARG A O 1
ATOM 2795 N N . GLY A 1 354 ? 26.858 -3.115 24.698 1.00 9.12 354 GLY A N 1
ATOM 2796 C CA . GLY A 1 354 ? 28.066 -3.006 25.526 1.00 7.30 354 GLY A CA 1
ATOM 2797 C C . GLY A 1 354 ? 28.430 -1.581 25.893 1.00 8.08 354 GLY A C 1
ATOM 2798 O O . GLY A 1 354 ? 28.839 -1.364 27.017 1.00 8.05 354 GLY A O 1
ATOM 2799 N N . THR A 1 355 ? 28.298 -0.637 24.968 1.00 7.79 355 THR A N 1
ATOM 2800 C CA . THR A 1 355 ? 28.618 0.764 25.363 1.00 7.69 355 THR A CA 1
ATOM 2801 C C . THR A 1 355 ? 27.661 1.185 26.489 1.00 9.45 355 THR A C 1
ATOM 2802 O O . THR A 1 355 ? 28.095 1.778 27.499 1.00 8.78 355 THR A O 1
ATOM 2806 N N . TRP A 1 356 ? 26.361 0.858 26.357 1.00 8.76 356 TRP A N 1
ATOM 2807 C CA . TRP A 1 356 ? 25.417 1.224 27.429 1.00 8.47 356 TRP A CA 1
ATOM 2808 C C . TRP A 1 356 ? 25.816 0.519 28.757 1.00 8.20 356 TRP A C 1
ATOM 2809 O O . TRP A 1 356 ? 25.789 1.124 29.824 1.00 8.75 356 TRP A O 1
ATOM 2820 N N . ALA A 1 357 ? 26.163 -0.789 28.715 1.00 7.72 357 ALA A N 1
ATOM 2821 C CA . ALA A 1 357 ? 26.557 -1.467 29.988 1.00 8.94 357 ALA A CA 1
ATOM 2822 C C . ALA A 1 357 ? 27.725 -0.753 30.644 1.00 8.22 357 ALA A C 1
ATOM 2823 O O . ALA A 1 357 ? 27.754 -0.641 31.885 1.00 8.58 357 ALA A O 1
ATOM 2825 N N . ASN A 1 358 ? 28.721 -0.336 29.858 1.00 7.94 358 ASN A N 1
ATOM 2826 C CA . ASN A 1 358 ? 29.827 0.462 30.428 1.00 8.67 358 ASN A CA 1
ATOM 2827 C C . ASN A 1 358 ? 29.287 1.726 31.107 1.00 8.58 358 ASN A C 1
ATOM 2828 O O . ASN A 1 358 ? 29.653 2.058 32.260 1.00 9.89 358 ASN A O 1
ATOM 2833 N N . ASN A 1 359 ? 28.413 2.457 30.418 1.00 8.54 359 ASN A N 1
ATOM 2834 C CA . ASN A 1 359 ? 27.884 3.643 31.042 1.00 8.72 359 ASN A CA 1
ATOM 2835 C C . ASN A 1 359 ? 27.136 3.259 32.315 1.00 7.73 359 ASN A C 1
ATOM 2836 O O . ASN A 1 359 ? 27.207 4.009 33.314 1.00 8.83 359 ASN A O 1
ATOM 2841 N N . MET A 1 360 ? 26.386 2.146 32.284 1.00 9.35 360 MET A N 1
ATOM 2842 C CA . MET A 1 360 ? 25.504 1.865 33.378 1.00 9.81 360 MET A CA 1
ATOM 2843 C C . MET A 1 360 ? 26.268 1.394 34.641 1.00 9.72 360 MET A C 1
ATOM 2844 O O . MET A 1 360 ? 25.810 1.660 35.767 1.00 10.63 360 MET A O 1
ATOM 2849 N N . VAL A 1 361 ? 27.418 0.749 34.475 1.00 8.55 361 VAL A N 1
ATOM 2850 C CA . VAL A 1 361 ? 28.242 0.386 35.675 1.00 7.03 361 VAL A CA 1
ATOM 2851 C C . VAL A 1 361 ? 28.925 1.655 36.228 1.00 7.30 361 VAL A C 1
ATOM 2852 O O . VAL A 1 361 ? 28.993 1.823 37.460 1.00 7.53 361 VAL A O 1
ATOM 2856 N N . TYR A 1 362 ? 29.360 2.550 35.328 1.00 7.67 362 TYR A N 1
ATOM 2857 C CA . TYR A 1 362 ? 29.826 3.889 35.874 1.00 7.52 362 TYR A CA 1
ATOM 2858 C C . TYR A 1 362 ? 28.726 4.599 36.678 1.00 7.81 362 TYR A C 1
ATOM 2859 O O . TYR A 1 362 ? 29.058 5.210 37.725 1.00 8.85 362 TYR A O 1
ATOM 2868 N N . ASN A 1 363 ? 27.468 4.512 36.254 1.00 7.98 363 ASN A N 1
ATOM 2869 C CA . ASN A 1 363 ? 26.385 5.159 37.004 1.00 8.59 363 ASN A CA 1
ATOM 2870 C C . ASN A 1 363 ? 26.447 4.797 38.462 1.00 8.37 363 ASN A C 1
ATOM 2871 O O . ASN A 1 363 ? 26.187 5.607 39.342 1.00 8.84 363 ASN A O 1
ATOM 2876 N N . LEU A 1 364 ? 26.712 3.490 38.748 1.00 8.86 364 LEU A N 1
ATOM 2877 C CA . LEU A 1 364 ? 26.673 3.019 40.156 1.00 9.31 364 LEU A CA 1
ATOM 2878 C C . LEU A 1 364 ? 27.728 3.681 41.000 1.00 10.04 364 LEU A C 1
ATOM 2879 O O . LEU A 1 364 ? 27.483 3.975 42.171 1.00 9.61 364 LEU A O 1
ATOM 2884 N N . HIS A 1 365 ? 28.937 3.865 40.427 1.00 7.98 365 HIS A N 1
ATOM 2885 C CA . HIS A 1 365 ? 29.999 4.529 41.148 1.00 8.61 365 HIS A CA 1
ATOM 2886 C C . HIS A 1 365 ? 29.812 6.031 41.240 1.00 10.08 365 HIS A C 1
ATOM 2887 O O . HIS A 1 365 ? 30.171 6.659 42.208 1.00 10.46 365 HIS A O 1
ATOM 2894 N N . LEU A 1 366 ? 29.284 6.654 40.175 1.00 10.02 366 LEU A N 1
ATOM 2895 C CA . LEU A 1 366 ? 28.981 8.049 40.177 1.00 10.13 366 LEU A CA 1
ATOM 2896 C C . LEU A 1 366 ? 27.823 8.413 41.080 1.00 9.83 366 LEU A C 1
ATOM 2897 O O . LEU A 1 366 ? 27.923 9.442 41.752 1.00 10.84 366 LEU A O 1
ATOM 2902 N N . LEU A 1 367 ? 26.801 7.561 41.233 1.00 9.37 367 LEU A N 1
ATOM 2903 C CA . LEU A 1 367 ? 25.725 7.888 42.159 1.00 9.80 367 LEU A CA 1
ATOM 2904 C C . LEU A 1 367 ? 26.232 7.941 43.607 1.00 11.05 367 LEU A C 1
ATOM 2905 O O . LEU A 1 367 ? 25.627 8.622 44.416 1.00 10.79 367 LEU A O 1
ATOM 2910 N N . THR A 1 368 ? 27.286 7.172 43.893 1.00 9.60 368 THR A N 1
ATOM 2911 C CA . THR A 1 368 ? 27.755 7.015 45.272 1.00 9.75 368 THR A CA 1
ATOM 2912 C C . THR A 1 368 ? 29.089 7.705 45.509 1.00 10.74 368 THR A C 1
ATOM 2913 O O . THR A 1 368 ? 29.568 7.719 46.632 1.00 10.79 368 THR A O 1
ATOM 2917 N N . GLY A 1 369 ? 29.625 8.326 44.466 1.00 10.60 369 GLY A N 1
ATOM 2918 C CA . GLY A 1 369 ? 30.931 8.962 44.555 1.00 12.13 369 GLY A CA 1
ATOM 2919 C C . GLY A 1 369 ? 32.054 7.950 44.820 1.00 13.37 369 GLY A C 1
ATOM 2920 O O . GLY A 1 369 ? 33.176 8.380 45.251 1.00 14.91 369 GLY A O 1
ATOM 2921 N N . LYS A 1 370 ? 31.852 6.682 44.428 1.00 9.92 370 LYS A N 1
ATOM 2922 C CA . LYS A 1 370 ? 32.932 5.660 44.653 1.00 8.63 370 LYS A CA 1
ATOM 2923 C C . LYS A 1 370 ? 33.803 5.580 43.440 1.00 9.58 370 LYS A C 1
ATOM 2924 O O . LYS A 1 370 ? 33.740 4.577 42.649 1.00 8.60 370 LYS A O 1
ATOM 2930 N N . ILE A 1 371 ? 34.714 6.541 43.331 1.00 9.95 371 ILE A N 1
ATOM 2931 C CA . ILE A 1 371 ? 35.562 6.568 42.117 1.00 10.45 371 ILE A CA 1
ATOM 2932 C C . ILE A 1 371 ? 36.799 7.394 42.353 1.00 10.36 371 ILE A C 1
ATOM 2933 O O . ILE A 1 371 ? 36.802 8.323 43.154 1.00 10.35 371 ILE A O 1
ATOM 2938 N N . ALA A 1 372 ? 37.869 6.974 41.651 1.00 10.42 372 ALA A N 1
ATOM 2939 C CA . ALA A 1 372 ? 39.171 7.666 41.578 1.00 9.76 372 ALA A CA 1
ATOM 2940 C C . ALA A 1 372 ? 39.852 7.795 42.929 1.00 10.65 372 ALA A C 1
ATOM 2941 O O . ALA A 1 372 ? 40.697 8.712 43.128 1.00 14.13 372 ALA A O 1
ATOM 2943 N N . THR A 1 373 ? 39.466 6.929 43.872 1.00 11.80 373 THR A N 1
ATOM 2944 C CA . THR A 1 373 ? 40.138 6.894 45.181 1.00 12.85 373 THR A CA 1
ATOM 2945 C C . THR A 1 373 ? 40.510 5.433 45.510 1.00 12.14 373 THR A C 1
ATOM 2946 O O . THR A 1 373 ? 39.939 4.509 44.942 1.00 12.07 373 THR A O 1
ATOM 2950 N N . PRO A 1 374 ? 41.481 5.206 46.435 1.00 11.96 374 PRO A N 1
ATOM 2951 C CA . PRO A 1 374 ? 42.020 3.799 46.540 1.00 12.22 374 PRO A CA 1
ATOM 2952 C C . PRO A 1 374 ? 40.901 2.772 46.927 1.00 11.74 374 PRO A C 1
ATOM 2953 O O . PRO A 1 374 ? 40.197 2.950 47.959 1.00 11.93 374 PRO A O 1
ATOM 2957 N N . GLY A 1 375 ? 40.708 1.742 46.107 1.00 9.58 375 GLY A N 1
ATOM 2958 C CA . GLY A 1 375 ? 39.680 0.758 46.344 1.00 7.88 375 GLY A CA 1
ATOM 2959 C C . GLY A 1 375 ? 38.268 1.019 45.838 1.00 7.61 375 GLY A C 1
ATOM 2960 O O . GLY A 1 375 ? 37.431 0.129 45.932 1.00 9.10 375 GLY A O 1
ATOM 2961 N N . ASN A 1 376 ? 37.967 2.259 45.426 1.00 8.50 376 ASN A N 1
ATOM 2962 C CA . ASN A 1 376 ? 36.648 2.635 44.935 1.00 8.25 376 ASN A CA 1
ATOM 2963 C C . ASN A 1 376 ? 36.883 2.927 43.440 1.00 8.22 376 ASN A C 1
ATOM 2964 O O . ASN A 1 376 ? 37.298 3.993 43.034 1.00 9.82 376 ASN A O 1
ATOM 2969 N N . SER A 1 377 ? 36.608 1.908 42.633 1.00 8.74 377 SER A N 1
ATOM 2970 C CA . SER A 1 377 ? 37.223 1.813 41.360 1.00 7.72 377 SER A CA 1
ATOM 2971 C C . SER A 1 377 ? 36.329 1.015 40.348 1.00 7.63 377 SER A C 1
ATOM 2972 O O . SER A 1 377 ? 36.295 -0.183 40.401 1.00 8.04 377 SER A O 1
ATOM 2975 N N . PRO A 1 378 ? 35.640 1.691 39.417 1.00 6.88 378 PRO A N 1
ATOM 2976 C CA . PRO A 1 378 ? 34.999 0.974 38.304 1.00 6.75 378 PRO A CA 1
ATOM 2977 C C . PRO A 1 378 ? 36.148 0.819 37.323 1.00 6.38 378 PRO A C 1
ATOM 2978 O O . PRO A 1 378 ? 36.685 1.818 36.785 1.00 7.09 378 PRO A O 1
ATOM 2982 N N . PHE A 1 379 ? 36.601 -0.412 37.193 1.00 6.40 379 PHE A N 1
ATOM 2983 C CA . PHE A 1 379 ? 37.842 -0.724 36.488 1.00 8.53 379 PHE A CA 1
ATOM 2984 C C . PHE A 1 379 ? 37.614 -1.671 35.290 1.00 7.23 379 PHE A C 1
ATOM 2985 O O . PHE A 1 379 ? 37.485 -2.877 35.431 1.00 8.96 379 PHE A O 1
ATOM 2993 N N . SER A 1 380 ? 37.553 -1.081 34.104 1.00 6.84 380 SER A N 1
ATOM 2994 C CA . SER A 1 380 ? 37.421 -1.879 32.869 1.00 7.33 380 SER A CA 1
ATOM 2995 C C . SER A 1 380 ? 38.742 -2.566 32.651 1.00 8.93 380 SER A C 1
ATOM 2996 O O . SER A 1 380 ? 39.815 -1.882 32.609 1.00 9.67 380 SER A O 1
ATOM 2999 N N . LEU A 1 381 ? 38.735 -3.894 32.550 1.00 6.28 381 LEU A N 1
ATOM 3000 C CA . LEU A 1 381 ? 39.986 -4.655 32.283 1.00 6.63 381 LEU A CA 1
ATOM 3001 C C . LEU A 1 381 ? 40.210 -4.705 30.749 1.00 7.99 381 LEU A C 1
ATOM 3002 O O . LEU A 1 381 ? 39.247 -4.852 29.980 1.00 10.25 381 LEU A O 1
ATOM 3007 N N . THR A 1 382 ? 41.483 -4.488 30.363 1.00 8.83 382 THR A N 1
ATOM 3008 C CA . THR A 1 382 ? 41.852 -4.584 28.955 1.00 7.95 382 THR A CA 1
ATOM 3009 C C . THR A 1 382 ? 42.412 -5.958 28.692 1.00 8.17 382 THR A C 1
ATOM 3010 O O . THR A 1 382 ? 43.154 -6.506 29.530 1.00 8.89 382 THR A O 1
ATOM 3014 N N . GLY A 1 383 ? 42.131 -6.482 27.492 1.00 7.15 383 GLY A N 1
ATOM 3015 C CA . GLY A 1 383 ? 42.495 -7.845 27.110 1.00 6.67 383 GLY A CA 1
ATOM 3016 C C . GLY A 1 383 ? 43.917 -8.035 26.635 1.00 7.65 383 GLY A C 1
ATOM 3017 O O . GLY A 1 383 ? 44.706 -8.787 27.177 1.00 9.40 383 GLY A O 1
ATOM 3018 N N . GLN A 1 384 ? 44.260 -7.368 25.546 1.00 7.84 384 GLN A N 1
ATOM 3019 C CA . GLN A 1 384 ? 45.541 -7.568 24.886 1.00 7.96 384 GLN A CA 1
ATOM 3020 C C . GLN A 1 384 ? 46.664 -6.795 25.599 1.00 7.66 384 GLN A C 1
ATOM 3021 O O . GLN A 1 384 ? 46.408 -5.876 26.407 1.00 8.35 384 GLN A O 1
ATOM 3027 N N . PRO A 1 385 ? 47.904 -7.136 25.326 1.00 6.96 385 PRO A N 1
ATOM 3028 C CA . PRO A 1 385 ? 49.073 -6.486 26.035 1.00 7.22 385 PRO A CA 1
ATOM 3029 C C . PRO A 1 385 ? 49.194 -5.026 25.665 1.00 8.18 385 PRO A C 1
ATOM 3030 O O . PRO A 1 385 ? 49.679 -4.248 26.473 1.00 8.46 385 PRO A O 1
ATOM 3034 N N . SER A 1 386 ? 48.683 -4.658 24.499 1.00 7.77 386 SER A N 1
ATOM 3035 C CA . SER A 1 386 ? 48.742 -3.248 24.123 1.00 8.19 386 SER A CA 1
ATOM 3036 C C . SER A 1 386 ? 47.481 -2.765 23.373 1.00 9.00 386 SER A C 1
ATOM 3037 O O . SER A 1 386 ? 47.574 -1.882 22.548 1.00 8.47 386 SER A O 1
ATOM 3040 N N . ALA A 1 387 ? 46.319 -3.315 23.692 1.00 7.97 387 ALA A N 1
ATOM 3041 C CA . ALA A 1 387 ? 45.084 -2.625 23.209 1.00 10.28 387 ALA A CA 1
ATOM 3042 C C . ALA A 1 387 ? 45.063 -1.242 23.772 1.00 10.08 387 ALA A C 1
ATOM 3043 O O . ALA A 1 387 ? 44.592 -0.366 23.106 1.00 9.26 387 ALA A O 1
ATOM 3045 N N . CYS A 1 388 ? 45.550 -1.031 24.969 1.00 9.05 388 CYS A N 1
ATOM 3046 C CA . CYS A 1 388 ? 45.634 0.377 25.519 1.00 7.84 388 CYS A CA 1
ATOM 3047 C C . CYS A 1 388 ? 46.821 1.098 24.920 1.00 8.04 388 CYS A C 1
ATOM 3048 O O . CYS A 1 388 ? 46.624 2.057 24.161 1.00 9.23 388 CYS A O 1
ATOM 3051 N N . GLY A 1 389 ? 48.042 0.699 25.247 1.00 9.22 389 GLY A N 1
ATOM 3052 C CA . GLY A 1 389 ? 49.235 1.445 24.807 1.00 8.73 389 GLY A CA 1
ATOM 3053 C C . GLY A 1 389 ? 49.304 1.657 23.294 1.00 9.15 389 GLY A C 1
ATOM 3054 O O . GLY A 1 389 ? 49.811 2.722 22.838 1.00 10.26 389 GLY A O 1
ATOM 3055 N N . THR A 1 390 ? 48.888 0.668 22.503 1.00 7.89 390 THR A N 1
ATOM 3056 C CA . THR A 1 390 ? 48.965 0.826 21.044 1.00 7.88 390 THR A CA 1
ATOM 3057 C C . THR A 1 390 ? 47.632 1.215 20.455 1.00 8.59 390 THR A C 1
ATOM 3058 O O . THR A 1 390 ? 47.433 2.373 19.991 1.00 8.49 390 THR A O 1
ATOM 3062 N N . ALA A 1 391 ? 46.657 0.325 20.455 1.00 8.76 391 ALA A N 1
ATOM 3063 C CA . ALA A 1 391 ? 45.497 0.613 19.590 1.00 9.44 391 ALA A CA 1
ATOM 3064 C C . ALA A 1 391 ? 44.735 1.800 20.056 1.00 9.06 391 ALA A C 1
ATOM 3065 O O . ALA A 1 391 ? 44.399 2.718 19.232 1.00 9.09 391 ALA A O 1
ATOM 3067 N N . ARG A 1 392 ? 44.477 1.874 21.366 1.00 8.54 392 ARG A N 1
ATOM 3068 C CA . ARG A 1 392 ? 43.612 3.032 21.820 1.00 8.20 392 ARG A CA 1
ATOM 3069 C C . ARG A 1 392 ? 44.373 4.338 21.977 1.00 11.60 392 ARG A C 1
ATOM 3070 O O . ARG A 1 392 ? 43.902 5.330 21.529 1.00 10.97 392 ARG A O 1
ATOM 3078 N N . GLU A 1 393 ? 45.570 4.305 22.558 1.00 10.34 393 GLU A N 1
ATOM 3079 C CA . GLU A 1 393 ? 46.308 5.565 22.793 1.00 10.54 393 GLU A CA 1
ATOM 3080 C C . GLU A 1 393 ? 46.833 6.151 21.490 1.00 10.50 393 GLU A C 1
ATOM 3081 O O . GLU A 1 393 ? 46.786 7.379 21.281 1.00 11.57 393 GLU A O 1
ATOM 3087 N N . VAL A 1 394 ? 47.414 5.294 20.628 1.00 8.98 394 VAL A N 1
ATOM 3088 C CA . VAL A 1 394 ? 47.858 5.755 19.292 1.00 9.89 394 VAL A CA 1
ATOM 3089 C C . VAL A 1 394 ? 46.668 6.058 18.368 1.00 10.15 394 VAL A C 1
ATOM 3090 O O . VAL A 1 394 ? 46.752 6.975 17.503 1.00 12.01 394 VAL A O 1
ATOM 3094 N N . GLY A 1 395 ? 45.542 5.351 18.531 1.00 9.53 395 GLY A N 1
ATOM 3095 C CA . GLY A 1 395 ? 44.332 5.616 17.745 1.00 11.11 395 GLY A CA 1
ATOM 3096 C C . GLY A 1 395 ? 44.376 4.847 16.422 1.00 10.43 395 GLY A C 1
ATOM 3097 O O . GLY A 1 395 ? 44.092 5.442 15.374 1.00 12.33 395 GLY A O 1
ATOM 3098 N N . THR A 1 396 ? 44.727 3.554 16.445 1.00 10.43 396 THR A N 1
ATOM 3099 C CA . THR A 1 396 ? 44.733 2.755 15.209 1.00 11.03 396 THR A CA 1
ATOM 3100 C C . THR A 1 396 ? 43.319 2.168 14.927 1.00 10.90 396 THR A C 1
ATOM 3101 O O . THR A 1 396 ? 43.101 0.965 14.861 1.00 12.63 396 THR A O 1
ATOM 3105 N N . PHE A 1 397 ? 42.366 3.106 14.796 1.00 11.64 397 PHE A N 1
ATOM 3106 C CA . PHE A 1 397 ? 40.973 2.779 14.550 1.00 9.82 397 PHE A CA 1
ATOM 3107 C C . PHE A 1 397 ? 40.490 3.602 13.407 1.00 11.29 397 PHE A C 1
ATOM 3108 O O . PHE A 1 397 ? 41.043 4.683 13.175 1.00 10.32 397 PHE A O 1
ATOM 3116 N N . SER A 1 398 ? 39.368 3.189 12.792 1.00 9.33 398 SER A N 1
ATOM 3117 C CA . SER A 1 398 ? 38.865 3.876 11.591 1.00 11.05 398 SER A CA 1
ATOM 3118 C C . SER A 1 398 ? 38.338 5.289 11.846 1.00 12.78 398 SER A C 1
ATOM 3119 O O . SER A 1 398 ? 38.204 6.078 10.914 1.00 11.73 398 SER A O 1
ATOM 3122 N N . HIS A 1 399 ? 38.054 5.672 13.114 1.00 10.37 399 HIS A N 1
ATOM 3123 C CA . HIS A 1 399 ? 37.521 6.996 13.425 1.00 11.74 399 HIS A CA 1
ATOM 3124 C C . HIS A 1 399 ? 38.537 7.844 14.187 1.00 10.34 399 HIS A C 1
ATOM 3125 O O . HIS A 1 399 ? 38.228 9.017 14.511 1.00 13.83 399 HIS A O 1
ATOM 3132 N N . ARG A 1 400 ? 39.789 7.365 14.396 1.00 11.22 400 ARG A N 1
ATOM 3133 C CA . ARG A 1 400 ? 40.605 7.997 15.434 1.00 10.76 400 ARG A CA 1
ATOM 3134 C C . ARG A 1 400 ? 41.843 8.702 14.925 1.00 11.24 400 ARG A C 1
ATOM 3135 O O . ARG A 1 400 ? 42.368 8.439 13.846 1.00 12.32 400 ARG A O 1
ATOM 3143 N N . LEU A 1 401 ? 42.301 9.596 15.765 1.00 10.90 401 LEU A N 1
ATOM 3144 C CA . LEU A 1 401 ? 43.671 10.154 15.727 1.00 10.84 401 LEU A CA 1
ATOM 3145 C C . LEU A 1 401 ? 44.239 9.972 17.151 1.00 12.83 401 LEU A C 1
ATOM 3146 O O . LEU A 1 401 ? 43.521 9.461 18.050 1.00 11.95 401 LEU A O 1
ATOM 3151 N N . PRO A 1 402 ? 45.551 10.246 17.356 1.00 13.13 402 PRO A N 1
ATOM 3152 C CA . PRO A 1 402 ? 46.136 9.910 18.674 1.00 12.52 402 PRO A CA 1
ATOM 3153 C C . PRO A 1 402 ? 45.473 10.672 19.861 1.00 13.04 402 PRO A C 1
ATOM 3154 O O . PRO A 1 402 ? 44.883 11.698 19.713 1.00 13.45 402 PRO A O 1
ATOM 3158 N N . ALA A 1 403 ? 45.585 10.095 21.057 1.00 12.13 403 ALA A N 1
ATOM 3159 C CA . ALA A 1 403 ? 45.321 10.871 22.289 1.00 13.28 403 ALA A CA 1
ATOM 3160 C C . ALA A 1 403 ? 43.824 11.284 22.347 1.00 12.83 403 ALA A C 1
ATOM 3161 O O . ALA A 1 403 ? 43.476 12.416 22.624 1.00 15.13 403 ALA A O 1
ATOM 3163 N N . ASP A 1 404 ? 42.973 10.287 22.062 1.00 12.19 404 ASP A N 1
ATOM 3164 C CA . ASP A 1 404 ? 41.486 10.382 22.133 1.00 12.60 404 ASP A CA 1
ATOM 3165 C C . ASP A 1 404 ? 40.897 11.155 20.961 1.00 14.17 404 ASP A C 1
ATOM 3166 O O . ASP A 1 404 ? 39.670 11.391 20.917 1.00 15.79 404 ASP A O 1
ATOM 3171 N N . MET A 1 405 ? 41.736 11.671 20.068 1.00 12.09 405 MET A N 1
ATOM 3172 C CA . MET A 1 405 ? 41.145 12.548 19.017 1.00 12.57 405 MET A CA 1
ATOM 3173 C C . MET A 1 405 ? 40.340 11.745 17.936 1.00 11.61 405 MET A C 1
ATOM 3174 O O . MET A 1 405 ? 40.489 10.515 17.832 1.00 13.85 405 MET A O 1
ATOM 3179 N N . VAL A 1 406 ? 39.530 12.442 17.120 1.00 14.62 406 VAL A N 1
ATOM 3180 C CA . VAL A 1 406 ? 38.716 11.784 16.154 1.00 11.86 406 VAL A CA 1
ATOM 3181 C C . VAL A 1 406 ? 38.851 12.556 14.833 1.00 13.98 406 VAL A C 1
ATOM 3182 O O . VAL A 1 406 ? 39.044 13.778 14.816 1.00 14.80 406 VAL A O 1
ATOM 3186 N N . VAL A 1 407 ? 38.798 11.768 13.734 1.00 13.25 407 VAL A N 1
ATOM 3187 C CA . VAL A 1 407 ? 38.982 12.348 12.418 1.00 13.69 407 VAL A CA 1
ATOM 3188 C C . VAL A 1 407 ? 37.863 13.303 12.050 1.00 14.84 407 VAL A C 1
ATOM 3189 O O . VAL A 1 407 ? 38.001 14.079 11.091 1.00 15.54 407 VAL A O 1
ATOM 3193 N N . THR A 1 408 ? 36.708 13.206 12.724 1.00 15.23 408 THR A N 1
ATOM 3194 C CA . THR A 1 408 ? 35.580 14.053 12.370 1.00 15.70 408 THR A CA 1
ATOM 3195 C C . THR A 1 408 ? 35.748 15.489 12.902 1.00 17.31 408 THR A C 1
ATOM 3196 O O . THR A 1 408 ? 35.063 16.413 12.460 1.00 20.79 408 THR A O 1
ATOM 3200 N N . ASN A 1 409 ? 36.694 15.675 13.825 1.00 16.08 409 ASN A N 1
ATOM 3201 C CA . ASN A 1 409 ? 36.854 17.017 14.452 1.00 16.59 409 ASN A CA 1
ATOM 3202 C C . ASN A 1 409 ? 37.927 17.787 13.698 1.00 17.16 409 ASN A C 1
ATOM 3203 O O . ASN A 1 409 ? 39.050 17.333 13.629 1.00 16.68 409 ASN A O 1
ATOM 3208 N N . PRO A 1 410 ? 37.572 18.945 13.084 1.00 18.71 410 PRO A N 1
ATOM 3209 C CA . PRO A 1 410 ? 38.589 19.591 12.218 1.00 19.26 410 PRO A CA 1
ATOM 3210 C C . PRO A 1 410 ? 39.764 20.185 13.029 1.00 20.71 410 PRO A C 1
ATOM 3211 O O . PRO A 1 410 ? 40.874 20.286 12.520 1.00 18.33 410 PRO A O 1
ATOM 3215 N N . LYS A 1 411 ? 39.547 20.496 14.311 1.00 20.53 411 LYS A N 1
ATOM 3216 C CA . LYS A 1 411 ? 40.686 20.932 15.143 1.00 21.08 411 LYS A CA 1
ATOM 3217 C C . LYS A 1 411 ? 41.669 19.777 15.465 1.00 18.98 411 LYS A C 1
ATOM 3218 O O . LYS A 1 411 ? 42.876 20.009 15.607 1.00 18.95 411 LYS A O 1
ATOM 3224 N N . HIS A 1 412 ? 41.149 18.552 15.601 1.00 17.92 412 HIS A N 1
ATOM 3225 C CA . HIS A 1 412 ? 41.941 17.385 15.813 1.00 14.94 412 HIS A CA 1
ATOM 3226 C C . HIS A 1 412 ? 42.731 17.094 14.524 1.00 17.05 412 HIS A C 1
ATOM 3227 O O . HIS A 1 412 ? 43.912 16.766 14.587 1.00 15.35 412 HIS A O 1
ATOM 3234 N N . ARG A 1 413 ? 42.096 17.236 13.350 1.00 15.57 413 ARG A N 1
ATOM 3235 C CA . ARG A 1 413 ? 42.830 16.972 12.113 1.00 17.45 413 ARG A CA 1
ATOM 3236 C C . ARG A 1 413 ? 43.917 18.026 11.966 1.00 16.43 413 ARG A C 1
ATOM 3237 O O . ARG A 1 413 ? 45.056 17.688 11.599 1.00 16.71 413 ARG A O 1
ATOM 3245 N N . GLU A 1 414 ? 43.622 19.265 12.336 1.00 18.34 414 GLU A N 1
ATOM 3246 C CA . GLU A 1 414 ? 44.614 20.331 12.253 1.00 19.66 414 GLU A CA 1
ATOM 3247 C C . GLU A 1 414 ? 45.843 20.089 13.170 1.00 19.32 414 GLU A C 1
ATOM 3248 O O . GLU A 1 414 ? 47.002 20.305 12.769 1.00 19.88 414 GLU A O 1
ATOM 3254 N N . GLU A 1 415 ? 45.600 19.563 14.380 1.00 18.36 415 GLU A N 1
ATOM 3255 C CA . GLU A 1 415 ? 46.700 19.241 15.302 1.00 17.98 415 GLU A CA 1
ATOM 3256 C C . GLU A 1 415 ? 47.588 18.082 14.766 1.00 18.48 415 GLU A C 1
ATOM 3257 O O . GLU A 1 415 ? 48.858 18.134 14.851 1.00 18.40 415 GLU A O 1
ATOM 3263 N N . ALA A 1 416 ? 46.946 17.030 14.222 1.00 14.98 416 ALA A N 1
ATOM 3264 C CA . ALA A 1 416 ? 47.693 15.923 13.642 1.00 15.85 416 ALA A CA 1
ATOM 3265 C C . ALA A 1 416 ? 48.463 16.362 12.397 1.00 17.69 416 ALA A C 1
ATOM 3266 O O . ALA A 1 416 ? 49.621 15.966 12.182 1.00 18.41 416 ALA A O 1
ATOM 3268 N N . GLU A 1 417 ? 47.827 17.207 11.574 1.00 15.12 417 GLU A N 1
ATOM 3269 C CA . GLU A 1 417 ? 48.527 17.792 10.411 1.00 15.96 417 GLU A CA 1
ATOM 3270 C C . GLU A 1 417 ? 49.722 18.672 10.804 1.00 18.11 417 GLU A C 1
ATOM 3271 O O . GLU A 1 417 ? 50.724 18.756 10.067 1.00 17.79 417 GLU A O 1
ATOM 3277 N N . ARG A 1 418 ? 49.615 19.361 11.950 1.00 18.98 418 ARG A N 1
ATOM 3278 C CA . ARG A 1 418 ? 50.680 20.249 12.409 1.00 21.39 418 ARG A CA 1
ATOM 3279 C C . ARG A 1 418 ? 51.860 19.365 12.835 1.00 20.35 418 ARG A C 1
ATOM 3280 O O . ARG A 1 418 ? 53.016 19.631 12.462 1.00 19.67 418 ARG A O 1
ATOM 3288 N N . ILE A 1 419 ? 51.571 18.335 13.632 1.00 17.60 419 ILE A N 1
ATOM 3289 C CA . ILE A 1 419 ? 52.658 17.521 14.182 1.00 18.55 419 ILE A CA 1
ATOM 3290 C C . ILE A 1 419 ? 53.290 16.640 13.067 1.00 18.92 419 ILE A C 1
ATOM 3291 O O . ILE A 1 419 ? 54.540 16.466 12.968 1.00 18.08 419 ILE A O 1
ATOM 3296 N N . TRP A 1 420 ? 52.439 16.139 12.187 1.00 17.66 420 TRP A N 1
ATOM 3297 C CA . TRP A 1 420 ? 52.921 15.370 11.052 1.00 16.80 420 TRP A CA 1
ATOM 3298 C C . TRP A 1 420 ? 53.448 16.232 9.848 1.00 16.83 420 TRP A C 1
ATOM 3299 O O . TRP A 1 420 ? 53.891 15.629 8.883 1.00 17.10 420 TRP A O 1
ATOM 3310 N N . LYS A 1 421 ? 53.355 17.556 9.922 1.00 18.96 421 LYS A N 1
ATOM 3311 C CA . LYS A 1 421 ? 53.898 18.453 8.905 1.00 19.95 421 LYS A CA 1
ATOM 3312 C C . LYS A 1 421 ? 53.219 18.166 7.562 1.00 21.64 421 LYS A C 1
ATOM 3313 O O . LYS A 1 421 ? 53.865 18.099 6.509 1.00 22.70 421 LYS A O 1
ATOM 3319 N N . LEU A 1 422 ? 51.895 18.050 7.604 1.00 18.63 422 LEU A N 1
ATOM 3320 C CA . LEU A 1 422 ? 51.112 17.776 6.419 1.00 20.48 422 LEU A CA 1
ATOM 3321 C C . LEU A 1 422 ? 50.376 19.025 5.912 1.00 22.08 422 LEU A C 1
ATOM 3322 O O . LEU A 1 422 ? 50.032 19.930 6.687 1.00 23.49 422 LEU A O 1
ATOM 3327 N N . PRO A 1 423 ? 50.084 19.039 4.611 1.00 23.30 423 PRO A N 1
ATOM 3328 C CA . PRO A 1 423 ? 49.281 20.184 4.197 1.00 24.72 423 PRO A CA 1
ATOM 3329 C C . PRO A 1 423 ? 47.798 20.108 4.724 1.00 23.38 423 PRO A C 1
ATOM 3330 O O . PRO A 1 423 ? 47.319 19.013 4.972 1.00 22.07 423 PRO A O 1
ATOM 3334 N N . PRO A 1 424 ? 47.158 21.256 5.002 1.00 24.66 424 PRO A N 1
ATOM 3335 C CA . PRO A 1 424 ? 45.785 21.223 5.520 1.00 24.71 424 PRO A CA 1
ATOM 3336 C C . PRO A 1 424 ? 44.891 20.408 4.595 1.00 23.93 424 PRO A C 1
ATOM 3337 O O . PRO A 1 424 ? 44.973 20.549 3.347 1.00 24.47 424 PRO A O 1
ATOM 3341 N N . GLY A 1 425 ? 44.010 19.625 5.210 1.00 21.04 425 GLY A N 1
ATOM 3342 C CA . GLY A 1 425 ? 43.124 18.734 4.499 1.00 19.41 425 GLY A CA 1
ATOM 3343 C C . GLY A 1 425 ? 43.732 17.384 4.108 1.00 20.16 425 GLY A C 1
ATOM 3344 O O . GLY A 1 425 ? 43.042 16.614 3.417 1.00 21.18 425 GLY A O 1
ATOM 3345 N N . THR A 1 426 ? 44.957 17.039 4.553 1.00 18.88 426 THR A N 1
ATOM 3346 C CA . THR A 1 426 ? 45.491 15.707 4.216 1.00 18.26 426 THR A CA 1
ATOM 3347 C C . THR A 1 426 ? 44.681 14.515 4.834 1.00 17.19 426 THR A C 1
ATOM 3348 O O . THR A 1 426 ? 44.373 13.510 4.208 1.00 17.07 426 THR A O 1
ATOM 3352 N N . ILE A 1 427 ? 44.346 14.680 6.097 1.00 17.45 427 ILE A N 1
ATOM 3353 C CA . ILE A 1 427 ? 43.764 13.604 6.848 1.00 17.03 427 ILE A CA 1
ATOM 3354 C C . ILE A 1 427 ? 42.286 13.481 6.445 1.00 16.12 427 ILE A C 1
ATOM 3355 O O . ILE A 1 427 ? 41.559 14.473 6.424 1.00 15.81 427 ILE A O 1
ATOM 3360 N N . PRO A 1 428 ? 41.855 12.294 6.095 1.00 16.57 428 PRO A N 1
ATOM 3361 C CA . PRO A 1 428 ? 40.439 12.117 5.720 1.00 17.85 428 PRO A CA 1
ATOM 3362 C C . PRO A 1 428 ? 39.530 12.409 6.916 1.00 16.40 428 PRO A C 1
ATOM 3363 O O . PRO A 1 428 ? 39.854 11.995 8.052 1.00 14.62 428 PRO A O 1
ATOM 3367 N N . ASP A 1 429 ? 38.442 13.104 6.641 1.00 18.18 429 ASP A N 1
ATOM 3368 C CA . ASP A 1 429 ? 37.533 13.633 7.675 1.00 20.41 429 ASP A CA 1
ATOM 3369 C C . ASP A 1 429 ? 36.364 12.718 8.005 1.00 20.75 429 ASP A C 1
ATOM 3370 O O . ASP A 1 429 ? 35.603 13.008 8.973 1.00 20.72 429 ASP A O 1
ATOM 3375 N N . LYS A 1 430 ? 36.205 11.658 7.215 1.00 19.52 430 LYS A N 1
ATOM 3376 C CA . LYS A 1 430 ? 35.172 10.645 7.526 1.00 20.02 430 LYS A CA 1
ATOM 3377 C C . LYS A 1 430 ? 35.752 9.319 8.039 1.00 17.51 430 LYS A C 1
ATOM 3378 O O . LYS A 1 430 ? 36.738 8.802 7.469 1.00 16.96 430 LYS A O 1
ATOM 3384 N N . PRO A 1 431 ? 35.141 8.731 9.095 1.00 16.68 431 PRO A N 1
ATOM 3385 C CA . PRO A 1 431 ? 35.580 7.387 9.552 1.00 13.72 431 PRO A CA 1
ATOM 3386 C C . PRO A 1 431 ? 35.602 6.368 8.411 1.00 13.80 431 PRO A C 1
ATOM 3387 O O . PRO A 1 431 ? 34.717 6.398 7.527 1.00 15.85 431 PRO A O 1
ATOM 3391 N N . GLY A 1 432 ? 36.607 5.474 8.433 1.00 12.25 432 GLY A N 1
ATOM 3392 C CA . GLY A 1 432 ? 36.698 4.475 7.422 1.00 13.02 432 GLY A CA 1
ATOM 3393 C C . GLY A 1 432 ? 35.995 3.208 7.877 1.00 12.54 432 GLY A C 1
ATOM 3394 O O . GLY A 1 432 ? 35.057 3.266 8.685 1.00 14.96 432 GLY A O 1
ATOM 3395 N N . TYR A 1 433 ? 36.382 2.061 7.288 1.00 12.44 433 TYR A N 1
ATOM 3396 C CA . TYR A 1 433 ? 35.783 0.785 7.639 1.00 12.14 433 TYR A CA 1
ATOM 3397 C C . TYR A 1 433 ? 36.407 0.255 8.910 1.00 11.42 433 TYR A C 1
ATOM 3398 O O . TYR A 1 433 ? 37.585 -0.108 8.957 1.00 11.90 433 TYR A O 1
ATOM 3407 N N . ASP A 1 434 ? 35.537 0.087 9.883 1.00 10.74 434 ASP A N 1
ATOM 3408 C CA . ASP A 1 434 ? 35.875 -0.632 11.126 1.00 10.56 434 ASP A CA 1
ATOM 3409 C C . ASP A 1 434 ? 35.877 -2.145 10.865 1.00 10.30 434 ASP A C 1
ATOM 3410 O O . ASP A 1 434 ? 35.467 -2.584 9.773 1.00 10.70 434 ASP A O 1
ATOM 3415 N N . ALA A 1 435 ? 36.348 -2.901 11.856 1.00 10.09 435 ALA A N 1
ATOM 3416 C CA . ALA A 1 435 ? 36.573 -4.368 11.705 1.00 9.30 435 ALA A CA 1
ATOM 3417 C C . ALA A 1 435 ? 35.428 -5.121 11.003 1.00 11.46 435 ALA A C 1
ATOM 3418 O O . ALA A 1 435 ? 35.658 -5.842 10.007 1.00 9.86 435 ALA A O 1
ATOM 3420 N N . VAL A 1 436 ? 34.208 -5.034 11.543 1.00 11.39 436 VAL A N 1
ATOM 3421 C CA . VAL A 1 436 ? 33.071 -5.805 10.982 1.00 12.01 436 VAL A CA 1
ATOM 3422 C C . VAL A 1 436 ? 32.818 -5.362 9.537 1.00 10.90 436 VAL A C 1
ATOM 3423 O O . VAL A 1 436 ? 32.554 -6.189 8.647 1.00 11.31 436 VAL A O 1
ATOM 3427 N N . LEU A 1 437 ? 32.805 -4.047 9.347 1.00 10.84 437 LEU A N 1
ATOM 3428 C CA . LEU A 1 437 ? 32.528 -3.468 8.036 1.00 10.81 437 LEU A CA 1
ATOM 3429 C C . LEU A 1 437 ? 33.671 -3.842 7.053 1.00 10.97 437 LEU A C 1
ATOM 3430 O O . LEU A 1 437 ? 33.404 -4.006 5.831 1.00 11.19 437 LEU A O 1
ATOM 3435 N N . GLN A 1 438 ? 34.924 -3.979 7.540 1.00 10.53 438 GLN A N 1
ATOM 3436 C CA . GLN A 1 438 ? 36.031 -4.418 6.609 1.00 11.40 438 GLN A CA 1
ATOM 3437 C C . GLN A 1 438 ? 35.724 -5.777 5.971 1.00 11.88 438 GLN A C 1
ATOM 3438 O O . GLN A 1 438 ? 35.839 -5.927 4.764 1.00 12.64 438 GLN A O 1
ATOM 3444 N N . ASN A 1 439 ? 35.314 -6.767 6.771 1.00 11.44 439 ASN A N 1
ATOM 3445 C CA . ASN A 1 439 ? 34.926 -8.088 6.161 1.00 11.05 439 ASN A CA 1
ATOM 3446 C C . ASN A 1 439 ? 33.739 -8.018 5.212 1.00 12.22 439 ASN A C 1
ATOM 3447 O O . ASN A 1 439 ? 33.730 -8.640 4.145 1.00 10.68 439 ASN A O 1
ATOM 3452 N N . ARG A 1 440 ? 32.755 -7.143 5.554 1.00 10.89 440 ARG A N 1
ATOM 3453 C CA . ARG A 1 440 ? 31.629 -6.942 4.644 1.00 10.96 440 ARG A CA 1
ATOM 3454 C C . ARG A 1 440 ? 32.036 -6.298 3.322 1.00 12.64 440 ARG A C 1
ATOM 3455 O O . ARG A 1 440 ? 31.528 -6.694 2.242 1.00 12.99 440 ARG A O 1
ATOM 3463 N N . MET A 1 441 ? 32.970 -5.332 3.415 1.00 11.18 441 MET A N 1
ATOM 3464 C CA . MET A 1 441 ? 33.477 -4.621 2.211 1.00 12.79 441 MET A CA 1
ATOM 3465 C C . MET A 1 441 ? 34.401 -5.490 1.411 1.00 11.59 441 MET A C 1
ATOM 3466 O O . MET A 1 441 ? 34.411 -5.357 0.160 1.00 12.53 441 MET A O 1
ATOM 3471 N N . LEU A 1 442 ? 35.142 -6.403 2.067 1.00 11.30 442 LEU A N 1
ATOM 3472 C CA . LEU A 1 442 ? 35.925 -7.404 1.301 1.00 11.26 442 LEU A CA 1
ATOM 3473 C C . LEU A 1 442 ? 34.970 -8.306 0.546 1.00 12.48 442 LEU A C 1
ATOM 3474 O O . LEU A 1 442 ? 35.170 -8.552 -0.651 1.00 13.22 442 LEU A O 1
ATOM 3479 N N . LYS A 1 443 ? 33.958 -8.838 1.226 1.00 11.32 443 LYS A N 1
ATOM 3480 C CA . LYS A 1 443 ? 32.956 -9.643 0.541 1.00 14.07 443 LYS A CA 1
ATOM 3481 C C . LYS A 1 443 ? 32.367 -8.885 -0.636 1.00 14.22 443 LYS A C 1
ATOM 3482 O O . LYS A 1 443 ? 32.236 -9.440 -1.748 1.00 15.48 443 LYS A O 1
ATOM 3488 N N . ASP A 1 444 ? 32.067 -7.597 -0.470 1.00 13.98 444 ASP A N 1
ATOM 3489 C CA . ASP A 1 444 ? 31.394 -6.887 -1.515 1.00 15.19 444 ASP A CA 1
ATOM 3490 C C . ASP A 1 444 ? 32.292 -6.347 -2.614 1.00 16.32 444 ASP A C 1
ATOM 3491 O O . ASP A 1 444 ? 31.790 -5.758 -3.577 1.00 16.17 444 ASP A O 1
ATOM 3496 N N . GLY A 1 445 ? 33.581 -6.580 -2.538 1.00 16.72 445 GLY A N 1
ATOM 3497 C CA . GLY A 1 445 ? 34.480 -6.110 -3.602 1.00 15.78 445 GLY A CA 1
ATOM 3498 C C . GLY A 1 445 ? 34.869 -4.619 -3.520 1.00 17.06 445 GLY A C 1
ATOM 3499 O O . GLY A 1 445 ? 35.324 -4.033 -4.530 1.00 18.36 445 GLY A O 1
ATOM 3500 N N . LYS A 1 446 ? 34.691 -3.989 -2.352 1.00 16.01 446 LYS A N 1
ATOM 3501 C CA . LYS A 1 446 ? 34.855 -2.531 -2.210 1.00 17.55 446 LYS A CA 1
ATOM 3502 C C . LYS A 1 446 ? 36.148 -2.234 -1.427 1.00 16.36 446 LYS A C 1
ATOM 3503 O O . LYS A 1 446 ? 36.607 -1.068 -1.405 1.00 18.62 446 LYS A O 1
ATOM 3509 N N . LEU A 1 447 ? 36.731 -3.247 -0.839 1.00 15.56 447 LEU A N 1
ATOM 3510 C CA . LEU A 1 447 ? 38.017 -3.138 -0.181 1.00 14.59 447 LEU A CA 1
ATOM 3511 C C . LEU A 1 447 ? 38.933 -4.132 -0.895 1.00 15.96 447 LEU A C 1
ATOM 3512 O O . LEU A 1 447 ? 38.753 -5.337 -0.770 1.00 15.22 447 LEU A O 1
ATOM 3517 N N . ASN A 1 448 ? 39.909 -3.639 -1.645 1.00 13.74 448 ASN A N 1
ATOM 3518 C CA . ASN A 1 448 ? 40.595 -4.535 -2.620 1.00 13.99 448 ASN A CA 1
ATOM 3519 C C . ASN A 1 448 ? 42.093 -4.760 -2.408 1.00 14.13 448 ASN A C 1
ATOM 3520 O O . ASN A 1 448 ? 42.646 -5.659 -3.011 1.00 15.37 448 ASN A O 1
ATOM 3525 N N . ALA A 1 449 ? 42.772 -3.926 -1.598 1.00 12.51 449 ALA A N 1
ATOM 3526 C CA . ALA A 1 449 ? 44.168 -4.140 -1.271 1.00 13.10 449 ALA A CA 1
ATOM 3527 C C . ALA A 1 449 ? 44.188 -4.083 0.230 1.00 12.73 449 ALA A C 1
ATOM 3528 O O . ALA A 1 449 ? 43.859 -3.051 0.816 1.00 12.58 449 ALA A O 1
ATOM 3530 N N . TYR A 1 450 ? 44.566 -5.192 0.850 1.00 12.61 450 TYR A N 1
ATOM 3531 C CA . TYR A 1 450 ? 44.374 -5.317 2.321 1.00 12.97 450 TYR A CA 1
ATOM 3532 C C . TYR A 1 450 ? 45.545 -5.976 3.018 1.00 12.46 450 TYR A C 1
ATOM 3533 O O . TYR A 1 450 ? 46.041 -7.025 2.553 1.00 12.96 450 TYR A O 1
ATOM 3542 N N . TRP A 1 451 ? 46.004 -5.376 4.129 1.00 10.55 451 TRP A N 1
ATOM 3543 C CA . TRP A 1 451 ? 47.178 -5.888 4.810 1.00 11.33 451 TRP A CA 1
ATOM 3544 C C . TRP A 1 451 ? 46.803 -6.132 6.249 1.00 11.36 451 TRP A C 1
ATOM 3545 O O . TRP A 1 451 ? 46.395 -5.245 6.952 1.00 12.06 451 TRP A O 1
ATOM 3556 N N . VAL A 1 452 ? 46.974 -7.372 6.684 1.00 9.02 452 VAL A N 1
ATOM 3557 C CA . VAL A 1 452 ? 46.714 -7.796 8.084 1.00 10.77 452 VAL A CA 1
ATOM 3558 C C . VAL A 1 452 ? 48.032 -7.967 8.822 1.00 9.60 452 VAL A C 1
ATOM 3559 O O . VAL A 1 452 ? 48.945 -8.647 8.274 1.00 9.76 452 VAL A O 1
ATOM 3563 N N . GLN A 1 453 ? 48.186 -7.397 10.037 1.00 8.51 453 GLN A N 1
ATOM 3564 C CA . GLN A 1 453 ? 49.386 -7.643 10.872 1.00 9.52 453 GLN A CA 1
ATOM 3565 C C . GLN A 1 453 ? 49.051 -7.967 12.301 1.00 8.90 453 GLN A C 1
ATOM 3566 O O . GLN A 1 453 ? 48.166 -7.298 12.931 1.00 7.88 453 GLN A O 1
ATOM 3572 N N . VAL A 1 454 ? 49.765 -8.965 12.804 1.00 9.95 454 VAL A N 1
ATOM 3573 C CA . VAL A 1 454 ? 49.724 -9.358 14.256 1.00 7.97 454 VAL A CA 1
ATOM 3574 C C . VAL A 1 454 ? 48.310 -9.750 14.732 1.00 8.65 454 VAL A C 1
ATOM 3575 O O . VAL A 1 454 ? 47.881 -9.434 15.838 1.00 8.28 454 VAL A O 1
ATOM 3579 N N . ASN A 1 455 ? 47.558 -10.418 13.855 1.00 7.55 455 ASN A N 1
ATOM 3580 C CA . ASN A 1 455 ? 46.262 -10.939 14.264 1.00 7.83 455 ASN A CA 1
ATOM 3581 C C . ASN A 1 455 ? 45.915 -12.142 13.371 1.00 9.30 455 ASN A C 1
ATOM 3582 O O . ASN A 1 455 ? 46.574 -12.421 12.346 1.00 10.87 455 ASN A O 1
ATOM 3587 N N . ASN A 1 456 ? 44.873 -12.890 13.774 1.00 7.28 456 ASN A N 1
ATOM 3588 C CA . ASN A 1 456 ? 44.460 -14.007 12.972 1.00 7.47 456 ASN A CA 1
ATOM 3589 C C . ASN A 1 456 ? 42.943 -13.790 12.778 1.00 7.93 456 ASN A C 1
ATOM 3590 O O . ASN A 1 456 ? 42.129 -14.643 13.147 1.00 8.48 456 ASN A O 1
ATOM 3595 N N . ASN A 1 457 ? 42.586 -12.643 12.154 1.00 7.97 457 ASN A N 1
ATOM 3596 C CA . ASN A 1 457 ? 41.152 -12.306 12.057 1.00 7.50 457 ASN A CA 1
ATOM 3597 C C . ASN A 1 457 ? 40.286 -13.321 11.292 1.00 8.19 457 ASN A C 1
ATOM 3598 O O . ASN A 1 457 ? 39.060 -13.282 11.448 1.00 8.62 457 ASN A O 1
ATOM 3603 N N . MET A 1 458 ? 40.836 -14.180 10.412 1.00 8.06 458 MET A N 1
ATOM 3604 C CA . MET A 1 458 ? 39.961 -15.171 9.797 1.00 9.38 458 MET A CA 1
ATOM 3605 C C . MET A 1 458 ? 39.399 -16.075 10.914 1.00 8.86 458 MET A C 1
ATOM 3606 O O . MET A 1 458 ? 38.185 -16.466 10.853 1.00 11.00 458 MET A O 1
ATOM 3611 N N . GLN A 1 459 ? 40.255 -16.427 11.899 1.00 8.49 459 GLN A N 1
ATOM 3612 C CA . GLN A 1 459 ? 39.770 -17.270 12.996 1.00 8.20 459 GLN A CA 1
ATOM 3613 C C . GLN A 1 459 ? 38.953 -16.444 14.030 1.00 8.64 459 GLN A C 1
ATOM 3614 O O . GLN A 1 459 ? 38.031 -16.989 14.691 1.00 8.80 459 GLN A O 1
ATOM 3620 N N . ALA A 1 460 ? 39.363 -15.190 14.212 1.00 7.67 460 ALA A N 1
ATOM 3621 C CA . ALA A 1 460 ? 38.826 -14.311 15.276 1.00 7.47 460 ALA A CA 1
ATOM 3622 C C . ALA A 1 460 ? 37.569 -13.526 14.979 1.00 7.84 460 ALA A C 1
ATOM 3623 O O . ALA A 1 460 ? 36.855 -13.097 15.917 1.00 7.90 460 ALA A O 1
ATOM 3625 N N . ALA A 1 461 ? 37.261 -13.308 13.699 1.00 8.43 461 ALA A N 1
ATOM 3626 C CA . ALA A 1 461 ? 36.082 -12.478 13.384 1.00 8.35 461 ALA A CA 1
ATOM 3627 C C . ALA A 1 461 ? 34.819 -13.337 13.316 1.00 8.24 461 ALA A C 1
ATOM 3628 O O . ALA A 1 461 ? 34.822 -14.499 12.811 1.00 9.66 461 ALA A O 1
ATOM 3630 N N . ALA A 1 462 ? 33.682 -12.788 13.759 1.00 8.36 462 ALA A N 1
ATOM 3631 C CA . ALA A 1 462 ? 32.451 -13.550 13.728 1.00 8.75 462 ALA A CA 1
ATOM 3632 C C . ALA A 1 462 ? 31.996 -13.801 12.288 1.00 10.28 462 ALA A C 1
ATOM 3633 O O . ALA A 1 462 ? 32.207 -12.944 11.401 1.00 9.12 462 ALA A O 1
ATOM 3635 N N . ASN A 1 463 ? 31.205 -14.892 12.111 1.00 9.52 463 ASN A N 1
ATOM 3636 C CA . ASN A 1 463 ? 30.471 -15.152 10.845 1.00 10.43 463 ASN A CA 1
ATOM 3637 C C . ASN A 1 463 ? 31.414 -15.409 9.670 1.00 10.09 463 ASN A C 1
ATOM 3638 O O . ASN A 1 463 ? 31.209 -14.873 8.542 1.00 11.76 463 ASN A O 1
ATOM 3643 N N . LEU A 1 464 ? 32.383 -16.274 9.931 1.00 11.26 464 LEU A N 1
ATOM 3644 C CA . LEU A 1 464 ? 33.440 -16.650 8.953 1.00 11.02 464 LEU A CA 1
ATOM 3645 C C . LEU A 1 464 ? 32.870 -17.057 7.606 1.00 11.09 464 LEU A C 1
ATOM 3646 O O . LEU A 1 464 ? 33.437 -16.650 6.569 1.00 12.83 464 LEU A O 1
ATOM 3651 N N . MET A 1 465 ? 31.801 -17.845 7.614 1.00 10.91 465 MET A N 1
ATOM 3652 C CA . MET A 1 465 ? 31.360 -18.468 6.343 1.00 12.40 465 MET A CA 1
ATOM 3653 C C . MET A 1 465 ? 30.665 -17.473 5.440 1.00 12.17 465 MET A C 1
ATOM 3654 O O . MET A 1 465 ? 30.564 -17.739 4.218 1.00 13.79 465 MET A O 1
ATOM 3659 N N . GLU A 1 466 ? 30.029 -16.450 6.055 1.00 13.62 466 GLU A N 1
ATOM 3660 C CA . GLU A 1 466 ? 29.228 -15.485 5.303 1.00 12.66 466 GLU A CA 1
ATOM 3661 C C . GLU A 1 466 ? 30.001 -14.227 4.956 1.00 12.46 466 GLU A C 1
ATOM 3662 O O . GLU A 1 466 ? 29.603 -13.549 4.023 1.00 15.80 466 GLU A O 1
ATOM 3668 N N . GLU A 1 467 ? 31.005 -13.817 5.714 1.00 11.64 467 GLU A N 1
ATOM 3669 C CA . GLU A 1 467 ? 31.698 -12.531 5.482 1.00 11.88 467 GLU A CA 1
ATOM 3670 C C . GLU A 1 467 ? 33.193 -12.683 5.285 1.00 12.98 467 GLU A C 1
ATOM 3671 O O . GLU A 1 467 ? 33.629 -12.578 4.144 1.00 14.02 467 GLU A O 1
ATOM 3677 N N . GLY A 1 468 ? 33.981 -13.023 6.332 1.00 11.82 468 GLY A N 1
ATOM 3678 C CA . GLY A 1 468 ? 35.423 -13.172 6.177 1.00 11.41 468 GLY A CA 1
ATOM 3679 C C . GLY A 1 468 ? 35.934 -14.050 5.029 1.00 11.60 468 GLY A C 1
ATOM 3680 O O . GLY A 1 468 ? 36.756 -13.605 4.227 1.00 13.03 468 GLY A O 1
ATOM 3681 N N . LEU A 1 469 ? 35.523 -15.324 5.024 1.00 11.57 469 LEU A N 1
ATOM 3682 C CA . LEU A 1 469 ? 36.096 -16.271 4.028 1.00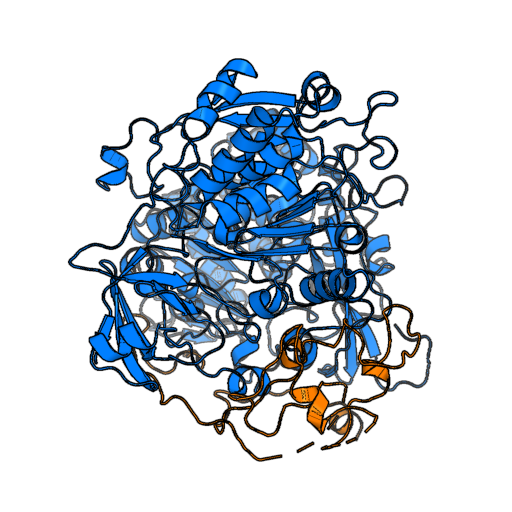 10.73 469 LEU A CA 1
ATOM 3683 C C . LEU A 1 469 ? 35.754 -15.831 2.602 1.00 12.63 469 LEU A C 1
ATOM 3684 O O . LEU A 1 469 ? 36.653 -15.769 1.752 1.00 13.88 469 LEU A O 1
ATOM 3689 N N . PRO A 1 470 ? 34.473 -15.529 2.327 1.00 13.72 470 PRO A N 1
ATOM 3690 C CA . PRO A 1 470 ? 34.164 -15.053 0.935 1.00 14.57 470 PRO A CA 1
ATOM 3691 C C . PRO A 1 470 ? 34.947 -13.797 0.655 1.00 14.38 470 PRO A C 1
ATOM 3692 O O . PRO A 1 470 ? 35.381 -13.582 -0.501 1.00 17.50 470 PRO A O 1
ATOM 3696 N N . GLY A 1 471 ? 35.078 -12.909 1.655 1.00 13.22 471 GLY A N 1
ATOM 3697 C CA . GLY A 1 471 ? 35.800 -11.696 1.381 1.00 11.08 471 GLY A CA 1
ATOM 3698 C C . GLY A 1 471 ? 37.279 -11.879 1.046 1.00 12.48 471 GLY A C 1
ATOM 3699 O O . GLY A 1 471 ? 37.837 -11.227 0.143 1.00 14.34 471 GLY A O 1
ATOM 3700 N N . TY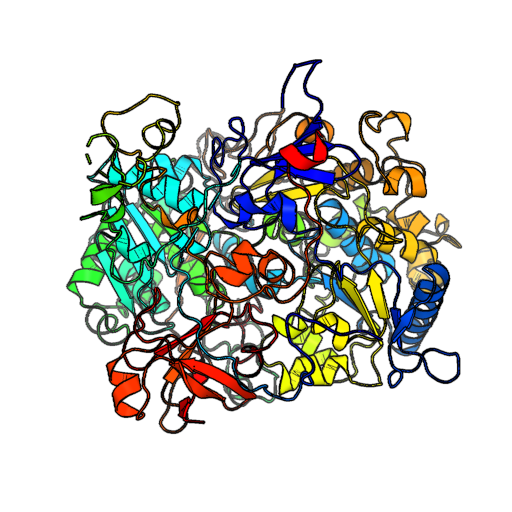R A 1 472 ? 37.918 -12.720 1.821 1.00 12.22 472 TYR A N 1
ATOM 3701 C CA . TYR A 1 472 ? 39.386 -12.960 1.570 1.00 12.17 472 TYR A CA 1
ATOM 3702 C C . TYR A 1 472 ? 39.608 -13.649 0.247 1.00 12.36 472 TYR A C 1
ATOM 3703 O O . TYR A 1 472 ? 40.650 -13.421 -0.419 1.00 12.76 472 TYR A O 1
ATOM 3712 N N . ARG A 1 473 ? 38.684 -14.540 -0.156 1.00 11.68 473 ARG A N 1
ATOM 3713 C CA . ARG A 1 473 ? 38.959 -15.328 -1.382 1.00 12.59 473 ARG A CA 1
ATOM 3714 C C . ARG A 1 473 ? 38.374 -14.672 -2.638 1.00 12.99 473 ARG A C 1
ATOM 3715 O O . ARG A 1 473 ? 38.487 -15.203 -3.765 1.00 16.76 473 ARG A O 1
ATOM 3723 N N . ASN A 1 474 ? 37.691 -13.522 -2.468 1.00 13.53 474 ASN A N 1
ATOM 3724 C CA . ASN A 1 474 ? 37.191 -12.781 -3.619 1.00 14.13 474 ASN A CA 1
ATOM 3725 C C . ASN A 1 474 ? 38.331 -12.419 -4.536 1.00 14.71 474 ASN A C 1
ATOM 3726 O O . ASN A 1 474 ? 39.258 -11.753 -4.140 1.00 13.76 474 ASN A O 1
ATOM 3731 N N . PRO A 1 475 ? 38.241 -12.805 -5.825 1.00 14.78 475 PRO A N 1
ATOM 3732 C CA . PRO A 1 475 ? 39.336 -12.521 -6.739 1.00 16.89 475 PRO A CA 1
ATOM 3733 C C . PRO A 1 475 ? 39.495 -11.035 -7.069 1.00 16.32 475 PRO A C 1
ATOM 3734 O O . PRO A 1 475 ? 40.549 -10.620 -7.638 1.00 16.21 475 PRO A O 1
ATOM 3738 N N . ALA A 1 476 ? 38.533 -10.202 -6.672 1.00 15.55 476 ALA A N 1
ATOM 3739 C CA . ALA A 1 476 ? 38.749 -8.741 -6.782 1.00 14.74 476 ALA A CA 1
ATOM 3740 C C . ALA A 1 476 ? 39.742 -8.187 -5.755 1.00 14.61 476 ALA A C 1
ATOM 3741 O O . ALA A 1 476 ? 40.128 -7.031 -5.885 1.00 15.46 476 ALA A O 1
ATOM 3743 N N . ASN A 1 477 ? 40.102 -8.994 -4.726 1.00 13.13 477 ASN A N 1
ATOM 3744 C CA . ASN A 1 477 ? 40.879 -8.522 -3.587 1.00 12.55 477 ASN A CA 1
ATOM 3745 C C . ASN A 1 477 ? 42.272 -9.180 -3.580 1.00 12.46 477 ASN A C 1
ATOM 3746 O O . ASN A 1 477 ? 42.391 -10.338 -3.991 1.00 12.87 477 ASN A O 1
ATOM 3751 N N . PHE A 1 478 ? 43.255 -8.468 -3.045 1.00 12.25 478 PHE A N 1
ATOM 3752 C CA . PHE A 1 478 ? 44.634 -8.960 -2.843 1.00 12.11 478 PHE A CA 1
ATOM 3753 C C . PHE A 1 478 ? 44.888 -8.820 -1.348 1.00 12.63 478 PHE A C 1
ATOM 3754 O O . PHE A 1 478 ? 44.812 -7.681 -0.786 1.00 11.66 478 PHE A O 1
ATOM 3762 N N . ILE A 1 479 ? 45.130 -9.967 -0.677 1.00 11.67 479 ILE A N 1
ATOM 3763 C CA . ILE A 1 479 ? 45.235 -9.977 0.796 1.00 11.12 479 ILE A CA 1
ATOM 3764 C C . ILE A 1 479 ? 46.681 -10.299 1.207 1.00 11.85 479 ILE A C 1
ATOM 3765 O O . ILE A 1 479 ? 47.229 -11.355 0.823 1.00 11.46 479 ILE A O 1
ATOM 3770 N N . VAL A 1 480 ? 47.261 -9.412 2.057 1.00 11.01 480 VAL A N 1
ATOM 3771 C CA . VAL A 1 480 ? 48.655 -9.628 2.518 1.00 11.32 480 VAL A CA 1
ATOM 3772 C C . VAL A 1 480 ? 48.539 -9.878 4.039 1.00 10.27 480 VAL A C 1
ATOM 3773 O O . VAL A 1 480 ? 47.768 -9.208 4.733 1.00 11.26 480 VAL A O 1
ATOM 3777 N N . VAL A 1 481 ? 49.199 -10.928 4.550 1.00 9.58 481 VAL A N 1
ATOM 3778 C CA . VAL A 1 481 ? 49.201 -11.181 5.992 1.00 10.53 481 VAL A CA 1
ATOM 3779 C C . VAL A 1 481 ? 50.621 -11.259 6.464 1.00 11.27 481 VAL A C 1
ATOM 3780 O O . VAL A 1 481 ? 51.394 -12.026 5.918 1.00 10.78 481 VAL A O 1
ATOM 3784 N N . SER A 1 482 ? 50.951 -10.487 7.508 1.00 9.99 482 SER A N 1
ATOM 3785 C CA . SER A 1 482 ? 52.269 -10.631 8.192 1.00 9.83 482 SER A CA 1
ATOM 3786 C C . SER A 1 482 ? 52.020 -11.466 9.444 1.00 9.73 482 SER A C 1
ATOM 3787 O O . SER A 1 482 ? 51.140 -11.155 10.244 1.00 9.91 482 SER A O 1
ATOM 3790 N N . ASP A 1 483 ? 52.765 -12.543 9.533 1.00 9.25 483 ASP A N 1
ATOM 3791 C CA . ASP A 1 483 ? 52.659 -13.469 10.757 1.00 9.91 483 ASP A CA 1
ATOM 3792 C C . ASP A 1 483 ? 53.996 -14.147 11.058 1.00 10.21 483 ASP A C 1
ATOM 3793 O O . ASP A 1 483 ? 54.935 -13.988 10.286 1.00 10.57 483 ASP A O 1
ATOM 3798 N N . ALA A 1 484 ? 54.111 -14.703 12.268 1.00 9.98 484 ALA A N 1
ATOM 3799 C CA . ALA A 1 484 ? 55.296 -15.379 12.684 1.00 9.22 484 ALA A CA 1
ATOM 3800 C C . ALA A 1 484 ? 55.057 -16.866 12.382 1.00 9.56 484 ALA A C 1
ATOM 3801 O O . ALA A 1 484 ? 55.997 -17.652 12.285 1.00 9.92 484 ALA A O 1
ATOM 3803 N N . TYR A 1 485 ? 53.790 -17.255 12.229 1.00 9.64 485 TYR A N 1
ATOM 3804 C CA . TYR A 1 485 ? 53.422 -18.673 11.983 1.00 10.22 485 TYR A CA 1
ATOM 3805 C C . TYR A 1 485 ? 52.345 -18.852 10.918 1.00 10.76 485 TYR A C 1
ATOM 3806 O O . TYR A 1 485 ? 51.617 -17.929 10.678 1.00 9.77 485 TYR A O 1
ATOM 3815 N N . PRO A 1 486 ? 52.244 -20.027 10.290 1.00 10.51 486 PRO A N 1
ATOM 3816 C CA . PRO A 1 486 ? 51.072 -20.371 9.442 1.00 11.81 486 PRO A CA 1
ATOM 3817 C C . PRO A 1 486 ? 49.813 -20.270 10.362 1.00 13.45 486 PRO A C 1
ATOM 3818 O O . PRO A 1 486 ? 49.838 -20.595 11.600 1.00 13.69 486 PRO A O 1
ATOM 3822 N N . THR A 1 487 ? 48.775 -19.692 9.824 1.00 11.48 487 THR A N 1
ATOM 3823 C CA . THR A 1 487 ? 47.495 -19.557 10.497 1.00 10.81 487 THR A CA 1
ATOM 3824 C C . THR A 1 487 ? 46.406 -19.708 9.442 1.00 11.48 487 THR A C 1
ATOM 3825 O O . THR A 1 487 ? 46.655 -19.665 8.235 1.00 10.65 487 THR A O 1
ATOM 3829 N N . VAL A 1 488 ? 45.156 -19.818 9.885 1.00 10.71 488 VAL A N 1
ATOM 3830 C CA . VAL A 1 488 ? 44.096 -19.851 8.868 1.00 10.86 488 VAL A CA 1
ATOM 3831 C C . VAL A 1 488 ? 43.924 -18.513 8.146 1.00 9.66 488 VAL A C 1
ATOM 3832 O O . VAL A 1 488 ? 43.500 -18.467 6.979 1.00 10.84 488 VAL A O 1
ATOM 3836 N N . THR A 1 489 ? 44.289 -17.424 8.821 1.00 8.93 489 THR A N 1
ATOM 3837 C CA . THR A 1 489 ? 44.267 -16.150 8.117 1.00 9.16 489 THR A CA 1
ATOM 3838 C C . THR A 1 489 ? 45.350 -16.109 7.030 1.00 11.45 489 THR A C 1
ATOM 3839 O O . THR A 1 489 ? 45.068 -15.639 5.902 1.00 10.97 489 THR A O 1
ATOM 3843 N N . ALA A 1 490 ? 46.531 -16.639 7.332 1.00 10.02 490 ALA A N 1
ATOM 3844 C CA . ALA A 1 490 ? 47.561 -16.656 6.269 1.00 11.33 490 ALA A CA 1
ATOM 3845 C C . ALA A 1 490 ? 47.152 -17.611 5.135 1.00 12.17 490 ALA A C 1
ATOM 3846 O O . ALA A 1 490 ? 47.355 -17.296 3.947 1.00 12.23 490 ALA A O 1
ATOM 3848 N N . LEU A 1 491 ? 46.485 -18.728 5.469 1.00 11.68 491 LEU A N 1
ATOM 3849 C CA . LEU A 1 491 ? 46.035 -19.704 4.407 1.00 12.41 491 LEU A CA 1
ATOM 3850 C C . LEU A 1 491 ? 45.000 -19.053 3.473 1.00 12.05 491 LEU A C 1
ATOM 3851 O O . LEU A 1 491 ? 44.892 -19.486 2.298 1.00 13.69 491 LEU A O 1
ATOM 3856 N N . ALA A 1 492 ? 44.192 -18.078 3.992 1.00 11.52 492 ALA A N 1
ATOM 3857 C CA . ALA A 1 492 ? 43.168 -17.410 3.203 1.00 12.98 492 ALA A CA 1
ATOM 3858 C C . ALA A 1 492 ? 43.709 -16.173 2.488 1.00 12.81 492 ALA A C 1
ATOM 3859 O O . ALA A 1 492 ? 42.953 -15.541 1.752 1.00 14.79 492 ALA A O 1
ATOM 3861 N N . ALA A 1 493 ? 45.018 -15.934 2.653 1.00 12.87 493 ALA A N 1
ATOM 3862 C CA . ALA A 1 493 ? 45.706 -14.751 2.071 1.00 13.11 493 ALA A CA 1
ATOM 3863 C C . ALA A 1 493 ? 46.319 -15.041 0.719 1.00 13.10 493 ALA A C 1
ATOM 3864 O O . ALA A 1 493 ? 46.270 -16.158 0.236 1.00 14.40 493 ALA A O 1
ATOM 3866 N N . ASP A 1 494 ? 46.919 -14.017 0.123 1.00 11.76 494 ASP A N 1
ATOM 3867 C CA . ASP A 1 494 ? 47.561 -14.185 -1.176 1.00 12.03 494 ASP A CA 1
ATOM 3868 C C . ASP A 1 494 ? 49.104 -13.998 -1.114 1.00 12.35 494 ASP A C 1
ATOM 3869 O O . ASP A 1 494 ? 49.812 -14.470 -2.018 1.00 14.66 494 ASP A O 1
ATOM 3874 N N . LEU A 1 495 ? 49.554 -13.304 -0.050 1.00 11.77 495 LEU A N 1
ATOM 3875 C CA . LEU A 1 495 ? 50.959 -12.996 0.154 1.00 12.36 495 LEU A CA 1
ATOM 3876 C C . LEU A 1 495 ? 51.173 -13.020 1.676 1.00 11.87 495 LEU A C 1
ATOM 3877 O O . LEU A 1 495 ? 50.383 -12.381 2.406 1.00 12.09 495 LEU A O 1
ATOM 3882 N N . VAL A 1 496 ? 52.135 -13.853 2.110 1.00 12.12 496 VAL A N 1
ATOM 3883 C CA . VAL A 1 496 ? 52.415 -14.036 3.535 1.00 12.01 496 VAL A CA 1
ATOM 3884 C C . VAL A 1 496 ? 53.813 -13.560 3.851 1.00 11.80 496 VAL A C 1
ATOM 3885 O O . VAL A 1 496 ? 54.784 -14.014 3.232 1.00 13.33 496 VAL A O 1
ATOM 3889 N N . LEU A 1 497 ? 53.943 -12.672 4.838 1.00 10.85 497 LEU A N 1
ATOM 3890 C CA . LEU A 1 497 ? 55.269 -12.031 5.095 1.00 10.70 497 LEU A CA 1
ATOM 3891 C C . LEU A 1 497 ? 55.777 -12.517 6.482 1.00 10.45 497 LEU A C 1
ATOM 3892 O O . LEU A 1 497 ? 55.069 -12.375 7.450 1.00 11.04 497 LEU A O 1
ATOM 3897 N N . PRO A 1 498 ? 56.998 -13.046 6.541 1.00 10.85 498 PRO A N 1
ATOM 3898 C CA . PRO A 1 498 ? 57.472 -13.634 7.792 1.00 10.71 498 PRO A CA 1
ATOM 3899 C C . PRO A 1 498 ? 57.933 -12.518 8.737 1.00 11.33 498 PRO A C 1
ATOM 3900 O O . PRO A 1 498 ? 58.761 -11.658 8.362 1.00 12.93 498 PRO A O 1
ATOM 3904 N N . SER A 1 499 ? 57.387 -12.521 9.945 1.00 11.21 499 SER A N 1
ATOM 3905 C CA . SER A 1 499 ? 57.556 -11.394 10.851 1.00 10.37 499 SER A CA 1
ATOM 3906 C C . SER A 1 499 ? 58.320 -11.726 12.088 1.00 11.39 499 SER A C 1
ATOM 3907 O O . SER A 1 499 ? 58.228 -12.838 12.586 1.00 12.07 499 SER A O 1
ATOM 3910 N N . ALA A 1 500 ? 59.132 -10.765 12.570 1.00 12.42 500 ALA A N 1
ATOM 3911 C CA . ALA A 1 500 ? 59.857 -10.906 13.851 1.00 10.19 500 ALA A CA 1
ATOM 3912 C C . ALA A 1 500 ? 58.912 -10.641 14.974 1.00 10.96 500 ALA A C 1
ATOM 3913 O O . ALA A 1 500 ? 58.167 -9.633 14.866 1.00 12.53 500 ALA A O 1
ATOM 3915 N N . MET A 1 501 ? 58.990 -11.436 16.076 1.00 9.40 501 MET A N 1
ATOM 3916 C CA . MET A 1 501 ? 57.993 -11.283 17.176 1.00 9.06 501 MET A CA 1
ATOM 3917 C C . MET A 1 501 ? 58.684 -11.055 18.534 1.00 9.07 501 MET A C 1
ATOM 3918 O O . MET A 1 501 ? 59.882 -11.343 18.682 1.00 10.33 501 MET A O 1
ATOM 3923 N N . TRP A 1 502 ? 57.915 -10.503 19.463 1.00 7.39 502 TRP A N 1
ATOM 3924 C CA . TRP A 1 502 ? 58.223 -10.220 20.828 1.00 7.92 502 TRP A CA 1
ATOM 3925 C C . TRP A 1 502 ? 59.705 -9.769 20.923 1.00 7.97 502 TRP A C 1
ATOM 3926 O O . TRP A 1 502 ? 60.013 -8.782 20.330 1.00 9.83 502 TRP A O 1
ATOM 3937 N N . VAL A 1 503 ? 60.596 -10.494 21.643 1.00 8.40 503 VAL A N 1
ATOM 3938 C CA . VAL A 1 503 ? 61.950 -9.966 21.901 1.00 9.09 503 VAL A CA 1
ATOM 3939 C C . VAL A 1 503 ? 62.946 -10.086 20.731 1.00 10.09 503 VAL A C 1
ATOM 3940 O O . VAL A 1 503 ? 64.137 -9.797 20.891 1.00 11.76 503 VAL A O 1
ATOM 3944 N N . GLU A 1 504 ? 62.461 -10.518 19.546 1.00 11.06 504 GLU A N 1
ATOM 3945 C CA . GLU A 1 504 ? 63.226 -10.367 18.305 1.00 11.94 504 GLU A CA 1
ATOM 3946 C C . GLU A 1 504 ? 63.194 -8.931 17.777 1.00 12.04 504 GLU A C 1
ATOM 3947 O O . GLU A 1 504 ? 63.795 -8.657 16.723 1.00 12.25 504 GLU A O 1
ATOM 3953 N N . LYS A 1 505 ? 62.499 -8.020 18.505 1.00 11.02 505 LYS A N 1
ATOM 3954 C CA . LYS A 1 505 ? 62.518 -6.591 18.133 1.00 12.57 505 LYS A CA 1
ATOM 3955 C C . LYS A 1 505 ? 62.419 -5.754 19.414 1.00 11.21 505 LYS A C 1
ATOM 3956 O O . LYS A 1 505 ? 61.915 -6.249 20.423 1.00 11.67 505 LYS A O 1
ATOM 3962 N N . GLU A 1 506 ? 62.838 -4.498 19.339 1.00 10.30 506 GLU A N 1
ATOM 3963 C CA . GLU A 1 506 ? 62.665 -3.544 20.402 1.00 10.61 506 GLU A CA 1
ATOM 3964 C C . GLU A 1 506 ? 61.194 -3.166 20.448 1.00 10.21 506 GLU A C 1
ATOM 3965 O O . GLU A 1 506 ? 60.563 -2.896 19.404 1.00 10.71 506 GLU A O 1
ATOM 3971 N N . GLY A 1 507 ? 60.593 -3.087 21.639 1.00 10.54 507 GLY A N 1
ATOM 3972 C CA . GLY A 1 507 ? 59.119 -2.931 21.689 1.00 9.48 507 GLY A CA 1
ATOM 3973 C C . GLY A 1 507 ? 58.642 -2.084 22.876 1.00 10.96 507 GLY A C 1
ATOM 3974 O O . GLY A 1 507 ? 59.422 -1.730 23.776 1.00 10.11 507 GLY A O 1
ATOM 3975 N N . ALA A 1 508 ? 57.360 -1.716 22.842 1.00 8.77 508 ALA A N 1
ATOM 3976 C CA . ALA A 1 508 ? 56.678 -1.091 23.966 1.00 9.03 508 ALA A CA 1
ATOM 3977 C C . ALA A 1 508 ? 55.248 -1.582 23.924 1.00 9.50 508 ALA A C 1
ATOM 3978 O O . ALA A 1 508 ? 54.629 -1.587 22.873 1.00 8.79 508 ALA A O 1
ATOM 3980 N N . TYR A 1 509 ? 54.770 -2.033 25.086 1.00 9.70 509 TYR A N 1
ATOM 3981 C CA . TYR A 1 509 ? 53.320 -2.309 25.272 1.00 8.87 509 TYR A CA 1
ATOM 3982 C C . TYR A 1 509 ? 52.742 -1.511 26.439 1.00 9.62 509 TYR A C 1
ATOM 3983 O O . TYR A 1 509 ? 53.448 -1.394 27.479 1.00 10.29 509 TYR A O 1
ATOM 3992 N N . GLY A 1 510 ? 51.441 -1.107 26.347 1.00 9.26 510 GLY A N 1
ATOM 3993 C CA . GLY A 1 510 ? 50.815 -0.309 27.452 1.00 9.35 510 GLY A CA 1
ATOM 3994 C C . GLY A 1 510 ? 49.692 -1.158 28.012 1.00 10.85 510 GLY A C 1
ATOM 3995 O O . GLY A 1 510 ? 48.770 -1.479 27.285 1.00 8.67 510 GLY A O 1
ATOM 3996 N N . ASN A 1 511 ? 49.767 -1.501 29.307 1.00 8.98 511 ASN A N 1
ATOM 3997 C CA . ASN A 1 511 ? 48.757 -2.439 29.895 1.00 7.89 511 ASN A CA 1
ATOM 3998 C C . ASN A 1 511 ? 47.476 -1.727 30.390 1.00 8.18 511 ASN A C 1
ATOM 3999 O O . ASN A 1 511 ? 47.214 -0.531 30.114 1.00 9.55 511 ASN A O 1
ATOM 4004 N N . ALA A 1 512 ? 46.672 -2.474 31.179 1.00 8.33 512 ALA A N 1
ATOM 4005 C CA . ALA A 1 512 ? 45.321 -2.081 31.518 1.00 8.46 512 ALA A CA 1
ATOM 4006 C C . ALA A 1 512 ? 45.317 -0.925 32.528 1.00 10.98 512 ALA A C 1
ATOM 4007 O O . ALA A 1 512 ? 44.283 -0.274 32.629 1.00 13.16 512 ALA A O 1
ATOM 4009 N N . GLU A 1 513 ? 46.437 -0.664 33.250 1.00 9.16 513 GLU A N 1
ATOM 4010 C CA . GLU A 1 513 ? 46.461 0.448 34.211 1.00 7.83 513 GLU A CA 1
ATOM 4011 C C . GLU A 1 513 ? 47.419 1.556 33.727 1.00 8.83 513 GLU A C 1
ATOM 4012 O O . GLU A 1 513 ? 47.973 2.289 34.572 1.00 9.49 513 GLU A O 1
ATOM 4018 N N . ARG A 1 514 ? 47.470 1.755 32.401 1.00 7.78 514 ARG A N 1
ATOM 4019 C CA . ARG A 1 514 ? 48.209 2.900 31.778 1.00 8.54 514 ARG A CA 1
ATOM 4020 C C . ARG A 1 514 ? 49.716 2.757 31.956 1.00 7.88 514 ARG A C 1
ATOM 4021 O O . ARG A 1 514 ? 50.452 3.754 31.818 1.00 8.58 514 ARG A O 1
ATOM 4029 N N . ARG A 1 515 ? 50.165 1.553 32.223 1.00 7.73 515 ARG A N 1
ATOM 4030 C CA . ARG A 1 515 ? 51.620 1.310 32.369 1.00 8.34 515 ARG A CA 1
ATOM 4031 C C . ARG A 1 515 ? 52.246 0.941 31.011 1.00 7.30 515 ARG A C 1
ATOM 4032 O O . ARG A 1 515 ? 52.055 -0.154 30.486 1.00 9.62 515 ARG A O 1
ATOM 4040 N N . THR A 1 516 ? 53.097 1.853 30.516 1.00 8.06 516 THR A N 1
ATOM 4041 C CA . THR A 1 516 ? 53.830 1.565 29.288 1.00 7.76 516 THR A CA 1
ATOM 4042 C C . THR A 1 516 ? 55.140 0.917 29.658 1.00 7.92 516 THR A C 1
ATOM 4043 O O . THR A 1 516 ? 55.868 1.450 30.534 1.00 8.98 516 THR A O 1
ATOM 4047 N N . GLN A 1 517 ? 55.429 -0.243 29.022 1.00 8.54 517 GLN A N 1
ATOM 4048 C CA . GLN A 1 517 ? 56.638 -1.012 29.367 1.00 9.62 517 GLN A CA 1
ATOM 4049 C C . GLN A 1 517 ? 57.398 -1.299 28.111 1.00 8.45 517 GLN A C 1
ATOM 4050 O O . GLN A 1 517 ? 56.836 -1.810 27.143 1.00 8.97 517 GLN A O 1
ATOM 4056 N N . PHE A 1 518 ? 58.679 -0.987 28.133 1.00 8.57 518 PHE A N 1
ATOM 4057 C CA . PHE A 1 518 ? 59.566 -1.226 26.981 1.00 8.39 518 PHE A CA 1
ATOM 4058 C C . PHE A 1 518 ? 60.327 -2.533 27.088 1.00 8.03 518 PHE A C 1
ATOM 4059 O O . PHE A 1 518 ? 60.462 -3.185 28.151 1.00 9.38 518 PHE A O 1
ATOM 4067 N N . TRP A 1 519 ? 60.837 -2.975 25.944 1.00 9.51 519 TRP A N 1
ATOM 4068 C CA . TRP A 1 519 ? 61.918 -3.976 25.977 1.00 8.56 519 TRP A CA 1
ATOM 4069 C C . TRP A 1 519 ? 62.911 -3.713 24.865 1.00 10.60 519 TRP A C 1
ATOM 4070 O O . TRP A 1 519 ? 62.520 -3.245 23.781 1.00 10.04 519 TRP A O 1
ATOM 4081 N N . HIS A 1 520 ? 64.139 -4.189 25.058 1.00 8.59 520 HIS A N 1
ATOM 4082 C CA . HIS A 1 520 ? 65.125 -4.203 23.978 1.00 11.39 520 HIS A CA 1
ATOM 4083 C C . HIS A 1 520 ? 64.940 -5.452 23.106 1.00 10.96 520 HIS A C 1
ATOM 4084 O O . HIS A 1 520 ? 64.398 -6.487 23.537 1.00 10.96 520 HIS A O 1
ATOM 4091 N N . GLN A 1 521 ? 65.465 -5.364 21.846 1.00 12.58 521 GLN A N 1
ATOM 4092 C CA . GLN A 1 521 ? 65.588 -6.561 21.026 1.00 11.21 521 GLN A CA 1
ATOM 4093 C C . GLN A 1 521 ? 66.696 -7.417 21.682 1.00 12.54 521 GLN A C 1
ATOM 4094 O O . GLN A 1 521 ? 67.838 -6.967 21.875 1.00 11.84 521 GLN A O 1
ATOM 4100 N N . LEU A 1 522 ? 66.325 -8.638 22.082 1.00 11.07 522 LEU A N 1
ATOM 4101 C CA . LEU A 1 522 ? 67.260 -9.516 22.833 1.00 11.24 522 LEU A CA 1
ATOM 4102 C C . LEU A 1 522 ? 67.823 -10.669 21.982 1.00 11.96 522 LEU A C 1
ATOM 4103 O O . LEU A 1 522 ? 68.873 -11.273 22.307 1.00 12.76 522 LEU A O 1
ATOM 4108 N N . VAL A 1 523 ? 67.150 -10.938 20.873 1.00 10.90 523 VAL A N 1
ATOM 4109 C CA . VAL A 1 523 ? 67.600 -12.031 19.979 1.00 11.82 523 VAL A CA 1
ATOM 4110 C C . VAL A 1 523 ? 67.300 -11.610 18.531 1.00 12.96 523 VAL A C 1
ATOM 4111 O O . VAL A 1 523 ? 66.616 -10.594 18.291 1.00 12.03 523 VAL A O 1
ATOM 4115 N N . ASP A 1 524 ? 67.823 -12.407 17.577 1.00 12.26 524 ASP A N 1
ATOM 4116 C CA . ASP A 1 524 ? 67.532 -12.203 16.167 1.00 14.33 524 ASP A CA 1
ATOM 4117 C C . ASP A 1 524 ? 66.549 -13.240 15.675 1.00 13.27 524 ASP A C 1
ATOM 4118 O O . ASP A 1 524 ? 66.671 -14.437 15.989 1.00 13.91 524 ASP A O 1
ATOM 4123 N N . ALA A 1 525 ? 65.621 -12.766 14.843 1.00 12.28 525 ALA A N 1
ATOM 4124 C CA . ALA A 1 525 ? 64.594 -13.625 14.250 1.00 12.32 525 ALA A CA 1
ATOM 4125 C C . ALA A 1 525 ? 65.212 -14.649 13.309 1.00 11.59 525 ALA A C 1
ATOM 4126 O O . ALA A 1 525 ? 66.303 -14.439 12.763 1.00 13.72 525 ALA A O 1
ATOM 4128 N N . PRO A 1 526 ? 64.508 -15.750 13.060 1.00 13.64 526 PRO A N 1
ATOM 4129 C CA . PRO A 1 526 ? 65.054 -16.828 12.177 1.00 13.26 526 PRO A CA 1
ATOM 4130 C C . PRO A 1 526 ? 64.879 -16.421 10.709 1.00 15.32 526 PRO A C 1
ATOM 4131 O O . PRO A 1 526 ? 63.944 -15.650 10.346 1.00 13.04 526 PRO A O 1
ATOM 4135 N N . GLY A 1 527 ? 65.774 -16.901 9.854 1.00 14.33 527 GLY A N 1
ATOM 4136 C CA . GLY A 1 527 ? 65.526 -16.853 8.399 1.00 15.39 527 GLY A CA 1
ATOM 4137 C C . GLY A 1 527 ? 65.515 -15.376 7.988 1.00 17.37 527 GLY A C 1
ATOM 4138 O O . GLY A 1 527 ? 66.335 -14.592 8.509 1.00 16.36 527 GLY A O 1
ATOM 4139 N N . GLU A 1 528 ? 64.571 -14.982 7.128 1.00 15.80 528 GLU A N 1
ATOM 4140 C CA . GLU A 1 528 ? 64.510 -13.590 6.664 1.00 14.63 528 GLU A CA 1
ATOM 4141 C C . GLU A 1 528 ? 63.328 -12.936 7.365 1.00 13.93 528 GLU A C 1
ATOM 4142 O O . GLU A 1 528 ? 62.758 -11.919 6.881 1.00 13.80 528 GLU A O 1
ATOM 4148 N N . ALA A 1 529 ? 62.882 -13.492 8.495 1.00 12.20 529 ALA A N 1
ATOM 4149 C CA . ALA A 1 529 ? 61.756 -12.778 9.217 1.00 12.16 529 ALA A CA 1
ATOM 4150 C C . ALA A 1 529 ? 62.185 -11.376 9.704 1.00 13.03 529 ALA A C 1
ATOM 4151 O O . ALA A 1 529 ? 63.315 -11.202 10.203 1.00 13.02 529 ALA A O 1
ATOM 4153 N N . ARG A 1 530 ? 61.308 -10.369 9.514 1.00 11.36 530 ARG A N 1
ATOM 4154 C CA . ARG A 1 530 ? 61.616 -8.978 9.886 1.00 11.51 530 ARG A CA 1
ATOM 4155 C C . ARG A 1 530 ? 60.392 -8.361 10.581 1.00 11.65 530 ARG A C 1
ATOM 4156 O O . ARG A 1 530 ? 59.238 -8.800 10.415 1.00 11.70 530 ARG A O 1
ATOM 4164 N N . SER A 1 531 ? 60.671 -7.391 11.442 1.00 11.01 531 SER A N 1
ATOM 4165 C CA . SER A 1 531 ? 59.547 -6.806 12.230 1.00 12.31 531 SER A CA 1
ATOM 4166 C C . SER A 1 531 ? 58.473 -6.214 11.388 1.00 11.92 531 SER A C 1
ATOM 4167 O O . SER A 1 531 ? 58.746 -5.694 10.269 1.00 11.89 531 SER A O 1
ATOM 4170 N N . ASP A 1 532 ? 57.261 -6.188 11.955 1.00 10.33 532 ASP A N 1
ATOM 4171 C CA . ASP A 1 532 ? 56.169 -5.455 11.299 1.00 10.77 532 ASP A CA 1
ATOM 4172 C C . ASP A 1 532 ? 56.553 -3.984 11.087 1.00 10.22 532 ASP A C 1
ATOM 4173 O O . ASP A 1 532 ? 56.239 -3.353 10.066 1.00 11.44 532 ASP A O 1
ATOM 4178 N N . LEU A 1 533 ? 57.278 -3.431 12.073 1.00 10.84 533 LEU A N 1
ATOM 4179 C CA . LEU A 1 533 ? 57.821 -2.066 11.976 1.00 10.31 533 LEU A CA 1
ATOM 4180 C C . LEU A 1 533 ? 58.656 -1.861 10.725 1.00 10.53 533 LEU A C 1
ATOM 4181 O O . LEU A 1 533 ? 58.369 -0.919 9.925 1.00 11.47 533 LEU A O 1
ATOM 4186 N N . TRP A 1 534 ? 59.640 -2.742 10.496 1.00 11.61 534 TRP A N 1
ATOM 4187 C CA . TRP A 1 534 ? 60.508 -2.646 9.329 1.00 11.99 534 TRP A CA 1
ATOM 4188 C C . TRP A 1 534 ? 59.639 -2.715 8.070 1.00 12.42 534 TRP A C 1
ATOM 4189 O O . TRP A 1 534 ? 59.883 -2.004 7.101 1.00 12.05 534 TRP A O 1
ATOM 4200 N N . GLN A 1 535 ? 58.647 -3.615 8.056 1.00 11.18 535 GLN A N 1
ATOM 4201 C CA . GLN A 1 535 ? 57.857 -3.775 6.825 1.00 10.93 535 GLN A CA 1
ATOM 4202 C C . GLN A 1 535 ? 57.060 -2.547 6.442 1.00 10.93 535 GLN A C 1
ATOM 4203 O O . GLN A 1 535 ? 56.984 -2.251 5.254 1.00 12.68 535 GLN A O 1
ATOM 4209 N N . LEU A 1 536 ? 56.480 -1.858 7.445 1.00 10.75 536 LEU A N 1
ATOM 4210 C CA . LEU A 1 536 ? 55.591 -0.706 7.163 1.00 10.58 536 LEU A CA 1
ATOM 4211 C C . LEU A 1 536 ? 56.474 0.394 6.618 1.00 12.55 536 LEU A C 1
ATOM 4212 O O . LEU A 1 536 ? 56.128 1.043 5.657 1.00 13.75 536 LEU A O 1
ATOM 4217 N N . VAL A 1 537 ? 57.623 0.581 7.266 1.00 11.96 537 VAL A N 1
ATOM 4218 C CA . VAL A 1 537 ? 58.513 1.701 6.924 1.00 12.02 537 VAL A CA 1
ATOM 4219 C C . VAL A 1 537 ? 59.176 1.456 5.580 1.00 13.91 537 VAL A C 1
ATOM 4220 O O . VAL A 1 537 ? 59.277 2.363 4.710 1.00 14.95 537 VAL A O 1
ATOM 4224 N N . GLU A 1 538 ? 59.533 0.188 5.328 1.00 12.89 538 GLU A N 1
ATOM 4225 C CA . GLU A 1 538 ? 60.164 -0.148 4.052 1.00 14.22 538 GLU A CA 1
ATOM 4226 C C . GLU A 1 538 ? 59.130 0.017 2.899 1.00 13.98 538 GLU A C 1
ATOM 4227 O O . GLU A 1 538 ? 59.457 0.491 1.781 1.00 14.55 538 GLU A O 1
ATOM 4233 N N . PHE A 1 539 ? 57.891 -0.413 3.151 1.00 13.67 539 PHE A N 1
ATOM 4234 C CA . PHE A 1 539 ? 56.882 -0.309 2.080 1.00 15.20 539 PHE A CA 1
ATOM 4235 C C . PHE A 1 539 ? 56.598 1.113 1.689 1.00 14.64 539 PHE A C 1
ATOM 4236 O O . PHE A 1 539 ? 56.351 1.392 0.489 1.00 14.45 539 PHE A O 1
ATOM 4244 N N . ALA A 1 540 ? 56.657 2.035 2.673 1.00 13.05 540 ALA A N 1
ATOM 4245 C CA . ALA A 1 540 ? 56.421 3.462 2.423 1.00 15.54 540 ALA A CA 1
ATOM 4246 C C . ALA A 1 540 ? 57.370 4.040 1.385 1.00 15.56 540 ALA A C 1
ATOM 4247 O O . ALA A 1 540 ? 57.025 5.040 0.744 1.00 17.24 540 ALA A O 1
ATOM 4249 N N . LYS A 1 541 ? 58.557 3.424 1.214 1.00 15.62 541 LYS A N 1
ATOM 4250 C CA . LYS A 1 541 ? 59.497 3.884 0.197 1.00 15.90 541 LYS A CA 1
ATOM 4251 C C . LYS A 1 541 ? 58.985 3.758 -1.240 1.00 16.40 541 LYS A C 1
ATOM 4252 O O . LYS A 1 541 ? 59.473 4.422 -2.125 1.00 17.77 541 LYS A O 1
ATOM 4258 N N . ARG A 1 542 ? 58.041 2.844 -1.447 1.00 15.44 542 ARG A N 1
ATOM 4259 C CA . ARG A 1 542 ? 57.584 2.513 -2.795 1.00 17.81 542 ARG A CA 1
ATOM 4260 C C . ARG A 1 542 ? 56.571 3.562 -3.338 1.00 17.80 542 ARG A C 1
ATOM 4261 O O . ARG A 1 542 ? 56.120 3.387 -4.475 1.00 17.84 542 ARG A O 1
ATOM 4269 N N . PHE A 1 543 ? 56.220 4.626 -2.593 1.00 17.72 543 PHE A N 1
ATOM 4270 C CA . PHE A 1 543 ? 55.136 5.538 -3.024 1.00 17.52 543 PHE A CA 1
ATOM 4271 C C . PHE A 1 543 ? 55.621 6.966 -3.004 1.00 18.61 543 PHE A C 1
ATOM 4272 O O . PHE A 1 543 ? 56.015 7.450 -1.933 1.00 17.66 543 PHE A O 1
ATOM 4280 N N . LYS A 1 544 ? 55.554 7.628 -4.156 1.00 19.14 544 LYS A N 1
ATOM 4281 C CA . LYS A 1 544 ? 55.782 9.077 -4.178 1.00 20.48 544 LYS A CA 1
ATOM 4282 C C . LYS A 1 544 ? 54.520 9.805 -3.787 1.00 20.02 544 LYS A C 1
ATOM 4283 O O . LYS A 1 544 ? 53.413 9.344 -4.089 1.00 19.89 544 LYS A O 1
ATOM 4289 N N . VAL A 1 545 ? 54.664 11.013 -3.240 1.00 22.20 545 VAL A N 1
ATOM 4290 C CA . VAL A 1 545 ? 53.448 11.814 -2.905 1.00 23.66 545 VAL A CA 1
ATOM 4291 C C . VAL A 1 545 ? 52.475 12.053 -4.115 1.00 24.08 545 VAL A C 1
ATOM 4292 O O . VAL A 1 545 ? 51.220 11.983 -3.963 1.00 23.84 545 VAL A O 1
ATOM 4296 N N . GLU A 1 546 ? 52.998 12.279 -5.308 1.00 23.07 546 GLU A N 1
ATOM 4297 C CA . GLU A 1 546 ? 52.117 12.386 -6.506 1.00 23.65 546 GLU A CA 1
ATOM 4298 C C . GLU A 1 546 ? 51.225 11.198 -6.768 1.00 23.77 546 GLU A C 1
ATOM 4299 O O . GLU A 1 546 ? 50.185 11.323 -7.423 1.00 24.59 546 GLU A O 1
ATOM 4305 N N . GLU A 1 547 ? 51.651 10.032 -6.331 1.00 22.38 547 GLU A N 1
ATOM 4306 C CA . GLU A 1 547 ? 50.873 8.822 -6.517 1.00 23.59 547 GLU A CA 1
ATOM 4307 C C . GLU A 1 547 ? 49.796 8.636 -5.490 1.00 23.00 547 GLU A C 1
ATOM 4308 O O . GLU A 1 547 ? 48.892 7.747 -5.643 1.00 25.47 547 GLU A O 1
ATOM 4314 N N . VAL A 1 548 ? 49.908 9.347 -4.367 1.00 20.66 548 VAL A N 1
ATOM 4315 C CA . VAL A 1 548 ? 48.986 9.068 -3.237 1.00 18.00 548 VAL A CA 1
ATOM 4316 C C . VAL A 1 548 ? 48.230 10.309 -2.738 1.00 18.91 548 VAL A C 1
ATOM 4317 O O . VAL A 1 548 ? 47.200 10.154 -2.068 1.00 19.57 548 VAL A O 1
ATOM 4321 N N . TRP A 1 549 ? 48.725 11.509 -3.065 1.00 17.10 549 TRP A N 1
ATOM 4322 C CA . TRP A 1 549 ? 48.020 12.731 -2.698 1.00 17.34 549 TRP A CA 1
ATOM 4323 C C . TRP A 1 549 ? 47.533 13.439 -3.946 1.00 18.03 549 TRP A C 1
ATOM 4324 O O . TRP A 1 549 ? 48.280 13.491 -4.958 1.00 20.03 549 TRP A O 1
ATOM 4335 N N . PRO A 1 550 ? 46.380 14.155 -3.860 1.00 19.08 550 PRO A N 1
ATOM 4336 C CA . PRO A 1 550 ? 45.903 14.893 -4.971 1.00 19.34 550 PRO A CA 1
ATOM 4337 C C . PRO A 1 550 ? 46.714 16.198 -5.260 1.00 19.82 550 PRO A C 1
ATOM 4338 O O . PRO A 1 550 ? 47.338 16.750 -4.358 1.00 19.75 550 PRO A O 1
ATOM 4342 N N . PRO A 1 551 ? 46.703 16.671 -6.499 1.00 20.71 551 PRO A N 1
ATOM 4343 C CA . PRO A 1 551 ? 47.521 17.861 -6.816 1.00 21.63 551 PRO A CA 1
ATOM 4344 C C . PRO A 1 551 ? 47.240 19.062 -5.908 1.00 21.86 551 PRO A C 1
ATOM 4345 O O . PRO A 1 551 ? 48.185 19.803 -5.564 1.00 22.25 551 PRO A O 1
ATOM 4349 N N . GLU A 1 552 ? 45.963 19.346 -5.589 1.00 21.78 552 GLU A N 1
ATOM 4350 C CA . GLU A 1 552 ? 45.644 20.582 -4.843 1.00 22.18 552 GLU A CA 1
ATOM 4351 C C . GLU A 1 552 ? 46.186 20.474 -3.389 1.00 21.89 552 GLU A C 1
ATOM 4352 O O . GLU A 1 552 ? 46.436 21.540 -2.769 1.00 23.99 552 GLU A O 1
ATOM 4358 N N . LEU A 1 553 ? 46.451 19.254 -2.939 1.00 20.52 553 LEU A N 1
ATOM 4359 C CA . LEU A 1 553 ? 47.056 19.022 -1.611 1.00 21.68 553 LEU A CA 1
ATOM 4360 C C . LEU A 1 553 ? 48.562 19.308 -1.670 1.00 22.45 553 LEU A C 1
ATOM 4361 O O . LEU A 1 553 ? 49.090 20.114 -0.875 1.00 21.57 553 LEU A O 1
ATOM 4366 N N . ILE A 1 554 ? 49.248 18.663 -2.619 1.00 20.44 554 ILE A N 1
ATOM 4367 C CA . ILE A 1 554 ? 50.657 18.909 -2.845 1.00 22.07 554 ILE A CA 1
ATOM 4368 C C . ILE A 1 554 ? 50.951 20.393 -3.091 1.00 23.22 554 ILE A C 1
ATOM 4369 O O . ILE A 1 554 ? 52.033 20.846 -2.655 1.00 22.56 554 ILE A O 1
ATOM 4374 N N . ALA A 1 555 ? 50.068 21.155 -3.788 1.00 22.53 555 ALA A N 1
ATOM 4375 C CA . ALA A 1 555 ? 50.308 22.565 -4.060 1.00 23.66 555 ALA A CA 1
ATOM 4376 C C . ALA A 1 555 ? 50.481 23.382 -2.767 1.00 23.69 555 ALA A C 1
ATOM 4377 O O . ALA A 1 555 ? 50.950 24.545 -2.821 1.00 25.08 555 ALA A O 1
ATOM 4379 N N . LYS A 1 556 ? 49.916 22.848 -1.682 1.00 23.71 556 LYS A N 1
ATOM 4380 C CA . LYS A 1 556 ? 49.951 23.493 -0.354 1.00 23.76 556 LYS A CA 1
ATOM 4381 C C . LYS A 1 556 ? 51.290 23.303 0.299 1.00 24.87 556 LYS A C 1
ATOM 4382 O O . LYS A 1 556 ? 51.623 24.057 1.190 1.00 27.29 556 LYS A O 1
ATOM 4388 N N . LYS A 1 557 ? 52.025 22.278 -0.100 1.00 26.03 557 LYS A N 1
ATOM 4389 C CA . LYS A 1 557 ? 53.335 21.964 0.486 1.00 27.57 557 LYS A CA 1
ATOM 4390 C C . LYS A 1 557 ? 54.217 21.505 -0.656 1.00 26.37 557 LYS A C 1
ATOM 4391 O O . LYS A 1 557 ? 54.572 20.331 -0.687 1.00 23.81 557 LYS A O 1
ATOM 4397 N N . PRO A 1 558 ? 54.575 22.438 -1.559 1.00 25.74 558 PRO A N 1
ATOM 4398 C CA . PRO A 1 558 ? 55.313 22.049 -2.789 1.00 27.57 558 PRO A CA 1
ATOM 4399 C C . PRO A 1 558 ? 56.724 21.523 -2.550 1.00 28.51 558 PRO A C 1
ATOM 4400 O O . PRO A 1 558 ? 57.295 20.883 -3.438 1.00 28.84 558 PRO A O 1
ATOM 4404 N N . GLU A 1 559 ? 57.253 21.705 -1.334 1.00 29.17 559 GLU A N 1
ATOM 4405 C CA . GLU A 1 559 ? 58.552 21.116 -0.967 1.00 29.46 559 GLU A CA 1
ATOM 4406 C C . GLU A 1 559 ? 58.460 19.590 -0.980 1.00 27.58 559 GLU A C 1
ATOM 4407 O O . GLU A 1 559 ? 59.473 18.885 -1.015 1.00 28.96 559 GLU A O 1
ATOM 4413 N N . TYR A 1 560 ? 57.249 19.045 -0.911 1.00 24.15 560 TYR A N 1
ATOM 4414 C CA . TYR A 1 560 ? 57.131 17.586 -0.958 1.00 22.23 560 TYR A CA 1
ATOM 4415 C C . TYR A 1 560 ? 57.075 16.946 -2.367 1.00 21.87 560 TYR A C 1
ATOM 4416 O O . TYR A 1 560 ? 57.073 15.698 -2.468 1.00 22.54 560 TYR A O 1
ATOM 4425 N N . LYS A 1 561 ? 57.021 17.757 -3.411 1.00 23.69 561 LYS A N 1
ATOM 4426 C CA . LYS A 1 561 ? 57.104 17.249 -4.768 1.00 25.63 561 LYS A CA 1
ATOM 4427 C C . LYS A 1 561 ? 58.204 16.256 -4.943 1.00 26.18 561 LYS A C 1
ATOM 4428 O O . LYS A 1 561 ? 59.367 16.530 -4.619 1.00 25.62 561 LYS A O 1
ATOM 4434 N N . GLY A 1 562 ? 57.818 15.068 -5.406 1.00 27.08 562 GLY A N 1
ATOM 4435 C CA . GLY A 1 562 ? 58.838 14.108 -5.794 1.00 28.81 562 GLY A CA 1
ATOM 4436 C C . GLY A 1 562 ? 59.299 13.224 -4.632 1.00 27.76 562 GLY A C 1
ATOM 4437 O O . GLY A 1 562 ? 60.000 12.227 -4.887 1.00 30.18 562 GLY A O 1
ATOM 4438 N N . LYS A 1 563 ? 58.958 13.592 -3.387 1.00 25.33 563 LYS A N 1
ATOM 4439 C CA . LYS A 1 563 ? 59.378 12.787 -2.235 1.00 23.12 563 LYS A CA 1
ATOM 4440 C C . LYS A 1 563 ? 58.509 11.551 -2.059 1.00 21.78 563 LYS A C 1
ATOM 4441 O O . LYS A 1 563 ? 57.417 11.463 -2.624 1.00 22.03 563 LYS A O 1
ATOM 4447 N N . THR A 1 564 ? 59.007 10.570 -1.289 1.00 20.14 564 THR A N 1
ATOM 4448 C CA . THR A 1 564 ? 58.261 9.347 -1.028 1.00 18.57 564 THR A CA 1
ATOM 4449 C C . THR A 1 564 ? 57.532 9.455 0.315 1.00 17.97 564 THR A C 1
ATOM 4450 O O . THR A 1 564 ? 57.807 10.346 1.114 1.00 16.47 564 THR A O 1
ATOM 4454 N N . LEU A 1 565 ? 56.624 8.509 0.599 1.00 16.21 565 LEU A N 1
ATOM 4455 C CA . LEU A 1 565 ? 56.000 8.510 1.914 1.00 16.11 565 LEU A CA 1
ATOM 4456 C C . LEU A 1 565 ? 57.024 8.206 2.992 1.00 15.31 565 LEU A C 1
ATOM 4457 O O . LEU A 1 565 ? 56.860 8.628 4.129 1.00 16.03 565 LEU A O 1
ATOM 4462 N N . TYR A 1 566 ? 58.089 7.479 2.650 1.00 14.89 566 TYR A N 1
ATOM 4463 C CA . TYR A 1 566 ? 59.147 7.204 3.631 1.00 15.84 566 TYR A CA 1
ATOM 4464 C C . TYR A 1 566 ? 59.756 8.570 4.059 1.00 15.97 566 TYR A C 1
ATOM 4465 O O . TYR A 1 566 ? 59.912 8.856 5.242 1.00 16.49 566 TYR A O 1
ATOM 4474 N N . ASP A 1 567 ? 60.012 9.435 3.101 1.00 16.15 567 ASP A N 1
ATOM 4475 C CA . ASP A 1 567 ? 60.547 10.775 3.412 1.00 19.22 567 ASP A CA 1
ATOM 4476 C C . ASP A 1 567 ? 59.563 11.589 4.264 1.00 19.23 567 ASP A C 1
ATOM 4477 O O . ASP A 1 567 ? 59.959 12.212 5.275 1.00 21.09 567 ASP A O 1
ATOM 4482 N N . VAL A 1 568 ? 58.301 11.623 3.821 1.00 18.45 568 VAL A N 1
ATOM 4483 C CA . VAL A 1 568 ? 57.270 12.458 4.446 1.00 19.05 568 VAL A CA 1
ATOM 4484 C C . VAL A 1 568 ? 56.951 12.028 5.865 1.00 17.30 568 VAL A C 1
ATOM 4485 O O . VAL A 1 568 ? 56.831 12.877 6.778 1.00 18.56 568 VAL A O 1
ATOM 4489 N N . LEU A 1 569 ? 56.869 10.705 6.070 1.00 15.86 569 LEU A N 1
ATOM 4490 C CA . LEU A 1 569 ? 56.363 10.186 7.324 1.00 15.92 569 LEU A CA 1
ATOM 4491 C C . LEU A 1 569 ? 57.478 9.883 8.303 1.00 15.60 569 LEU A C 1
ATOM 4492 O O . LEU A 1 569 ? 57.276 9.936 9.527 1.00 15.17 569 LEU A O 1
ATOM 4497 N N . TYR A 1 570 ? 58.621 9.412 7.777 1.00 15.56 570 TYR A N 1
ATOM 4498 C CA . TYR A 1 570 ? 59.618 8.775 8.690 1.00 16.20 570 TYR A CA 1
ATOM 4499 C C . TYR A 1 570 ? 60.963 9.522 8.645 1.00 16.61 570 TYR A C 1
ATOM 4500 O O . TYR A 1 570 ? 61.695 9.587 9.632 1.00 17.87 570 TYR A O 1
ATOM 4509 N N . ARG A 1 571 ? 61.283 10.179 7.538 1.00 18.17 571 ARG A N 1
ATOM 4510 C CA . ARG A 1 571 ? 62.558 10.930 7.502 1.00 20.41 571 ARG A CA 1
ATOM 4511 C C . ARG A 1 571 ? 62.256 12.429 7.424 1.00 22.19 571 ARG A C 1
ATOM 4512 O O . ARG A 1 571 ? 62.680 13.107 6.484 1.00 22.29 571 ARG A O 1
ATOM 4520 N N . ASN A 1 572 ? 61.518 12.937 8.418 1.00 19.68 572 ASN A N 1
ATOM 4521 C CA . ASN A 1 572 ? 60.841 14.235 8.323 1.00 19.99 572 ASN A CA 1
ATOM 4522 C C . ASN A 1 572 ? 61.449 15.289 9.270 1.00 21.10 572 ASN A C 1
ATOM 4523 O O . ASN A 1 572 ? 60.841 16.355 9.553 1.00 24.67 572 ASN A O 1
ATOM 4528 N N . GLY A 1 573 ? 62.637 14.985 9.807 1.00 20.50 573 GLY A N 1
ATOM 4529 C CA . GLY A 1 573 ? 63.329 15.967 10.694 1.00 20.95 573 GLY A CA 1
ATOM 4530 C C . GLY A 1 573 ? 62.941 15.681 12.121 1.00 21.23 573 GLY A C 1
ATOM 4531 O O . GLY A 1 573 ? 63.505 16.284 13.028 1.00 23.82 573 GLY A O 1
ATOM 4532 N N . GLN A 1 574 ? 61.945 14.821 12.326 1.00 18.74 574 GLN A N 1
ATOM 4533 C CA . GLN A 1 574 ? 61.418 14.543 13.673 1.00 18.66 574 GLN A CA 1
ATOM 4534 C C . GLN A 1 574 ? 61.582 13.077 14.020 1.00 15.94 574 GLN A C 1
ATOM 4535 O O . GLN A 1 574 ? 62.307 12.723 14.984 1.00 17.57 574 GLN A O 1
ATOM 4541 N N . VAL A 1 575 ? 60.907 12.213 13.255 1.00 15.34 575 VAL A N 1
ATOM 4542 C CA . VAL A 1 575 ? 61.052 10.754 13.415 1.00 14.76 575 VAL A CA 1
ATOM 4543 C C . VAL A 1 575 ? 62.518 10.248 13.229 1.00 15.09 575 VAL A C 1
ATOM 4544 O O . VAL A 1 575 ? 62.921 9.245 13.847 1.00 15.70 575 VAL A O 1
ATOM 4548 N N . ASP A 1 576 ? 63.315 11.024 12.479 1.00 15.89 576 ASP A N 1
ATOM 4549 C CA . ASP A 1 576 ? 64.744 10.704 12.294 1.00 17.60 576 ASP A CA 1
ATOM 4550 C C . ASP A 1 576 ? 65.747 11.525 13.007 1.00 17.66 576 ASP A C 1
ATOM 4551 O O . ASP A 1 576 ? 66.904 11.579 12.633 1.00 20.27 576 ASP A O 1
ATOM 4556 N N . LYS A 1 577 ? 65.333 12.154 14.081 1.00 17.79 577 LYS A N 1
ATOM 4557 C CA . LYS A 1 577 ? 66.184 13.133 14.704 1.00 19.84 577 LYS A CA 1
ATOM 4558 C C . LYS A 1 577 ? 67.157 12.526 15.707 1.00 19.52 577 LYS A C 1
ATOM 4559 O O . LYS A 1 577 ? 68.151 13.226 16.140 1.00 21.51 577 LYS A O 1
ATOM 4565 N N . PHE A 1 578 ? 66.990 11.245 16.053 1.00 18.47 578 PHE A N 1
ATOM 4566 C CA . PHE A 1 578 ? 67.945 10.628 17.013 1.00 18.54 578 PHE A CA 1
ATOM 4567 C C . PHE A 1 578 ? 68.901 9.728 16.239 1.00 19.11 578 PHE A C 1
ATOM 4568 O O . PHE A 1 578 ? 68.465 8.794 15.600 1.00 20.70 578 PHE A O 1
ATOM 4576 N N . PRO A 1 579 ? 70.201 10.022 16.264 1.00 19.95 579 PRO A N 1
ATOM 4577 C CA . PRO A 1 579 ? 71.101 9.293 15.385 1.00 22.35 579 PRO A CA 1
ATOM 4578 C C . PRO A 1 579 ? 71.412 7.854 15.922 1.00 23.92 579 PRO A C 1
ATOM 4579 O O . PRO A 1 579 ? 71.107 7.510 17.086 1.00 21.42 579 PRO A O 1
ATOM 4583 N N . LEU A 1 580 ? 72.060 7.043 15.094 1.00 25.41 580 LEU A N 1
ATOM 4584 C CA . LEU A 1 580 ? 72.580 5.749 15.533 1.00 26.52 580 LEU A CA 1
ATOM 4585 C C . LEU A 1 580 ? 73.410 5.724 16.855 1.00 28.41 580 LEU A C 1
ATOM 4586 O O . LEU A 1 580 ? 73.323 4.752 17.610 1.00 27.64 580 LEU A O 1
ATOM 4591 N N . LYS A 1 581 ? 74.222 6.748 17.147 1.00 30.09 581 LYS A N 1
ATOM 4592 C CA . LYS A 1 581 ? 74.925 6.830 18.450 1.00 31.87 581 LYS A CA 1
ATOM 4593 C C . LYS A 1 581 ? 73.994 6.745 19.691 1.00 31.35 581 LYS A C 1
ATOM 4594 O O . LYS A 1 581 ? 74.452 6.364 20.789 1.00 31.86 581 LYS A O 1
ATOM 4600 N N . ASP A 1 582 ? 72.689 7.045 19.539 1.00 28.88 582 ASP A N 1
ATOM 4601 C CA . ASP A 1 582 ? 71.736 6.996 20.680 1.00 27.34 582 ASP A CA 1
ATOM 4602 C C . ASP A 1 582 ? 71.286 5.573 20.996 1.00 25.28 582 ASP A C 1
ATOM 4603 O O . ASP A 1 582 ? 70.644 5.323 22.023 1.00 23.86 582 ASP A O 1
ATOM 4608 N N . VAL A 1 583 ? 71.562 4.663 20.062 1.00 22.86 583 VAL A N 1
ATOM 4609 C CA . VAL A 1 583 ? 71.168 3.255 20.208 1.00 22.74 583 VAL A CA 1
ATOM 4610 C C . VAL A 1 583 ? 72.102 2.618 21.232 1.00 21.91 583 VAL A C 1
ATOM 4611 O O . VAL A 1 583 ? 73.326 2.785 21.139 1.00 23.03 583 VAL A O 1
ATOM 4615 N N . ASN A 1 584 ? 71.549 1.870 22.196 1.00 22.47 584 ASN A N 1
ATOM 4616 C CA . ASN A 1 584 ? 72.388 1.262 23.251 1.00 20.68 584 ASN A CA 1
ATOM 4617 C C . ASN A 1 584 ? 73.176 0.118 22.587 1.00 21.90 584 ASN A C 1
ATOM 4618 O O . ASN A 1 584 ? 72.567 -0.771 22.025 1.00 20.15 584 ASN A O 1
ATOM 4623 N N . ALA A 1 585 ? 74.518 0.174 22.573 1.00 21.93 585 ALA A N 1
ATOM 4624 C CA . ALA A 1 585 ? 75.286 -0.796 21.810 1.00 23.64 585 ALA A CA 1
ATOM 4625 C C . ALA A 1 585 ? 75.285 -2.193 22.441 1.00 24.09 585 ALA A C 1
ATOM 4626 O O . ALA A 1 585 ? 75.806 -3.127 21.845 1.00 25.14 585 ALA A O 1
ATOM 4628 N N . GLU A 1 586 ? 74.733 -2.334 23.639 1.00 22.89 586 GLU A N 1
ATOM 4629 C CA . GLU A 1 586 ? 74.594 -3.677 24.210 1.00 22.84 586 GLU A CA 1
ATOM 4630 C C . GLU A 1 586 ? 73.531 -4.608 23.564 1.00 19.49 586 GLU A C 1
ATOM 4631 O O . GLU A 1 586 ? 73.485 -5.808 23.917 1.00 19.64 586 GLU A O 1
ATOM 4637 N N . TYR A 1 587 ? 72.637 -4.076 22.729 1.00 16.53 587 TYR A N 1
ATOM 4638 C CA . TYR A 1 587 ? 71.529 -4.868 22.117 1.00 15.62 587 TYR A CA 1
ATOM 4639 C C . TYR A 1 587 ? 71.511 -4.556 20.627 1.00 15.90 587 TYR A C 1
ATOM 4640 O O . TYR A 1 587 ? 71.821 -3.424 20.213 1.00 17.07 587 TYR A O 1
ATOM 4649 N N . HIS A 1 588 ? 71.100 -5.530 19.843 1.00 14.97 588 HIS A N 1
ATOM 4650 C CA . HIS A 1 588 ? 70.872 -5.296 18.472 1.00 14.95 588 HIS A CA 1
ATOM 4651 C C . HIS A 1 588 ? 69.682 -4.309 18.316 1.00 14.82 588 HIS A C 1
ATOM 4652 O O . HIS A 1 588 ? 68.871 -4.106 19.273 1.00 14.32 588 HIS A O 1
ATOM 4659 N N . ASN A 1 589 ? 69.584 -3.721 17.124 1.00 15.08 589 ASN A N 1
ATOM 4660 C CA . ASN A 1 589 ? 68.365 -2.972 16.755 1.00 13.81 589 ASN A CA 1
ATOM 4661 C C . ASN A 1 589 ? 68.292 -3.022 15.249 1.00 15.31 589 ASN A C 1
ATOM 4662 O O . ASN A 1 589 ? 68.885 -2.186 14.555 1.00 16.73 589 ASN A O 1
ATOM 4667 N N . ALA A 1 590 ? 67.626 -4.072 14.762 1.00 14.95 590 ALA A N 1
ATOM 4668 C CA . ALA A 1 590 ? 67.625 -4.409 13.334 1.00 15.67 590 ALA A CA 1
ATOM 4669 C C . ALA A 1 590 ? 67.072 -3.257 12.486 1.00 14.02 590 ALA A C 1
ATOM 4670 O O . ALA A 1 590 ? 67.609 -2.961 11.405 1.00 15.21 590 ALA A O 1
ATOM 4672 N N . GLU A 1 591 ? 65.994 -2.570 12.948 1.00 13.72 591 GLU A N 1
ATOM 4673 C CA . GLU A 1 591 ? 65.432 -1.486 12.125 1.00 13.10 591 GLU A CA 1
ATOM 4674 C C . GLU A 1 591 ? 66.269 -0.258 12.144 1.00 14.02 591 GLU A C 1
ATOM 4675 O O . GLU A 1 591 ? 66.398 0.426 11.083 1.00 15.09 591 GLU A O 1
ATOM 4681 N N . ALA A 1 592 ? 66.889 0.064 13.279 1.00 15.01 592 ALA A N 1
ATOM 4682 C CA . ALA A 1 592 ? 67.784 1.238 13.285 1.00 15.72 592 ALA A CA 1
ATOM 4683 C C . ALA A 1 592 ? 68.987 1.012 12.335 1.00 18.00 592 ALA A C 1
ATOM 4684 O O . ALA A 1 592 ? 69.454 1.908 11.599 1.00 19.48 592 ALA A O 1
ATOM 4686 N N . LYS A 1 593 ? 69.521 -0.188 12.327 1.00 16.07 593 LYS A N 1
ATOM 4687 C CA . LYS A 1 593 ? 70.550 -0.503 11.342 1.00 16.93 593 LYS A CA 1
ATOM 4688 C C . LYS A 1 593 ? 70.084 -0.427 9.901 1.00 16.27 593 LYS A C 1
ATOM 4689 O O . LYS A 1 593 ? 70.803 0.087 9.049 1.00 17.08 593 LYS A O 1
ATOM 4695 N N . ALA A 1 594 ? 68.880 -0.906 9.618 1.00 16.08 594 ALA A N 1
ATOM 4696 C CA . ALA A 1 594 ? 68.386 -0.903 8.249 1.00 16.61 594 ALA A CA 1
ATOM 4697 C C . ALA A 1 594 ? 68.121 0.496 7.708 1.00 18.17 594 ALA A C 1
ATOM 4698 O O . ALA A 1 594 ? 68.422 0.751 6.536 1.00 18.54 594 ALA A O 1
ATOM 4700 N N . PHE A 1 595 ? 67.574 1.396 8.542 1.00 15.90 595 PHE A N 1
ATOM 4701 C CA . PHE A 1 595 ? 67.232 2.736 8.103 1.00 16.46 595 PHE A CA 1
ATOM 4702 C C . PHE A 1 595 ? 68.244 3.835 8.432 1.00 18.51 595 PHE A C 1
ATOM 4703 O O . PHE A 1 595 ? 68.189 4.942 7.830 1.00 19.62 595 PHE A O 1
ATOM 4711 N N . GLY A 1 596 ? 69.131 3.543 9.393 1.00 17.84 596 GLY A N 1
ATOM 4712 C CA . GLY A 1 596 ? 70.257 4.408 9.656 1.00 19.16 596 GLY A CA 1
ATOM 4713 C C . GLY A 1 596 ? 70.053 5.474 10.706 1.00 18.75 596 GLY A C 1
ATOM 4714 O O . GLY A 1 596 ? 70.833 6.420 10.778 1.00 20.35 596 GLY A O 1
ATOM 4715 N N . PHE A 1 597 ? 68.990 5.363 11.519 1.00 18.15 597 PHE A N 1
ATOM 4716 C CA . PHE A 1 597 ? 68.804 6.274 12.635 1.00 16.75 597 PHE A CA 1
ATOM 4717 C C . PHE A 1 597 ? 67.952 5.494 13.691 1.00 15.86 597 PHE A C 1
ATOM 4718 O O . PHE A 1 597 ? 67.435 4.430 13.403 1.00 15.29 597 PHE A O 1
ATOM 4726 N N . TYR A 1 598 ? 67.763 6.079 14.851 1.00 15.81 598 TYR A N 1
ATOM 4727 C CA . TYR A 1 598 ? 66.994 5.394 15.946 1.00 15.06 598 TYR A CA 1
ATOM 4728 C C . TYR A 1 598 ? 65.494 5.554 15.712 1.00 14.37 598 TYR A C 1
ATOM 4729 O O . TYR A 1 598 ? 64.863 6.449 16.301 1.00 14.32 598 TYR A O 1
ATOM 4738 N N . LEU A 1 599 ? 64.937 4.694 14.862 1.00 14.46 599 LEU A N 1
ATOM 4739 C CA . LEU A 1 599 ? 63.594 4.844 14.366 1.00 13.46 599 LEU A CA 1
ATOM 4740 C C . LEU A 1 599 ? 62.567 4.755 15.515 1.00 14.55 599 LEU A C 1
ATOM 4741 O O . LEU A 1 599 ? 61.582 5.515 15.578 1.00 13.87 599 LEU A O 1
ATOM 4746 N N . GLN A 1 600 ? 62.783 3.852 16.455 1.00 11.87 600 GLN A N 1
ATOM 4747 C CA . GLN A 1 600 ? 61.732 3.635 17.470 1.00 12.11 600 GLN A CA 1
ATOM 4748 C C . GLN A 1 600 ? 61.660 4.859 18.387 1.00 12.83 600 GLN A C 1
ATOM 4749 O O . GLN A 1 600 ? 60.577 5.297 18.774 1.00 13.82 600 GLN A O 1
ATOM 4755 N N . LYS A 1 601 ? 62.814 5.385 18.744 1.00 14.14 601 LYS A N 1
ATOM 4756 C CA . LYS A 1 601 ? 62.868 6.570 19.599 1.00 12.10 601 LYS A CA 1
ATOM 4757 C C . LYS A 1 601 ? 62.261 7.792 18.889 1.00 12.77 601 LYS A C 1
ATOM 4758 O O . LYS A 1 601 ? 61.450 8.556 19.497 1.00 14.39 601 LYS A O 1
ATOM 4764 N N . GLY A 1 602 ? 62.556 7.967 17.604 1.00 13.06 602 GLY A N 1
ATOM 4765 C CA . GLY A 1 602 ? 61.922 9.097 16.879 1.00 13.48 602 GLY A CA 1
ATOM 4766 C C . GLY A 1 602 ? 60.424 8.929 16.757 1.00 13.80 602 GLY A C 1
ATOM 4767 O O . GLY A 1 602 ? 59.682 9.906 16.902 1.00 14.90 602 GLY A O 1
ATOM 4768 N N . LEU A 1 603 ? 59.965 7.710 16.448 1.00 12.33 603 LEU A N 1
ATOM 4769 C CA . LEU A 1 603 ? 58.509 7.535 16.390 1.00 11.91 603 LEU A CA 1
ATOM 4770 C C . LEU A 1 603 ? 57.844 7.828 17.728 1.00 12.15 603 LEU A C 1
ATOM 4771 O O . LEU A 1 603 ? 56.785 8.517 17.809 1.00 11.66 603 LEU A O 1
ATOM 4776 N N . PHE A 1 604 ? 58.399 7.255 18.785 1.00 11.32 604 PHE A N 1
ATOM 4777 C CA . PHE A 1 604 ? 57.797 7.434 20.120 1.00 11.15 604 PHE A CA 1
ATOM 4778 C C . PHE A 1 604 ? 57.792 8.896 20.514 1.00 11.54 604 PHE A C 1
ATOM 4779 O O . PHE A 1 604 ? 56.795 9.376 21.015 1.00 12.10 604 PHE A O 1
ATOM 4787 N N . GLU A 1 605 ? 58.888 9.596 20.295 1.00 12.20 605 GLU A N 1
ATOM 4788 C CA . GLU A 1 605 ? 58.911 11.024 20.745 1.00 14.78 605 GLU A CA 1
ATOM 4789 C C . GLU A 1 605 ? 57.964 11.942 19.906 1.00 15.10 605 GLU A C 1
ATOM 4790 O O . GLU A 1 605 ? 57.397 12.925 20.400 1.00 15.27 605 GLU A O 1
ATOM 4796 N N . GLU A 1 606 ? 57.845 11.646 18.612 1.00 13.90 606 GLU A N 1
ATOM 4797 C CA . GLU A 1 606 ? 56.879 12.388 17.809 1.00 13.80 606 GLU A CA 1
ATOM 4798 C C . GLU A 1 606 ? 55.459 12.070 18.263 1.00 13.26 606 GLU A C 1
ATOM 4799 O O . GLU A 1 606 ? 54.648 12.986 18.483 1.00 13.65 606 GLU A O 1
ATOM 4805 N N . TYR A 1 607 ? 55.176 10.807 18.416 1.00 12.46 607 TYR A N 1
ATOM 4806 C CA . TYR A 1 607 ? 53.865 10.405 18.946 1.00 12.86 607 TYR A CA 1
ATOM 4807 C C . TYR A 1 607 ? 53.587 11.058 20.300 1.00 12.87 607 TYR A C 1
ATOM 4808 O O . TYR A 1 607 ? 52.466 11.569 20.547 1.00 12.55 607 TYR A O 1
ATOM 4817 N N . ALA A 1 608 ? 54.588 11.037 21.197 1.00 13.63 608 ALA A N 1
ATOM 4818 C CA . ALA A 1 608 ? 54.360 11.624 22.511 1.00 12.42 608 ALA A CA 1
ATOM 4819 C C . ALA A 1 608 ? 54.044 13.108 22.513 1.00 14.43 608 ALA A C 1
ATOM 4820 O O . ALA A 1 608 ? 53.524 13.533 23.534 1.00 15.18 608 ALA A O 1
ATOM 4822 N N . THR A 1 609 ? 54.287 13.851 21.416 1.00 13.56 609 THR A N 1
ATOM 4823 C CA . THR A 1 609 ? 53.947 15.242 21.349 1.00 14.46 609 THR A CA 1
ATOM 4824 C C . THR A 1 609 ? 52.434 15.439 21.386 1.00 14.43 609 THR A C 1
ATOM 4825 O O . THR A 1 609 ? 51.943 16.512 21.734 1.00 16.79 609 THR A O 1
ATOM 4829 N N . PHE A 1 610 ? 51.674 14.449 20.939 1.00 13.81 610 PHE A N 1
ATOM 4830 C CA . PHE A 1 610 ? 50.207 14.617 21.000 1.00 15.26 610 PHE A CA 1
ATOM 4831 C C . PHE A 1 610 ? 49.692 14.703 22.441 1.00 15.58 610 PHE A C 1
ATOM 4832 O O . PHE A 1 610 ? 48.775 15.499 22.723 1.00 19.57 610 PHE A O 1
ATOM 4840 N N . GLY A 1 611 ? 50.250 13.837 23.319 1.00 14.15 611 GLY A N 1
ATOM 4841 C CA . GLY A 1 611 ? 49.706 13.693 24.688 1.00 12.94 611 GLY A CA 1
ATOM 4842 C C . GLY A 1 611 ? 50.335 14.603 25.718 1.00 16.02 611 GLY A C 1
ATOM 4843 O O . GLY A 1 611 ? 49.695 14.915 26.730 1.00 15.51 611 GLY A O 1
ATOM 4844 N N . ARG A 1 612 ? 51.558 15.086 25.486 1.00 14.13 612 ARG A N 1
ATOM 4845 C CA . ARG A 1 612 ? 52.224 15.912 26.466 1.00 16.77 612 ARG A CA 1
ATOM 4846 C C . ARG A 1 612 ? 51.552 17.206 26.656 1.00 17.41 612 ARG A C 1
ATOM 4847 O O . ARG A 1 612 ? 51.378 17.975 25.685 1.00 20.35 612 ARG A O 1
ATOM 4855 N N . GLY A 1 613 ? 51.169 17.520 27.907 1.00 18.24 613 GLY A N 1
ATOM 4856 C CA . GLY A 1 613 ? 50.481 18.780 28.155 1.00 18.65 613 GLY A CA 1
ATOM 4857 C C . GLY A 1 613 ? 49.008 18.680 27.825 1.00 19.09 613 GLY A C 1
ATOM 4858 O O . GLY A 1 613 ? 48.281 19.629 28.011 1.00 21.13 613 GLY A O 1
ATOM 4859 N N . HIS A 1 614 ? 48.562 17.542 27.340 1.00 18.08 614 HIS A N 1
ATOM 4860 C CA . HIS A 1 614 ? 47.155 17.380 26.949 1.00 19.44 614 HIS A CA 1
ATOM 4861 C C . HIS A 1 614 ? 46.469 16.211 27.700 1.00 19.84 614 HIS A C 1
ATOM 4862 O O . HIS A 1 614 ? 45.442 15.699 27.242 1.00 20.96 614 HIS A O 1
ATOM 4869 N N . GLY A 1 615 ? 46.992 15.844 28.880 1.00 16.93 615 GLY A N 1
ATOM 4870 C CA . GLY A 1 615 ? 46.416 14.808 29.751 1.00 16.39 615 GLY A CA 1
ATOM 4871 C C . GLY A 1 615 ? 46.822 13.366 29.538 1.00 15.49 615 GLY A C 1
ATOM 4872 O O . GLY A 1 615 ? 46.373 12.494 30.267 1.00 16.40 615 GLY A O 1
ATOM 4873 N N . HIS A 1 616 ? 47.696 13.101 28.551 1.00 17.18 616 HIS A N 1
ATOM 4874 C CA . HIS A 1 616 ? 48.099 11.783 28.207 1.00 15.42 616 HIS A CA 1
ATOM 4875 C C . HIS A 1 616 ? 49.633 11.600 28.269 1.00 16.35 616 HIS A C 1
ATOM 4876 O O . HIS A 1 616 ? 50.187 10.832 27.466 1.00 16.51 616 HIS A O 1
ATOM 4883 N N . ASP A 1 617 ? 50.308 12.372 29.132 1.00 14.16 617 ASP A N 1
ATOM 4884 C CA . ASP A 1 617 ? 51.735 12.574 28.980 1.00 13.79 617 ASP A CA 1
ATOM 4885 C C . ASP A 1 617 ? 52.560 11.288 29.143 1.00 12.87 617 ASP A C 1
ATOM 4886 O O . ASP A 1 617 ? 52.512 10.611 30.175 1.00 12.02 617 ASP A O 1
ATOM 4891 N N . LEU A 1 618 ? 53.355 11.023 28.124 1.00 13.48 618 LEU A N 1
ATOM 4892 C CA . LEU A 1 618 ? 54.360 9.956 28.219 1.00 13.21 618 LEU A CA 1
ATOM 4893 C C . LEU A 1 618 ? 55.688 10.520 28.670 1.00 12.95 618 LEU A C 1
ATOM 4894 O O . LEU A 1 618 ? 56.037 11.649 28.321 1.00 12.87 618 LEU A O 1
ATOM 4899 N N . ALA A 1 619 ? 56.432 9.743 29.494 1.00 12.69 619 ALA A N 1
ATOM 4900 C CA . ALA A 1 619 ? 57.737 10.187 29.944 1.00 14.64 619 ALA A CA 1
ATOM 4901 C C . ALA A 1 619 ? 58.701 10.201 28.770 1.00 14.51 619 ALA A C 1
ATOM 4902 O O . ALA A 1 619 ? 58.354 9.628 27.718 1.00 14.87 619 ALA A O 1
ATOM 4904 N N . PRO A 1 620 ? 59.906 10.758 28.945 1.00 15.94 620 PRO A N 1
ATOM 4905 C CA . PRO A 1 620 ? 60.924 10.701 27.900 1.00 15.50 620 PRO A CA 1
ATOM 4906 C C . PRO A 1 620 ? 61.167 9.261 27.536 1.00 16.83 620 PRO A C 1
ATOM 4907 O O . PRO A 1 620 ? 61.302 8.395 28.430 1.00 15.80 620 PRO A O 1
ATOM 4911 N N . PHE A 1 621 ? 61.228 8.978 26.228 1.00 14.92 621 PHE A N 1
ATOM 4912 C CA . PHE A 1 621 ? 61.650 7.627 25.818 1.00 13.34 621 PHE A CA 1
ATOM 4913 C C . PHE A 1 621 ? 62.656 6.840 26.708 1.00 13.70 621 PHE A C 1
ATOM 4914 O O . PHE A 1 621 ? 62.333 5.751 27.151 1.00 12.21 621 PHE A O 1
ATOM 4922 N N . ASP A 1 622 ? 63.857 7.403 26.966 1.00 16.08 622 ASP A N 1
ATOM 4923 C CA . ASP A 1 622 ? 64.886 6.649 27.687 1.00 16.17 622 ASP A CA 1
ATOM 4924 C C . ASP A 1 622 ? 64.394 6.190 29.118 1.00 15.27 622 ASP A C 1
ATOM 4925 O O . ASP A 1 622 ? 64.812 5.130 29.638 1.00 14.53 622 ASP A O 1
ATOM 4930 N N . ALA A 1 623 ? 63.486 6.950 29.746 1.00 14.84 623 ALA A N 1
ATOM 4931 C CA . ALA A 1 623 ? 63.034 6.582 31.090 1.00 14.02 623 ALA A CA 1
ATOM 4932 C C . ALA A 1 623 ? 62.392 5.204 31.096 1.00 11.69 623 ALA A C 1
ATOM 4933 O O . ALA A 1 623 ? 62.461 4.483 32.142 1.00 11.65 623 ALA A O 1
ATOM 4935 N N . TYR A 1 624 ? 61.750 4.813 29.989 1.00 10.16 624 TYR A N 1
ATOM 4936 C CA . TYR A 1 624 ? 61.071 3.514 29.977 1.00 11.15 624 TYR A CA 1
ATOM 4937 C C . TYR A 1 624 ? 62.053 2.378 29.799 1.00 11.23 624 TYR A C 1
ATOM 4938 O O . TYR A 1 624 ? 61.752 1.254 30.252 1.00 11.24 624 TYR A O 1
ATOM 4947 N N . HIS A 1 625 ? 63.221 2.642 29.187 1.00 11.92 625 HIS A N 1
ATOM 4948 C CA . HIS A 1 625 ? 64.219 1.522 29.181 1.00 12.30 625 HIS A CA 1
ATOM 4949 C C . HIS A 1 625 ? 64.839 1.284 30.554 1.00 13.24 625 HIS A C 1
ATOM 4950 O O . HIS A 1 625 ? 65.452 0.208 30.788 1.00 15.37 625 HIS A O 1
ATOM 4957 N N . GLU A 1 626 ? 64.769 2.304 31.434 1.00 12.76 626 GLU A N 1
ATOM 4958 C CA . GLU A 1 626 ? 65.308 2.248 32.813 1.00 15.53 626 GLU A CA 1
ATOM 4959 C C . GLU A 1 626 ? 64.319 1.617 33.774 1.00 16.14 626 GLU A C 1
ATOM 4960 O O . GLU A 1 626 ? 64.731 0.887 34.703 1.00 19.38 626 GLU A O 1
ATOM 4966 N N . ALA A 1 627 ? 63.022 1.837 33.558 1.00 13.61 627 ALA A N 1
ATOM 4967 C CA . ALA A 1 627 ? 61.989 1.433 34.553 1.00 13.26 627 ALA A CA 1
ATOM 4968 C C . ALA A 1 627 ? 61.276 0.165 34.203 1.00 12.79 627 ALA A C 1
ATOM 4969 O O . ALA A 1 627 ? 61.386 -0.295 33.061 1.00 12.04 627 ALA A O 1
ATOM 4971 N N . ARG A 1 628 ? 60.556 -0.405 35.197 1.00 11.89 628 ARG A N 1
ATOM 4972 C CA . ARG A 1 628 ? 59.614 -1.494 34.872 1.00 11.25 628 ARG A CA 1
ATOM 4973 C C . ARG A 1 628 ? 58.246 -0.862 34.642 1.00 12.11 628 ARG A C 1
ATOM 4974 O O . ARG A 1 628 ? 57.283 -1.119 35.384 1.00 11.26 628 ARG A O 1
ATOM 4982 N N . GLY A 1 629 ? 58.184 0.030 33.632 1.00 10.27 629 GLY A N 1
ATOM 4983 C CA . GLY A 1 629 ? 56.918 0.704 33.271 1.00 11.36 629 GLY A CA 1
ATOM 4984 C C . GLY A 1 629 ? 56.662 1.942 34.101 1.00 12.86 629 GLY A C 1
ATOM 4985 O O . GLY A 1 629 ? 57.141 2.081 35.244 1.00 13.06 629 GLY A O 1
ATOM 4986 N N . LEU A 1 630 ? 55.971 2.926 33.492 1.00 12.02 630 LEU A N 1
ATOM 4987 C CA . LEU A 1 630 ? 55.506 4.099 34.253 1.00 11.99 630 LEU A CA 1
ATOM 4988 C C . LEU A 1 630 ? 54.074 4.346 33.774 1.00 12.52 630 LEU A C 1
ATOM 4989 O O . LEU A 1 630 ? 53.788 4.125 32.566 1.00 9.96 630 LEU A O 1
ATOM 4994 N N . ARG A 1 631 ? 53.214 4.761 34.704 1.00 10.35 631 ARG A N 1
ATOM 4995 C CA . ARG A 1 631 ? 51.760 4.924 34.402 1.00 9.57 631 ARG A CA 1
ATOM 4996 C C . ARG A 1 631 ? 51.532 6.401 34.049 1.00 10.38 631 ARG A C 1
ATOM 4997 O O . ARG A 1 631 ? 51.852 7.365 34.796 1.00 12.82 631 ARG A O 1
ATOM 5005 N N . TRP A 1 632 ? 50.974 6.591 32.869 1.00 10.14 632 TRP A N 1
ATOM 5006 C CA . TRP A 1 632 ? 50.623 7.956 32.469 1.00 9.87 632 TRP A CA 1
ATOM 5007 C C . TRP A 1 632 ? 49.344 8.569 33.081 1.00 10.96 632 TRP A C 1
ATOM 5008 O O . TRP A 1 632 ? 48.451 7.830 33.495 1.00 12.25 632 TRP A O 1
ATOM 5019 N N . PRO A 1 633 ? 49.242 9.913 33.103 1.00 11.76 633 PRO A N 1
ATOM 5020 C CA . PRO A 1 633 ? 50.248 10.927 32.636 1.00 11.60 633 PRO A CA 1
ATOM 5021 C C . PRO A 1 633 ? 51.467 10.940 33.532 1.00 14.29 633 PRO A C 1
ATOM 5022 O O . PRO A 1 633 ? 51.340 11.003 34.823 1.00 12.17 633 PRO A O 1
ATOM 5026 N N . VAL A 1 634 ? 52.642 10.906 32.892 1.00 12.77 634 VAL A N 1
ATOM 5027 C CA . VAL A 1 634 ? 53.883 11.112 33.630 1.00 14.54 634 VAL A CA 1
ATOM 5028 C C . VAL A 1 634 ? 54.247 12.581 33.580 1.00 15.56 634 VAL A C 1
ATOM 5029 O O . VAL A 1 634 ? 54.550 13.139 32.466 1.00 14.93 634 VAL A O 1
ATOM 5033 N N . VAL A 1 635 ? 54.144 13.292 34.726 1.00 17.30 635 VAL A N 1
ATOM 5034 C CA . VAL A 1 635 ? 54.350 14.712 34.694 1.00 18.96 635 VAL A CA 1
ATOM 5035 C C . VAL A 1 635 ? 55.530 15.060 35.609 1.00 20.41 635 VAL A C 1
ATOM 5036 O O . VAL A 1 635 ? 55.510 14.703 36.784 1.00 19.39 635 VAL A O 1
ATOM 5040 N N . ASN A 1 636 ? 56.534 15.803 35.090 1.00 23.33 636 ASN A N 1
ATOM 5041 C CA . ASN A 1 636 ? 57.744 16.119 35.885 1.00 26.54 636 ASN A CA 1
ATOM 5042 C C . ASN A 1 636 ? 58.315 14.840 36.429 1.00 26.62 636 ASN A C 1
ATOM 5043 O O . ASN A 1 636 ? 58.741 14.813 37.595 1.00 28.45 636 ASN A O 1
ATOM 5048 N N . GLY A 1 637 ? 58.290 13.811 35.583 1.00 24.30 637 GLY A N 1
ATOM 5049 C CA . GLY A 1 637 ? 58.892 12.492 35.884 1.00 24.43 637 GLY A CA 1
ATOM 5050 C C . GLY A 1 637 ? 58.119 11.663 36.908 1.00 24.08 637 GLY A C 1
ATOM 5051 O O . GLY A 1 637 ? 58.566 10.575 37.193 1.00 25.78 637 GLY A O 1
ATOM 5052 N N . LYS A 1 638 ? 56.978 12.140 37.449 1.00 22.45 638 LYS A N 1
ATOM 5053 C CA . LYS A 1 638 ? 56.133 11.360 38.409 1.00 20.75 638 LYS A CA 1
ATOM 5054 C C . LYS A 1 638 ? 54.909 10.703 37.737 1.00 18.52 638 LYS A C 1
ATOM 5055 O O . LYS A 1 638 ? 54.120 11.362 37.056 1.00 15.68 638 LYS A O 1
ATOM 5057 N N . GLU A 1 639 ? 54.747 9.420 37.939 1.00 14.11 639 GLU A N 1
ATOM 5058 C CA . GLU A 1 639 ? 53.598 8.746 37.281 1.00 16.30 639 GLU A CA 1
ATOM 5059 C C . GLU A 1 639 ? 52.309 9.066 38.059 1.00 14.89 639 GLU A C 1
ATOM 5060 O O . GLU A 1 639 ? 52.344 9.528 39.215 1.00 14.40 639 GLU A O 1
ATOM 5066 N N . THR A 1 640 ? 51.158 8.836 37.426 1.00 15.39 640 THR A N 1
ATOM 5067 C CA . THR A 1 640 ? 49.852 9.180 38.032 1.00 13.68 640 THR A CA 1
ATOM 5068 C C . THR A 1 640 ? 49.105 7.870 38.236 1.00 13.11 640 THR A C 1
ATOM 5069 O O . THR A 1 640 ? 49.062 7.004 37.350 1.00 13.40 640 THR A O 1
ATOM 5073 N N . ARG A 1 641 ? 48.629 7.705 39.465 1.00 13.29 641 ARG A N 1
ATOM 5074 C CA . ARG A 1 641 ? 47.939 6.473 39.850 1.00 11.38 641 ARG A CA 1
ATOM 5075 C C . ARG A 1 641 ? 46.437 6.654 39.740 1.00 12.64 641 ARG A C 1
ATOM 5076 O O . ARG A 1 641 ? 45.758 5.770 39.168 1.00 15.78 641 ARG A O 1
ATOM 5084 N N . TRP A 1 642 ? 45.882 7.715 40.332 1.00 10.93 642 TRP A N 1
ATOM 5085 C CA . TRP A 1 642 ? 44.423 7.923 40.287 1.00 11.43 642 TRP A CA 1
ATOM 5086 C C . TRP A 1 642 ? 44.217 9.210 39.457 1.00 11.90 642 TRP A C 1
ATOM 5087 O O . TRP A 1 642 ? 44.792 10.285 39.795 1.00 14.90 642 TRP A O 1
ATOM 5098 N N . ARG A 1 643 ? 43.457 9.093 38.380 1.00 10.57 643 ARG A N 1
ATOM 5099 C CA . ARG A 1 643 ? 43.153 10.270 37.539 1.00 10.55 643 ARG A CA 1
ATOM 5100 C C . ARG A 1 643 ? 41.842 10.946 38.015 1.00 11.93 643 ARG A C 1
ATOM 5101 O O . ARG A 1 643 ? 40.973 10.263 38.590 1.00 11.21 643 ARG A O 1
ATOM 5109 N N . TYR A 1 644 ? 41.735 12.273 37.724 1.00 11.27 644 TYR A N 1
ATOM 5110 C CA . TYR A 1 644 ? 40.491 13.042 37.986 1.00 12.19 644 TYR A CA 1
ATOM 5111 C C . TYR A 1 644 ? 40.281 13.370 39.478 1.00 11.89 644 TYR A C 1
ATOM 5112 O O . TYR A 1 644 ? 39.292 14.023 39.878 1.00 13.03 644 TYR A O 1
ATOM 5121 N N . ARG A 1 645 ? 41.257 12.987 40.298 1.00 11.95 645 ARG A N 1
ATOM 5122 C CA . ARG A 1 645 ? 41.145 13.168 41.780 1.00 12.30 645 ARG A CA 1
ATOM 5123 C C . ARG A 1 645 ? 42.129 14.209 42.253 1.00 13.46 645 ARG A C 1
ATOM 5124 O O . ARG A 1 645 ? 43.335 14.079 41.998 1.00 15.74 645 ARG A O 1
ATOM 5132 N N . GLU A 1 646 ? 41.651 15.237 42.952 1.00 13.62 646 GLU A N 1
ATOM 5133 C CA . GLU A 1 646 ? 42.541 16.259 43.434 1.00 14.37 646 GLU A CA 1
ATOM 5134 C C . GLU A 1 646 ? 43.632 15.711 44.363 1.00 15.62 646 GLU A C 1
ATOM 5135 O O . GLU A 1 646 ? 43.328 14.908 45.257 1.00 17.71 646 GLU A O 1
ATOM 5141 N N . GLY A 1 647 ? 44.890 16.151 44.167 1.00 17.65 647 GLY A N 1
ATOM 5142 C CA . GLY A 1 647 ? 45.989 15.621 45.013 1.00 19.42 647 GLY A CA 1
ATOM 5143 C C . GLY A 1 647 ? 46.649 14.372 44.473 1.00 19.65 647 GLY A C 1
ATOM 5144 O O . GLY A 1 647 ? 47.763 14.047 44.870 1.00 20.07 647 GLY A O 1
ATOM 5145 N N . SER A 1 648 ? 45.992 13.679 43.577 1.00 16.46 648 SER A N 1
ATOM 5146 C CA A SER A 1 648 ? 46.648 12.574 42.904 0.50 17.31 648 SER A CA 1
ATOM 5147 C CA B SER A 1 648 ? 46.488 12.503 42.873 0.50 16.41 648 SER A CA 1
ATOM 5148 C C . SER A 1 648 ? 46.940 12.857 41.436 1.00 17.74 648 SER A C 1
ATOM 5149 O O . SER A 1 648 ? 47.982 12.407 40.944 1.00 20.63 648 SER A O 1
ATOM 5154 N N . ASP A 1 649 ? 46.110 13.643 40.756 1.00 15.91 649 ASP A N 1
ATOM 5155 C CA . ASP A 1 649 ? 46.236 13.881 39.317 1.00 14.19 649 ASP A CA 1
ATOM 5156 C C . ASP A 1 649 ? 46.629 15.354 39.192 1.00 15.36 649 ASP A C 1
ATOM 5157 O O . ASP A 1 649 ? 45.830 16.268 39.618 1.00 14.43 649 ASP A O 1
ATOM 5162 N N . PRO A 1 650 ? 47.821 15.615 38.612 1.00 15.78 650 PRO A N 1
ATOM 5163 C CA . PRO A 1 650 ? 48.249 17.040 38.571 1.00 17.83 650 PRO A CA 1
ATOM 5164 C C . PRO A 1 650 ? 47.437 17.958 37.630 1.00 18.20 650 PRO A C 1
ATOM 5165 O O . PRO A 1 650 ? 47.595 19.165 37.698 1.00 19.91 650 PRO A O 1
ATOM 5169 N N . TYR A 1 651 ? 46.580 17.385 36.775 1.00 17.49 651 TYR A N 1
ATOM 5170 C CA . TYR A 1 651 ? 45.678 18.217 35.936 1.00 16.48 651 TYR A CA 1
ATOM 5171 C C . TYR A 1 651 ? 44.408 18.698 36.630 1.00 17.36 651 TYR A C 1
ATOM 5172 O O . TYR A 1 651 ? 43.677 19.529 36.061 1.00 18.27 651 TYR A O 1
ATOM 5181 N N . VAL A 1 652 ? 44.133 18.229 37.843 1.00 16.09 652 VAL A N 1
ATOM 5182 C CA . VAL A 1 652 ? 42.898 18.645 38.553 1.00 17.55 652 VAL A CA 1
ATOM 5183 C C . VAL A 1 652 ? 43.086 19.942 39.321 1.00 19.77 652 VAL A C 1
ATOM 5184 O O . VAL A 1 652 ? 43.994 20.022 40.157 1.00 20.81 652 VAL A O 1
ATOM 5188 N N . LYS A 1 653 ? 42.203 20.918 39.046 1.00 19.29 653 LYS A N 1
ATOM 5189 C CA . LYS A 1 653 ? 42.179 22.251 39.678 1.00 22.76 653 LYS A CA 1
ATOM 5190 C C . LYS A 1 653 ? 42.071 22.158 41.212 1.00 21.96 653 LYS A C 1
ATOM 5191 O O . LYS A 1 653 ? 41.282 21.351 41.749 1.00 20.47 653 LYS A O 1
ATOM 5197 N N . ALA A 1 654 ? 42.808 23.018 41.917 1.00 22.94 654 ALA A N 1
ATOM 5198 C CA . ALA A 1 654 ? 42.780 23.047 43.386 1.00 24.20 654 ALA A CA 1
ATOM 5199 C C . ALA A 1 654 ? 41.373 23.399 43.862 1.00 24.32 654 ALA A C 1
ATOM 5200 O O . ALA A 1 654 ? 40.662 24.217 43.224 1.00 25.59 654 ALA A O 1
ATOM 5202 N N . GLY A 1 655 ? 40.986 22.798 44.976 1.00 22.78 655 GLY A N 1
ATOM 5203 C CA . GLY A 1 655 ? 39.710 23.193 45.665 1.00 24.47 655 GLY A CA 1
ATOM 5204 C C . GLY A 1 655 ? 38.511 22.415 45.102 1.00 21.88 655 GLY A C 1
ATOM 5205 O O . GLY A 1 655 ? 37.368 22.658 45.518 1.00 22.63 655 GLY A O 1
ATOM 5206 N N . THR A 1 656 ? 38.721 21.522 44.137 1.00 22.46 656 THR A N 1
ATOM 5207 C CA . THR A 1 656 ? 37.569 20.853 43.477 1.00 21.29 656 THR A CA 1
ATOM 5208 C C . THR A 1 656 ? 37.193 19.459 43.924 1.00 19.75 656 THR A C 1
ATOM 5209 O O . THR A 1 656 ? 36.042 19.034 43.671 1.00 19.09 656 THR A O 1
ATOM 5213 N N . GLY A 1 657 ? 38.136 18.735 44.557 1.00 18.43 657 GLY A N 1
ATOM 5214 C CA . GLY A 1 657 ? 37.966 17.329 44.976 1.00 14.85 657 GLY A CA 1
ATOM 5215 C C . GLY A 1 657 ? 38.133 16.366 43.800 1.00 14.22 657 GLY A C 1
ATOM 5216 O O . GLY A 1 657 ? 38.977 15.516 43.860 1.00 14.96 657 GLY A O 1
ATOM 5217 N N . PHE A 1 658 ? 37.301 16.541 42.785 1.00 13.88 658 PHE A N 1
ATOM 5218 C CA . PHE A 1 658 ? 37.344 15.790 41.578 1.00 13.74 658 PHE A CA 1
ATOM 5219 C C . PHE A 1 658 ? 37.147 16.732 40.430 1.00 13.51 658 PHE A C 1
ATOM 5220 O O . PHE A 1 658 ? 36.442 17.744 40.583 1.00 14.33 658 PHE A O 1
ATOM 5228 N N . GLN A 1 659 ? 37.724 16.402 39.275 1.00 13.17 659 GLN A N 1
ATOM 5229 C CA . GLN A 1 659 ? 37.384 17.111 38.024 1.00 15.19 659 GLN A CA 1
ATOM 5230 C C . GLN A 1 659 ? 37.557 16.154 36.894 1.00 13.55 659 GLN A C 1
ATOM 5231 O O . GLN A 1 659 ? 38.684 15.639 36.663 1.00 12.79 659 GLN A O 1
ATOM 5237 N N . PHE A 1 660 ? 36.437 15.896 36.219 1.00 12.88 660 PHE A N 1
ATOM 5238 C CA . PHE A 1 660 ? 36.421 15.041 35.068 1.00 12.34 660 PHE A CA 1
ATOM 5239 C C . PHE A 1 660 ? 36.727 15.921 33.891 1.00 13.77 660 PHE A C 1
ATOM 5240 O O . PHE A 1 660 ? 35.848 16.302 33.137 1.00 13.76 660 PHE A O 1
ATOM 5248 N N . TYR A 1 661 ? 38.009 16.239 33.731 1.00 12.80 661 TYR A N 1
ATOM 5249 C CA . TYR A 1 661 ? 38.356 17.350 32.806 1.00 14.02 661 TYR A CA 1
ATOM 5250 C C . TYR A 1 661 ? 38.316 16.938 31.329 1.00 14.11 661 TYR A C 1
ATOM 5251 O O . TYR A 1 661 ? 38.556 17.754 30.458 1.00 15.29 661 TYR A O 1
ATOM 5260 N N . GLY A 1 662 ? 37.992 15.693 31.039 1.00 13.03 662 GLY A N 1
ATOM 5261 C CA . GLY A 1 662 ? 37.753 15.272 29.645 1.00 14.30 662 GLY A CA 1
ATOM 5262 C C . GLY A 1 662 ? 36.494 15.913 29.143 1.00 13.92 662 GLY A C 1
ATOM 5263 O O . GLY A 1 662 ? 36.252 16.021 27.896 1.00 16.08 662 GLY A O 1
ATOM 5264 N N . ASN A 1 663 ? 35.636 16.300 30.087 1.00 12.76 663 ASN A N 1
ATOM 5265 C CA . ASN A 1 663 ? 34.399 17.056 29.732 1.00 15.63 663 ASN A CA 1
ATOM 5266 C C . ASN A 1 663 ? 34.493 18.549 30.071 1.00 18.92 663 ASN A C 1
ATOM 5267 O O . ASN A 1 663 ? 35.018 18.923 31.111 1.00 18.32 663 ASN A O 1
ATOM 5272 N N . PRO A 1 664 ? 33.959 19.424 29.178 1.00 20.12 664 PRO A N 1
ATOM 5273 C CA . PRO A 1 664 ? 34.239 20.857 29.338 1.00 22.49 664 PRO A CA 1
ATOM 5274 C C . PRO A 1 664 ? 33.691 21.472 30.639 1.00 23.78 664 PRO A C 1
ATOM 5275 O O . PRO A 1 664 ? 34.211 22.527 31.068 1.00 25.68 664 PRO A O 1
ATOM 5279 N N . ASP A 1 665 ? 32.638 20.884 31.222 1.00 20.87 665 ASP A N 1
ATOM 5280 C CA . ASP A 1 665 ? 32.161 21.346 32.498 1.00 22.22 665 ASP A CA 1
ATOM 5281 C C . ASP A 1 665 ? 32.821 20.637 33.717 1.00 19.62 665 ASP A C 1
ATOM 5282 O O . ASP A 1 665 ? 32.472 20.968 34.871 1.00 19.20 665 ASP A O 1
ATOM 5287 N N . GLY A 1 666 ? 33.704 19.658 33.481 1.00 17.89 666 GLY A N 1
ATOM 5288 C CA . GLY A 1 666 ? 34.403 18.983 34.545 1.00 15.17 666 GLY A CA 1
ATOM 5289 C C . GLY A 1 666 ? 33.555 17.886 35.201 1.00 14.23 666 GLY A C 1
ATOM 5290 O O . GLY A 1 666 ? 33.975 17.378 36.213 1.00 14.24 666 GLY A O 1
ATOM 5291 N N . LYS A 1 667 ? 32.387 17.578 34.650 1.00 14.20 667 LYS A N 1
ATOM 5292 C CA . LYS A 1 667 ? 31.398 16.617 35.260 1.00 12.86 667 LYS A CA 1
ATOM 5293 C C . LYS A 1 667 ? 31.318 15.375 34.463 1.00 13.66 667 LYS A C 1
ATOM 5294 O O . LYS A 1 667 ? 31.411 15.378 33.220 1.00 14.96 667 LYS A O 1
ATOM 5300 N N . ALA A 1 668 ? 31.081 14.268 35.176 1.00 11.72 668 ALA A N 1
ATOM 5301 C CA . ALA A 1 668 ? 30.852 12.962 34.556 1.00 11.62 668 ALA A CA 1
ATOM 5302 C C . ALA A 1 668 ? 29.370 12.798 34.317 1.00 11.34 668 ALA A C 1
ATOM 5303 O O . ALA A 1 668 ? 28.557 13.452 34.997 1.00 12.99 668 ALA A O 1
ATOM 5305 N N . VAL A 1 669 ? 29.028 12.008 33.300 1.00 11.84 669 VAL A N 1
ATOM 5306 C CA . VAL A 1 669 ? 27.633 11.854 32.909 1.00 10.90 669 VAL A CA 1
ATOM 5307 C C . VAL A 1 669 ? 27.032 10.534 33.435 1.00 11.77 669 VAL A C 1
ATOM 5308 O O . VAL A 1 669 ? 27.605 9.452 33.206 1.00 11.02 669 VAL A O 1
ATOM 5312 N N . ILE A 1 670 ? 25.876 10.635 34.059 1.00 10.94 670 ILE A N 1
ATOM 5313 C CA . ILE A 1 670 ? 25.068 9.418 34.450 1.00 10.98 670 ILE A CA 1
ATOM 5314 C C . ILE A 1 670 ? 23.950 9.219 33.409 1.00 11.59 670 ILE A C 1
ATOM 5315 O O . ILE A 1 670 ? 23.214 10.182 33.124 1.00 12.60 670 ILE A O 1
ATOM 5320 N N . PHE A 1 671 ? 23.867 8.023 32.792 1.00 11.03 671 PHE A N 1
ATOM 5321 C CA . PHE A 1 671 ? 22.944 7.773 31.670 1.00 10.82 671 PHE A CA 1
ATOM 5322 C C . PHE A 1 671 ? 21.777 6.894 32.048 1.00 10.69 671 PHE A C 1
ATOM 5323 O O . PHE A 1 671 ? 21.976 5.817 32.632 1.00 10.81 671 PHE A O 1
ATOM 5331 N N . ALA A 1 672 ? 20.589 7.325 31.639 1.00 10.98 672 ALA A N 1
ATOM 5332 C CA . ALA A 1 672 ? 19.381 6.460 31.673 1.00 11.05 672 ALA A CA 1
ATOM 5333 C C . ALA A 1 672 ? 19.289 5.692 30.366 1.00 10.67 672 ALA A C 1
ATOM 5334 O O . ALA A 1 672 ? 19.086 6.314 29.319 1.00 10.94 672 ALA A O 1
ATOM 5336 N N . LEU A 1 673 ? 19.397 4.388 30.472 1.00 10.29 673 LEU A N 1
ATOM 5337 C CA . LEU A 1 673 ? 19.446 3.501 29.308 1.00 10.22 673 LEU A CA 1
ATOM 5338 C C . LEU A 1 673 ? 18.732 2.280 29.734 1.00 10.01 673 LEU A C 1
ATOM 5339 O O . LEU A 1 673 ? 18.876 1.830 30.863 1.00 9.88 673 LEU A O 1
ATOM 5344 N N . PRO A 1 674 ? 17.995 1.630 28.816 1.00 11.38 674 PRO A N 1
ATOM 5345 C CA . PRO A 1 674 ? 17.185 0.472 29.136 1.00 11.76 674 PRO A CA 1
ATOM 5346 C C . PRO A 1 674 ? 17.837 -0.888 28.908 1.00 12.32 674 PRO A C 1
ATOM 5347 O O . PRO A 1 674 ? 18.902 -1.003 28.343 1.00 12.41 674 PRO A O 1
ATOM 5351 N N . TYR A 1 675 ? 17.162 -1.920 29.416 1.00 13.30 675 TYR A N 1
ATOM 5352 C CA . TYR A 1 675 ? 17.425 -3.240 28.890 1.00 11.69 675 TYR A CA 1
ATOM 5353 C C . TYR A 1 675 ? 16.846 -3.321 27.481 1.00 12.75 675 TYR A C 1
ATOM 5354 O O . TYR A 1 675 ? 15.717 -2.858 27.261 1.00 12.62 675 TYR A O 1
ATOM 5363 N N . GLU A 1 676 ? 17.647 -3.837 26.519 1.00 11.64 676 GLU A N 1
ATOM 5364 C CA . GLU A 1 676 ? 17.140 -4.272 25.209 1.00 13.43 676 GLU A CA 1
ATOM 5365 C C . GLU A 1 676 ? 17.727 -5.651 24.937 1.00 13.83 676 GLU A C 1
ATOM 5366 O O . GLU A 1 676 ? 18.860 -5.912 25.345 1.00 12.85 676 GLU A O 1
ATOM 5372 N N . PRO A 1 677 ? 16.996 -6.540 24.218 1.00 12.93 677 PRO A N 1
ATOM 5373 C CA . PRO A 1 677 ? 17.400 -7.961 24.121 1.00 12.85 677 PRO A CA 1
ATOM 5374 C C . PRO A 1 677 ? 18.535 -8.141 23.131 1.00 11.29 677 PRO A C 1
ATOM 5375 O O . PRO A 1 677 ? 18.881 -7.203 22.373 1.00 12.83 677 PRO A O 1
ATOM 5379 N N . PRO A 1 678 ? 19.161 -9.304 23.165 1.00 10.29 678 PRO A N 1
ATOM 5380 C CA . PRO A 1 678 ? 20.236 -9.611 22.203 1.00 11.36 678 PRO A CA 1
ATOM 5381 C C . PRO A 1 678 ? 19.704 -9.563 20.733 1.00 9.73 678 PRO A C 1
ATOM 5382 O O . PRO A 1 678 ? 18.489 -9.632 20.448 1.00 11.75 678 PRO A O 1
ATOM 5386 N N . ALA A 1 679 ? 20.663 -9.564 19.823 1.00 11.87 679 ALA A N 1
ATOM 5387 C CA . ALA A 1 679 ? 20.316 -9.646 18.365 1.00 11.52 679 ALA A CA 1
ATOM 5388 C C . ALA A 1 679 ? 19.683 -11.028 18.073 1.00 10.75 679 ALA A C 1
ATOM 5389 O O . ALA A 1 679 ? 18.744 -11.130 17.217 1.00 13.09 679 ALA A O 1
ATOM 5391 N N . GLU A 1 680 ? 20.127 -12.089 18.762 1.00 12.02 680 GLU A N 1
ATOM 5392 C CA . GLU A 1 680 ? 19.624 -13.426 18.440 1.00 11.78 680 GLU A CA 1
ATOM 5393 C C . GLU A 1 680 ? 19.644 -14.197 19.727 1.00 11.99 680 GLU A C 1
ATOM 5394 O O . GLU A 1 680 ? 20.684 -14.396 20.325 1.00 14.45 680 GLU A O 1
ATOM 5400 N N . SER A 1 681 ? 18.435 -14.609 20.123 1.00 13.01 681 SER A N 1
ATOM 5401 C CA . SER A 1 681 ? 18.207 -15.437 21.353 1.00 13.60 681 SER A CA 1
ATOM 5402 C C . SER A 1 681 ? 17.690 -16.842 20.948 1.00 12.27 681 SER A C 1
ATOM 5403 O O . SER A 1 681 ? 17.140 -17.019 19.839 1.00 13.12 681 SER A O 1
ATOM 5406 N N . PRO A 1 682 ? 17.789 -17.822 21.862 1.00 13.25 682 PRO A N 1
ATOM 5407 C CA . PRO A 1 682 ? 17.287 -19.141 21.501 1.00 13.48 682 PRO A CA 1
ATOM 5408 C C . PRO A 1 682 ? 15.811 -19.189 21.166 1.00 15.26 682 PRO A C 1
ATOM 5409 O O . PRO A 1 682 ? 15.003 -18.394 21.678 1.00 16.09 682 PRO A O 1
ATOM 5413 N N . ASP A 1 683 ? 15.508 -20.091 20.268 1.00 16.23 683 ASP A N 1
ATOM 5414 C CA . ASP A 1 683 ? 14.125 -20.342 19.916 1.00 17.45 683 ASP A CA 1
ATOM 5415 C C . ASP A 1 683 ? 13.891 -21.829 19.706 1.00 19.32 683 ASP A C 1
ATOM 5416 O O . ASP A 1 683 ? 14.709 -22.654 20.071 1.00 17.40 683 ASP A O 1
ATOM 5421 N N . LYS A 1 684 ? 12.726 -22.175 19.174 1.00 20.53 684 LYS A N 1
ATOM 5422 C CA . LYS A 1 684 ? 12.429 -23.586 19.074 1.00 21.74 684 LYS A CA 1
ATOM 5423 C C . LYS A 1 684 ? 13.328 -24.332 18.090 1.00 22.39 684 LYS A C 1
ATOM 5424 O O . LYS A 1 684 ? 13.638 -25.499 18.318 1.00 25.99 684 LYS A O 1
ATOM 5430 N N . GLU A 1 685 ? 13.762 -23.690 17.020 1.00 21.19 685 GLU A N 1
ATOM 5431 C CA . GLU A 1 685 ? 14.677 -24.303 16.058 1.00 21.81 685 GLU A CA 1
ATOM 5432 C C . GLU A 1 685 ? 16.128 -24.350 16.530 1.00 18.55 685 GLU A C 1
ATOM 5433 O O . GLU A 1 685 ? 16.814 -25.318 16.239 1.00 16.29 685 GLU A O 1
ATOM 5439 N N . TYR A 1 686 ? 16.575 -23.313 17.282 1.00 12.92 686 TYR A N 1
ATOM 5440 C CA . TYR A 1 686 ? 17.957 -23.237 17.772 1.00 12.20 686 TYR A CA 1
ATOM 5441 C C . TYR A 1 686 ? 17.866 -22.995 19.327 1.00 12.39 686 TYR A C 1
ATOM 5442 O O . TYR A 1 686 ? 17.896 -21.856 19.804 1.00 11.73 686 TYR A O 1
ATOM 5451 N N . PRO A 1 687 ? 17.723 -24.091 20.106 1.00 12.88 687 PRO A N 1
ATOM 5452 C CA . PRO A 1 687 ? 17.247 -23.852 21.480 1.00 12.15 687 PRO A CA 1
ATOM 5453 C C . PRO A 1 687 ? 18.274 -23.577 22.520 1.00 12.96 687 PRO A C 1
ATOM 5454 O O . PRO A 1 687 ? 17.875 -23.312 23.651 1.00 13.92 687 PRO A O 1
ATOM 5458 N N . TYR A 1 688 ? 19.571 -23.587 22.170 1.00 12.58 688 TYR A N 1
ATOM 5459 C CA . TYR A 1 688 ? 20.652 -23.275 23.113 1.00 12.68 688 TYR A CA 1
ATOM 5460 C C . TYR A 1 688 ? 21.249 -21.918 22.897 1.00 10.79 688 TYR A C 1
ATOM 5461 O O . TYR A 1 688 ? 21.392 -21.484 21.774 1.00 11.78 688 TYR A O 1
ATOM 5470 N N . TRP A 1 689 ? 21.710 -21.265 23.964 1.00 9.46 689 TRP A N 1
ATOM 5471 C CA . TRP A 1 689 ? 22.636 -20.176 23.836 1.00 8.92 689 TRP A CA 1
ATOM 5472 C C . TRP A 1 689 ? 24.062 -20.732 23.562 1.00 8.95 689 TRP A C 1
ATOM 5473 O O . TRP A 1 689 ? 24.449 -21.728 24.176 1.00 11.18 689 TRP A O 1
ATOM 5484 N N . LEU A 1 690 ? 24.764 -20.110 22.643 1.00 8.35 690 LEU A N 1
ATOM 5485 C CA . LEU A 1 690 ? 26.219 -20.385 22.429 1.00 8.22 690 LEU A CA 1
ATOM 5486 C C . LEU A 1 690 ? 26.941 -19.178 23.021 1.00 9.52 690 LEU A C 1
ATOM 5487 O O . LEU A 1 690 ? 26.710 -18.043 22.597 1.00 9.15 690 LEU A O 1
ATOM 5492 N N . VAL A 1 691 ? 27.845 -19.470 23.937 1.00 7.73 691 VAL A N 1
ATOM 5493 C CA . VAL A 1 691 ? 28.764 -18.477 24.467 1.00 7.64 691 VAL A CA 1
ATOM 5494 C C . VAL A 1 691 ? 30.182 -18.937 24.084 1.00 6.92 691 VAL A C 1
ATOM 5495 O O . VAL A 1 691 ? 30.469 -20.157 24.053 1.00 9.29 691 VAL A O 1
ATOM 5499 N N . THR A 1 692 ? 31.030 -17.964 23.717 1.00 6.56 692 THR A N 1
ATOM 5500 C CA . THR A 1 692 ? 32.395 -18.285 23.319 1.00 7.17 692 THR A CA 1
ATOM 5501 C C . THR A 1 692 ? 33.390 -17.488 24.104 1.00 7.68 692 THR A C 1
ATOM 5502 O O . THR A 1 692 ? 33.044 -16.372 24.671 1.00 7.83 692 THR A O 1
ATOM 5506 N N . GLY A 1 693 ? 34.641 -17.971 24.173 1.00 8.05 693 GLY A N 1
ATOM 5507 C CA . GLY A 1 693 ? 35.662 -17.277 24.968 1.00 7.57 693 GLY A CA 1
ATOM 5508 C C . GLY A 1 693 ? 36.939 -18.095 25.018 1.00 6.59 693 GLY A C 1
ATOM 5509 O O . GLY A 1 693 ? 37.263 -18.827 24.075 1.00 6.68 693 GLY A O 1
ATOM 5510 N N . ARG A 1 694 ? 37.576 -18.075 26.188 1.00 6.93 694 ARG A N 1
ATOM 5511 C CA . ARG A 1 694 ? 38.993 -18.563 26.286 1.00 5.69 694 ARG A CA 1
ATOM 5512 C C . ARG A 1 694 ? 39.147 -19.512 27.458 1.00 7.05 694 ARG A C 1
ATOM 5513 O O . ARG A 1 694 ? 38.188 -19.701 28.276 1.00 8.83 694 ARG A O 1
ATOM 5521 N N . VAL A 1 695 ? 40.328 -20.123 27.526 1.00 5.91 695 VAL A N 1
ATOM 5522 C CA . VAL A 1 695 ? 40.753 -20.915 28.733 1.00 6.06 695 VAL A CA 1
ATOM 5523 C C . VAL A 1 695 ? 42.142 -20.390 29.122 1.00 6.60 695 VAL A C 1
ATOM 5524 O O . VAL A 1 695 ? 42.817 -19.748 28.291 1.00 5.92 695 VAL A O 1
ATOM 5528 N N . LEU A 1 696 ? 42.486 -20.642 30.395 1.00 6.12 696 LEU A N 1
ATOM 5529 C CA . LEU A 1 696 ? 43.734 -20.119 30.938 1.00 6.13 696 LEU A CA 1
ATOM 5530 C C . LEU A 1 696 ? 44.951 -20.426 30.037 1.00 7.19 696 LEU A C 1
ATOM 5531 O O . LEU A 1 696 ? 45.862 -19.570 29.873 1.00 6.18 696 LEU A O 1
ATOM 5536 N N . GLU A 1 697 ? 45.057 -21.664 29.558 1.00 6.44 697 GLU A N 1
ATOM 5537 C CA . GLU A 1 697 ? 46.328 -22.110 29.006 1.00 7.63 697 GLU A CA 1
ATOM 5538 C C . GLU A 1 697 ? 46.589 -21.697 27.576 1.00 6.57 697 GLU A C 1
ATOM 5539 O O . GLU A 1 697 ? 47.737 -21.872 27.127 1.00 7.27 697 GLU A O 1
ATOM 5545 N N . HIS A 1 698 ? 45.579 -21.191 26.864 1.00 6.74 698 HIS A N 1
ATOM 5546 C CA . HIS A 1 698 ? 45.816 -20.768 25.450 1.00 7.56 698 HIS A CA 1
ATOM 5547 C C . HIS A 1 698 ? 45.502 -19.310 25.256 1.00 8.29 698 HIS A C 1
ATOM 5548 O O . HIS A 1 698 ? 44.590 -18.753 25.909 1.00 8.28 698 HIS A O 1
ATOM 5555 N N . TRP A 1 699 ? 46.247 -18.696 24.350 1.00 7.41 699 TRP A N 1
ATOM 5556 C CA . TRP A 1 699 ? 46.029 -17.364 23.914 1.00 8.86 699 TRP A CA 1
ATOM 5557 C C . TRP A 1 699 ? 45.287 -17.352 22.582 1.00 8.75 699 TRP A C 1
ATOM 5558 O O . TRP A 1 699 ? 45.780 -17.950 21.596 1.00 8.04 699 TRP A O 1
ATOM 5569 N N . HIS A 1 700 ? 44.097 -16.687 22.576 1.00 7.67 700 HIS A N 1
ATOM 5570 C CA . HIS A 1 700 ? 43.423 -16.360 21.344 1.00 6.21 700 HIS A CA 1
ATOM 5571 C C . HIS A 1 700 ? 43.305 -17.536 20.349 1.00 8.80 700 HIS A C 1
ATOM 5572 O O . HIS A 1 700 ? 42.686 -18.547 20.657 1.00 9.13 700 HIS A O 1
ATOM 5579 N N . SER A 1 701 ? 43.887 -17.387 19.167 1.00 7.17 701 SER A N 1
ATOM 5580 C CA . SER A 1 701 ? 43.695 -18.422 18.144 1.00 6.81 701 SER A CA 1
ATOM 5581 C C . SER A 1 701 ? 44.614 -19.628 18.331 1.00 7.78 701 SER A C 1
ATOM 5582 O O . SER A 1 701 ? 44.622 -20.538 17.455 1.00 7.99 701 SER A O 1
ATOM 5585 N N . GLY A 1 702 ? 45.415 -19.638 19.427 1.00 7.60 702 GLY A N 1
ATOM 5586 C CA . GLY A 1 702 ? 46.323 -20.764 19.683 1.00 6.93 702 GLY A CA 1
ATOM 5587 C C . GLY A 1 702 ? 47.551 -20.859 18.812 1.00 7.95 702 GLY A C 1
ATOM 5588 O O . GLY A 1 702 ? 48.363 -21.781 19.029 1.00 9.08 702 GLY A O 1
ATOM 5589 N N . SER A 1 703 ? 47.746 -19.924 17.855 1.00 8.82 703 SER A N 1
ATOM 5590 C CA . SER A 1 703 ? 48.929 -20.073 16.949 1.00 9.76 703 SER A CA 1
ATOM 5591 C C . SER A 1 703 ? 50.263 -20.013 17.692 1.00 9.82 703 SER A C 1
ATOM 5592 O O . SER A 1 703 ? 51.244 -20.541 17.180 1.00 10.63 703 SER A O 1
ATOM 5595 N N . MET A 1 704 ? 50.339 -19.368 18.900 1.00 8.25 704 MET A N 1
ATOM 5596 C CA . MET A 1 704 ? 51.572 -19.434 19.673 1.00 7.61 704 MET A CA 1
ATOM 5597 C C . MET A 1 704 ? 51.466 -20.484 20.795 1.00 7.58 704 MET A C 1
ATOM 5598 O O . MET A 1 704 ? 52.291 -21.417 20.844 1.00 9.27 704 MET A O 1
ATOM 5603 N N . THR A 1 705 ? 50.431 -20.404 21.633 1.00 7.42 705 THR A N 1
ATOM 5604 C CA . THR A 1 705 ? 50.355 -21.356 22.765 1.00 7.54 705 THR A CA 1
ATOM 5605 C C . THR A 1 705 ? 50.148 -22.818 22.363 1.00 8.94 705 THR A C 1
ATOM 5606 O O . THR A 1 705 ? 50.752 -23.639 22.973 1.00 8.94 705 THR A O 1
ATOM 5610 N N . ARG A 1 706 ? 49.469 -23.127 21.256 1.00 8.55 706 ARG A N 1
ATOM 5611 C CA . ARG A 1 706 ? 49.210 -24.517 20.920 1.00 9.55 706 ARG A CA 1
ATOM 5612 C C . ARG A 1 706 ? 50.431 -25.092 20.184 1.00 9.67 706 ARG A C 1
ATOM 5613 O O . ARG A 1 706 ? 50.469 -26.278 19.874 1.00 10.10 706 ARG A O 1
ATOM 5621 N N . ARG A 1 707 ? 51.424 -24.243 19.889 1.00 8.34 707 ARG A N 1
ATOM 5622 C CA . ARG A 1 707 ? 52.759 -24.723 19.437 1.00 9.47 707 ARG A CA 1
ATOM 5623 C C . ARG A 1 707 ? 53.746 -24.971 20.568 1.00 8.93 707 ARG A C 1
ATOM 5624 O O . ARG A 1 707 ? 54.865 -25.421 20.290 1.00 11.05 707 ARG A O 1
ATOM 5632 N N . VAL A 1 708 ? 53.321 -24.689 21.813 1.00 8.63 708 VAL A N 1
ATOM 5633 C CA . VAL A 1 708 ? 54.187 -24.969 22.983 1.00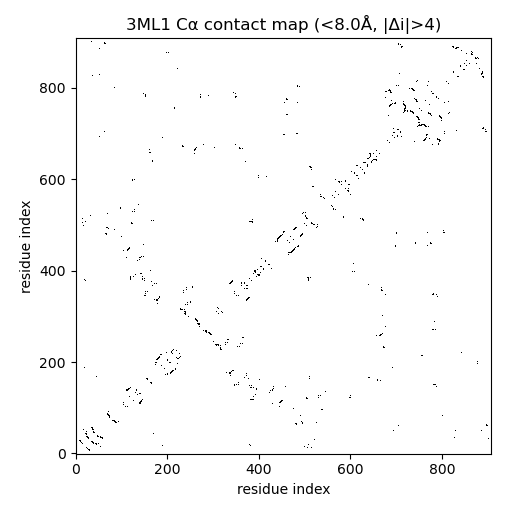 8.81 708 VAL A CA 1
ATOM 5634 C C . VAL A 1 708 ? 53.753 -26.359 23.473 1.00 9.12 708 VAL A C 1
ATOM 5635 O O . VAL A 1 708 ? 52.543 -26.539 23.771 1.00 9.90 708 VAL A O 1
ATOM 5639 N N . PRO A 1 709 ? 54.696 -27.307 23.533 1.00 10.47 709 PRO A N 1
ATOM 5640 C CA . PRO A 1 709 ? 54.298 -28.672 23.914 1.00 10.75 709 PRO A CA 1
ATOM 5641 C C . PRO A 1 709 ? 53.427 -28.773 25.179 1.00 13.13 709 PRO A C 1
ATOM 5642 O O . PRO A 1 709 ? 52.360 -29.408 25.152 1.00 13.20 709 PRO A O 1
ATOM 5646 N N . GLU A 1 710 ? 53.847 -28.067 26.242 1.00 9.38 710 GLU A N 1
ATOM 5647 C CA . GLU A 1 710 ? 53.141 -28.161 27.525 1.00 10.25 710 GLU A CA 1
ATOM 5648 C C . GLU A 1 710 ? 51.754 -27.536 27.493 1.00 8.77 710 GLU A C 1
ATOM 5649 O O . GLU A 1 710 ? 50.796 -28.063 28.101 1.00 8.75 710 GLU A O 1
ATOM 5655 N N . LEU A 1 711 ? 51.602 -26.395 26.775 1.00 8.43 711 LEU A N 1
ATOM 5656 C CA . LEU A 1 711 ? 50.293 -25.772 26.736 1.00 8.02 711 LEU A CA 1
ATOM 5657 C C . LEU A 1 711 ? 49.342 -26.583 25.852 1.00 8.08 711 LEU A C 1
ATOM 5658 O O . LEU A 1 711 ? 48.209 -26.757 26.224 1.00 9.05 711 LEU A O 1
ATOM 5663 N N . TYR A 1 712 ? 49.814 -27.035 24.681 1.00 10.81 712 TYR A N 1
ATOM 5664 C CA . TYR A 1 712 ? 49.005 -27.901 23.837 1.00 9.81 712 TYR A CA 1
ATOM 5665 C C . TYR A 1 712 ? 48.544 -29.172 24.692 1.00 8.77 712 TYR A C 1
ATOM 5666 O O . TYR A 1 712 ? 47.342 -29.562 24.705 1.00 9.72 712 TYR A O 1
ATOM 5675 N N . ARG A 1 713 ? 49.481 -29.792 25.386 1.00 9.09 713 ARG A N 1
ATOM 5676 C CA . ARG A 1 713 ? 49.137 -31.045 26.111 1.00 9.87 713 ARG A CA 1
ATOM 5677 C C . ARG A 1 713 ? 48.162 -30.695 27.288 1.00 12.12 713 ARG A C 1
ATOM 5678 O O . ARG A 1 713 ? 47.411 -31.578 27.719 1.00 9.92 713 ARG A O 1
ATOM 5686 N N . SER A 1 714 ? 48.216 -29.470 27.804 1.00 8.90 714 SER A N 1
ATOM 5687 C CA . SER A 1 714 ? 47.328 -29.133 28.921 1.00 9.59 714 SER A CA 1
ATOM 5688 C C . SER A 1 714 ? 45.896 -28.975 28.501 1.00 10.22 714 SER A C 1
ATOM 5689 O O . SER A 1 714 ? 44.989 -29.041 29.365 1.00 11.55 714 SER A O 1
ATOM 5692 N N . PHE A 1 715 ? 45.683 -28.748 27.181 1.00 9.92 715 PHE A N 1
ATOM 5693 C CA . PHE A 1 715 ? 44.315 -28.537 26.710 1.00 10.06 715 PHE A CA 1
ATOM 5694 C C . PHE A 1 715 ? 44.383 -28.658 25.155 1.00 9.30 715 PHE A C 1
ATOM 5695 O O . PHE A 1 715 ? 44.461 -27.669 24.420 1.00 10.36 715 PHE A O 1
ATOM 5703 N N . PRO A 1 716 ? 44.338 -29.858 24.649 1.00 9.45 716 PRO A N 1
ATOM 5704 C CA . PRO A 1 716 ? 44.671 -30.097 23.253 1.00 9.50 716 PRO A CA 1
ATOM 5705 C C . PRO A 1 716 ? 43.678 -29.524 22.241 1.00 10.63 716 PRO A C 1
ATOM 5706 O O . PRO A 1 716 ? 44.100 -29.086 21.160 1.00 11.43 716 PRO A O 1
ATOM 5710 N N . ASN A 1 717 ? 42.392 -29.625 22.575 1.00 8.64 717 ASN A N 1
ATOM 5711 C CA . ASN A 1 717 ? 41.309 -29.284 21.631 1.00 8.53 717 ASN A CA 1
ATOM 5712 C C . ASN A 1 717 ? 40.242 -28.463 22.370 1.00 8.21 717 ASN A C 1
ATOM 5713 O O . ASN A 1 717 ? 40.069 -28.598 23.573 1.00 10.73 717 ASN A O 1
ATOM 5718 N N . ALA A 1 718 ? 39.543 -27.637 21.645 1.00 8.17 718 ALA A N 1
ATOM 5719 C CA . ALA A 1 718 ? 38.306 -27.008 22.199 1.00 7.83 718 ALA A CA 1
ATOM 5720 C C . ALA A 1 718 ? 37.318 -28.134 22.495 1.00 8.41 718 ALA A C 1
ATOM 5721 O O . ALA A 1 718 ? 37.437 -29.284 22.040 1.00 10.46 718 ALA A O 1
ATOM 5723 N N . VAL A 1 719 ? 36.330 -27.771 23.313 1.00 8.39 719 VAL A N 1
ATOM 5724 C CA . VAL A 1 719 ? 35.266 -28.720 23.684 1.00 8.99 719 VAL A CA 1
ATOM 5725 C C . VAL A 1 719 ? 34.004 -27.900 23.764 1.00 8.43 719 VAL A C 1
ATOM 5726 O O . VAL A 1 719 ? 34.077 -26.649 23.816 1.00 10.46 719 VAL A O 1
ATOM 5730 N N . VAL A 1 720 ? 32.863 -28.603 23.856 1.00 9.98 720 VAL A N 1
ATOM 5731 C CA . VAL A 1 720 ? 31.582 -27.967 24.104 1.00 8.77 720 VAL A CA 1
ATOM 5732 C C . VAL A 1 720 ? 31.244 -28.221 25.550 1.00 9.41 720 VAL A C 1
ATOM 5733 O O . VAL A 1 720 ? 30.860 -29.382 25.901 1.00 9.78 720 VAL A O 1
ATOM 5737 N N . PHE A 1 721 ? 31.355 -27.183 26.380 1.00 9.19 721 PHE A N 1
ATOM 5738 C CA . PHE A 1 721 ? 31.017 -27.356 27.780 1.00 9.33 721 PHE A CA 1
ATOM 5739 C C . PHE A 1 721 ? 29.487 -27.311 27.911 1.00 10.55 721 PHE A C 1
ATOM 5740 O O . PHE A 1 721 ? 28.839 -26.341 27.502 1.00 10.82 721 PHE A O 1
ATOM 5748 N N . MET A 1 722 ? 28.932 -28.388 28.480 1.00 10.31 722 MET A N 1
ATOM 5749 C CA . MET A 1 722 ? 27.476 -28.641 28.502 1.00 11.73 722 MET A CA 1
ATOM 5750 C C . MET A 1 722 ? 27.057 -29.121 29.870 1.00 10.86 722 MET A C 1
ATOM 5751 O O . MET A 1 722 ? 27.738 -29.984 30.510 1.00 13.40 722 MET A O 1
ATOM 5756 N N . HIS A 1 723 ? 25.880 -28.650 30.284 1.00 11.63 723 HIS A N 1
ATOM 5757 C CA . HIS A 1 723 ? 25.234 -29.185 31.518 1.00 12.64 723 HIS A CA 1
ATOM 5758 C C . HIS A 1 723 ? 24.964 -30.702 31.355 1.00 14.46 723 HIS A C 1
ATOM 5759 O O . HIS A 1 723 ? 24.470 -31.168 30.296 1.00 13.90 723 HIS A O 1
ATOM 5766 N N . PRO A 1 724 ? 25.269 -31.531 32.383 1.00 15.15 724 PRO A N 1
ATOM 5767 C CA . PRO A 1 724 ? 25.043 -32.979 32.259 1.00 16.25 724 PRO A CA 1
ATOM 5768 C C . PRO A 1 724 ? 23.616 -33.365 31.876 1.00 18.30 724 PRO A C 1
ATOM 5769 O O . PRO A 1 724 ? 23.435 -34.353 31.171 1.00 18.25 724 PRO A O 1
ATOM 5773 N N . GLU A 1 725 ? 22.597 -32.662 32.368 1.00 17.53 725 GLU A N 1
ATOM 5774 C CA . GLU A 1 725 ? 21.208 -33.046 32.056 1.00 18.86 725 GLU A CA 1
ATOM 5775 C C . GLU A 1 725 ? 20.844 -32.673 30.589 1.00 17.46 725 GLU A C 1
ATOM 5776 O O . GLU A 1 725 ? 20.017 -33.367 29.951 1.00 19.16 725 GLU A O 1
ATOM 5782 N N . ASP A 1 726 ? 21.523 -31.636 30.057 1.00 15.41 726 ASP A N 1
ATOM 5783 C CA . ASP A 1 726 ? 21.281 -31.286 28.664 1.00 15.05 726 ASP A CA 1
ATOM 5784 C C . ASP A 1 726 ? 21.876 -32.398 27.783 1.00 15.48 726 ASP A C 1
ATOM 5785 O O . ASP A 1 726 ? 21.221 -32.806 26.777 1.00 16.81 726 ASP A O 1
ATOM 5790 N N . ALA A 1 727 ? 23.067 -32.888 28.155 1.00 15.55 727 ALA A N 1
ATOM 5791 C CA . ALA A 1 727 ? 23.691 -33.951 27.406 1.00 17.83 727 ALA A CA 1
ATOM 5792 C C . ALA A 1 727 ? 22.810 -35.223 27.444 1.00 19.32 727 ALA A C 1
ATOM 5793 O O . ALA A 1 727 ? 22.505 -35.819 26.415 1.00 21.08 727 ALA A O 1
ATOM 5795 N N . LYS A 1 728 ? 22.422 -35.631 28.633 1.00 21.20 728 LYS A N 1
ATOM 5796 C CA . LYS A 1 728 ? 21.505 -36.789 28.807 1.00 24.19 728 LYS A CA 1
ATOM 5797 C C . LYS A 1 728 ? 20.299 -36.653 27.851 1.00 24.16 728 LYS A C 1
ATOM 5798 O O . LYS A 1 728 ? 19.957 -37.611 27.143 1.00 23.59 728 LYS A O 1
ATOM 5804 N N . ALA A 1 729 ? 19.679 -35.474 27.818 1.00 24.31 729 ALA A N 1
ATOM 5805 C CA . ALA A 1 729 ? 18.473 -35.240 26.980 1.00 25.08 729 ALA A CA 1
ATOM 5806 C C . ALA A 1 729 ? 18.711 -35.340 25.474 1.00 25.05 729 ALA A C 1
ATOM 5807 O O . ALA A 1 729 ? 17.809 -35.684 24.714 1.00 24.09 729 ALA A O 1
ATOM 5809 N N . LEU A 1 730 ? 19.927 -35.038 25.029 1.00 22.54 730 LEU A N 1
ATOM 5810 C CA . LEU A 1 730 ? 20.325 -35.228 23.631 1.00 24.02 730 LEU A CA 1
ATOM 5811 C C . LEU A 1 730 ? 20.954 -36.583 23.325 1.00 23.84 730 LEU A C 1
ATOM 5812 O O . LEU A 1 730 ? 21.379 -36.839 22.190 1.00 25.20 730 LEU A O 1
ATOM 5817 N N . GLY A 1 731 ? 21.047 -37.436 24.337 1.00 24.22 731 GLY A N 1
ATOM 5818 C CA . GLY A 1 731 ? 21.583 -38.792 24.132 1.00 24.05 731 GLY A CA 1
ATOM 5819 C C . GLY A 1 731 ? 23.093 -38.721 23.956 1.00 23.15 731 GLY A C 1
ATOM 5820 O O . GLY A 1 731 ? 23.688 -39.534 23.207 1.00 24.14 731 GLY A O 1
ATOM 5821 N N . LEU A 1 732 ? 23.715 -37.777 24.672 1.00 22.57 732 LEU A N 1
ATOM 5822 C CA . LEU A 1 732 ? 25.158 -37.545 24.602 1.00 22.47 732 LEU A CA 1
ATOM 5823 C C . LEU A 1 732 ? 25.814 -38.071 25.889 1.00 24.54 732 LEU A C 1
ATOM 5824 O O . LEU A 1 732 ? 25.196 -38.013 26.967 1.00 24.99 732 LEU A O 1
ATOM 5829 N N . ARG A 1 733 ? 27.055 -38.550 25.769 1.00 23.75 733 ARG A N 1
ATOM 5830 C CA . ARG A 1 733 ? 27.940 -38.779 26.928 1.00 24.26 733 ARG A CA 1
ATOM 5831 C C . ARG A 1 733 ? 29.129 -37.861 26.773 1.00 20.61 733 ARG A C 1
ATOM 5832 O O . ARG A 1 733 ? 29.402 -37.326 25.668 1.00 20.45 733 ARG A O 1
ATOM 5840 N N . ARG A 1 734 ? 29.846 -37.637 27.872 1.00 18.81 734 ARG A N 1
ATOM 5841 C CA . ARG A 1 734 ? 31.115 -36.946 27.766 1.00 17.22 734 ARG A CA 1
ATOM 5842 C C . ARG A 1 734 ? 31.996 -37.571 26.697 1.00 15.41 734 ARG A C 1
ATOM 5843 O O . ARG A 1 734 ? 32.099 -38.797 26.669 1.00 14.01 734 ARG A O 1
ATOM 5851 N N . GLY A 1 735 ? 32.630 -36.755 25.847 1.00 13.29 735 GLY A N 1
ATOM 5852 C CA . GLY A 1 735 ? 33.557 -37.285 24.854 1.00 14.47 735 GLY A CA 1
ATOM 5853 C C . GLY A 1 735 ? 32.904 -37.615 23.527 1.00 15.06 735 GLY A C 1
ATOM 5854 O O . GLY A 1 735 ? 33.638 -38.011 22.594 1.00 16.88 735 GLY A O 1
ATOM 5855 N N . VAL A 1 736 ? 31.564 -37.490 23.447 1.00 13.74 736 VAL A N 1
ATOM 5856 C CA . VAL A 1 736 ? 30.846 -37.804 22.203 1.00 15.02 736 VAL A CA 1
ATOM 5857 C C . VAL A 1 736 ? 30.899 -36.569 21.290 1.00 13.19 736 VAL A C 1
ATOM 5858 O O . VAL A 1 736 ? 30.846 -35.422 21.776 1.00 12.72 736 VAL A O 1
ATOM 5862 N N . GLU A 1 737 ? 30.965 -36.820 19.967 1.00 13.92 737 GLU A N 1
ATOM 5863 C CA . GLU A 1 737 ? 31.050 -35.707 19.000 1.00 12.68 737 GLU A CA 1
ATOM 5864 C C . GLU A 1 737 ? 29.702 -35.143 18.621 1.00 12.66 737 GLU A C 1
ATOM 5865 O O . GLU A 1 737 ? 28.755 -35.884 18.405 1.00 13.28 737 GLU A O 1
ATOM 5871 N N . VAL A 1 738 ? 29.634 -33.794 18.625 1.00 12.05 738 VAL A N 1
ATOM 5872 C CA . VAL A 1 738 ? 28.442 -33.053 18.155 1.00 12.50 738 VAL A CA 1
ATOM 5873 C C . VAL A 1 738 ? 28.739 -32.057 17.061 1.00 12.09 738 VAL A C 1
ATOM 5874 O O . VAL A 1 738 ? 29.887 -31.624 16.916 1.00 11.46 738 VAL A O 1
ATOM 5878 N N . GLU A 1 739 ? 27.700 -31.629 16.314 1.00 12.00 739 GLU A N 1
ATOM 5879 C CA . GLU A 1 739 ? 27.888 -30.379 15.559 1.00 13.46 739 GLU A CA 1
ATOM 5880 C C . GLU A 1 739 ? 27.203 -29.283 16.344 1.00 12.30 739 GLU A C 1
ATOM 5881 O O . GLU A 1 739 ? 26.119 -29.533 16.928 1.00 14.11 739 GLU A O 1
ATOM 5887 N N . VAL A 1 740 ? 27.769 -28.081 16.363 1.00 12.19 740 VAL A N 1
ATOM 5888 C CA . VAL A 1 740 ? 27.134 -26.908 16.956 1.00 11.26 740 VAL A CA 1
ATOM 5889 C C . VAL A 1 740 ? 26.782 -26.094 15.702 1.00 12.18 740 VAL A C 1
ATOM 5890 O O . VAL A 1 740 ? 27.679 -25.825 14.890 1.00 11.43 740 VAL A O 1
ATOM 5894 N N . VAL A 1 741 ? 25.480 -25.824 15.549 1.00 10.69 741 VAL A N 1
ATOM 5895 C CA . VAL A 1 741 ? 24.985 -25.328 14.301 1.00 11.87 741 VAL A CA 1
ATOM 5896 C C . VAL A 1 741 ? 24.132 -24.083 14.525 1.00 12.73 741 VAL A C 1
ATOM 5897 O O . VAL A 1 741 ? 23.173 -24.088 15.306 1.00 12.19 741 VAL A O 1
ATOM 5901 N N . SER A 1 742 ? 24.435 -23.021 13.788 1.00 11.91 742 SER A N 1
ATOM 5902 C CA . SER A 1 742 ? 23.537 -21.837 13.818 1.00 11.25 742 SER A CA 1
ATOM 5903 C C . SER A 1 742 ? 23.001 -21.620 12.411 1.00 11.62 742 SER A C 1
ATOM 5904 O O . SER A 1 742 ? 23.255 -22.392 11.492 1.00 11.49 742 SER A O 1
ATOM 5907 N N . ARG A 1 743 ? 22.296 -20.511 12.284 1.00 11.17 743 ARG A N 1
ATOM 5908 C CA . ARG A 1 743 ? 21.837 -20.131 10.959 1.00 12.31 743 ARG A CA 1
ATOM 5909 C C . ARG A 1 743 ? 22.942 -19.787 9.965 1.00 11.59 743 ARG A C 1
ATOM 5910 O O . ARG A 1 743 ? 22.635 -19.640 8.744 1.00 12.28 743 ARG A O 1
ATOM 5918 N N . ARG A 1 744 ? 24.159 -19.561 10.463 1.00 11.81 744 ARG A N 1
ATOM 5919 C CA . ARG A 1 744 ? 25.293 -19.101 9.636 1.00 14.12 744 ARG A CA 1
ATOM 5920 C C . ARG A 1 744 ? 26.337 -20.191 9.316 1.00 13.28 744 ARG A C 1
ATOM 5921 O O . ARG A 1 744 ? 26.983 -20.085 8.297 1.00 15.57 744 ARG A O 1
ATOM 5929 N N . GLY A 1 745 ? 26.539 -21.187 10.198 1.00 13.27 745 GLY A N 1
ATOM 5930 C CA . GLY A 1 745 ? 27.553 -22.206 10.007 1.00 12.82 745 GLY A CA 1
ATOM 5931 C C . GLY A 1 745 ? 27.588 -23.258 11.070 1.00 13.77 745 GLY A C 1
ATOM 5932 O O . GLY A 1 745 ? 26.714 -23.337 11.901 1.00 12.35 745 GLY A O 1
ATOM 5933 N N . ARG A 1 746 ? 28.587 -24.119 11.026 1.00 14.60 746 ARG A N 1
ATOM 5934 C CA . ARG A 1 746 ? 28.634 -25.231 11.933 1.00 15.05 746 ARG A CA 1
ATOM 5935 C C . ARG A 1 746 ? 30.081 -25.531 12.271 1.00 15.65 746 ARG A C 1
ATOM 5936 O O . ARG A 1 746 ? 30.963 -25.157 11.524 1.00 13.97 746 ARG A O 1
ATOM 5944 N N . MET A 1 747 ? 30.271 -26.199 13.404 1.00 13.32 747 MET A N 1
ATOM 5945 C CA . MET A 1 747 ? 31.546 -26.757 13.753 1.00 14.87 747 MET A CA 1
ATOM 5946 C C . MET A 1 747 ? 31.384 -28.075 14.499 1.00 13.63 747 MET A C 1
ATOM 5947 O O . MET A 1 747 ? 30.279 -28.344 15.092 1.00 15.39 747 MET A O 1
ATOM 5952 N N . ARG A 1 748 ? 32.459 -28.868 14.549 1.00 12.30 748 ARG A N 1
ATOM 5953 C CA . ARG A 1 748 ? 32.352 -30.168 15.223 1.00 11.91 748 ARG A CA 1
ATOM 5954 C C . ARG A 1 748 ? 33.277 -30.220 16.424 1.00 12.24 748 ARG A C 1
ATOM 5955 O O . ARG A 1 748 ? 34.451 -29.883 16.333 1.00 11.43 748 ARG A O 1
ATOM 5963 N N . SER A 1 749 ? 32.829 -30.802 17.521 1.00 10.98 749 SER A N 1
ATOM 5964 C CA . SER A 1 749 ? 33.649 -30.791 18.723 1.00 10.01 749 SER A CA 1
ATOM 5965 C C . SER A 1 749 ? 33.046 -31.824 19.685 1.00 11.47 749 SER A C 1
ATOM 5966 O O . SER A 1 749 ? 31.934 -32.289 19.504 1.00 12.59 749 SER A O 1
ATOM 5969 N N . ARG A 1 750 ? 33.797 -32.198 20.725 1.00 11.32 750 ARG A N 1
ATOM 5970 C CA . ARG A 1 750 ? 33.336 -33.176 21.699 1.00 11.16 750 ARG A CA 1
ATOM 5971 C C . ARG A 1 750 ? 32.785 -32.500 22.959 1.00 11.23 750 ARG A C 1
ATOM 5972 O O . ARG A 1 750 ? 33.163 -31.400 23.295 1.00 12.65 750 ARG A O 1
ATOM 5980 N N . ILE A 1 751 ? 31.802 -33.164 23.544 1.00 13.61 751 ILE A N 1
ATOM 5981 C CA . ILE A 1 751 ? 31.076 -32.702 24.757 1.00 15.16 751 ILE A CA 1
ATOM 5982 C C . ILE A 1 751 ? 31.953 -32.857 25.995 1.00 13.89 751 ILE A C 1
ATOM 5983 O O . ILE A 1 751 ? 32.523 -33.936 26.253 1.00 13.71 751 ILE A O 1
ATOM 5988 N N . GLU A 1 752 ? 31.954 -31.800 26.830 1.00 13.09 752 GLU A N 1
ATOM 5989 C CA . GLU A 1 752 ? 32.621 -31.903 28.149 1.00 12.30 752 GLU A CA 1
ATOM 5990 C C . GLU A 1 752 ? 31.518 -31.578 29.147 1.00 14.12 752 GLU A C 1
ATOM 5991 O O . GLU A 1 752 ? 31.066 -30.472 29.232 1.00 13.88 752 GLU A O 1
ATOM 5997 N N . THR A 1 753 ? 31.135 -32.558 29.963 1.00 13.01 753 THR A N 1
ATOM 5998 C CA . THR A 1 753 ? 30.106 -32.342 31.003 1.00 14.39 753 THR A CA 1
ATOM 5999 C C . THR A 1 753 ? 30.678 -32.262 32.427 1.00 14.68 753 THR A C 1
ATOM 6000 O O . THR A 1 753 ? 29.902 -32.096 33.373 1.00 15.55 753 THR A O 1
ATOM 6004 N N . ARG A 1 754 ? 32.003 -32.356 32.586 1.00 14.18 754 ARG A N 1
ATOM 6005 C CA . ARG A 1 754 ? 32.532 -32.271 33.941 1.00 15.80 754 ARG A CA 1
ATOM 6006 C C . ARG A 1 754 ? 33.803 -31.472 33.920 1.00 16.16 754 ARG A C 1
ATOM 6007 O O . ARG A 1 754 ? 34.789 -31.874 34.512 1.00 19.82 754 ARG A O 1
ATOM 6015 N N . GLY A 1 755 ? 33.764 -30.355 33.218 1.00 12.71 755 GLY A N 1
ATOM 6016 C CA . GLY A 1 755 ? 34.997 -29.562 33.081 1.00 12.76 755 GLY A CA 1
ATOM 6017 C C . GLY A 1 755 ? 34.938 -28.319 33.972 1.00 12.73 755 GLY A C 1
ATOM 6018 O O . GLY A 1 755 ? 33.997 -28.160 34.761 1.00 13.97 755 GLY A O 1
ATOM 6019 N N . ARG A 1 756 ? 35.899 -27.405 33.739 1.00 10.48 756 ARG A N 1
ATOM 6020 C CA . ARG A 1 756 ? 36.025 -26.223 34.612 1.00 8.33 756 ARG A CA 1
ATOM 6021 C C . ARG A 1 756 ? 34.905 -25.199 34.358 1.00 8.99 756 ARG A C 1
ATOM 6022 O O . ARG A 1 756 ? 34.692 -24.327 35.208 1.00 10.38 756 ARG A O 1
ATOM 6030 N N . ASP A 1 757 ? 34.199 -25.326 33.227 1.00 8.37 757 ASP A N 1
ATOM 6031 C CA . ASP A 1 757 ? 33.132 -24.348 32.904 1.00 8.02 757 ASP A CA 1
ATOM 6032 C C . ASP A 1 757 ? 31.825 -25.182 32.897 1.00 10.39 757 ASP A C 1
ATOM 6033 O O . ASP A 1 757 ? 31.728 -26.262 32.201 1.00 11.01 757 ASP A O 1
ATOM 6038 N N . ALA A 1 758 ? 30.853 -24.767 33.721 1.00 9.15 758 ALA A N 1
ATOM 6039 C CA . ALA A 1 758 ? 29.682 -25.651 33.997 1.00 8.66 758 ALA A CA 1
ATOM 6040 C C . ALA A 1 758 ? 28.469 -24.766 33.783 1.00 9.82 758 ALA A C 1
ATOM 6041 O O . ALA A 1 758 ? 28.112 -23.929 34.667 1.00 10.53 758 ALA A O 1
ATOM 6043 N N . PRO A 1 759 ? 27.923 -24.779 32.594 1.00 8.64 759 PRO A N 1
ATOM 6044 C CA . PRO A 1 759 ? 26.845 -23.866 32.281 1.00 8.61 759 PRO A CA 1
ATOM 6045 C C . PRO A 1 759 ? 25.480 -24.324 32.801 1.00 9.16 759 PRO A C 1
ATOM 6046 O O . PRO A 1 759 ? 25.248 -25.534 33.095 1.00 10.10 759 PRO A O 1
ATOM 6050 N N . PRO A 1 760 ? 24.558 -23.372 32.993 1.00 9.16 760 PRO A N 1
ATOM 6051 C CA . PRO A 1 760 ? 23.190 -23.727 33.293 1.00 10.27 760 PRO A CA 1
ATOM 6052 C C . PRO A 1 760 ? 22.559 -24.524 32.109 1.00 11.27 760 PRO A C 1
ATOM 6053 O O . PRO A 1 760 ? 23.007 -24.415 30.951 1.00 10.33 760 PRO A O 1
ATOM 6057 N N . ARG A 1 761 ? 21.462 -25.222 32.399 1.00 11.74 761 ARG A N 1
ATOM 6058 C CA . ARG A 1 761 ? 20.721 -25.879 31.305 1.00 12.10 761 ARG A CA 1
ATOM 6059 C C . ARG A 1 761 ? 20.373 -24.834 30.253 1.00 11.71 761 ARG A C 1
ATOM 6060 O O . ARG A 1 761 ? 19.991 -23.709 30.577 1.00 13.55 761 ARG A O 1
ATOM 6068 N N . GLY A 1 762 ? 20.398 -25.233 28.978 1.00 12.58 762 GLY A N 1
ATOM 6069 C CA . GLY A 1 762 ? 20.135 -24.265 27.894 1.00 11.20 762 GLY A CA 1
ATOM 6070 C C . GLY A 1 762 ? 21.242 -23.471 27.345 1.00 12.39 762 GLY A C 1
ATOM 6071 O O . GLY A 1 762 ? 21.006 -22.628 26.447 1.00 11.39 762 GLY A O 1
ATOM 6072 N N . LEU A 1 763 ? 22.459 -23.661 27.873 1.00 10.80 763 LEU A N 1
ATOM 6073 C CA . LEU A 1 763 ? 23.549 -22.758 27.427 1.00 9.73 763 LEU A CA 1
ATOM 6074 C C . LEU A 1 763 ? 24.784 -23.617 27.291 1.00 9.54 763 LEU A C 1
ATOM 6075 O O . LEU A 1 763 ? 25.021 -24.475 28.148 1.00 10.17 763 LEU A O 1
ATOM 6080 N N . VAL A 1 764 ? 25.564 -23.391 26.246 1.00 8.67 764 VAL A N 1
ATOM 6081 C CA . VAL A 1 764 ? 26.890 -24.067 26.168 1.00 8.50 764 VAL A CA 1
ATOM 6082 C C . VAL A 1 764 ? 27.994 -23.026 25.959 1.00 7.96 764 VAL A C 1
ATOM 6083 O O . VAL A 1 764 ? 27.711 -21.871 25.472 1.00 8.37 764 VAL A O 1
ATOM 6087 N N . PHE A 1 765 ? 29.231 -23.411 26.359 1.00 7.77 765 PHE A N 1
ATOM 6088 C CA . PHE A 1 765 ? 30.393 -22.544 26.193 1.00 8.13 765 PHE A CA 1
ATOM 6089 C C . PHE A 1 765 ? 31.426 -23.256 25.346 1.00 9.53 765 PHE A C 1
ATOM 6090 O O . PHE A 1 765 ? 31.693 -24.417 25.607 1.00 9.28 765 PHE A O 1
ATOM 6098 N N . VAL A 1 766 ? 31.976 -22.540 24.354 1.00 7.77 766 VAL A N 1
ATOM 6099 C CA . VAL A 1 766 ? 32.967 -23.155 23.447 1.00 7.78 766 VAL A CA 1
ATOM 6100 C C . VAL A 1 766 ? 34.125 -22.199 23.368 1.00 8.26 766 VAL A C 1
ATOM 6101 O O . VAL A 1 766 ? 33.959 -21.063 22.922 1.00 9.03 766 VAL A O 1
ATOM 6105 N N . PRO A 1 767 ? 35.347 -22.657 23.725 1.00 7.56 767 PRO A N 1
ATOM 6106 C CA . PRO A 1 767 ? 36.496 -21.734 23.597 1.00 8.27 767 PRO A CA 1
ATOM 6107 C C . PRO A 1 767 ? 36.960 -21.687 22.148 1.00 9.34 767 PRO A C 1
ATOM 6108 O O . PRO A 1 767 ? 36.700 -22.644 21.379 1.00 7.96 767 PRO A O 1
ATOM 6112 N N . TRP A 1 768 ? 37.639 -20.620 21.766 1.00 7.53 768 TRP A N 1
ATOM 6113 C CA . TRP A 1 768 ? 37.873 -20.381 20.312 1.00 8.56 768 TRP A CA 1
ATOM 6114 C C . TRP A 1 768 ? 39.343 -20.592 19.849 1.00 7.83 768 TRP A C 1
ATOM 6115 O O . TRP A 1 768 ? 39.693 -20.285 18.685 1.00 8.02 768 TRP A O 1
ATOM 6126 N N . PHE A 1 769 ? 40.168 -21.158 20.703 1.00 7.06 769 PHE A N 1
ATOM 6127 C CA . PHE A 1 769 ? 41.645 -21.248 20.435 1.00 8.58 769 PHE A CA 1
ATOM 6128 C C . PHE A 1 769 ? 42.055 -22.378 19.462 1.00 8.17 769 PHE A C 1
ATOM 6129 O O . PHE A 1 769 ? 43.213 -22.493 19.111 1.00 10.38 769 PHE A O 1
ATOM 6137 N N . ASP A 1 770 ? 41.102 -23.207 19.073 1.00 8.24 770 ASP A N 1
ATOM 6138 C CA . ASP A 1 770 ? 41.450 -24.448 18.303 1.00 8.31 770 ASP A CA 1
ATOM 6139 C C . ASP A 1 770 ? 41.179 -24.164 16.821 1.00 9.93 770 ASP A C 1
ATOM 6140 O O . ASP A 1 770 ? 40.029 -24.029 16.396 1.00 10.70 770 ASP A O 1
ATOM 6145 N N . ALA A 1 771 ? 42.239 -24.104 16.032 1.00 7.92 771 ALA A N 1
ATOM 6146 C CA . ALA A 1 771 ? 42.130 -23.748 14.597 1.00 8.20 771 ALA A CA 1
ATOM 6147 C C . ALA A 1 771 ? 41.488 -24.887 13.774 1.00 9.32 771 ALA A C 1
ATOM 6148 O O . ALA A 1 771 ? 41.154 -24.681 12.602 1.00 10.53 771 ALA A O 1
ATOM 6150 N N . SER A 1 772 ? 41.374 -26.063 14.381 1.00 8.75 772 SER A N 1
ATOM 6151 C CA . SER A 1 772 ? 40.631 -27.195 13.752 1.00 9.80 772 SER A CA 1
ATOM 6152 C C . SER A 1 772 ? 39.151 -27.147 14.109 1.00 9.15 772 SER A C 1
ATOM 6153 O O . SER A 1 772 ? 38.393 -28.036 13.644 1.00 12.20 772 SER A O 1
ATOM 6156 N N . GLN A 1 773 ? 38.716 -26.174 14.930 1.00 9.37 773 GLN A N 1
ATOM 6157 C CA . GLN A 1 773 ? 37.320 -26.103 15.415 1.00 8.75 773 GLN A CA 1
ATOM 6158 C C . GLN A 1 773 ? 36.923 -24.665 15.376 1.00 8.32 773 GLN A C 1
ATOM 6159 O O . GLN A 1 773 ? 37.022 -23.929 16.391 1.00 9.24 773 GLN A O 1
ATOM 6165 N N . LEU A 1 774 ? 36.565 -24.200 14.159 1.00 8.71 774 LEU A N 1
ATOM 6166 C CA . LEU A 1 774 ? 36.381 -22.782 13.941 1.00 8.26 774 LEU A CA 1
ATOM 6167 C C . LEU A 1 774 ? 34.990 -22.282 14.394 1.00 8.49 774 LEU A C 1
ATOM 6168 O O . LEU A 1 774 ? 34.094 -22.114 13.577 1.00 9.15 774 LEU A O 1
ATOM 6173 N N . ILE A 1 775 ? 34.894 -21.962 15.691 1.00 7.82 775 ILE A N 1
ATOM 6174 C CA . ILE A 1 775 ? 33.601 -21.579 16.283 1.00 8.25 775 ILE A CA 1
ATOM 6175 C C . ILE A 1 775 ? 33.080 -20.266 15.704 1.00 7.72 775 ILE A C 1
ATOM 6176 O O . ILE A 1 775 ? 31.848 -20.001 15.716 1.00 8.42 775 ILE A O 1
ATOM 6181 N N . ASN A 1 776 ? 33.953 -19.459 15.128 1.00 7.60 776 ASN A N 1
ATOM 6182 C CA . ASN A 1 776 ? 33.428 -18.234 14.501 1.00 8.27 776 ASN A CA 1
ATOM 6183 C C . ASN A 1 776 ? 32.771 -18.440 13.148 1.00 8.09 776 ASN A C 1
ATOM 6184 O O . ASN A 1 776 ? 32.216 -17.480 12.565 1.00 9.99 776 ASN A O 1
ATOM 6189 N N . LYS A 1 777 ? 32.675 -19.693 12.707 1.00 8.51 777 LYS A N 1
ATOM 6190 C CA . LYS A 1 777 ? 31.708 -19.998 11.670 1.00 9.66 777 LYS A CA 1
ATOM 6191 C C . LYS A 1 777 ? 30.232 -19.917 12.190 1.00 9.79 777 LYS A C 1
ATOM 6192 O O . LYS A 1 777 ? 29.302 -19.836 11.391 1.00 10.97 777 LYS A O 1
ATOM 6198 N N . VAL A 1 778 ? 30.060 -19.971 13.496 1.00 8.90 778 VAL A N 1
ATOM 6199 C CA . VAL A 1 778 ? 28.716 -20.164 14.080 1.00 9.60 778 VAL A CA 1
ATOM 6200 C C . VAL A 1 778 ? 28.194 -18.822 14.606 1.00 9.88 778 VAL A C 1
ATOM 6201 O O . VAL A 1 778 ? 26.998 -18.561 14.591 1.00 9.90 778 VAL A O 1
ATOM 6205 N N . THR A 1 779 ? 29.111 -17.948 15.015 1.00 9.53 779 THR A N 1
ATOM 6206 C CA . THR A 1 779 ? 28.760 -16.668 15.691 1.00 9.59 779 THR A CA 1
ATOM 6207 C C . THR A 1 779 ? 28.218 -15.680 14.697 1.00 10.92 779 THR A C 1
ATOM 6208 O O . THR A 1 779 ? 28.361 -15.815 13.463 1.00 11.04 779 THR A O 1
ATOM 6212 N N . LEU A 1 780 ? 27.508 -14.702 15.274 1.00 11.67 780 LEU A N 1
ATOM 6213 C CA . LEU A 1 780 ? 26.866 -13.623 14.452 1.00 11.47 780 LEU A CA 1
ATOM 6214 C C . LEU A 1 780 ? 27.645 -12.344 14.576 1.00 11.42 780 LEU A C 1
ATOM 6215 O O . LEU A 1 780 ? 27.894 -11.913 15.685 1.00 12.20 780 LEU A O 1
ATOM 6220 N N . ASP A 1 781 ? 27.894 -11.664 13.452 1.00 9.43 781 ASP A N 1
ATOM 6221 C CA . ASP A 1 781 ? 28.614 -10.381 13.463 1.00 10.56 781 ASP A CA 1
ATOM 6222 C C . ASP A 1 781 ? 27.645 -9.189 13.721 1.00 10.62 781 ASP A C 1
ATOM 6223 O O . ASP A 1 781 ? 27.584 -8.207 12.954 1.00 12.35 781 ASP A O 1
ATOM 6228 N N . ALA A 1 782 ? 26.832 -9.342 14.774 1.00 9.88 782 ALA A N 1
ATOM 6229 C CA . ALA A 1 782 ? 25.994 -8.210 15.288 1.00 9.63 782 ALA A CA 1
ATOM 6230 C C . ALA A 1 782 ? 26.876 -7.458 16.259 1.00 10.27 782 ALA A C 1
ATOM 6231 O O . ALA A 1 782 ? 27.778 -8.066 16.870 1.00 10.23 782 ALA A O 1
ATOM 6233 N N . THR A 1 783 ? 26.716 -6.129 16.355 1.00 11.18 783 THR A N 1
ATOM 6234 C CA . THR A 1 783 ? 27.616 -5.304 17.197 1.00 10.99 783 THR A CA 1
ATOM 6235 C C . THR A 1 783 ? 26.794 -4.359 18.045 1.00 9.95 783 THR A C 1
ATOM 6236 O O . THR A 1 783 ? 25.612 -4.091 17.728 1.00 10.42 783 THR A O 1
ATOM 6240 N N . CYS A 1 784 ? 27.422 -3.822 19.092 1.00 7.99 784 CYS A N 1
ATOM 6241 C CA . CYS A 1 784 ? 26.881 -2.603 19.715 1.00 9.84 784 CYS A CA 1
ATOM 6242 C C . CYS A 1 784 ? 26.851 -1.549 18.563 1.00 11.65 784 CYS A C 1
ATOM 6243 O O . CYS A 1 784 ? 27.886 -1.353 17.845 1.00 10.61 784 CYS A O 1
ATOM 6246 N N . PRO A 1 785 ? 25.709 -0.875 18.360 1.00 10.99 785 PRO A N 1
ATOM 6247 C CA . PRO A 1 785 ? 25.662 0.089 17.234 1.00 12.39 785 PRO A CA 1
ATOM 6248 C C . PRO A 1 785 ? 26.536 1.294 17.466 1.00 10.85 785 PRO A C 1
ATOM 6249 O O . PRO A 1 785 ? 26.897 2.005 16.508 1.00 11.85 785 PRO A O 1
ATOM 6253 N N . ILE A 1 786 ? 26.889 1.534 18.742 1.00 11.31 786 ILE A N 1
ATOM 6254 C CA . ILE A 1 786 ? 27.728 2.726 19.024 1.00 11.12 786 ILE A CA 1
ATOM 6255 C C . ILE A 1 786 ? 29.198 2.393 18.883 1.00 11.20 786 ILE A C 1
ATOM 6256 O O . ILE A 1 786 ? 29.936 3.162 18.219 1.00 12.64 786 ILE A O 1
ATOM 6261 N N . SER A 1 787 ? 29.660 1.305 19.475 1.00 9.93 787 SER A N 1
ATOM 6262 C CA . SER A 1 787 ? 31.107 1.070 19.399 1.00 9.79 787 SER A CA 1
ATOM 6263 C C . SER A 1 787 ? 31.516 0.187 18.257 1.00 9.23 787 SER A C 1
ATOM 6264 O O . SER A 1 787 ? 32.716 0.099 17.978 1.00 8.87 787 SER A O 1
ATOM 6267 N N . LEU A 1 788 ? 30.537 -0.500 17.639 1.00 9.82 788 LEU A N 1
ATOM 6268 C CA . LEU A 1 788 ? 30.813 -1.413 16.506 1.00 11.34 788 LEU A CA 1
ATOM 6269 C C . LEU A 1 788 ? 31.554 -2.640 16.934 1.00 10.57 788 LEU A C 1
ATOM 6270 O O . LEU A 1 788 ? 32.175 -3.344 16.130 1.00 11.88 788 LEU A O 1
ATOM 6275 N N . GLN A 1 789 ? 31.479 -2.938 18.234 1.00 9.37 789 GLN A N 1
ATOM 6276 C CA . GLN A 1 789 ? 32.089 -4.157 18.765 1.00 8.63 789 GLN A CA 1
ATOM 6277 C C . GLN A 1 789 ? 31.123 -5.376 18.715 1.00 8.86 789 GLN A C 1
ATOM 6278 O O . GLN A 1 789 ? 29.987 -5.339 19.164 1.00 7.62 789 GLN A O 1
ATOM 6284 N N . THR A 1 790 ? 31.629 -6.457 18.112 1.00 8.52 790 THR A N 1
ATOM 6285 C CA . THR A 1 790 ? 30.896 -7.729 17.947 1.00 8.03 790 THR A CA 1
ATOM 6286 C C . THR A 1 790 ? 30.521 -8.420 19.251 1.00 8.27 790 THR A C 1
ATOM 6287 O O . THR A 1 790 ? 31.349 -8.453 20.184 1.00 8.98 790 THR A O 1
ATOM 6291 N N . ASP A 1 791 ? 29.291 -8.951 19.275 1.00 8.87 791 ASP A N 1
ATOM 6292 C CA . ASP A 1 791 ? 28.855 -9.729 20.437 1.00 9.38 791 ASP A CA 1
ATOM 6293 C C . ASP A 1 791 ? 29.101 -11.208 20.189 1.00 9.04 791 ASP A C 1
ATOM 6294 O O . ASP A 1 791 ? 28.231 -11.909 19.587 1.00 10.79 791 ASP A O 1
ATOM 6299 N N . PHE A 1 792 ? 30.294 -11.694 20.606 1.00 8.48 792 PHE A N 1
ATOM 6300 C CA . PHE A 1 792 ? 30.591 -13.134 20.481 1.00 8.94 792 PHE A CA 1
ATOM 6301 C C . PHE A 1 792 ? 30.038 -13.941 21.616 1.00 9.60 792 PHE A C 1
ATOM 6302 O O . PHE A 1 792 ? 30.307 -15.135 21.679 1.00 8.62 792 PHE A O 1
ATOM 6310 N N . LYS A 1 793 ? 29.376 -13.300 22.586 1.00 8.57 793 LYS A N 1
ATOM 6311 C CA . LYS A 1 793 ? 29.033 -14.028 23.825 1.00 8.17 793 LYS A CA 1
ATOM 6312 C C . LYS A 1 793 ? 27.638 -14.653 23.817 1.00 8.67 793 LYS A C 1
ATOM 6313 O O . LYS A 1 793 ? 27.337 -15.406 24.701 1.00 8.58 793 LYS A O 1
ATOM 6319 N N . LYS A 1 794 ? 26.799 -14.353 22.830 1.00 9.72 794 LYS A N 1
ATOM 6320 C CA . LYS A 1 794 ? 25.457 -15.016 22.764 1.00 8.84 794 LYS A CA 1
ATOM 6321 C C . LYS A 1 794 ? 24.960 -15.076 21.318 1.00 8.29 794 LYS A C 1
ATOM 6322 O O . LYS A 1 794 ? 24.976 -14.040 20.596 1.00 12.65 794 LYS A O 1
ATOM 6328 N N . CYS A 1 795 ? 24.474 -16.207 20.919 1.00 10.74 795 CYS A N 1
ATOM 6329 C CA . CYS A 1 795 ? 23.654 -16.309 19.743 1.00 10.76 795 CYS A CA 1
ATOM 6330 C C . CYS A 1 795 ? 22.972 -17.663 19.943 1.00 10.69 795 CYS A C 1
ATOM 6331 O O . CYS A 1 795 ? 23.113 -18.279 21.048 1.00 10.59 795 CYS A O 1
ATOM 6334 N N . ALA A 1 796 ? 22.191 -18.106 18.968 1.00 10.77 796 ALA A N 1
ATOM 6335 C CA . ALA A 1 796 ? 21.364 -19.254 19.149 1.00 10.62 796 ALA A CA 1
ATOM 6336 C C . ALA A 1 796 ? 21.857 -20.421 18.313 1.00 10.23 796 ALA A C 1
ATOM 6337 O O . ALA A 1 796 ? 22.140 -20.258 17.102 1.00 12.11 796 ALA A O 1
ATOM 6339 N N . VAL A 1 797 ? 21.914 -21.579 18.920 1.00 12.18 797 VAL A N 1
ATOM 6340 C CA . VAL A 1 797 ? 22.417 -22.786 18.243 1.00 11.03 797 VAL A CA 1
ATOM 6341 C C . VAL A 1 797 ? 21.628 -24.025 18.542 1.00 13.17 797 VAL A C 1
ATOM 6342 O O . VAL A 1 797 ? 20.869 -24.057 19.496 1.00 12.05 797 VAL A O 1
ATOM 6346 N N . LYS A 1 798 ? 21.700 -24.973 17.609 1.00 12.07 798 LYS A N 1
ATOM 6347 C CA A LYS A 1 798 ? 21.187 -26.294 17.802 0.50 12.39 798 LYS A CA 1
ATOM 6348 C CA B LYS A 1 798 ? 21.194 -26.286 17.886 0.50 12.28 798 LYS A CA 1
ATOM 6349 C C . LYS A 1 798 ? 22.428 -27.176 18.026 1.00 11.90 798 LYS A C 1
ATOM 6350 O O . LYS A 1 798 ? 23.515 -26.923 17.424 1.00 12.27 798 LYS A O 1
ATOM 6361 N N . ILE A 1 799 ? 22.283 -28.203 18.855 1.00 13.54 799 ILE A N 1
ATOM 6362 C CA . ILE A 1 799 ? 23.396 -29.148 19.058 1.00 13.91 799 ILE A CA 1
ATOM 6363 C C . ILE A 1 799 ? 22.900 -30.447 18.532 1.00 16.07 799 ILE A C 1
ATOM 6364 O O . ILE A 1 799 ? 21.826 -30.917 18.948 1.00 14.93 799 ILE A O 1
ATOM 6369 N N . VAL A 1 800 ? 23.682 -31.049 17.621 1.00 15.52 800 VAL A N 1
ATOM 6370 C CA . VAL A 1 800 ? 23.250 -32.243 16.896 1.00 19.27 800 VAL A CA 1
ATOM 6371 C C . VAL A 1 800 ? 24.294 -33.312 17.144 1.00 16.81 800 VAL A C 1
ATOM 6372 O O . VAL A 1 800 ? 25.463 -33.071 16.959 1.00 16.84 800 VAL A O 1
ATOM 6376 N N . LYS A 1 801 ? 23.878 -34.488 17.564 1.00 18.00 801 LYS A N 1
ATOM 6377 C CA . LYS A 1 801 ? 24.782 -35.590 17.719 1.00 16.73 801 LYS A CA 1
ATOM 6378 C C . LYS A 1 801 ? 25.360 -36.051 16.316 1.00 16.97 801 LYS A C 1
ATOM 6379 O O . LYS A 1 801 ? 24.603 -36.328 15.418 1.00 16.31 801 LYS A O 1
ATOM 6385 N N . VAL A 1 802 ? 26.685 -36.111 16.151 1.00 18.36 802 VAL A N 1
ATOM 6386 C CA . VAL A 1 802 ? 27.225 -36.559 14.829 1.00 20.45 802 VAL A CA 1
ATOM 6387 C C . VAL A 1 802 ? 26.934 -37.981 14.492 1.00 26.08 802 VAL A C 1
ATOM 6388 O O . VAL A 1 802 ? 26.974 -38.824 15.389 1.00 28.04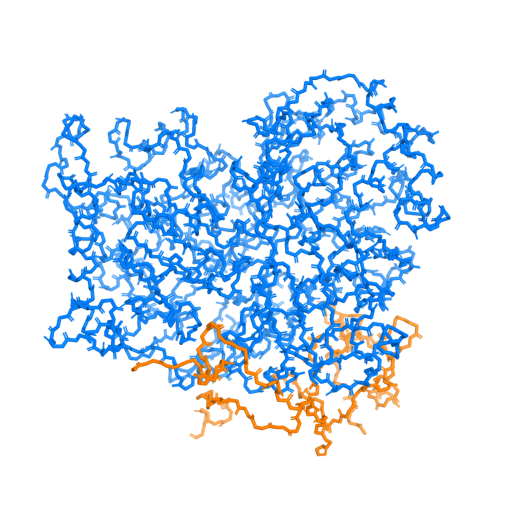 802 VAL A O 1
ATOM 6392 N N . GLY B 2 2 ? 51.835 -24.989 -0.626 1.00 30.75 1 GLY B N 1
ATOM 6393 C CA . GLY B 2 2 ? 53.180 -24.516 -0.189 1.00 28.36 1 GLY B CA 1
ATOM 6394 C C . GLY B 2 2 ? 52.977 -23.792 1.139 1.00 26.13 1 GLY B C 1
ATOM 6395 O O . GLY B 2 2 ? 53.845 -22.981 1.519 1.00 26.90 1 GLY B O 1
ATOM 6396 N N . LEU B 2 3 ? 51.847 -24.022 1.828 1.00 22.90 2 LEU B N 1
ATOM 6397 C CA . LEU B 2 3 ? 51.659 -23.545 3.217 1.00 22.24 2 LEU B CA 1
ATOM 6398 C C . LEU B 2 3 ? 50.589 -24.390 3.899 1.00 20.52 2 LEU B C 1
ATOM 6399 O O . LEU B 2 3 ? 49.531 -24.600 3.345 1.00 22.06 2 LEU B O 1
ATOM 6404 N N . VAL B 2 4 ? 50.850 -24.895 5.112 1.00 20.13 3 VAL B N 1
ATOM 6405 C CA . VAL B 2 4 ? 49.838 -25.641 5.861 1.00 19.15 3 VAL B CA 1
ATOM 6406 C C . VAL B 2 4 ? 49.930 -25.133 7.325 1.00 18.02 3 VAL B C 1
ATOM 6407 O O . VAL B 2 4 ? 51.009 -24.726 7.795 1.00 18.73 3 VAL B O 1
ATOM 6411 N N . ASP B 2 5 ? 48.785 -25.112 7.993 1.00 16.85 4 ASP B N 1
ATOM 6412 C CA . ASP B 2 5 ? 48.745 -24.798 9.401 1.00 13.46 4 ASP B CA 1
ATOM 6413 C C . ASP B 2 5 ? 48.529 -26.094 10.186 1.00 13.21 4 ASP B C 1
ATOM 6414 O O . ASP B 2 5 ? 47.373 -26.621 10.215 1.00 13.57 4 ASP B O 1
ATOM 6419 N N . ALA B 2 6 ? 49.607 -26.620 10.800 1.00 14.56 5 ALA B N 1
ATOM 6420 C CA . ALA B 2 6 ? 49.513 -27.838 11.660 1.00 14.45 5 ALA B CA 1
ATOM 6421 C C . ALA B 2 6 ? 48.548 -27.690 12.874 1.00 13.09 5 ALA B C 1
ATOM 6422 O O . ALA B 2 6 ? 48.029 -28.736 13.369 1.00 15.73 5 ALA B O 1
ATOM 6424 N N . MET B 2 7 ? 48.139 -26.463 13.233 1.00 12.17 6 MET B N 1
ATOM 6425 C CA . MET B 2 7 ? 47.142 -26.328 14.311 1.00 11.60 6 MET B CA 1
ATOM 6426 C C . MET B 2 7 ? 45.762 -26.706 13.829 1.00 12.86 6 MET B C 1
ATOM 6427 O O . MET B 2 7 ? 44.933 -27.182 14.615 1.00 12.65 6 MET B O 1
ATOM 6432 N N . ARG B 2 8 ? 45.544 -26.598 12.496 1.00 11.59 7 ARG B N 1
ATOM 6433 C CA . ARG B 2 8 ? 44.270 -26.988 11.936 1.00 13.47 7 ARG B CA 1
ATOM 6434 C C . ARG B 2 8 ? 44.319 -28.416 11.353 1.00 14.15 7 ARG B C 1
ATOM 6435 O O . ARG B 2 8 ? 43.355 -29.175 11.462 1.00 14.50 7 ARG B O 1
ATOM 6443 N N . GLY B 2 9 ? 45.421 -28.759 10.662 1.00 13.04 8 GLY B N 1
ATOM 6444 C CA . GLY B 2 9 ? 45.451 -30.052 9.971 1.00 16.04 8 GLY B CA 1
ATOM 6445 C C . GLY B 2 9 ? 45.019 -29.749 8.540 1.00 17.41 8 GLY B C 1
ATOM 6446 O O . GLY B 2 9 ? 44.728 -28.622 8.183 1.00 16.98 8 GLY B O 1
ATOM 6447 N N . PRO B 2 10 ? 44.984 -30.785 7.699 1.00 18.21 9 PRO B N 1
ATOM 6448 C CA . PRO B 2 10 ? 44.837 -30.705 6.261 1.00 19.90 9 PRO B CA 1
ATOM 6449 C C . PRO B 2 10 ? 43.463 -30.202 5.743 1.00 21.56 9 PRO B C 1
ATOM 6450 O O . PRO B 2 10 ? 43.326 -29.776 4.550 1.00 26.55 9 PRO B O 1
ATOM 6454 N N . THR B 2 11 ? 42.477 -30.128 6.623 1.00 17.48 10 THR B N 1
ATOM 6455 C CA . THR B 2 11 ? 41.075 -29.815 6.241 1.00 16.23 10 THR B CA 1
ATOM 6456 C C . THR B 2 11 ? 40.890 -28.399 5.761 1.00 14.27 10 THR B C 1
ATOM 6457 O O . THR B 2 11 ? 41.379 -27.427 6.442 1.00 15.96 10 THR B O 1
ATOM 6461 N N . ALA B 2 12 ? 40.227 -28.240 4.599 1.00 15.43 11 ALA B N 1
ATOM 6462 C CA . ALA B 2 12 ? 39.946 -26.898 4.056 1.00 15.71 11 ALA B CA 1
ATOM 6463 C C . ALA B 2 12 ? 39.207 -26.061 5.143 1.00 14.29 11 ALA B C 1
ATOM 6464 O O . ALA B 2 12 ? 38.424 -26.593 5.914 1.00 13.84 11 ALA B O 1
ATOM 6466 N N . ILE B 2 13 ? 39.438 -24.761 5.116 1.00 14.50 12 ILE B N 1
ATOM 6467 C CA . ILE B 2 13 ? 38.776 -23.838 6.034 1.00 13.98 12 ILE B CA 1
ATOM 6468 C C . ILE B 2 13 ? 37.255 -23.990 5.988 1.00 15.46 12 ILE B C 1
ATOM 6469 O O . ILE B 2 13 ? 36.569 -23.998 7.030 1.00 14.95 12 ILE B O 1
ATOM 6474 N N . ALA B 2 14 ? 36.725 -24.184 4.772 1.00 15.03 13 ALA B N 1
ATOM 6475 C CA . ALA B 2 14 ? 35.294 -24.304 4.571 1.00 17.24 13 ALA B CA 1
ATOM 6476 C C . ALA B 2 14 ? 34.677 -25.593 5.110 1.00 17.40 13 ALA B C 1
ATOM 6477 O O . ALA B 2 14 ? 33.454 -25.608 5.208 1.00 21.80 13 ALA B O 1
ATOM 6479 N N . ASN B 2 15 ? 35.456 -26.634 5.487 1.00 14.58 14 ASN B N 1
ATOM 6480 C CA . ASN B 2 15 ? 34.873 -27.878 5.920 1.00 14.67 14 ASN B CA 1
ATOM 6481 C C . ASN B 2 15 ? 35.182 -28.041 7.420 1.00 13.81 14 ASN B C 1
ATOM 6482 O O . ASN B 2 15 ? 35.889 -27.220 7.981 1.00 13.22 14 ASN B O 1
ATOM 6487 N N . GLU B 2 16 ? 34.605 -29.031 8.056 1.00 14.49 15 GLU B N 1
ATOM 6488 C CA . GLU B 2 16 ? 34.843 -29.342 9.472 1.00 13.31 15 GLU B CA 1
ATOM 6489 C C . GLU B 2 16 ? 35.430 -30.734 9.638 1.00 13.53 15 GLU B C 1
ATOM 6490 O O . GLU B 2 16 ? 34.812 -31.704 9.192 1.00 15.11 15 GLU B O 1
ATOM 6496 N N . PRO B 2 17 ? 36.625 -30.817 10.262 1.00 13.09 16 PRO B N 1
ATOM 6497 C CA . PRO B 2 17 ? 37.255 -32.125 10.478 1.00 13.65 16 PRO B CA 1
ATOM 6498 C C . PRO B 2 17 ? 36.505 -32.923 11.538 1.00 14.31 16 PRO B C 1
ATOM 6499 O O . PRO B 2 17 ? 35.777 -32.342 12.330 1.00 14.99 16 PRO B O 1
ATOM 6503 N N . ARG B 2 18 ? 36.726 -34.224 11.550 1.00 14.12 17 ARG B N 1
ATOM 6504 C CA . ARG B 2 18 ? 36.318 -34.980 12.720 1.00 15.08 17 ARG B CA 1
ATOM 6505 C C . ARG B 2 18 ? 37.178 -34.621 13.893 1.00 15.22 17 ARG B C 1
ATOM 6506 O O . ARG B 2 18 ? 38.420 -34.725 13.815 1.00 14.03 17 ARG B O 1
ATOM 6514 N N . ALA B 2 19 ? 36.527 -34.298 15.004 1.00 13.53 18 ALA B N 1
ATOM 6515 C CA . ALA B 2 19 ? 37.257 -33.962 16.271 1.00 14.43 18 ALA B CA 1
ATOM 6516 C C . ALA B 2 19 ? 38.049 -35.171 16.774 1.00 13.74 18 ALA B C 1
ATOM 6517 O O . ALA B 2 19 ? 37.506 -36.290 16.804 1.00 15.78 18 ALA B O 1
ATOM 6519 N N . PRO B 2 20 ? 39.317 -34.958 17.162 1.00 14.45 19 PRO B N 1
ATOM 6520 C CA . PRO B 2 20 ? 40.073 -36.079 17.803 1.00 15.51 19 PRO B CA 1
ATOM 6521 C C . PRO B 2 20 ? 39.409 -36.460 19.103 1.00 15.55 19 PRO B C 1
ATOM 6522 O O . PRO B 2 20 ? 38.562 -35.735 19.643 1.00 15.14 19 PRO B O 1
ATOM 6526 N N . LEU B 2 21 ? 39.750 -37.659 19.569 1.00 15.44 20 LEU B N 1
ATOM 6527 C CA . LEU B 2 21 ? 39.178 -38.144 20.832 1.00 16.01 20 LEU B CA 1
ATOM 6528 C C . LEU B 2 21 ? 39.621 -37.201 21.960 1.00 15.63 20 LEU B C 1
ATOM 6529 O O . LEU B 2 21 ? 40.689 -36.631 21.891 1.00 16.09 20 LEU B O 1
ATOM 6534 N N . LEU B 2 22 ? 38.859 -37.139 23.022 1.00 15.92 21 LEU B N 1
ATOM 6535 C CA . LEU B 2 22 ? 39.277 -36.410 24.227 1.00 17.55 21 LEU B CA 1
ATOM 6536 C C . LEU B 2 22 ? 40.321 -37.267 24.953 1.00 20.54 21 LEU B C 1
ATOM 6537 O O . LEU B 2 22 ? 39.927 -38.216 25.579 1.00 25.69 21 LEU B O 1
ATOM 6542 N N . TYR B 2 23 ? 41.610 -36.943 24.901 1.00 19.50 22 TYR B N 1
ATOM 6543 C CA . TYR B 2 23 ? 42.679 -37.790 25.436 1.00 19.76 22 TYR B CA 1
ATOM 6544 C C . TYR B 2 23 ? 42.675 -37.811 26.975 1.00 21.89 22 TYR B C 1
ATOM 6545 O O . TYR B 2 23 ? 42.433 -36.753 27.579 1.00 22.32 22 TYR B O 1
ATOM 6554 N N . PRO B 2 24 ? 42.939 -38.985 27.595 1.00 22.72 23 PRO B N 1
ATOM 6555 C CA . PRO B 2 24 ? 43.104 -39.096 29.036 1.00 24.15 23 PRO B CA 1
ATOM 6556 C C . PRO B 2 24 ? 44.359 -38.329 29.448 1.00 22.30 23 PRO B C 1
ATOM 6557 O O . PRO B 2 24 ? 45.295 -38.138 28.646 1.00 20.04 23 PRO B O 1
ATOM 6561 N N . THR B 2 25 ? 44.339 -37.905 30.708 1.00 22.51 24 THR B N 1
ATOM 6562 C CA . THR B 2 25 ? 45.479 -37.287 31.307 1.00 21.58 24 THR B CA 1
ATOM 6563 C C . THR B 2 25 ? 46.575 -38.334 31.556 1.00 22.60 24 THR B C 1
ATOM 6564 O O . THR B 2 25 ? 46.304 -39.452 32.019 1.00 23.76 24 THR B O 1
ATOM 6568 N N . GLU B 2 26 ? 47.807 -37.965 31.237 1.00 22.50 25 GLU B N 1
ATOM 6569 C CA . GLU B 2 26 ? 48.933 -38.826 31.550 1.00 23.88 25 GLU B CA 1
ATOM 6570 C C . GLU B 2 26 ? 49.134 -39.001 33.094 1.00 26.35 25 GLU B C 1
ATOM 6571 O O . GLU B 2 26 ? 49.213 -38.029 33.852 1.00 25.28 25 GLU B O 1
ATOM 6577 N N . ASN B 2 27 ? 49.203 -40.252 33.579 1.00 27.48 26 ASN B N 1
ATOM 6578 C CA . ASN B 2 27 ? 49.762 -40.497 34.933 1.00 35.03 26 ASN B CA 1
ATOM 6579 C C . ASN B 2 27 ? 51.182 -41.050 34.771 1.00 39.11 26 ASN B C 1
ATOM 6580 O O . ASN B 2 27 ? 51.371 -42.201 34.342 1.00 41.08 26 ASN B O 1
ATOM 6585 N N . LYS B 2 28 ? 52.170 -40.239 35.161 1.00 41.82 27 LYS B N 1
ATOM 6586 C CA . LYS B 2 28 ? 53.540 -40.333 34.630 1.00 43.90 27 LYS B CA 1
ATOM 6587 C C . LYS B 2 28 ? 54.548 -40.957 35.574 1.00 46.27 27 LYS B C 1
ATOM 6588 O O . LYS B 2 28 ? 54.295 -41.103 36.771 1.00 49.07 27 LYS B O 1
ATOM 6594 N N . MET B 2 38 ? 63.418 -23.701 36.475 1.00 34.49 37 MET B N 1
ATOM 6595 C CA . MET B 2 38 ? 62.781 -22.385 36.488 1.00 32.85 37 MET B CA 1
ATOM 6596 C C . MET B 2 38 ? 61.262 -22.488 36.340 1.00 29.26 37 MET B C 1
ATOM 6597 O O . MET B 2 38 ? 60.507 -21.647 36.904 1.00 29.06 37 MET B O 1
ATOM 6602 N N . GLN B 2 39 ? 60.837 -23.430 35.512 1.00 25.59 38 GLN B N 1
ATOM 6603 C CA . GLN B 2 39 ? 59.434 -23.590 35.148 1.00 23.13 38 GLN B CA 1
ATOM 6604 C C . GLN B 2 39 ? 58.658 -24.276 36.290 1.00 18.65 38 GLN B C 1
ATOM 6605 O O . GLN B 2 39 ? 59.218 -25.151 36.971 1.00 18.11 38 GLN B O 1
ATOM 6611 N N . PRO B 2 40 ? 57.379 -23.965 36.459 1.00 15.52 39 PRO B N 1
ATOM 6612 C CA . PRO B 2 40 ? 56.537 -24.786 37.338 1.00 12.69 39 PRO B CA 1
ATOM 6613 C C . PRO B 2 40 ? 56.423 -26.181 36.729 1.00 14.00 39 PRO B C 1
ATOM 6614 O O . PRO B 2 40 ? 56.084 -26.277 35.565 1.00 14.46 39 PRO B O 1
ATOM 6618 N N . PRO B 2 41 ? 56.730 -27.247 37.491 1.00 11.29 40 PRO B N 1
ATOM 6619 C CA . PRO B 2 41 ? 56.579 -28.572 36.958 1.00 11.24 40 PRO B CA 1
ATOM 6620 C C . PRO B 2 41 ? 55.132 -28.793 36.525 1.00 10.64 40 PRO B C 1
ATOM 6621 O O . PRO B 2 41 ? 54.156 -28.299 37.108 1.00 11.48 40 PRO B O 1
ATOM 6625 N N . THR B 2 42 ? 54.980 -29.622 35.482 1.00 10.78 41 THR B N 1
ATOM 6626 C CA . THR B 2 42 ? 53.645 -29.994 35.160 1.00 10.54 41 THR B CA 1
ATOM 6627 C C . THR B 2 42 ? 53.202 -31.063 36.135 1.00 10.59 41 THR B C 1
ATOM 6628 O O . THR B 2 42 ? 54.013 -31.645 36.849 1.00 11.08 41 THR B O 1
ATOM 6632 N N . ILE B 2 43 ? 51.893 -31.289 36.187 1.00 10.40 42 ILE B N 1
ATOM 6633 C CA . ILE B 2 43 ? 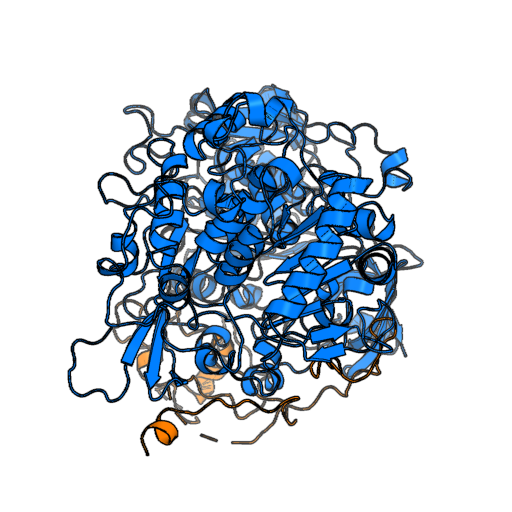51.309 -32.197 37.186 1.00 10.59 42 ILE B CA 1
ATOM 6634 C C . ILE B 2 43 ? 51.254 -33.623 36.506 1.00 12.28 42 ILE B C 1
ATOM 6635 O O . ILE B 2 43 ? 50.582 -33.849 35.465 1.00 12.92 42 ILE B O 1
ATOM 6640 N N . PRO B 2 44 ? 51.996 -34.591 37.067 1.00 12.45 43 PRO B N 1
ATOM 6641 C CA . PRO B 2 44 ? 52.125 -35.921 36.446 1.00 14.87 43 PRO B CA 1
ATOM 6642 C C . PRO B 2 44 ? 51.016 -36.864 36.841 1.00 14.46 43 PRO B C 1
ATOM 6643 O O . PRO B 2 44 ? 51.230 -38.069 36.839 1.00 16.13 43 PRO B O 1
ATOM 6647 N N . HIS B 2 45 ? 49.865 -36.305 37.184 1.00 15.37 44 HIS B N 1
ATOM 6648 C CA . HIS B 2 45 ? 48.719 -37.087 37.575 1.00 17.53 44 HIS B CA 1
ATOM 6649 C C . HIS B 2 45 ? 47.437 -36.395 37.232 1.00 17.26 44 HIS B C 1
ATOM 6650 O O . HIS B 2 45 ? 47.426 -35.249 36.968 1.00 15.17 44 HIS B O 1
ATOM 6657 N N . LYS B 2 46 ? 46.337 -37.150 37.195 1.00 21.93 45 LYS B N 1
ATOM 6658 C CA . LYS B 2 46 ? 45.015 -36.551 37.001 1.00 22.24 45 LYS B CA 1
ATOM 6659 C C . LYS B 2 46 ? 44.667 -35.658 38.103 1.00 20.38 45 LYS B C 1
ATOM 6660 O O . LYS B 2 46 ? 45.113 -35.889 39.231 1.00 20.19 45 LYS B O 1
ATOM 6666 N N . ILE B 2 47 ? 43.903 -34.602 37.809 1.00 19.57 46 ILE B N 1
ATOM 6667 C CA . ILE B 2 47 ? 43.379 -33.705 38.880 1.00 20.05 46 ILE B CA 1
ATOM 6668 C C . ILE B 2 47 ? 41.855 -33.478 38.859 1.00 20.58 46 ILE B C 1
ATOM 6669 O O . ILE B 2 47 ? 41.300 -32.644 39.574 1.00 18.84 46 ILE B O 1
ATOM 6674 N N . ASP B 2 48 ? 41.160 -34.294 38.078 1.00 25.52 47 ASP B N 1
ATOM 6675 C CA . ASP B 2 48 ? 39.739 -34.051 37.918 1.00 28.00 47 ASP B CA 1
ATOM 6676 C C . ASP B 2 48 ? 38.919 -34.271 39.218 1.00 28.86 47 ASP B C 1
ATOM 6677 O O . ASP B 2 48 ? 37.895 -33.601 39.425 1.00 31.96 47 ASP B O 1
ATOM 6682 N N . GLY B 2 49 ? 39.290 -35.165 40.115 1.00 28.51 48 GLY B N 1
ATOM 6683 C CA . GLY B 2 49 ? 38.379 -35.178 41.369 1.00 27.37 48 GLY B CA 1
ATOM 6684 C C . GLY B 2 49 ? 38.807 -34.271 42.557 1.00 23.73 48 GLY B C 1
ATOM 6685 O O . GLY B 2 49 ? 38.391 -34.525 43.728 1.00 25.27 48 GLY B O 1
ATOM 6686 N N . TYR B 2 50 ? 39.702 -33.304 42.292 1.00 20.82 49 TYR B N 1
ATOM 6687 C CA . TYR B 2 50 ? 40.405 -32.555 43.322 1.00 17.36 49 TYR B CA 1
ATOM 6688 C C . TYR B 2 50 ? 39.868 -31.118 43.500 1.00 17.82 49 TYR B C 1
ATOM 6689 O O . TYR B 2 50 ? 40.071 -30.253 42.687 1.00 17.61 49 TYR B O 1
ATOM 6698 N N . GLN B 2 51 ? 39.114 -30.940 44.565 1.00 19.14 50 GLN B N 1
ATOM 6699 C CA A GLN B 2 51 ? 38.542 -29.626 44.925 0.50 17.34 50 GLN B CA 1
ATOM 6700 C CA B GLN B 2 51 ? 38.589 -29.609 44.914 0.50 17.91 50 GLN B CA 1
ATOM 6701 C C . GLN B 2 51 ? 39.650 -28.577 45.143 1.00 17.12 50 GLN B C 1
ATOM 6702 O O . GLN B 2 51 ? 40.705 -28.850 45.776 1.00 15.33 50 GLN B O 1
ATOM 6713 N N . LEU B 2 52 ? 39.429 -27.363 44.613 1.00 14.02 51 LEU B N 1
ATOM 6714 C CA . LEU B 2 52 ? 40.355 -26.264 44.782 1.00 14.63 51 LEU B CA 1
ATOM 6715 C C . LEU B 2 52 ? 39.554 -25.010 44.965 1.00 13.89 51 LEU B C 1
ATOM 6716 O O . LEU B 2 52 ? 39.259 -24.262 44.009 1.00 12.96 51 LEU B O 1
ATOM 6721 N N . ASP B 2 53 ? 39.110 -24.815 46.172 1.00 12.26 52 ASP B N 1
ATOM 6722 C CA . ASP B 2 53 ? 38.284 -23.631 46.412 1.00 12.91 52 ASP B CA 1
ATOM 6723 C C . ASP B 2 53 ? 38.558 -22.994 47.750 1.00 13.00 52 ASP B C 1
ATOM 6724 O O . ASP B 2 53 ? 39.412 -23.486 48.470 1.00 12.55 52 ASP B O 1
ATOM 6729 N N . LYS B 2 54 ? 37.958 -21.865 48.041 1.00 13.67 53 LYS B N 1
ATOM 6730 C CA . LYS B 2 54 ? 38.471 -21.155 49.224 1.00 13.73 53 LYS B CA 1
ATOM 6731 C C . LYS B 2 54 ? 38.145 -21.937 50.529 1.00 15.46 53 LYS B C 1
ATOM 6732 O O . LYS B 2 54 ? 38.747 -21.650 51.572 1.00 18.76 53 LYS B O 1
ATOM 6738 N N . ASP B 2 55 ? 37.198 -22.868 50.464 1.00 15.37 54 ASP B N 1
ATOM 6739 C CA . ASP B 2 55 ? 36.863 -23.689 51.653 1.00 16.41 54 ASP B CA 1
ATOM 6740 C C . ASP B 2 55 ? 37.755 -24.955 51.785 1.00 15.84 54 ASP B C 1
ATOM 6741 O O . ASP B 2 55 ? 37.813 -25.551 52.883 1.00 16.63 54 ASP B O 1
ATOM 6746 N N . PHE B 2 56 ? 38.445 -25.327 50.718 1.00 14.69 55 PHE B N 1
ATOM 6747 C CA . PHE B 2 56 ? 39.253 -26.554 50.705 1.00 14.95 55 PHE B CA 1
ATOM 6748 C C . PHE B 2 56 ? 40.159 -26.613 49.546 1.00 13.05 55 PHE B C 1
ATOM 6749 O O . PHE B 2 56 ? 39.727 -26.591 48.408 1.00 12.88 55 PHE B O 1
ATOM 6757 N N . ASN B 2 57 ? 41.442 -26.762 49.840 1.00 12.34 56 ASN B N 1
ATOM 6758 C CA . ASN B 2 57 ? 42.422 -26.931 48.802 1.00 11.31 56 ASN B CA 1
ATOM 6759 C C . ASN B 2 57 ? 42.909 -28.405 48.883 1.00 11.67 56 ASN B C 1
ATOM 6760 O O . ASN B 2 57 ? 43.719 -28.758 49.756 1.00 11.87 56 ASN B O 1
ATOM 6765 N N . ARG B 2 58 ? 42.416 -29.239 47.954 1.00 11.96 57 ARG B N 1
ATOM 6766 C CA . ARG B 2 58 ? 42.751 -30.664 48.045 1.00 12.64 57 ARG B CA 1
ATOM 6767 C C . ARG B 2 58 ? 44.243 -30.863 47.714 1.00 11.89 57 ARG B C 1
ATOM 6768 O O . ARG B 2 58 ? 44.805 -31.763 48.277 1.00 12.52 57 ARG B O 1
ATOM 6776 N N . CYS B 2 59 ? 44.827 -30.054 46.841 1.00 10.81 58 CYS B N 1
ATOM 6777 C CA . CYS B 2 59 ? 46.301 -30.158 46.541 1.00 10.75 58 CYS B CA 1
ATOM 6778 C C . CYS B 2 59 ? 47.122 -30.157 47.818 1.00 12.71 58 CYS B C 1
ATOM 6779 O O . CYS B 2 59 ? 48.076 -30.940 47.984 1.00 11.79 58 CYS B O 1
ATOM 6782 N N . MET B 2 60 ? 46.760 -29.243 48.732 1.00 13.50 59 MET B N 1
ATOM 6783 C CA . MET B 2 60 ? 47.491 -29.137 49.994 1.00 15.02 59 MET B CA 1
ATOM 6784 C C . MET B 2 60 ? 47.368 -30.325 50.874 1.00 16.76 59 MET B C 1
ATOM 6785 O O . MET B 2 60 ? 48.210 -30.573 51.770 1.00 18.38 59 MET B O 1
ATOM 6790 N N . PHE B 2 61 ? 46.353 -31.193 50.700 1.00 17.14 60 PHE B N 1
ATOM 6791 C CA . PHE B 2 61 ? 46.330 -32.432 51.456 1.00 19.20 60 PHE B CA 1
ATOM 6792 C C . PHE B 2 61 ? 47.506 -33.333 51.250 1.00 19.63 60 PHE B C 1
ATOM 6793 O O . PHE B 2 61 ? 47.880 -34.020 52.142 1.00 20.09 60 PHE B O 1
ATOM 6801 N N . CYS B 2 62 ? 48.096 -33.313 50.051 1.00 16.90 61 CYS B N 1
ATOM 6802 C CA . CYS B 2 62 ? 49.276 -34.130 49.823 1.00 14.91 61 CYS B CA 1
ATOM 6803 C C . CYS B 2 62 ? 50.533 -33.294 49.653 1.00 13.59 61 CYS B C 1
ATOM 6804 O O . CYS B 2 62 ? 51.595 -33.834 49.845 1.00 16.25 61 CYS B O 1
ATOM 6807 N N . HIS B 2 63 ? 50.400 -32.025 49.283 1.00 12.79 62 HIS B N 1
ATOM 6808 C CA . HIS B 2 63 ? 51.621 -31.212 48.999 1.00 11.79 62 HIS B CA 1
ATOM 6809 C C . HIS B 2 63 ? 51.952 -30.191 50.032 1.00 12.36 62 HIS B C 1
ATOM 6810 O O . HIS B 2 63 ? 52.894 -29.393 49.821 1.00 12.51 62 HIS B O 1
ATOM 6817 N N . ALA B 2 64 ? 51.280 -30.219 51.193 1.00 13.28 63 ALA B N 1
ATOM 6818 C CA . ALA B 2 64 ? 51.601 -29.241 52.239 1.00 16.33 63 ALA B CA 1
ATOM 6819 C C . ALA B 2 64 ? 52.993 -29.533 52.808 1.00 17.11 63 ALA B C 1
ATOM 6820 O O . ALA B 2 64 ? 53.477 -30.686 52.792 1.00 16.56 63 ALA B O 1
ATOM 6822 N N . ARG B 2 65 ? 53.621 -28.497 53.365 1.00 19.70 64 ARG B N 1
ATOM 6823 C CA . ARG B 2 65 ? 54.970 -28.641 53.967 1.00 23.47 64 ARG B CA 1
ATOM 6824 C C . ARG B 2 65 ? 54.939 -29.454 55.279 1.00 29.12 64 ARG B C 1
ATOM 6825 O O . ARG B 2 65 ? 55.930 -30.039 55.688 1.00 33.28 64 ARG B O 1
ATOM 6833 N N . THR B 2 66 ? 53.798 -29.574 55.890 1.00 32.15 65 THR B N 1
ATOM 6834 C CA . THR B 2 66 ? 53.712 -30.415 57.095 1.00 36.71 65 THR B CA 1
ATOM 6835 C C . THR B 2 66 ? 53.471 -31.884 56.712 1.00 37.86 65 THR B C 1
ATOM 6836 O O . THR B 2 66 ? 53.455 -32.757 57.614 1.00 42.30 65 THR B O 1
ATOM 6840 N N . ALA B 2 73 ? 54.302 -37.432 47.797 1.00 27.40 72 ALA B N 1
ATOM 6841 C CA . ALA B 2 73 ? 54.175 -36.181 47.075 1.00 24.48 72 ALA B CA 1
ATOM 6842 C C . ALA B 2 73 ? 55.318 -35.297 47.560 1.00 23.38 72 ALA B C 1
ATOM 6843 O O . ALA B 2 73 ? 55.579 -35.178 48.756 1.00 23.32 72 ALA B O 1
ATOM 6845 N N . ILE B 2 74 ? 56.042 -34.700 46.665 1.00 22.39 73 ILE B N 1
ATOM 6846 C CA . ILE B 2 74 ? 56.944 -33.715 47.243 1.00 21.49 73 ILE B CA 1
ATOM 6847 C C . ILE B 2 74 ? 56.182 -32.431 47.661 1.00 16.43 73 ILE B C 1
ATOM 6848 O O . ILE B 2 74 ? 55.221 -31.991 47.016 1.00 15.14 73 ILE B O 1
ATOM 6853 N N . PRO B 2 75 ? 56.581 -31.845 48.802 1.00 16.62 74 PRO B N 1
ATOM 6854 C CA . PRO B 2 75 ? 55.828 -30.671 49.258 1.00 15.09 74 PRO B CA 1
ATOM 6855 C C . PRO B 2 75 ? 56.071 -29.472 48.356 1.00 13.46 74 PRO B C 1
ATOM 6856 O O . PRO B 2 75 ? 57.148 -29.361 47.733 1.00 13.03 74 PRO B O 1
ATOM 6860 N N . VAL B 2 76 ? 55.155 -28.523 48.423 1.00 11.21 75 VAL B N 1
ATOM 6861 C CA . VAL B 2 76 ? 55.407 -27.232 47.750 1.00 10.55 75 VAL B CA 1
ATOM 6862 C C . VAL B 2 76 ? 56.741 -26.642 48.323 1.00 11.38 75 VAL B C 1
ATOM 6863 O O . VAL B 2 76 ? 57.061 -26.839 49.516 1.00 12.63 75 VAL B O 1
ATOM 6867 N N . SER B 2 77 ? 57.496 -25.927 47.511 1.00 11.37 76 SER B N 1
ATOM 6868 C CA . SER B 2 77 ? 58.748 -25.300 48.038 1.00 12.53 76 SER B CA 1
ATOM 6869 C C . SER B 2 77 ? 58.407 -24.074 48.949 1.00 12.41 76 SER B C 1
ATOM 6870 O O . SER B 2 77 ? 57.235 -23.577 48.931 1.00 11.52 76 SER B O 1
ATOM 6873 N N . ILE B 2 78 ? 59.401 -23.603 49.688 1.00 13.56 77 ILE B N 1
ATOM 6874 C CA . ILE B 2 78 ? 59.216 -22.485 50.631 1.00 14.13 77 ILE B CA 1
ATOM 6875 C C . ILE B 2 78 ? 58.673 -21.236 49.927 1.00 13.22 77 ILE B C 1
ATOM 6876 O O . ILE B 2 78 ? 58.040 -20.422 50.613 1.00 13.23 77 ILE B O 1
ATOM 6881 N N . THR B 2 79 ? 58.914 -21.064 48.604 1.00 12.85 78 THR B N 1
ATOM 6882 C CA . THR B 2 79 ? 58.456 -19.817 47.894 1.00 12.50 78 THR B CA 1
ATOM 6883 C C . THR B 2 79 ? 56.928 -19.779 47.907 1.00 11.41 78 THR B C 1
ATOM 6884 O O . THR B 2 79 ? 56.330 -18.699 47.817 1.00 11.90 78 THR B O 1
ATOM 6888 N N . HIS B 2 80 ? 56.324 -20.944 48.024 1.00 10.78 79 HIS B N 1
ATOM 6889 C CA . HIS B 2 80 ? 54.845 -21.021 48.017 1.00 9.97 79 HIS B CA 1
ATOM 6890 C C . HIS B 2 80 ? 54.239 -20.513 49.360 1.00 10.31 79 HIS B C 1
ATOM 6891 O O . HIS B 2 80 ? 53.011 -20.382 49.466 1.00 9.91 79 HIS B O 1
ATOM 6898 N N . TYR B 2 81 ? 55.068 -20.418 50.393 1.00 11.22 80 TYR B N 1
ATOM 6899 C CA . TYR B 2 81 ? 54.604 -19.903 51.722 1.00 11.98 80 TYR B CA 1
ATOM 6900 C C . TYR B 2 81 ? 55.050 -18.473 51.893 1.00 13.88 80 TYR B C 1
ATOM 6901 O O . TYR B 2 81 ? 54.997 -17.945 53.008 1.00 17.61 80 TYR B O 1
ATOM 6910 N N . MET B 2 82 ? 55.456 -17.795 50.832 1.00 12.67 81 MET B N 1
ATOM 6911 C CA . MET B 2 82 ? 55.919 -16.415 50.963 1.00 15.19 81 MET B CA 1
ATOM 6912 C C . MET B 2 82 ? 54.931 -15.371 50.502 1.00 15.87 81 MET B C 1
ATOM 6913 O O . MET B 2 82 ? 54.320 -15.534 49.432 1.00 15.09 81 MET B O 1
ATOM 6918 N N . ASP B 2 83 ? 54.883 -14.228 51.212 1.00 14.37 82 ASP B N 1
ATOM 6919 C CA . ASP B 2 83 ? 53.929 -13.185 50.820 1.00 15.27 82 ASP B CA 1
ATOM 6920 C C . ASP B 2 83 ? 54.609 -12.293 49.801 1.00 15.22 82 ASP B C 1
ATOM 6921 O O . ASP B 2 83 ? 55.751 -12.599 49.398 1.00 15.35 82 ASP B O 1
ATOM 6926 N N . ARG B 2 84 ? 53.919 -11.254 49.331 1.00 15.61 83 ARG B N 1
ATOM 6927 C CA . ARG B 2 84 ? 54.499 -10.383 48.277 1.00 18.45 83 ARG B CA 1
ATOM 6928 C C . ARG B 2 84 ? 55.745 -9.667 48.780 1.00 18.05 83 ARG B C 1
ATOM 6929 O O . ARG B 2 84 ? 56.509 -9.186 47.973 1.00 21.73 83 ARG B O 1
ATOM 6937 N N . ASP B 2 85 ? 55.941 -9.580 50.092 1.00 18.69 84 ASP B N 1
ATOM 6938 C CA . ASP B 2 85 ? 57.166 -8.944 50.654 1.00 20.46 84 ASP B CA 1
ATOM 6939 C C . ASP B 2 85 ? 58.284 -9.992 50.987 1.00 20.30 84 ASP B C 1
ATOM 6940 O O . ASP B 2 85 ? 59.296 -9.636 51.626 1.00 21.85 84 ASP B O 1
ATOM 6945 N N . ASN B 2 86 ? 58.079 -11.229 50.540 1.00 18.68 85 ASN B N 1
ATOM 6946 C CA . ASN B 2 86 ? 58.949 -12.372 50.781 1.00 18.45 85 ASN B CA 1
ATOM 6947 C C . ASN B 2 86 ? 59.054 -12.806 52.245 1.00 19.07 85 ASN B C 1
ATOM 6948 O O . ASN B 2 86 ? 60.047 -13.473 52.598 1.00 19.50 85 ASN B O 1
ATOM 6953 N N . ASN B 2 87 ? 58.095 -12.411 53.081 1.00 18.93 86 ASN B N 1
ATOM 6954 C CA . ASN B 2 87 ? 58.036 -12.973 54.422 1.00 19.30 86 ASN B CA 1
ATOM 6955 C C . ASN B 2 87 ? 57.538 -14.389 54.320 1.00 17.81 86 ASN B C 1
ATOM 6956 O O . ASN B 2 87 ? 56.577 -14.625 53.608 1.00 16.49 86 ASN B O 1
ATOM 6961 N N . VAL B 2 88 ? 58.180 -15.324 55.041 1.00 18.25 87 VAL B N 1
ATOM 6962 C CA . VAL B 2 88 ? 57.735 -16.711 55.043 1.00 17.17 87 VAL B CA 1
ATOM 6963 C C . VAL B 2 88 ? 56.633 -16.875 56.098 1.00 17.19 87 VAL B C 1
ATOM 6964 O O . VAL B 2 88 ? 56.747 -16.339 57.213 1.00 18.45 87 VAL B O 1
ATOM 6968 N N . LEU B 2 89 ? 55.557 -17.523 55.716 1.00 15.89 88 LEU B N 1
ATOM 6969 C CA . LEU B 2 89 ? 54.366 -17.587 56.570 1.00 16.52 88 LEU B CA 1
ATOM 6970 C C . LEU B 2 89 ? 54.193 -19.057 57.026 1.00 16.90 88 LEU B C 1
ATOM 6971 O O . LEU B 2 89 ? 54.830 -19.933 56.460 1.00 15.44 88 LEU B O 1
ATOM 6976 N N . ALA B 2 90 ? 53.298 -19.296 58.000 1.00 16.31 89 ALA B N 1
ATOM 6977 C CA . ALA B 2 90 ? 52.983 -20.636 58.501 1.00 18.23 89 ALA B CA 1
ATOM 6978 C C . ALA B 2 90 ? 52.114 -21.441 57.519 1.00 17.60 89 ALA B C 1
ATOM 6979 O O . ALA B 2 90 ? 52.012 -22.670 57.662 1.00 18.34 89 ALA B O 1
ATOM 6981 N N . ASP B 2 91 ? 51.438 -20.807 56.570 1.00 15.39 90 ASP B N 1
ATOM 6982 C CA . ASP B 2 91 ? 50.671 -21.574 55.642 1.00 17.38 90 ASP B CA 1
ATOM 6983 C C . ASP B 2 91 ? 50.877 -21.046 54.226 1.00 13.99 90 ASP B C 1
ATOM 6984 O O . ASP B 2 91 ? 51.484 -19.991 54.026 1.00 13.88 90 ASP B O 1
ATOM 6989 N N . VAL B 2 92 ? 50.372 -21.802 53.252 1.00 12.37 91 VAL B N 1
ATOM 6990 C CA . VAL B 2 92 ? 50.536 -21.449 51.853 1.00 12.32 91 VAL B CA 1
ATOM 6991 C C . VAL B 2 92 ? 50.038 -20.022 51.644 1.00 11.53 91 VAL B C 1
ATOM 6992 O O . VAL B 2 92 ? 48.974 -19.611 52.212 1.00 12.77 91 VAL B O 1
ATOM 6996 N N . SER B 2 93 ? 50.784 -19.237 50.838 1.00 10.30 92 SER B N 1
ATOM 6997 C CA . SER B 2 93 ? 50.412 -17.856 50.563 1.00 10.59 92 SER B CA 1
ATOM 6998 C C . SER B 2 93 ? 49.128 -17.827 49.691 1.00 10.11 92 SER B C 1
ATOM 6999 O O . SER B 2 93 ? 48.958 -18.645 48.790 1.00 9.44 92 SER B O 1
ATOM 7002 N N . PRO B 2 94 ? 48.218 -16.910 49.961 1.00 10.65 93 PRO B N 1
ATOM 7003 C CA . PRO B 2 94 ? 47.104 -16.685 49.040 1.00 10.51 93 PRO B CA 1
ATOM 7004 C C . PRO B 2 94 ? 47.567 -16.473 47.609 1.00 10.77 93 PRO B C 1
ATOM 7005 O O . PRO B 2 94 ? 46.862 -16.860 46.633 1.00 10.69 93 PRO B O 1
ATOM 7009 N N . ARG B 2 95 ? 48.785 -15.937 47.449 1.00 10.29 94 ARG B N 1
ATOM 7010 C CA . ARG B 2 95 ? 49.251 -15.683 46.096 1.00 11.22 94 ARG B CA 1
ATOM 7011 C C . ARG B 2 95 ? 49.641 -16.970 45.342 1.00 11.51 94 ARG B C 1
ATOM 7012 O O . ARG B 2 95 ? 49.770 -16.885 44.136 1.00 13.94 94 ARG B O 1
ATOM 7020 N N . ARG B 2 96 ? 49.724 -18.128 46.022 1.00 9.73 95 ARG B N 1
ATOM 7021 C CA . ARG B 2 96 ? 49.849 -19.367 45.340 1.00 9.61 95 ARG B CA 1
ATOM 7022 C C . ARG B 2 96 ? 48.733 -20.323 45.633 1.00 10.44 95 ARG B C 1
ATOM 7023 O O . ARG B 2 96 ? 48.809 -21.440 45.221 1.00 9.98 95 ARG B O 1
ATOM 7031 N N . TYR B 2 97 ? 47.656 -19.870 46.249 1.00 10.21 96 TYR B N 1
ATOM 7032 C CA . TYR B 2 97 ? 46.625 -20.795 46.686 1.00 8.45 96 TYR B CA 1
ATOM 7033 C C . TYR B 2 97 ? 45.979 -21.522 45.531 1.00 8.31 96 TYR B C 1
ATOM 7034 O O . TYR B 2 97 ? 45.758 -22.719 45.647 1.00 8.20 96 TYR B O 1
ATOM 7043 N N . PHE B 2 98 ? 45.704 -20.816 44.426 1.00 8.27 97 PHE B N 1
ATOM 7044 C CA . PHE B 2 98 ? 45.010 -21.465 43.286 1.00 8.31 97 PHE B CA 1
ATOM 7045 C C . PHE B 2 98 ? 46.095 -22.095 42.376 1.00 7.85 97 PHE B C 1
ATOM 7046 O O . PHE B 2 98 ? 46.516 -21.513 41.365 1.00 8.84 97 PHE B O 1
ATOM 7054 N N . CYS B 2 99 ? 46.454 -23.312 42.717 1.00 7.67 98 CYS B N 1
ATOM 7055 C CA . CYS B 2 99 ? 47.653 -23.938 42.126 1.00 7.42 98 CYS B CA 1
ATOM 7056 C C . CYS B 2 99 ? 47.565 -24.034 40.572 1.00 7.74 98 CYS B C 1
ATOM 7057 O O . CYS B 2 99 ? 48.585 -23.989 39.912 1.00 7.48 98 CYS B O 1
ATOM 7060 N N . THR B 2 100 ? 46.332 -24.256 40.041 1.00 8.57 99 THR B N 1
ATOM 7061 C CA . THR B 2 100 ? 46.209 -24.593 38.636 1.00 8.15 99 THR B CA 1
ATOM 7062 C C . THR B 2 100 ? 46.333 -23.287 37.757 1.00 8.37 99 THR B C 1
ATOM 7063 O O . THR B 2 100 ? 46.212 -23.447 36.549 1.00 8.79 99 THR B O 1
ATOM 7067 N N . GLN B 2 101 ? 46.626 -22.135 38.349 1.00 8.27 100 GLN B N 1
ATOM 7068 C CA . GLN B 2 101 ? 46.991 -20.957 37.501 1.00 8.71 100 GLN B CA 1
ATOM 7069 C C . GLN B 2 101 ? 48.386 -21.232 36.906 1.00 8.63 100 GLN B C 1
ATOM 7070 O O . GLN B 2 101 ? 48.686 -20.596 35.888 1.00 9.20 100 GLN B O 1
ATOM 7076 N N . CYS B 2 102 ? 49.160 -22.111 37.556 1.00 8.17 101 CYS B N 1
ATOM 7077 C CA . CYS B 2 102 ? 50.576 -22.263 37.154 1.00 8.31 101 CYS B CA 1
ATOM 7078 C C . CYS B 2 102 ? 50.929 -23.710 36.815 1.00 8.28 101 CYS B C 1
ATOM 7079 O O . CYS B 2 102 ? 51.755 -23.926 35.906 1.00 8.71 101 CYS B O 1
ATOM 7082 N N . HIS B 2 103 ? 50.329 -24.723 37.516 1.00 7.98 102 HIS B N 1
ATOM 7083 C CA . HIS B 2 103 ? 50.630 -26.118 37.318 1.00 8.17 102 HIS B CA 1
ATOM 7084 C C . HIS B 2 103 ? 49.502 -26.738 36.540 1.00 8.46 102 HIS B C 1
ATOM 7085 O O . HIS B 2 103 ? 48.348 -26.590 36.904 1.00 8.40 102 HIS B O 1
ATOM 7092 N N . VAL B 2 104 ? 49.850 -27.398 35.446 1.00 8.98 103 VAL B N 1
ATOM 7093 C CA . VAL B 2 104 ? 48.873 -28.045 34.590 1.00 9.53 103 VAL B CA 1
ATOM 7094 C C . VAL B 2 104 ? 49.199 -29.511 34.386 1.00 10.08 103 VAL B C 1
ATOM 7095 O O . VAL B 2 104 ? 50.414 -29.919 34.289 1.00 10.27 103 VAL B O 1
ATOM 7099 N N . PRO B 2 105 ? 48.144 -30.352 34.298 1.00 10.58 104 PRO B N 1
ATOM 7100 C CA . PRO B 2 105 ? 48.378 -31.733 33.905 1.00 11.42 104 PRO B CA 1
ATOM 7101 C C . PRO B 2 105 ? 48.599 -31.810 32.369 1.00 12.45 104 PRO B C 1
ATOM 7102 O O . PRO B 2 105 ? 48.563 -30.756 31.648 1.00 12.07 104 PRO B O 1
ATOM 7106 N N . GLN B 2 106 ? 48.890 -33.021 31.892 1.00 19.80 105 GLN B N 1
ATOM 7107 C CA . GLN B 2 106 ? 49.234 -33.170 30.481 1.00 18.92 105 GLN B CA 1
ATOM 7108 C C . GLN B 2 106 ? 48.420 -34.356 29.898 1.00 19.21 105 GLN B C 1
ATOM 7109 O O . GLN B 2 106 ? 48.515 -35.468 30.445 1.00 20.53 105 GLN B O 1
ATOM 7115 N N . ALA B 2 107 ? 47.727 -34.116 28.797 1.00 18.28 106 ALA B N 1
ATOM 7116 C CA . ALA B 2 107 ? 47.094 -35.181 28.005 1.00 18.65 106 ALA B CA 1
ATOM 7117 C C . ALA B 2 107 ? 48.142 -36.198 27.549 1.00 19.61 106 ALA B C 1
ATOM 7118 O O . ALA B 2 107 ? 49.277 -35.857 27.212 1.00 19.49 106 ALA B O 1
ATOM 7120 N N . ASP B 2 108 ? 47.722 -37.457 27.471 1.00 20.75 107 ASP B N 1
ATOM 7121 C CA . ASP B 2 108 ? 48.614 -38.545 27.051 1.00 22.26 107 ASP B CA 1
ATOM 7122 C C . ASP B 2 108 ? 48.611 -38.529 25.508 1.00 22.20 107 ASP B C 1
ATOM 7123 O O . ASP B 2 108 ? 48.024 -39.438 24.852 1.00 25.10 107 ASP B O 1
ATOM 7128 N N . THR B 2 109 ? 49.219 -37.503 24.938 1.00 21.33 108 THR B N 1
ATOM 7129 C CA . THR B 2 109 ? 49.289 -37.389 23.467 1.00 21.70 108 THR B CA 1
ATOM 7130 C C . THR B 2 109 ? 50.544 -36.640 23.045 1.00 21.48 108 THR B C 1
ATOM 7131 O O . THR B 2 109 ? 51.081 -35.900 23.874 1.00 21.74 108 THR B O 1
ATOM 7135 N N . LYS B 2 110 ? 51.023 -36.828 21.814 1.00 20.73 109 LYS B N 1
ATOM 7136 C CA . LYS B 2 110 ? 52.201 -36.088 21.329 1.00 21.10 109 LYS B CA 1
ATOM 7137 C C . LYS B 2 110 ? 51.860 -34.654 20.872 1.00 19.71 109 LYS B C 1
ATOM 7138 O O . LYS B 2 110 ? 50.778 -34.415 20.396 1.00 18.70 109 LYS B O 1
ATOM 7144 N N . PRO B 2 111 ? 52.814 -33.724 20.974 1.00 19.10 110 PRO B N 1
ATOM 7145 C CA . PRO B 2 111 ? 52.552 -32.389 20.426 1.00 17.54 110 PRO B CA 1
ATOM 7146 C C . PRO B 2 111 ? 52.263 -32.403 18.928 1.00 18.13 110 PRO B C 1
ATOM 7147 O O . PRO B 2 111 ? 52.650 -33.344 18.248 1.00 19.29 110 PRO B O 1
ATOM 7151 N N . LEU B 2 112 ? 51.587 -31.380 18.407 1.00 17.70 111 LEU B N 1
ATOM 7152 C CA . LEU B 2 112 ? 51.249 -31.339 16.965 1.00 18.62 111 LEU B CA 1
ATOM 7153 C C . LEU B 2 112 ? 52.419 -30.984 16.050 1.00 19.25 111 LEU B C 1
ATOM 7154 O O . LEU B 2 112 ? 52.463 -31.439 14.916 1.00 21.27 111 LEU B O 1
ATOM 7159 N N . ILE B 2 113 ? 53.362 -30.195 16.557 1.00 18.56 112 ILE B N 1
ATOM 7160 C CA . ILE B 2 113 ? 54.504 -29.726 15.761 1.00 19.19 112 ILE B CA 1
ATOM 7161 C C . ILE B 2 113 ? 55.741 -29.752 16.675 1.00 18.74 112 ILE B C 1
ATOM 7162 O O . ILE B 2 113 ? 55.629 -29.626 17.909 1.00 17.85 112 ILE B O 1
ATOM 7167 N N . GLY B 2 114 ? 56.927 -29.907 16.097 1.00 19.62 113 GLY B N 1
ATOM 7168 C CA . GLY B 2 114 ? 58.128 -29.832 16.909 1.00 19.49 113 GLY B CA 1
ATOM 7169 C C . GLY B 2 114 ? 58.320 -28.416 17.473 1.00 18.43 113 GLY B C 1
ATOM 7170 O O . GLY B 2 114 ? 57.779 -27.446 16.920 1.00 18.16 113 GLY B O 1
ATOM 7171 N N . ASN B 2 115 ? 59.103 -28.293 18.537 1.00 18.18 114 ASN B N 1
ATOM 7172 C CA . ASN B 2 115 ? 59.390 -26.955 19.052 1.00 17.50 114 ASN B CA 1
ATOM 7173 C C . ASN B 2 115 ? 60.884 -26.981 19.390 1.00 18.15 114 ASN B C 1
ATOM 7174 O O . ASN B 2 115 ? 61.323 -27.905 20.063 1.00 18.71 114 ASN B O 1
ATOM 7179 N N . ASN B 2 116 ? 61.636 -25.965 18.915 1.00 18.31 115 ASN B N 1
ATOM 7180 C CA . ASN B 2 116 ? 63.110 -25.921 18.966 1.00 19.17 115 ASN B CA 1
ATOM 7181 C C . ASN B 2 116 ? 63.624 -25.286 20.207 1.00 18.95 115 ASN B C 1
ATOM 7182 O O . ASN B 2 116 ? 64.805 -24.976 20.252 1.00 19.67 115 ASN B O 1
ATOM 7187 N N . PHE B 2 117 ? 62.791 -25.157 21.231 1.00 18.21 116 PHE B N 1
ATOM 7188 C CA A PHE B 2 117 ? 63.238 -24.594 22.512 0.50 18.31 116 PHE B CA 1
ATOM 7189 C CA B PHE B 2 117 ? 63.202 -24.646 22.553 0.50 18.31 116 PHE B CA 1
ATOM 7190 C C . PHE B 2 117 ? 64.444 -25.364 23.018 1.00 19.56 116 PHE B C 1
ATOM 7191 O O . PHE B 2 117 ? 64.570 -26.575 22.798 1.00 20.26 116 PHE B O 1
ATOM 7206 N N . VAL B 2 118 ? 65.343 -24.660 23.701 1.00 20.14 117 VAL B N 1
ATOM 7207 C CA . VAL B 2 118 ? 66.539 -25.296 24.308 1.00 21.70 117 VAL B CA 1
ATOM 7208 C C . VAL B 2 118 ? 66.517 -24.862 25.751 1.00 22.69 117 VAL B C 1
ATOM 7209 O O . VAL B 2 118 ? 66.372 -23.690 26.020 1.00 21.54 117 VAL B O 1
ATOM 7213 N N . ASP B 2 119 ? 66.653 -25.800 26.693 1.00 24.06 118 ASP B N 1
ATOM 7214 C CA . ASP B 2 119 ? 66.636 -25.355 28.131 1.00 26.40 118 ASP B CA 1
ATOM 7215 C C . ASP B 2 119 ? 67.975 -24.847 28.674 1.00 26.34 118 ASP B C 1
ATOM 7216 O O . ASP B 2 119 ? 68.995 -24.930 28.003 1.00 26.22 118 ASP B O 1
ATOM 7221 N N . VAL B 2 120 ? 67.980 -24.286 29.878 1.00 26.67 119 VAL B N 1
ATOM 7222 C CA . VAL B 2 120 ? 69.227 -23.810 30.461 1.00 29.04 119 VAL B CA 1
ATOM 7223 C C . VAL B 2 120 ? 70.338 -24.881 30.554 1.00 32.09 119 VAL B C 1
ATOM 7224 O O . VAL B 2 120 ? 71.486 -24.639 30.168 1.00 31.78 119 VAL B O 1
ATOM 7228 N N . ASP B 2 121 ? 70.014 -26.056 31.067 1.00 34.75 120 ASP B N 1
ATOM 7229 C CA . ASP B 2 121 ? 71.040 -27.101 31.176 1.00 39.86 120 ASP B CA 1
ATOM 7230 C C . ASP B 2 121 ? 71.679 -27.478 29.858 1.00 39.72 120 ASP B C 1
ATOM 7231 O O . ASP B 2 121 ? 72.885 -27.776 29.805 1.00 41.64 120 ASP B O 1
ATOM 7236 N N . THR B 2 122 ? 70.848 -27.551 28.830 1.00 37.58 121 THR B N 1
ATOM 7237 C CA . THR B 2 122 ? 71.332 -27.880 27.498 1.00 39.14 121 THR B CA 1
ATOM 7238 C C . THR B 2 122 ? 72.209 -26.768 26.921 1.00 39.24 121 THR B C 1
ATOM 7239 O O . THR B 2 122 ? 73.329 -27.048 26.478 1.00 38.22 121 THR B O 1
ATOM 7243 N N . ILE B 2 123 ? 71.744 -25.512 26.969 1.00 39.02 122 ILE B N 1
ATOM 7244 C CA . ILE B 2 123 ? 72.510 -24.414 26.369 1.00 42.03 122 ILE B CA 1
ATOM 7245 C C . ILE B 2 123 ? 73.849 -24.206 27.063 1.00 48.94 122 ILE B C 1
ATOM 7246 O O . ILE B 2 123 ? 74.796 -23.717 26.442 1.00 49.26 122 ILE B O 1
ATOM 7251 N N . LEU B 2 124 ? 73.915 -24.570 28.352 1.00 26.46 123 LEU B N 1
ATOM 7252 C CA . LEU B 2 124 ? 75.138 -24.421 29.125 1.00 30.69 123 LEU B CA 1
ATOM 7253 C C . LEU B 2 124 ? 76.128 -25.611 29.009 1.00 34.71 123 LEU B C 1
ATOM 7254 O O . LEU B 2 124 ? 77.201 -25.563 29.618 1.00 36.01 123 LEU B O 1
ATOM 7259 N N . LYS B 2 125 ? 75.805 -26.678 28.274 1.00 38.10 124 LYS B N 1
ATOM 7260 C CA . LYS B 2 125 ? 76.773 -27.827 28.169 1.00 40.37 124 LYS B CA 1
ATOM 7261 C C . LYS B 2 125 ? 76.992 -28.308 26.731 1.00 41.37 124 LYS B C 1
ATOM 7262 O O . LYS B 2 125 ? 77.237 -27.527 25.798 1.00 43.68 124 LYS B O 1
#

CATH classification: 3.30.200.210 (+3 more: 3.40.50.740, 3.40.228.10, 2.40.40.20)

Nearest PDB structures (foldseek):
  3ml1-assembly1_A  TM=1.001E+00  e=0.000E+00  Cupriavidus necator H16
  2nya-assembly2_F  TM=9.978E-01  e=0.000E+00  Escherichia coli K-12
  1ogy-assembly4_G  TM=9.975E-01  e=0.000E+00  Cereibacter sphaeroides
  2jiq-assembly1_A  TM=9.572E-01  e=1.592E-79  Desulfovibrio desulfuricans
  7vw6-assembly1_A  TM=9.182E-01  e=2.184E-62  Methylorubrum extorquens AM1

Foldseek 3Di:
DDPDPPDQWDWFWAWALFWLLTFIKIFTDHPQAGPFIWGDCAFPSQNTHDPPQSRLPSFLLVQPFFDFFKWFFDDPPDGDLPHDTDGDHPVVLLVVLLVQVLVCCVPQNLLQAAEEEELSAFQLLLLLLCCCRQQNLVHLRFAYPCLQWCLLQQLLCCAFQLADAWQFFLLLLQVAQEEEEAADPCVQQVVSSVVSVQCNCVVVVSRAYEYEHCFFFVVVVSHPHYHRWDALLLQLLLLQLVLVLVVVVLFPCVLCVQFEFAKAFDDQQFFLDPCPDPSNVPGPRVVPRGHIDTDHPVVLNVLSNVSHQVVSCVRTVTHSVSSVVVSCLLRDLPGAYEYEYTCSLAQALQNSVSSLSNVLSCSRNVQALDRNSTPAYFGTGQACPSHCQQCPSFQQDHHRSHGLQDQVSVVVVCVLLVFFRPSGDNDGHDYDLRQQQCLLVLSHASYEYEDDQCCLVAFLNQPTNLSSLSPPSHAYEYEDRRDAVSVVSHRMYARADDDLLAWRWHQHNQQWIATTHNARHRHHNHYHSSLVSLVSQQSAQSPSNPDPVRCVRVVVRPPPTSNCSRQVPCQLFVAFPVVDDVVGDHVNCVVVGGDNSLSSVVSSQVVPVVPFFHDDRVVVNSVDRTAHPPQDPNHGARRPQAPPRHVPDDPPSRGFSVSDVSRHTYRYSDGRDDGPAAADDVFQAKEFEAAGNLAHDQRRRRCSRVVSCVVPVAKAKEAAPVLQVVQVHDFQFKKWKAAPQAIWIHTYDHDDSIHRDHRYIYIYSRHSNTRCSSHADLTHNSSSSHHNRGTHTTHIHGD/DDDDLVQPDDDPPDDDPDDDPFDFAQQVADEADNDDCVVADQDPVDGRVCVVQPPVVDHDDQQQQAEPVRDGHPGGYPVCSRVCVGYHTHGPDDDSDDDPDDDPVRVVD

InterPro domains:
  IPR006311 Twin-arginine translocation pathway, signal sequence [PS51318] (1-29)
  IPR006656 Molybdopterin oxidoreductase [PF00384] (98-571)
  IPR006657 Molybdopterin dinucleotide-binding domain [PF01568] (717-825)
  IPR006963 Molybdopterin oxidoreductase, 4Fe-4S domain [PF04879] (42-94)
  IPR006963 Molybdopterin oxidoreductase, 4Fe-4S domain [PS51669] (41-97)
  IPR006963 Molybdopterin oxidoreductase, 4Fe-4S domain [SM00926] (41-95)
  IPR009010 Aspartate decarboxylase-like domain superfamily [SSF50692] (691-831)
  IPR010051 Periplasmic nitrate reductase, large subunit [MF_01630] (1-831)
  IPR010051 Periplasmic nitrate reductase, large subunit [TIGR01706] (2-831)
  IPR019546 Twin-arginine translocation pathway, signal sequence, bacterial/archaeal [TIGR01409] (3-26)
  IPR027467 Molybdopterin oxidoreductase, molybdopterin cofactor binding site [PS00551] (46-64)
  IPR041957 Nitrate reductase NapA-like, molybdopterin-binding domain [cd02791] (714-831)

Radius of gyration: 26.24 Å; Cα contacts (8 Å, |Δi|>4): 2261; chains: 2; bounding box: 70×64×73 Å

B-factor: mean 15.88, std 8.09, range [5.31, 57.39]

GO terms:
  GO:0050140 nitrate reductase (cytochrome) activity (F, EXP)

Sequence (908 aa):
VTDSEVTKLKWSKAPCRFCGTGCGVTVAVKDNKVVATQQGDPQQAEVNKKGLNCVKGYFLSKIMYGQDRLTRPLMRMKNGKYDKNGDDFAPVTWDQAFDEMERQFKRVLKEKGPTAVGMFGSGQWTVWEGYAAAKLYKAGFRSNNIDPNARHCMASAAAGFMRTFGMMDEPMGCYDDFEAADAFVLWGSNMAEMHPILWTRVTDRRLSHPKTRVVVLSTFTHRCFDLADIGIIFKPQTDLAMLNYIANYIIRNNKVNKDFVNKHTVFKEGVTDIGYGLRPDDHPLQKAAKNASDPGAAKVITFDEFAKFVSKYDADYVSSKLSAVPKAKLDQLAELYADPNIKVMSLWTMGFNQHTRGTWANNMVYNLHLLTGKIATPGNSPFSLTGQPSACGTAREVGTFSHRLPADMVVTNPKHREEAERIWKLPPGTIPDKPGYDAVLQNRMLKDGKLNAYWVQVNNNMQAAANLMEEGLPGYRNPANFIVVSDAYPTVTALAADLVLPSAMWVEKEGAYGNAERRTQFWHQLVDAPGEARSDLWQLVEFAKRFKVEEVWPPELIAKKPEYKGKTLYDVLYRNGQVDKFPLKDVNAEYHNAEAKAFGFYLQKGLFEEYATFGRGHGHDLAPFDAYHEARGLRWPVVNGKETRWRYREGSSDPYVKAGTGFQFYGNPDGKAVIFALPYEPPAESPDKEYPYWLVTGRVLEHWHSGSMTRRVPELYRSFPNAVVFMHPEDAKALGLRRGVEVEVVSRRGRMRSRIETRGRDAPPRGLVFVPWFDASQLINKVTLDATCPISLQTDFKKCAVKKIVKVGLVDAMRGPTAIANEPRAPLLYPTENKMQPPTIPHKIDGYQQLDKDFNRCMFCHARTAIPVSITHYMDRDNNVLADVSPRRYFCTQCHVPQADTKPLIGNNFFVDVDTILK